Protein AF-0000000069268846 (afdb_homodimer)

Nearest PDB structures (foldseek):
  1jzr-assembly1_B  TM=5.393E-01  e=2.701E-05  Saccharomyces cerevisiae
  5o00-assembly1_A-2  TM=5.740E-01  e=6.737E-05  Phanerodontia chrysosporium
  1axd-assembly1_B  TM=5.165E-01  e=3.719E-05  Zea mays
  1hqo-assembly1_A  TM=5.419E-01  e=8.863E-05  Saccharomyces cerevisiae
  6tjs-assembly1_AAA-2  TM=4.878E-01  e=6.149E-05  Alopecurus myosuroides

Foldseek 3Di:
DLLVLLVVVLVVLLVVLVVVLVQPVPDPVPCVLVVLLCVLVVCVSVVCVVVVPGNVRSVVCSVVSSCVSNCVSCVVVPDLDPVPDDDPAFQKEKEAEQQALLSLLQLLLCLLLVGRYYYQYEFPPVCCVVVVADDIWMAGSVVRDIDHTSVRSLLCCQVPPLCVDPPPVSSVLSNLQAPDDPLNVVLCVLCVCLLLLLVLVLVLQCLVWPPVCLVVLQRRQLPPPSYDPVRNVCCVVCVNVVNVVCCVVVCVVSVSVPPVSNVVSVVSNVVSLVLQLVCVVPAVHSSHPGHYSSLSSLLSSCCSLALVQAQLFPPAHLGSPRSGRVSVVCLVVDTDDPVSLVSNVVLLVGPSSQSSSQCSVQSVDSPPSVDDRPDSVPGDDSPPPPPPDDDD/DLLVLLVVVLVVLLVVLVVVLPQPVPDDVPVVLVVLLCVLVVVVSVCCVVVVPGNVRSVVCSVVSSCVSNCVSCVVVPDLDDVPDDDPAFQKEKEAEQQALLSLLQLLLCLLLVGRYYYQYEFPPVCCVVVVADDIWMAGSVVRDIDHTSVRSLLCCQVPPLCVDPPPVSSVLSNLQAPDDPLNVVLCVLCVCLLLLLVLVLVLQCLVWPPVCLVNLQRRQLPPPSYDPVRNVCCVVCVNVVNVVCCVVVCVVSVSVPPVSNVVSVVSNVVSLVLQLVCVVPAVHSSHPGHYSSLSSLLSSCCSLALQQAQLFPPAHLGSPRSGRVSVVCLVVDTDDPVSLVSNVVLLVGPSSQSSSQCSVQSVDSPPSVDDGPDSVPGDDSPPPPPPDPDD

Organism: Polarella glacialis (NCBI:txid89957)

Solvent-accessible surface area (backbone atoms only — not comparable to full-atom values): 41028 Å² total; per-residue (Å²): 110,38,60,58,51,32,41,47,53,38,16,49,40,37,4,48,41,37,15,48,64,46,41,66,77,56,62,68,75,37,66,57,52,53,49,45,40,49,48,48,48,41,50,51,45,52,47,31,58,72,65,59,44,48,42,66,50,31,64,61,44,38,58,50,46,34,47,50,40,44,48,50,45,33,64,64,73,37,52,51,58,52,95,76,56,86,67,90,59,57,48,29,36,39,36,26,35,75,55,34,39,52,27,37,29,48,50,50,51,39,58,72,59,62,55,59,59,45,74,47,46,42,38,52,68,52,41,41,67,60,60,30,38,73,74,20,34,40,31,31,60,79,44,51,25,38,30,14,46,47,70,51,37,52,34,38,42,40,49,56,46,28,76,63,44,81,54,65,68,59,21,50,53,31,46,54,26,49,56,80,48,73,68,49,51,52,47,49,61,65,50,61,57,47,50,57,34,46,50,47,52,50,51,52,50,39,63,73,52,30,84,83,39,61,65,58,39,56,34,25,18,45,71,38,81,75,23,52,67,67,50,21,50,50,46,59,68,39,42,68,57,39,49,57,47,44,50,50,50,46,26,58,73,61,36,62,80,34,62,68,54,49,52,49,35,51,48,49,43,51,49,46,49,50,52,43,31,57,33,45,73,76,26,84,25,67,83,29,84,52,71,36,57,64,50,50,40,49,30,28,45,47,35,78,55,31,40,48,61,27,41,24,14,76,90,51,8,44,44,72,75,38,74,50,56,60,39,24,69,39,49,86,71,57,73,71,47,71,66,50,51,50,47,30,56,51,31,65,74,33,65,50,38,41,51,32,52,48,50,47,73,36,64,91,43,79,68,58,76,84,49,81,72,74,70,72,86,68,56,66,66,67,73,77,60,79,69,80,77,76,80,134,112,34,60,57,50,30,42,44,52,38,19,49,40,38,5,48,39,38,15,51,63,45,42,64,77,56,64,68,76,38,66,60,53,54,48,44,42,48,49,46,50,42,50,52,44,51,47,32,61,74,64,58,39,47,40,66,50,30,64,60,45,37,60,51,46,33,47,49,40,41,49,50,45,33,63,65,71,37,51,54,56,52,96,76,58,87,67,90,60,56,48,27,35,38,37,28,36,75,56,34,38,51,26,37,29,49,50,51,51,39,58,72,59,64,54,59,59,46,74,46,47,40,39,51,68,51,42,39,68,59,59,31,38,72,72,20,34,38,32,30,58,79,44,51,25,38,30,14,45,47,69,53,37,52,33,38,42,40,48,56,46,28,77,62,45,80,54,64,69,59,20,52,54,32,45,54,26,48,56,79,48,72,68,49,51,52,48,50,60,67,51,60,55,46,51,58,34,46,50,47,52,49,52,53,51,40,63,73,53,31,84,86,38,61,65,59,39,54,33,25,19,44,68,38,83,75,24,51,67,66,50,20,50,50,46,59,68,39,40,69,58,38,49,56,48,44,49,50,48,47,26,58,73,62,36,62,80,34,62,68,54,49,50,49,36,50,49,51,43,52,50,46,50,50,51,43,32,57,33,44,74,78,26,84,25,67,85,29,84,51,71,35,56,62,50,49,41,50,29,28,42,47,34,76,54,31,39,50,60,27,41,24,14,77,90,50,8,46,43,72,75,38,74,52,55,58,39,23,68,40,49,86,72,57,74,70,46,71,67,50,51,50,48,30,54,50,31,64,73,32,64,48,39,41,50,32,52,50,52,47,72,36,64,91,43,77,67,58,74,81,49,82,70,76,68,73,86,69,55,68,64,66,71,78,59,80,67,77,77,76,81,131

InterPro domains:
  IPR004045 Glutathione S-transferase, N-terminal [PF13417] (94-161)
  IPR036249 Thioredoxin-like superfamily [SSF52833] (88-159)
  IPR036282 Glutathione S-transferase, C-terminal domain superfamily [SSF47616] (229-309)

Secondary structure (DSSP, 8-state):
-HHHHHHHHHHHHHHHHHHHH--S------HHHHHHHHHHHHHHHHHHHHHT--HHHHHHHHHHHHHHHHHHHHHHH-SS--TTS--SS-SEEEEE-TT-HHHHHHHHHHHHTT--EEEEE--TTHHHHHH-SPSPEEEETTTTEEEESHHHHHHHIIIIIGGG-SSHHHHHHHHHHT---HHHHHHHHHTTTHHHHHHHHHHHHHHHH-TT-HHHHHHHTTT-TTS-HHHHHHHHHHHHHHHHHHHHHHHHHTTTT-HHHHHHHHHHHHHHHHHHHHHHHHSSBTTBSS--HHHHHHHHHHGGG-TTTTTT-SSS-SGGGGS-THHHHGGGT----HHHHHHHHHHHHSHHHHHHHHHHHHTTS---TTS-PPPGGGS--TT---------/-HHHHHHHHHHHHHHHHHHHHT-S------HHHHHHHHHHHHHHHHHHHHHT--HHHHHHHHHHHHHHHHHHHHHHH-SS--TTS--SS-SEEEEE-TT-HHHHHHHHHHHHTT--EEEEE--TTHHHHHH-SPSPEEEETTTTEEEESHHHHHHHIIIIIGGG-SSHHHHHHHHHHT---HHHHHHHHHTTTHHHHHHHHHHHHHHHH-TT-HHHHHHHTTT-TTS-HHHHHHHHHHHHHHHHHHHHHHHHHTTTT-HHHHHHHHHHHHHHHHHHHHHHHHSSBTTBSS--HHHHHHHHHHGGG-TTTTTT-SSS-SGGGGS-THHHHGGGT----HHHHHHHHHHHHSHHHHHHHHHHHHTTS---TTS-PPPGGGS--TT---------

Structure (mmCIF, N/CA/C/O backbone):
data_AF-0000000069268846-model_v1
#
loop_
_entity.id
_entity.type
_entity.pdbx_description
1 polymer 'GST N-terminal domain-containing protein'
#
loop_
_atom_site.group_PDB
_atom_site.id
_atom_site.type_symbol
_atom_site.label_atom_id
_atom_site.label_alt_id
_atom_site.label_comp_id
_atom_site.label_asym_id
_atom_site.label_entity_id
_atom_site.label_seq_id
_atom_site.pdbx_PDB_ins_code
_atom_site.Cartn_x
_atom_site.Cartn_y
_atom_site.Cartn_z
_atom_site.occupancy
_atom_site.B_iso_or_equiv
_atom_site.auth_seq_id
_atom_site.auth_comp_id
_atom_site.auth_asym_id
_atom_site.auth_atom_id
_atom_site.pdbx_PDB_model_num
ATOM 1 N N . MET A 1 1 ? 10.875 -22.156 37.969 1 36.56 1 MET A N 1
ATOM 2 C CA . MET A 1 1 ? 11.68 -22.234 36.75 1 36.56 1 MET A CA 1
ATOM 3 C C . MET A 1 1 ? 10.781 -22.406 35.531 1 36.56 1 MET A C 1
ATOM 5 O O . MET A 1 1 ? 10.953 -21.703 34.531 1 36.56 1 MET A O 1
ATOM 9 N N . MET A 1 2 ? 9.922 -23.25 35.781 1 38.41 2 MET A N 1
ATOM 10 C CA . MET A 1 2 ? 9.062 -23.672 34.688 1 38.41 2 MET A CA 1
ATOM 11 C C . MET A 1 2 ? 8.031 -22.594 34.344 1 38.41 2 MET A C 1
ATOM 13 O O . MET A 1 2 ? 7.73 -22.344 33.188 1 38.41 2 MET A O 1
ATOM 17 N N . VAL A 1 3 ? 7.688 -21.969 35.406 1 39.84 3 VAL A N 1
ATOM 18 C CA . VAL A 1 3 ? 6.652 -20.953 35.219 1 39.84 3 VAL A CA 1
ATOM 19 C C . VAL A 1 3 ? 7.207 -19.781 34.438 1 39.84 3 VAL A C 1
ATOM 21 O O . VAL A 1 3 ? 6.531 -19.25 33.531 1 39.84 3 VAL A O 1
ATOM 24 N N . SER A 1 4 ? 8.5 -19.594 34.688 1 38.16 4 SER A N 1
ATOM 25 C CA . SER A 1 4 ? 9.164 -18.469 34.031 1 38.16 4 SER A CA 1
ATOM 26 C C . SER A 1 4 ? 9.344 -18.734 32.531 1 38.16 4 SER A C 1
ATOM 28 O O . SER A 1 4 ? 9.172 -17.828 31.703 1 38.16 4 SER A O 1
ATOM 30 N N . ILE A 1 5 ? 9.625 -19.969 32.25 1 41.47 5 ILE A N 1
ATOM 31 C CA . ILE A 1 5 ? 9.828 -20.359 30.875 1 41.47 5 ILE A CA 1
ATOM 32 C C . ILE A 1 5 ? 8.508 -20.281 30.109 1 41.47 5 ILE A C 1
ATOM 34 O O . ILE A 1 5 ? 8.469 -19.781 28.984 1 41.47 5 ILE A O 1
ATOM 38 N N . LEU A 1 6 ? 7.516 -20.656 30.812 1 39.5 6 LEU A N 1
ATOM 39 C CA . LEU A 1 6 ? 6.199 -20.703 30.188 1 39.5 6 LEU A CA 1
ATOM 40 C C . LEU A 1 6 ? 5.676 -19.297 29.922 1 39.5 6 LEU A C 1
ATOM 42 O O . LEU A 1 6 ? 5.059 -19.047 28.891 1 39.5 6 LEU A O 1
ATOM 46 N N . LEU A 1 7 ? 6.129 -18.484 30.766 1 41.09 7 LEU A N 1
ATOM 47 C CA . LEU A 1 7 ? 5.688 -17.109 30.641 1 41.09 7 LEU A CA 1
ATOM 48 C C . LEU A 1 7 ? 6.371 -16.422 29.469 1 41.09 7 LEU A C 1
ATOM 50 O O . LEU A 1 7 ? 5.742 -15.656 28.734 1 41.09 7 LEU A O 1
ATOM 54 N N . LEU A 1 8 ? 7.559 -16.891 29.297 1 40.66 8 LEU A N 1
ATOM 55 C CA . LEU A 1 8 ? 8.344 -16.344 28.188 1 40.66 8 LEU A CA 1
ATOM 56 C C . LEU A 1 8 ? 7.801 -16.828 26.844 1 40.66 8 LEU A C 1
ATOM 58 O O . LEU A 1 8 ? 7.703 -16.031 25.906 1 40.66 8 LEU A O 1
ATOM 62 N N . LEU A 1 9 ? 7.484 -18.062 26.891 1 41.38 9 LEU A N 1
ATOM 63 C CA . LEU A 1 9 ? 6.977 -18.641 25.656 1 41.38 9 LEU A CA 1
ATOM 64 C C . LEU A 1 9 ? 5.617 -18.047 25.297 1 41.38 9 LEU A C 1
ATOM 66 O O . LEU A 1 9 ? 5.332 -17.797 24.125 1 41.38 9 LEU A O 1
ATOM 70 N N . ASN A 1 10 ? 4.863 -17.766 26.281 1 39.69 10 ASN A N 1
ATOM 71 C CA . ASN A 1 10 ? 3.535 -17.203 26.047 1 39.69 10 ASN A CA 1
ATOM 72 C C . ASN A 1 10 ? 3.613 -15.766 25.531 1 39.69 10 ASN A C 1
ATOM 74 O O . ASN A 1 10 ? 2.83 -15.375 24.656 1 39.69 10 ASN A O 1
ATOM 78 N N . ALA A 1 11 ? 4.566 -15.078 26.062 1 41 11 ALA A N 1
ATOM 79 C CA . ALA A 1 11 ? 4.746 -13.695 25.641 1 41 11 ALA A CA 1
ATOM 80 C C . ALA A 1 11 ? 5.145 -13.617 24.156 1 41 11 ALA A C 1
ATOM 82 O O . ALA A 1 11 ? 4.684 -12.734 23.438 1 41 11 ALA A O 1
ATOM 83 N N . GLY A 1 12 ? 5.887 -14.602 23.891 1 40.28 12 GLY A N 1
ATOM 84 C CA . GLY A 1 12 ? 6.289 -14.695 22.5 1 40.28 12 GLY A CA 1
ATOM 85 C C . GLY A 1 12 ? 5.133 -15.008 21.562 1 40.28 12 GLY A C 1
ATOM 86 O O . GLY A 1 12 ? 4.977 -14.367 20.531 1 40.28 12 GLY A O 1
ATOM 87 N N . VAL A 1 13 ? 4.367 -15.93 22.062 1 41.59 13 VAL A N 1
ATOM 88 C CA . VAL A 1 13 ? 3.234 -16.344 21.25 1 41.59 13 VAL A CA 1
ATOM 89 C C . VAL A 1 13 ? 2.193 -15.234 21.203 1 41.59 13 VAL A C 1
ATOM 91 O O . VAL A 1 13 ? 1.654 -14.922 20.125 1 41.59 13 VAL A O 1
ATOM 94 N N . LEU A 1 14 ? 1.994 -14.609 22.344 1 41.41 14 LEU A N 1
ATOM 95 C CA . LEU A 1 14 ? 1.038 -13.508 22.359 1 41.41 14 LEU A CA 1
ATOM 96 C C . LEU A 1 14 ? 1.531 -12.352 21.5 1 41.41 14 LEU A C 1
ATOM 98 O O . LEU A 1 14 ? 0.754 -11.75 20.75 1 41.41 14 LEU A O 1
ATOM 102 N N . GLY A 1 15 ? 2.809 -12.078 21.594 1 41.16 15 GLY A N 1
ATOM 103 C CA . GLY A 1 15 ? 3.393 -11.07 20.734 1 41.16 15 GLY A CA 1
ATOM 104 C C . GLY A 1 15 ? 3.219 -11.375 19.25 1 41.16 15 GLY A C 1
ATOM 105 O O . GLY A 1 15 ? 2.861 -10.492 18.469 1 41.16 15 GLY A O 1
ATOM 106 N N . TYR A 1 16 ? 3.459 -12.625 19.094 1 40.78 16 TYR A N 1
ATOM 107 C CA . TYR A 1 16 ? 3.293 -13.07 17.719 1 40.78 16 TYR A CA 1
ATOM 108 C C . TYR A 1 16 ? 1.844 -12.922 17.266 1 40.78 16 TYR A C 1
ATOM 110 O O . TYR A 1 16 ? 1.576 -12.461 16.156 1 40.78 16 TYR A O 1
ATOM 118 N N . PHE A 1 17 ? 1.009 -13.273 18.172 1 40.78 17 PHE A N 1
ATOM 119 C CA . PHE A 1 17 ? -0.404 -13.203 17.828 1 40.78 17 PHE A CA 1
ATOM 120 C C . PHE A 1 17 ? -0.847 -11.75 17.672 1 40.78 17 PHE A C 1
ATOM 122 O O . PHE A 1 17 ? -1.598 -11.422 16.75 1 40.78 17 PHE A O 1
ATOM 129 N N . LEU A 1 18 ? -0.422 -10.984 18.562 1 40.22 18 LEU A N 1
ATOM 130 C CA . LEU A 1 18 ? -0.758 -9.57 18.453 1 40.22 18 LEU A CA 1
ATOM 131 C C . LEU A 1 18 ? -0.142 -8.961 17.188 1 40.22 18 LEU A C 1
ATOM 133 O O . LEU A 1 18 ? -0.742 -8.094 16.562 1 40.22 18 LEU A O 1
ATOM 137 N N . TRP A 1 19 ? 0.993 -9.531 16.906 1 40.28 19 TRP A N 1
ATOM 138 C CA . TRP A 1 19 ? 1.655 -9.156 15.664 1 40.28 19 TRP A CA 1
ATOM 139 C C . TRP A 1 19 ? 0.79 -9.508 14.453 1 40.28 19 TRP A C 1
ATOM 141 O O . TRP A 1 19 ? 0.646 -8.711 13.531 1 40.28 19 TRP A O 1
ATOM 151 N N . LEU A 1 20 ? 0.425 -10.672 14.523 1 40.47 20 LEU A N 1
ATOM 152 C CA . LEU A 1 20 ? -0.417 -11.156 13.43 1 40.47 20 LEU A CA 1
ATOM 153 C C . LEU A 1 20 ? -1.666 -10.289 13.289 1 40.47 20 LEU A C 1
ATOM 155 O O . LEU A 1 20 ? -2.158 -10.078 12.18 1 40.47 20 LEU A O 1
ATOM 159 N N . THR A 1 21 ? -2.133 -9.922 14.422 1 36.69 21 THR A N 1
ATOM 160 C CA . THR A 1 21 ? -3.369 -9.141 14.391 1 36.69 21 THR A CA 1
ATOM 161 C C . THR A 1 21 ? -3.08 -7.68 14.078 1 36.69 21 THR A C 1
ATOM 163 O O . THR A 1 21 ? -4.004 -6.895 13.836 1 36.69 21 THR A O 1
ATOM 166 N N . ALA A 1 22 ? -1.952 -7.211 14.367 1 33.88 22 ALA A N 1
ATOM 167 C CA . ALA A 1 22 ? -1.654 -5.801 14.125 1 33.88 22 ALA A CA 1
ATOM 168 C C . ALA A 1 22 ? -1.525 -5.52 12.625 1 33.88 22 ALA A C 1
ATOM 170 O O . ALA A 1 22 ? -1.062 -4.449 12.227 1 33.88 22 ALA A O 1
ATOM 171 N N . ARG A 1 23 ? -1.753 -6.359 11.945 1 37.47 23 ARG A N 1
ATOM 172 C CA . ARG A 1 23 ? -1.767 -6.043 10.523 1 37.47 23 ARG A CA 1
ATOM 173 C C . ARG A 1 23 ? -2.461 -4.711 10.266 1 37.47 23 ARG A C 1
ATOM 175 O O . ARG A 1 23 ? -3.434 -4.371 10.938 1 37.47 23 ARG A O 1
ATOM 182 N N . PRO A 1 24 ? -1.739 -3.887 9.586 1 33.28 24 PRO A N 1
ATOM 183 C CA . PRO A 1 24 ? -2.172 -2.498 9.414 1 33.28 24 PRO A CA 1
ATOM 184 C C . PRO A 1 24 ? -3.664 -2.377 9.117 1 33.28 24 PRO A C 1
ATOM 186 O O . PRO A 1 24 ? -4.145 -1.296 8.766 1 33.28 24 PRO A O 1
ATOM 189 N N . ASP A 1 25 ? -4.316 -3.314 8.562 1 32.53 25 ASP A N 1
ATOM 190 C CA . ASP A 1 25 ? -5.645 -2.725 8.703 1 32.53 25 ASP A CA 1
ATOM 191 C C . ASP A 1 25 ? -5.848 -2.16 10.109 1 32.53 25 ASP A C 1
ATOM 193 O O . ASP A 1 25 ? -5.973 -2.914 11.07 1 32.53 25 ASP A O 1
ATOM 197 N N . THR A 1 26 ? -4.953 -1.273 10.336 1 33.38 26 THR A N 1
ATOM 198 C CA . THR A 1 26 ? -4.945 -0.451 11.539 1 33.38 26 THR A CA 1
ATOM 199 C C . THR A 1 26 ? -6.355 -0.313 12.109 1 33.38 26 THR A C 1
ATOM 201 O O . THR A 1 26 ? -6.602 0.532 12.969 1 33.38 26 THR A O 1
ATOM 204 N N . SER A 1 27 ? -7.32 -0.544 11.383 1 31.55 27 SER A N 1
ATOM 205 C CA . SER A 1 27 ? -8.375 -0.122 12.297 1 31.55 27 SER A CA 1
ATOM 206 C C . SER A 1 27 ? -8.008 -0.431 13.742 1 31.55 27 SER A C 1
ATOM 208 O O . SER A 1 27 ? -7.062 -1.173 14.008 1 31.55 27 SER A O 1
ATOM 210 N N . SER A 1 28 ? -9.023 -0.319 14.664 1 29.92 28 SER A N 1
ATOM 211 C CA . SER A 1 28 ? -9.148 -0.29 16.125 1 29.92 28 SER A CA 1
ATOM 212 C C . SER A 1 28 ? -8.5 -1.515 16.75 1 29.92 28 SER A C 1
ATOM 214 O O . SER A 1 28 ? -8.719 -2.643 16.312 1 29.92 28 SER A O 1
ATOM 216 N N . LEU A 1 29 ? -7.211 -1.645 16.938 1 35.75 29 LEU A N 1
ATOM 217 C CA . LEU A 1 29 ? -7.117 -2.303 18.234 1 35.75 29 LEU A CA 1
ATOM 218 C C . LEU A 1 29 ? -8.477 -2.34 18.938 1 35.75 29 LEU A C 1
ATOM 220 O O . LEU A 1 29 ? -8.789 -1.469 19.75 1 35.75 29 LEU A O 1
ATOM 224 N N . SER A 1 30 ? -9.398 -2.627 18.078 1 41.62 30 SER A N 1
ATOM 225 C CA . SER A 1 30 ? -10.688 -2.66 18.75 1 41.62 30 SER A CA 1
ATOM 226 C C . SER A 1 30 ? -10.57 -3.248 20.156 1 41.62 30 SER A C 1
ATOM 228 O O . SER A 1 30 ? -9.844 -4.223 20.359 1 41.62 30 SER A O 1
ATOM 230 N N . GLY A 1 31 ? -10.633 -2.326 21 1 43.88 31 GLY A N 1
ATOM 231 C CA . GLY A 1 31 ? -10.68 -2.635 22.422 1 43.88 31 GLY A CA 1
ATOM 232 C C . GLY A 1 31 ? -11.047 -4.078 22.703 1 43.88 31 GLY A C 1
ATOM 233 O O . GLY A 1 31 ? -10.453 -4.719 23.578 1 43.88 31 GLY A O 1
ATOM 234 N N . TRP A 1 32 ? -11.695 -4.648 21.703 1 51.69 32 TRP A N 1
ATOM 235 C CA . TRP A 1 32 ? -12.156 -5.996 22.031 1 51.69 32 TRP A CA 1
ATOM 236 C C . TRP A 1 32 ? -11.078 -7.027 21.734 1 51.69 32 TRP A C 1
ATOM 238 O O . TRP A 1 32 ? -10.961 -8.039 22.438 1 51.69 32 TRP A O 1
ATOM 248 N N . ARG A 1 33 ? -10.18 -6.691 20.719 1 56.5 33 ARG A N 1
ATOM 249 C CA . ARG A 1 33 ? -9.117 -7.637 20.391 1 56.5 33 ARG A CA 1
ATOM 250 C C . ARG A 1 33 ? -8.086 -7.703 21.516 1 56.5 33 ARG A C 1
ATOM 252 O O . ARG A 1 33 ? -7.641 -8.789 21.891 1 56.5 33 ARG A O 1
ATOM 259 N N . VAL A 1 34 ? -7.855 -6.582 21.75 1 50.78 34 VAL A N 1
ATOM 260 C CA . VAL A 1 34 ? -6.922 -6.48 22.875 1 50.78 34 VAL A CA 1
ATOM 261 C C . VAL A 1 34 ? -7.535 -7.121 24.125 1 50.78 34 VAL A C 1
ATOM 263 O O . VAL A 1 34 ? -6.887 -7.918 24.797 1 50.78 34 VAL A O 1
ATOM 266 N N . LEU A 1 35 ? -8.766 -6.777 24.391 1 52.28 35 LEU A N 1
ATOM 267 C CA . LEU A 1 35 ? -9.461 -7.332 25.547 1 52.28 35 LEU A CA 1
ATOM 268 C C . LEU A 1 35 ? -9.555 -8.852 25.453 1 52.28 35 LEU A C 1
ATOM 270 O O . LEU A 1 35 ? -9.352 -9.555 26.438 1 52.28 35 LEU A O 1
ATOM 274 N N . TRP A 1 36 ? -9.75 -9.383 24.234 1 60.94 36 TRP A N 1
ATOM 275 C CA . TRP A 1 36 ? -9.852 -10.82 24.016 1 60.94 36 TRP A CA 1
ATOM 276 C C . TRP A 1 36 ? -8.492 -11.492 24.219 1 60.94 36 TRP A C 1
ATOM 278 O O . TRP A 1 36 ? -8.398 -12.523 24.891 1 60.94 36 TRP A O 1
ATOM 288 N N . SER A 1 37 ? -7.523 -10.859 23.656 1 58.34 37 SER A N 1
ATOM 289 C CA . SER A 1 37 ? -6.184 -11.406 23.812 1 58.34 37 SER A CA 1
ATOM 290 C C . SER A 1 37 ? -5.766 -11.43 25.281 1 58.34 37 SER A C 1
ATOM 292 O O . SER A 1 37 ? -5.277 -12.453 25.766 1 58.34 37 SER A O 1
ATOM 294 N N . ILE A 1 38 ? -6.047 -10.344 25.828 1 55 38 ILE A N 1
ATOM 295 C CA . ILE A 1 38 ? -5.715 -10.242 27.25 1 55 38 ILE A CA 1
ATOM 296 C C . ILE A 1 38 ? -6.496 -11.289 28.031 1 55 38 ILE A C 1
ATOM 298 O O . ILE A 1 38 ? -5.945 -11.945 28.922 1 55 38 ILE A O 1
ATOM 302 N N . THR A 1 39 ? -7.723 -11.406 27.75 1 59.38 39 THR A N 1
ATOM 303 C CA . THR A 1 39 ? -8.594 -12.336 28.469 1 59.38 39 THR A CA 1
ATOM 304 C C . THR A 1 39 ? -8.102 -13.766 28.297 1 59.38 39 THR A C 1
ATOM 306 O O . THR A 1 39 ? -7.957 -14.492 29.281 1 59.38 39 THR A O 1
ATOM 309 N N . VAL A 1 40 ? -7.785 -14.141 27.125 1 64.44 40 VAL A N 1
ATOM 310 C CA . VAL A 1 40 ? -7.402 -15.523 26.844 1 64.44 40 VAL A CA 1
ATOM 311 C C . VAL A 1 40 ? -6.059 -15.828 27.5 1 64.44 40 VAL A C 1
ATOM 313 O O . VAL A 1 40 ? -5.902 -16.844 28.172 1 64.44 40 VAL A O 1
ATOM 316 N N . PHE A 1 41 ? -5.254 -14.953 27.328 1 62.28 41 PHE A N 1
ATOM 317 C CA . PHE A 1 41 ? -3.928 -15.211 27.875 1 62.28 41 PHE A CA 1
ATOM 318 C C . PHE A 1 41 ? -3.941 -15.094 29.391 1 62.28 41 PHE A C 1
ATOM 320 O O . PHE A 1 41 ? -3.213 -15.805 30.094 1 62.28 41 PHE A O 1
ATOM 327 N N . SER A 1 42 ? -4.781 -14.18 29.875 1 57.06 42 SER A N 1
ATOM 328 C CA . SER A 1 42 ? -4.957 -14.125 31.328 1 57.06 42 SER A CA 1
ATOM 329 C C . SER A 1 42 ? -5.504 -15.445 31.859 1 57.06 42 SER A C 1
ATOM 331 O O . SER A 1 42 ? -5.012 -15.961 32.875 1 57.06 42 SER A O 1
ATOM 333 N N . ILE A 1 43 ? -6.492 -15.914 31.203 1 65.06 43 ILE A N 1
ATOM 334 C CA . ILE A 1 43 ? -7.062 -17.203 31.609 1 65.06 43 ILE A CA 1
ATOM 335 C C . ILE A 1 43 ? -6 -18.281 31.516 1 65.06 43 ILE A C 1
ATOM 337 O O . ILE A 1 43 ? -5.895 -19.141 32.406 1 65.06 43 ILE A O 1
ATOM 341 N N . PHE A 1 44 ? -5.281 -18.297 30.484 1 66.12 44 PHE A N 1
ATOM 342 C CA . PHE A 1 44 ? -4.215 -19.281 30.266 1 66.12 44 PHE A CA 1
ATOM 343 C C . PHE A 1 44 ? -3.205 -19.234 31.406 1 66.12 44 PHE A C 1
ATOM 345 O O . PHE A 1 44 ? -2.889 -20.266 32 1 66.12 44 PHE A O 1
ATOM 352 N N . TRP A 1 45 ? -2.973 -18.141 31.703 1 60.25 45 TRP A N 1
ATOM 353 C CA . TRP A 1 45 ? -1.915 -18.016 32.719 1 60.25 45 TRP A CA 1
ATOM 354 C C . TRP A 1 45 ? -2.461 -18.25 34.125 1 60.25 45 TRP A C 1
ATOM 356 O O . TRP A 1 45 ? -1.791 -18.844 34.938 1 60.25 45 TRP A O 1
ATOM 366 N N . ILE A 1 46 ? -3.545 -17.625 34.344 1 59.84 46 ILE A N 1
ATOM 367 C CA . ILE A 1 46 ? -4.184 -17.875 35.625 1 59.84 46 ILE A CA 1
ATOM 368 C C . ILE A 1 46 ? -4.387 -19.375 35.812 1 59.84 46 ILE A C 1
ATOM 370 O O . ILE A 1 46 ? -4.125 -19.906 36.906 1 59.84 46 ILE A O 1
ATOM 374 N N . SER A 1 47 ? -4.777 -20 34.812 1 64.38 47 SER A N 1
ATOM 375 C CA . SER A 1 47 ? -4.953 -21.453 34.875 1 64.38 47 SER A CA 1
ATOM 376 C C . SER A 1 47 ? -3.621 -22.156 35.125 1 64.38 47 SER A C 1
ATOM 378 O O . SER A 1 47 ? -3.547 -23.094 35.938 1 64.38 47 SER A O 1
ATOM 380 N N . GLY A 1 48 ? -2.676 -21.719 34.406 1 61.44 48 GLY A N 1
ATOM 381 C CA . GLY A 1 48 ? -1.357 -22.297 34.594 1 61.44 48 GLY A CA 1
ATOM 382 C C . GLY A 1 48 ? -0.812 -22.125 36 1 61.44 48 GLY A C 1
ATOM 383 O O . GLY A 1 48 ? -0.24 -23.062 36.562 1 61.44 48 GLY A O 1
ATOM 384 N N . ALA A 1 49 ? -1.039 -20.953 36.469 1 57.62 49 ALA A N 1
ATOM 385 C CA . ALA A 1 49 ? -0.607 -20.688 37.812 1 57.62 49 ALA A CA 1
ATOM 386 C C . ALA A 1 49 ? -1.422 -21.5 38.812 1 57.62 49 ALA A C 1
ATOM 388 O O . ALA A 1 49 ? -0.872 -22.047 39.781 1 57.62 49 ALA A O 1
ATOM 389 N N . TYR A 1 50 ? -2.615 -21.453 38.594 1 59.06 50 TYR A N 1
ATOM 390 C CA . TYR A 1 50 ? -3.52 -22.156 39.5 1 59.06 50 TYR A CA 1
ATOM 391 C C . TYR A 1 50 ? -3.242 -23.656 39.469 1 59.06 50 TYR A C 1
ATOM 393 O O . TYR A 1 50 ? -3.174 -24.297 40.531 1 59.06 50 TYR A O 1
ATOM 401 N N . PHE A 1 51 ? -2.951 -24.156 38.281 1 63.84 51 PHE A N 1
ATOM 402 C CA . PHE A 1 51 ? -2.764 -25.594 38.156 1 63.84 51 PHE A CA 1
ATOM 403 C C . PHE A 1 51 ? -1.282 -25.953 38.188 1 63.84 51 PHE A C 1
ATOM 405 O O . PHE A 1 51 ? -0.919 -27.125 38.062 1 63.84 51 PHE A O 1
ATOM 412 N N . GLN A 1 52 ? -0.504 -24.859 38.406 1 60.94 52 GLN A N 1
ATOM 413 C CA . GLN A 1 52 ? 0.938 -25.078 38.5 1 60.94 52 GLN A CA 1
ATOM 414 C C . GLN A 1 52 ? 1.437 -25.906 37.312 1 60.94 52 GLN A C 1
ATOM 416 O O . GLN A 1 52 ? 2.059 -26.953 37.5 1 60.94 52 GLN A O 1
ATOM 421 N N . TRP A 1 53 ? 1.113 -25.484 36.094 1 61.5 53 TRP A N 1
ATOM 422 C CA . TRP A 1 53 ? 1.451 -26.188 34.875 1 61.5 53 TRP A CA 1
ATOM 423 C C . TRP A 1 53 ? 2.959 -26.375 34.75 1 61.5 53 TRP A C 1
ATOM 425 O O . TRP A 1 53 ? 3.732 -25.484 35.094 1 61.5 53 TRP A O 1
ATOM 435 N N . SER A 1 54 ? 3.408 -27.531 34.438 1 59.5 54 SER A N 1
ATOM 436 C CA . SER A 1 54 ? 4.801 -27.766 34.094 1 59.5 54 SER A CA 1
ATOM 437 C C . SER A 1 54 ? 5.188 -27.031 32.812 1 59.5 54 SER A C 1
ATOM 439 O O . SER A 1 54 ? 4.32 -26.531 32.094 1 59.5 54 SER A O 1
ATOM 441 N N . VAL A 1 55 ? 6.422 -26.969 32.594 1 56.66 55 VAL A N 1
ATOM 442 C CA . VAL A 1 55 ? 6.941 -26.328 31.391 1 56.66 55 VAL A CA 1
ATOM 443 C C . VAL A 1 55 ? 6.371 -27.016 30.156 1 56.66 55 VAL A C 1
ATOM 445 O O . VAL A 1 55 ? 5.992 -26.344 29.188 1 56.66 55 VAL A O 1
ATOM 448 N N . LEU A 1 56 ? 6.273 -28.297 30.328 1 59.25 56 LEU A N 1
ATOM 449 C CA . LEU A 1 56 ? 5.754 -29.078 29.219 1 59.25 56 LEU A CA 1
ATOM 450 C C . LEU A 1 56 ? 4.293 -28.734 28.953 1 59.25 56 LEU A C 1
ATOM 452 O O . LEU A 1 56 ? 3.879 -28.609 27.797 1 59.25 56 LEU A O 1
ATOM 456 N N . THR A 1 57 ? 3.518 -28.562 29.969 1 62.44 57 THR A N 1
ATOM 457 C CA . THR A 1 57 ? 2.107 -28.219 29.844 1 62.44 57 THR A CA 1
ATOM 458 C C . THR A 1 57 ? 1.952 -26.844 29.219 1 62.44 57 THR A C 1
ATOM 460 O O . THR A 1 57 ? 1.093 -26.641 28.344 1 62.44 57 THR A O 1
ATOM 463 N N . VAL A 1 58 ? 2.779 -26 29.625 1 60.06 58 VAL A N 1
ATOM 464 C CA . VAL A 1 58 ? 2.732 -24.641 29.078 1 60.06 58 VAL A CA 1
ATOM 465 C C . VAL A 1 58 ? 3.086 -24.672 27.594 1 60.06 58 VAL A C 1
ATOM 467 O O . VAL A 1 58 ? 2.414 -24.031 26.781 1 60.06 58 VAL A O 1
ATOM 470 N N . LEU A 1 59 ? 4.066 -25.406 27.312 1 59.12 59 LEU A N 1
ATOM 471 C CA . LEU A 1 59 ? 4.516 -25.5 25.922 1 59.12 59 LEU A CA 1
ATOM 472 C C . LEU A 1 59 ? 3.432 -26.094 25.031 1 59.12 59 LEU A C 1
ATOM 474 O O . LEU A 1 59 ? 3.289 -25.703 23.875 1 59.12 59 LEU A O 1
ATOM 478 N N . LEU A 1 60 ? 2.672 -26.906 25.656 1 63.38 60 LEU A N 1
ATOM 479 C CA . LEU A 1 60 ? 1.617 -27.594 24.906 1 63.38 60 LEU A CA 1
ATOM 480 C C . LEU A 1 60 ? 0.376 -26.703 24.812 1 63.38 60 LEU A C 1
ATOM 482 O O . LEU A 1 60 ? -0.288 -26.688 23.766 1 63.38 60 LEU A O 1
ATOM 486 N N . LEU A 1 61 ? 0.154 -25.953 25.859 1 66.06 61 LEU A N 1
ATOM 487 C CA . LEU A 1 61 ? -1.124 -25.266 25.922 1 66.06 61 LEU A CA 1
ATOM 488 C C . LEU A 1 61 ? -0.986 -23.828 25.391 1 66.06 61 LEU A C 1
ATOM 490 O O . LEU A 1 61 ? -1.967 -23.234 24.938 1 66.06 61 LEU A O 1
ATOM 494 N N . LEU A 1 62 ? 0.186 -23.391 25.359 1 64.5 62 LEU A N 1
ATOM 495 C CA . LEU A 1 62 ? 0.398 -22.016 24.938 1 64.5 62 LEU A CA 1
ATOM 496 C C . LEU A 1 62 ? 0.035 -21.844 23.453 1 64.5 62 LEU A C 1
ATOM 498 O O . LEU A 1 62 ? -0.675 -20.891 23.109 1 64.5 62 LEU A O 1
ATOM 502 N N . PRO A 1 63 ? 0.525 -22.734 22.656 1 59.97 63 PRO A N 1
ATOM 503 C CA . PRO A 1 63 ? 0.092 -22.594 21.25 1 59.97 63 PRO A CA 1
ATOM 504 C C . PRO A 1 63 ? -1.427 -22.625 21.109 1 59.97 63 PRO A C 1
ATOM 506 O O . PRO A 1 63 ? -1.981 -21.922 20.25 1 59.97 63 PRO A O 1
ATOM 509 N N . LEU A 1 64 ? -2.002 -23.359 21.984 1 64.62 64 LEU A N 1
ATOM 510 C CA . LEU A 1 64 ? -3.459 -23.422 21.953 1 64.62 64 LEU A CA 1
ATOM 511 C C . LEU A 1 64 ? -4.07 -22.078 22.297 1 64.62 64 LEU A C 1
ATOM 513 O O . LEU A 1 64 ? -5.043 -21.641 21.672 1 64.62 64 LEU A O 1
ATOM 517 N N . ALA A 1 65 ? -3.539 -21.406 23.328 1 62.28 65 ALA A N 1
ATOM 518 C CA . ALA A 1 65 ? -4.012 -20.078 23.688 1 62.28 65 ALA A CA 1
ATOM 519 C C . ALA A 1 65 ? -3.832 -19.094 22.531 1 62.28 65 ALA A C 1
ATOM 521 O O . ALA A 1 65 ? -4.719 -18.281 22.25 1 62.28 65 ALA A O 1
ATOM 522 N N . VAL A 1 66 ? -2.793 -19.219 21.891 1 61.16 66 VAL A N 1
ATOM 523 C CA . VAL A 1 66 ? -2.494 -18.359 20.75 1 61.16 66 VAL A CA 1
ATOM 524 C C . VAL A 1 66 ? -3.506 -18.594 19.641 1 61.16 66 VAL A C 1
ATOM 526 O O . VAL A 1 66 ? -4.031 -17.656 19.047 1 61.16 66 VAL A O 1
ATOM 529 N N . VAL A 1 67 ? -3.713 -19.828 19.391 1 59.53 67 VAL A N 1
ATOM 530 C CA . VAL A 1 67 ? -4.66 -20.203 18.344 1 59.53 67 VAL A CA 1
ATOM 531 C C . VAL A 1 67 ? -6.051 -19.688 18.688 1 59.53 67 VAL A C 1
ATOM 533 O O . VAL A 1 67 ? -6.781 -19.203 17.812 1 59.53 67 VAL A O 1
ATOM 536 N N . ILE A 1 68 ? -6.336 -19.766 19.938 1 63.34 68 ILE A N 1
ATOM 537 C CA . ILE A 1 68 ? -7.641 -19.281 20.391 1 63.34 68 ILE A CA 1
ATOM 538 C C . ILE A 1 68 ? -7.754 -17.781 20.141 1 63.34 68 ILE A C 1
ATOM 540 O O . ILE A 1 68 ? -8.773 -17.297 19.641 1 63.34 68 ILE A O 1
ATOM 544 N N . VAL A 1 69 ? -6.797 -17.031 20.547 1 61.41 69 VAL A N 1
ATOM 545 C CA . VAL A 1 69 ? -6.809 -15.594 20.344 1 61.41 69 VAL A CA 1
ATOM 546 C C . VAL A 1 69 ? -6.879 -15.281 18.844 1 61.41 69 VAL A C 1
ATOM 548 O O . VAL A 1 69 ? -7.703 -14.477 18.422 1 61.41 69 VAL A O 1
ATOM 551 N N . TRP A 1 70 ? -6.117 -15.992 18.234 1 58.75 70 TRP A N 1
ATOM 552 C CA . TRP A 1 70 ? -6.008 -15.758 16.797 1 58.75 70 TRP A CA 1
ATOM 553 C C . TRP A 1 70 ? -7.32 -16.078 16.094 1 58.75 70 TRP A C 1
ATOM 555 O O . TRP A 1 70 ? -7.785 -15.297 15.25 1 58.75 70 TRP A O 1
ATOM 565 N N . THR A 1 71 ? -7.797 -17.234 16.375 1 56.5 71 THR A N 1
ATOM 566 C CA . THR A 1 71 ? -9.016 -17.672 15.711 1 56.5 71 THR A CA 1
ATOM 567 C C . THR A 1 71 ? -10.164 -16.703 15.977 1 56.5 71 THR A C 1
ATOM 569 O O . THR A 1 71 ? -10.961 -16.422 15.078 1 56.5 71 THR A O 1
ATOM 572 N N . ALA A 1 72 ? -10.219 -16.266 17.188 1 55.69 72 ALA A N 1
ATOM 573 C CA . ALA A 1 72 ? -11.305 -15.344 17.516 1 55.69 72 ALA A CA 1
ATOM 574 C C . ALA A 1 72 ? -11.148 -14.023 16.766 1 55.69 72 ALA A C 1
ATOM 576 O O . ALA A 1 72 ? -12.125 -13.461 16.266 1 55.69 72 ALA A O 1
ATOM 577 N N . ILE A 1 73 ? -10.07 -13.586 16.844 1 55.53 73 ILE A N 1
ATOM 578 C CA . ILE A 1 73 ? -9.812 -12.32 16.172 1 55.53 73 ILE A CA 1
ATOM 579 C C . ILE A 1 73 ? -10.07 -12.477 14.672 1 55.53 73 ILE A C 1
ATOM 581 O O . ILE A 1 73 ? -10.734 -11.633 14.055 1 55.53 73 ILE A O 1
ATOM 585 N N . ARG A 1 74 ? -9.562 -13.547 14.227 1 52.81 74 ARG A N 1
ATOM 586 C CA . ARG A 1 74 ? -9.773 -13.797 12.805 1 52.81 74 ARG A CA 1
ATOM 587 C C . ARG A 1 74 ? -11.25 -14.016 12.492 1 52.81 74 ARG A C 1
ATOM 589 O O . ARG A 1 74 ? -11.727 -13.617 11.43 1 52.81 74 ARG A O 1
ATOM 596 N N . ALA A 1 75 ? -11.781 -14.75 13.469 1 46.84 75 ALA A N 1
ATOM 597 C CA . ALA A 1 75 ? -13.211 -14.977 13.281 1 46.84 75 ALA A CA 1
ATOM 598 C C . ALA A 1 75 ? -13.969 -13.656 13.195 1 46.84 75 ALA A C 1
ATOM 600 O O . ALA A 1 75 ? -14.953 -13.547 12.453 1 46.84 75 ALA A O 1
ATOM 601 N N . ARG A 1 76 ? -13.539 -12.859 13.992 1 43.81 76 ARG A N 1
ATOM 602 C CA . ARG A 1 76 ? -14.273 -11.602 14.008 1 43.81 76 ARG A CA 1
ATOM 603 C C . ARG A 1 76 ? -13.805 -10.68 12.891 1 43.81 76 ARG A C 1
ATOM 605 O O . ARG A 1 76 ? -14.617 -9.992 12.266 1 43.81 76 ARG A O 1
ATOM 612 N N . VAL A 1 77 ? -12.602 -10.383 13.008 1 46.16 77 VAL A N 1
ATOM 613 C CA . VAL A 1 77 ? -12.102 -9.406 12.047 1 46.16 77 VAL A CA 1
ATOM 614 C C . VAL A 1 77 ? -12.117 -10.008 10.641 1 46.16 77 VAL A C 1
ATOM 616 O O . VAL A 1 77 ? -12.172 -9.273 9.648 1 46.16 77 VAL A O 1
ATOM 619 N N . GLY A 1 78 ? -12.531 -11.094 10.547 1 38.03 78 GLY A N 1
ATOM 620 C CA . GLY A 1 78 ? -12.539 -11.812 9.289 1 38.03 78 GLY A CA 1
ATOM 621 C C . GLY A 1 78 ? -11.148 -12.031 8.719 1 38.03 78 GLY A C 1
ATOM 622 O O . GLY A 1 78 ? -10.156 -11.555 9.273 1 38.03 78 GLY A O 1
ATOM 623 N N . VAL A 1 79 ? -10.773 -13.125 8.297 1 36.31 79 VAL A N 1
ATOM 624 C CA . VAL A 1 79 ? -9.609 -13.336 7.445 1 36.31 79 VAL A CA 1
ATOM 625 C C . VAL A 1 79 ? -9.477 -12.195 6.445 1 36.31 79 VAL A C 1
ATOM 627 O O . VAL A 1 79 ? -10.484 -11.648 5.98 1 36.31 79 VAL A O 1
ATOM 630 N N . PRO A 1 80 ? -8.383 -11.352 6.629 1 37.91 80 PRO A N 1
ATOM 631 C CA . PRO A 1 80 ? -8.367 -10.336 5.574 1 37.91 80 PRO A CA 1
ATOM 632 C C . PRO A 1 80 ? -9.156 -10.758 4.336 1 37.91 80 PRO A C 1
ATOM 634 O O . PRO A 1 80 ? -9.219 -11.953 4.023 1 37.91 80 PRO A O 1
ATOM 637 N N . GLN A 1 81 ? -10.164 -10.047 4.117 1 33.88 81 GLN A N 1
ATOM 638 C CA . GLN A 1 81 ? -11.141 -10.383 3.088 1 33.88 81 GLN A CA 1
ATOM 639 C C . GLN A 1 81 ? -10.453 -10.93 1.837 1 33.88 81 GLN A C 1
ATOM 641 O O . GLN A 1 81 ? -9.656 -10.227 1.206 1 33.88 81 GLN A O 1
ATOM 646 N N . SER A 1 82 ? -9.82 -12.039 1.943 1 35.22 82 SER A N 1
ATOM 647 C CA . SER A 1 82 ? -9.984 -12.516 0.574 1 35.22 82 SER A CA 1
ATOM 648 C C . SER A 1 82 ? -11.328 -12.086 -0.005 1 35.22 82 SER A C 1
ATOM 650 O O . SER A 1 82 ? -12.211 -11.633 0.73 1 35.22 82 SER A O 1
ATOM 652 N N . HIS A 1 83 ? -11.508 -12.07 -1.258 1 38.41 83 HIS A N 1
ATOM 653 C CA . HIS A 1 83 ? -12.688 -11.695 -2.037 1 38.41 83 HIS A CA 1
ATOM 654 C C . HIS A 1 83 ? -13.969 -12.055 -1.298 1 38.41 83 HIS A C 1
ATOM 656 O O . HIS A 1 83 ? -15.062 -11.703 -1.747 1 38.41 83 HIS A O 1
ATOM 662 N N . VAL A 1 84 ? -13.891 -12.82 -0.168 1 37.38 84 VAL A N 1
ATOM 663 C CA . VAL A 1 84 ? -15.172 -13.492 0.01 1 37.38 84 VAL A CA 1
ATOM 664 C C . VAL A 1 84 ? -16.094 -12.633 0.872 1 37.38 84 VAL A C 1
ATOM 666 O O . VAL A 1 84 ? -17.312 -12.664 0.708 1 37.38 84 VAL A O 1
ATOM 669 N N . TYR A 1 85 ? -15.562 -11.922 1.9 1 42.22 85 TYR A N 1
ATOM 670 C CA . TYR A 1 85 ? -16.641 -11.367 2.709 1 42.22 85 TYR A CA 1
ATOM 671 C C . TYR A 1 85 ? -16.672 -9.844 2.619 1 42.22 85 TYR A C 1
ATOM 673 O O . TYR A 1 85 ? -15.617 -9.203 2.555 1 42.22 85 TYR A O 1
ATOM 681 N N . ALA A 1 86 ? -17.859 -9.359 2.266 1 52.59 86 ALA A N 1
ATOM 682 C CA . ALA A 1 86 ? -18.156 -7.938 2.143 1 52.59 86 ALA A CA 1
ATOM 683 C C . ALA A 1 86 ? -17.844 -7.191 3.434 1 52.59 86 ALA A C 1
ATOM 685 O O . ALA A 1 86 ? -18.297 -7.578 4.512 1 52.59 86 ALA A O 1
ATOM 686 N N . ASP A 1 87 ? -16.766 -6.438 3.639 1 60.88 87 ASP A N 1
ATOM 687 C CA . ASP A 1 87 ? -16.453 -5.508 4.723 1 60.88 87 ASP A CA 1
ATOM 688 C C . ASP A 1 87 ? -17.422 -4.32 4.719 1 60.88 87 ASP A C 1
ATOM 690 O O . ASP A 1 87 ? -17.516 -3.602 3.723 1 60.88 87 ASP A O 1
ATOM 694 N N . PRO A 1 88 ? -18.281 -4.207 5.684 1 66.19 88 PRO A N 1
ATOM 695 C CA . PRO A 1 88 ? -19.25 -3.107 5.699 1 66.19 88 PRO A CA 1
ATOM 696 C C . PRO A 1 88 ? -18.578 -1.737 5.789 1 66.19 88 PRO A C 1
ATOM 698 O O . PRO A 1 88 ? -19.234 -0.715 5.535 1 66.19 88 PRO A O 1
ATOM 701 N N . ARG A 1 89 ? -17.422 -1.687 6.176 1 76.62 89 ARG A N 1
ATOM 702 C CA . ARG A 1 89 ? -16.703 -0.423 6.27 1 76.62 89 ARG A CA 1
ATOM 703 C C . ARG A 1 89 ? -16.375 0.121 4.883 1 76.62 89 ARG A C 1
ATOM 705 O O . ARG A 1 89 ? -16.297 -0.638 3.914 1 76.62 89 ARG A O 1
ATOM 712 N N . PRO A 1 90 ? -16.203 1.458 4.922 1 86.38 90 PRO A N 1
ATOM 713 C CA . PRO A 1 90 ? -15.797 2.004 3.623 1 86.38 90 PRO A CA 1
ATOM 714 C C . PRO A 1 90 ? -14.484 1.404 3.113 1 86.38 90 PRO A C 1
ATOM 716 O O . PRO A 1 90 ? -13.641 0.994 3.91 1 86.38 90 PRO A O 1
ATOM 719 N N . ARG A 1 91 ? -14.258 1.352 1.916 1 89.62 91 ARG A N 1
ATOM 720 C CA . ARG A 1 91 ? -13.109 0.73 1.27 1 89.62 91 ARG A CA 1
ATOM 721 C C . ARG A 1 91 ? -11.805 1.325 1.787 1 89.62 91 ARG A C 1
ATOM 723 O O . ARG A 1 91 ? -10.844 0.595 2.059 1 89.62 91 ARG A O 1
ATOM 730 N N . PHE A 1 92 ? -11.836 2.709 1.944 1 93.62 92 PHE A N 1
ATOM 731 C CA . PHE A 1 92 ? -10.578 3.363 2.295 1 93.62 92 PHE A CA 1
ATOM 732 C C . PHE A 1 92 ? -10.633 3.906 3.719 1 93.62 92 PHE A C 1
ATOM 734 O O . PHE A 1 92 ? -11.695 4.312 4.195 1 93.62 92 PHE A O 1
ATOM 741 N N . GLN A 1 93 ? -9.523 3.85 4.359 1 89.12 93 GLN A N 1
ATOM 742 C CA . GLN A 1 93 ? -9.297 4.531 5.629 1 89.12 93 GLN A CA 1
ATOM 743 C C . GLN A 1 93 ? -8.062 5.422 5.559 1 89.12 93 GLN A C 1
ATOM 745 O O . GLN A 1 93 ? -6.988 4.973 5.148 1 89.12 93 GLN A O 1
ATOM 750 N N . LEU A 1 94 ? -8.258 6.664 5.879 1 93.12 94 LEU A N 1
ATOM 751 C CA . LEU A 1 94 ? -7.141 7.598 5.957 1 93.12 94 LEU A CA 1
ATOM 752 C C . LEU A 1 94 ? -6.707 7.809 7.406 1 93.12 94 LEU A C 1
ATOM 754 O O . LEU A 1 94 ? -7.516 8.203 8.25 1 93.12 94 LEU A O 1
ATOM 758 N N . ILE A 1 95 ? -5.52 7.469 7.699 1 86.19 95 ILE A N 1
ATOM 759 C CA . ILE A 1 95 ? -4.934 7.758 9 1 86.19 95 ILE A CA 1
ATOM 760 C C . ILE A 1 95 ? -4.082 9.023 8.914 1 86.19 95 ILE A C 1
ATOM 762 O O . ILE A 1 95 ? -3.111 9.078 8.156 1 86.19 95 ILE A O 1
ATOM 766 N N . SER A 1 96 ? -4.523 10.031 9.594 1 89.88 96 SER A N 1
ATOM 767 C CA . SER A 1 96 ? -3.834 11.312 9.484 1 89.88 96 SER A CA 1
ATOM 768 C C . SER A 1 96 ? -3.924 12.102 10.789 1 89.88 96 SER A C 1
ATOM 770 O O . SER A 1 96 ? -4.645 11.711 11.711 1 89.88 96 SER A O 1
ATOM 772 N N . LEU A 1 97 ? -3.129 13.195 10.797 1 89.12 97 LEU A N 1
ATOM 773 C CA . LEU A 1 97 ? -3.162 14.188 11.875 1 89.12 97 LEU A CA 1
ATOM 774 C C . LEU A 1 97 ? -4 15.398 11.469 1 89.12 97 LEU A C 1
ATOM 776 O O . LEU A 1 97 ? -4.012 15.789 10.305 1 89.12 97 LEU A O 1
ATOM 780 N N . PRO A 1 98 ? -4.582 16.031 12.469 1 91.62 98 PRO A N 1
ATOM 781 C CA . PRO A 1 98 ? -5.461 17.141 12.102 1 91.62 98 PRO A CA 1
ATOM 782 C C . PRO A 1 98 ? -4.727 18.25 11.352 1 91.62 98 PRO A C 1
ATOM 784 O O . PRO A 1 98 ? -5.207 18.734 10.328 1 91.62 98 PRO A O 1
ATOM 787 N N . GLY A 1 99 ? -3.555 18.578 11.812 1 92.38 99 GLY A N 1
ATOM 788 C CA . GLY A 1 99 ? -2.873 19.734 11.266 1 92.38 99 GLY A CA 1
ATOM 789 C C . GLY A 1 99 ? -1.868 19.391 10.18 1 92.38 99 GLY A C 1
ATOM 790 O O . GLY A 1 99 ? -1.074 20.234 9.766 1 92.38 99 GLY A O 1
ATOM 791 N N . SER A 1 100 ? -1.892 18.203 9.625 1 91.81 100 SER A N 1
ATOM 792 C CA . SER A 1 100 ? -0.901 17.781 8.641 1 91.81 100 SER A CA 1
ATOM 793 C C . SER A 1 100 ? -1.264 18.266 7.246 1 91.81 100 SER A C 1
ATOM 795 O O . SER A 1 100 ? -2.344 17.953 6.734 1 91.81 100 SER A O 1
ATOM 797 N N . HIS A 1 101 ? -0.354 19.016 6.629 1 94.62 101 HIS A N 1
ATOM 798 C CA . HIS A 1 101 ? -0.607 19.484 5.273 1 94.62 101 HIS A CA 1
ATOM 799 C C . HIS A 1 101 ? -0.469 18.344 4.266 1 94.62 101 HIS A C 1
ATOM 801 O O . HIS A 1 101 ? -1.029 18.406 3.168 1 94.62 101 HIS A O 1
ATOM 807 N N . TYR A 1 102 ? 0.281 17.281 4.625 1 93.44 102 TYR A N 1
ATOM 808 C CA . TYR A 1 102 ? 0.318 16.078 3.785 1 93.44 102 TYR A CA 1
ATOM 809 C C . TYR A 1 102 ? -0.999 15.32 3.863 1 93.44 102 TYR A C 1
ATOM 811 O O . TYR A 1 102 ? -1.485 14.805 2.855 1 93.44 102 TYR A O 1
ATOM 819 N N . GLY A 1 103 ? -1.474 15.258 5.094 1 94.88 103 GLY A N 1
ATOM 820 C CA . GLY A 1 103 ? -2.785 14.656 5.262 1 94.88 103 GLY A CA 1
ATOM 821 C C . GLY A 1 103 ? -3.887 15.414 4.547 1 94.88 103 GLY A C 1
ATOM 822 O O . GLY A 1 103 ? -4.793 14.812 3.969 1 94.88 103 GLY A O 1
ATOM 823 N N . GLU A 1 104 ? -3.777 16.719 4.594 1 96.06 104 GLU A N 1
ATOM 824 C CA . GLU A 1 104 ? -4.75 17.578 3.922 1 96.06 104 GLU A CA 1
ATOM 825 C C . GLU A 1 104 ? -4.766 17.328 2.418 1 96.06 104 GLU A C 1
ATOM 827 O O . GLU A 1 104 ? -5.828 17.297 1.796 1 96.06 104 GLU A O 1
ATOM 832 N N . LYS A 1 105 ? -3.59 17.203 1.877 1 96.06 105 LYS A N 1
ATOM 833 C CA . LYS A 1 105 ? -3.447 16.891 0.458 1 96.06 105 LYS A CA 1
ATOM 834 C C . LYS A 1 105 ? -4.223 15.617 0.096 1 96.06 105 LYS A C 1
ATOM 836 O O . LYS A 1 105 ? -4.98 15.609 -0.875 1 96.06 105 LYS A O 1
ATOM 841 N N . VAL A 1 106 ? -4.051 14.578 0.847 1 96.94 106 VAL A N 1
ATOM 842 C CA . VAL A 1 106 ? -4.691 13.289 0.587 1 96.94 106 VAL A CA 1
ATOM 843 C C . VAL A 1 106 ? -6.191 13.406 0.829 1 96.94 106 VAL A C 1
ATOM 845 O O . VAL A 1 106 ? -6.996 12.93 0.02 1 96.94 106 VAL A O 1
ATOM 848 N N . ARG A 1 107 ? -6.582 14.094 1.915 1 95.38 107 ARG A N 1
ATOM 849 C CA . ARG A 1 107 ? -7.988 14.32 2.223 1 95.38 107 ARG A CA 1
ATOM 850 C C . ARG A 1 107 ? -8.703 15.008 1.06 1 95.38 107 ARG A C 1
ATOM 852 O O . ARG A 1 107 ? -9.797 14.602 0.673 1 95.38 107 ARG A O 1
ATOM 859 N N . TRP A 1 108 ? -8.07 15.961 0.621 1 95.5 108 TRP A N 1
ATOM 860 C CA . TRP A 1 108 ? -8.641 16.781 -0.444 1 95.5 108 TRP A CA 1
ATOM 861 C C . TRP A 1 108 ? -8.852 15.961 -1.711 1 95.5 108 TRP A C 1
ATOM 863 O O . TRP A 1 108 ? -9.906 16.031 -2.344 1 95.5 108 TRP A O 1
ATOM 873 N N . ILE A 1 109 ? -7.902 15.164 -2.064 1 95.56 109 ILE A N 1
ATOM 874 C CA . ILE A 1 109 ? -7.992 14.312 -3.248 1 95.56 109 ILE A CA 1
ATOM 875 C C . ILE A 1 109 ? -9.086 13.266 -3.051 1 95.56 109 ILE A C 1
ATOM 877 O O . ILE A 1 109 ? -9.883 13.016 -3.957 1 95.56 109 ILE A O 1
ATOM 881 N N . LEU A 1 110 ? -9.133 12.656 -1.875 1 95.19 110 LEU A N 1
ATOM 882 C CA . LEU A 1 110 ? -10.18 11.688 -1.576 1 95.19 110 LEU A CA 1
ATOM 883 C C . LEU A 1 110 ? -11.562 12.305 -1.718 1 95.19 110 LEU A C 1
ATOM 885 O O . LEU A 1 110 ? -12.477 11.68 -2.254 1 95.19 110 LEU A O 1
ATOM 889 N N . ASP A 1 111 ? -11.711 13.547 -1.252 1 92.31 111 ASP A N 1
ATOM 890 C CA . ASP A 1 111 ? -12.984 14.266 -1.347 1 92.31 111 ASP A CA 1
ATOM 891 C C . ASP A 1 111 ? -13.359 14.523 -2.803 1 92.31 111 ASP A C 1
ATOM 893 O O . ASP A 1 111 ? -14.508 14.305 -3.201 1 92.31 111 ASP A O 1
ATOM 897 N N . LEU A 1 112 ? -12.422 14.984 -3.576 1 92.12 112 LEU A N 1
ATOM 898 C CA . LEU A 1 112 ? -12.688 15.32 -4.973 1 92.12 112 LEU A CA 1
ATOM 899 C C . LEU A 1 112 ? -13.047 14.07 -5.77 1 92.12 112 LEU A C 1
ATOM 901 O O . LEU A 1 112 ? -13.859 14.125 -6.695 1 92.12 112 LEU A O 1
ATOM 905 N N . LEU A 1 113 ? -12.414 12.953 -5.395 1 93.31 113 LEU A N 1
ATOM 906 C CA . LEU A 1 113 ? -12.703 11.688 -6.062 1 93.31 113 LEU A CA 1
ATOM 907 C C . LEU A 1 113 ? -13.992 11.078 -5.539 1 93.31 113 LEU A C 1
ATOM 909 O O . LEU A 1 113 ? -14.469 10.062 -6.062 1 93.31 113 LEU A O 1
ATOM 913 N N . GLN A 1 114 ? -14.539 11.625 -4.473 1 91.56 114 GLN A N 1
ATOM 914 C CA . GLN A 1 114 ? -15.695 11.07 -3.775 1 91.56 114 GLN A CA 1
ATOM 915 C C . GLN A 1 114 ? -15.469 9.602 -3.42 1 91.56 114 GLN A C 1
ATOM 917 O O . GLN A 1 114 ? -16.344 8.766 -3.65 1 91.56 114 GLN A O 1
ATOM 922 N N . ALA A 1 115 ? -14.266 9.352 -3.039 1 93.81 115 ALA A N 1
ATOM 923 C CA . ALA A 1 115 ? -13.922 8 -2.611 1 93.81 115 ALA A CA 1
ATOM 924 C C . ALA A 1 115 ? -14.602 7.652 -1.288 1 93.81 115 ALA A C 1
ATOM 926 O O . ALA A 1 115 ? -14.703 8.5 -0.395 1 93.81 115 ALA A O 1
ATOM 927 N N . PRO A 1 116 ? -15.164 6.469 -1.194 1 92.12 116 PRO A N 1
ATOM 928 C CA . PRO A 1 116 ? -15.711 6.062 0.103 1 92.12 116 PRO A CA 1
ATOM 929 C C . PRO A 1 116 ? -14.625 5.82 1.148 1 92.12 116 PRO A C 1
ATOM 931 O O . PRO A 1 116 ? -13.93 4.801 1.101 1 92.12 116 PRO A O 1
ATOM 934 N N . TYR A 1 117 ? -14.508 6.777 2.123 1 92.38 117 TYR A N 1
ATOM 935 C CA . TYR A 1 117 ? -13.438 6.598 3.102 1 92.38 117 TYR A CA 1
ATOM 936 C C . TYR A 1 117 ? -13.875 7.09 4.477 1 92.38 117 TYR A C 1
ATOM 938 O O . TYR A 1 117 ? -14.836 7.855 4.594 1 92.38 117 TYR A O 1
ATOM 946 N N . GLU A 1 118 ? -13.266 6.547 5.422 1 88.38 118 GLU A N 1
ATOM 947 C CA . GLU A 1 118 ? -13.312 7.059 6.789 1 88.38 118 GLU A CA 1
ATOM 948 C C . GLU A 1 118 ? -11.945 7.555 7.238 1 88.38 118 GLU A C 1
ATOM 950 O O . GLU A 1 118 ? -10.914 7.102 6.734 1 88.38 118 GLU A O 1
ATOM 955 N N . GLU A 1 119 ? -11.945 8.516 8.062 1 88.06 119 GLU A N 1
ATOM 956 C CA . GLU A 1 119 ? -10.688 9.047 8.562 1 88.06 119 GLU A CA 1
ATOM 957 C C . GLU A 1 119 ? -10.461 8.664 10.023 1 88.06 119 GLU A C 1
ATOM 959 O O . GLU A 1 119 ? -11.359 8.805 10.852 1 88.06 119 GLU A O 1
ATOM 964 N N . CYS A 1 120 ? -9.375 8.062 10.211 1 83 120 CYS A N 1
ATOM 965 C CA . CYS A 1 120 ? -8.883 7.832 11.562 1 83 120 CYS A CA 1
ATOM 966 C C . CYS A 1 120 ? -7.883 8.906 11.977 1 83 120 CYS A C 1
ATOM 968 O O . CYS A 1 120 ? -6.738 8.898 11.523 1 83 120 CYS A O 1
ATOM 970 N N . VAL A 1 121 ? -8.352 9.758 12.797 1 85 121 VAL A N 1
ATOM 971 C CA . VAL A 1 121 ? -7.52 10.883 13.219 1 85 121 VAL A CA 1
ATOM 972 C C . VAL A 1 121 ? -6.695 10.484 14.445 1 85 121 VAL A C 1
ATOM 974 O O . VAL A 1 121 ? -7.25 10.016 15.445 1 85 121 VAL A O 1
ATOM 977 N N . VAL A 1 122 ? -5.391 10.617 14.297 1 77.88 122 VAL A N 1
ATOM 978 C CA . VAL A 1 122 ? -4.508 10.203 15.383 1 77.88 122 VAL A CA 1
ATOM 979 C C . VAL A 1 122 ? -3.717 11.406 15.891 1 77.88 122 VAL A C 1
ATOM 981 O O . VAL A 1 122 ? -3.588 12.414 15.195 1 77.88 122 VAL A O 1
ATOM 984 N N . GLY A 1 123 ? -3.264 11.242 17.125 1 78.31 123 GLY A N 1
ATOM 985 C CA . GLY A 1 123 ? -2.463 12.305 17.703 1 78.31 123 GLY A CA 1
ATOM 986 C C . GLY A 1 123 ? -1.047 12.352 17.172 1 78.31 123 GLY A C 1
ATOM 987 O O . GLY A 1 123 ? -0.45 11.312 16.891 1 78.31 123 GLY A O 1
ATOM 988 N N . GLY A 1 124 ? -0.628 13.539 16.984 1 74.19 124 GLY A N 1
ATOM 989 C CA . GLY A 1 124 ? 0.716 13.742 16.469 1 74.19 124 GLY A CA 1
ATOM 990 C C . GLY A 1 124 ? 1.791 13.117 17.328 1 74.19 124 GLY A C 1
ATOM 991 O O . GLY A 1 124 ? 1.597 12.938 18.531 1 74.19 124 GLY A O 1
ATOM 992 N N . PHE A 1 125 ? 2.842 12.68 16.703 1 63.38 125 PHE A N 1
ATOM 993 C CA . PHE A 1 125 ? 4.059 12.172 17.328 1 63.38 125 PHE A CA 1
ATOM 994 C C . PHE A 1 125 ? 3.844 10.758 17.859 1 63.38 125 PHE A C 1
ATOM 996 O O . PHE A 1 125 ? 4.758 9.93 17.828 1 63.38 125 PHE A O 1
ATOM 1003 N N . LEU A 1 126 ? 2.678 10.531 18.359 1 58.47 126 LEU A N 1
ATOM 1004 C CA . LEU A 1 126 ? 2.424 9.211 18.938 1 58.47 126 LEU A CA 1
ATOM 1005 C C . LEU A 1 126 ? 2.473 8.133 17.859 1 58.47 126 LEU A C 1
ATOM 1007 O O . LEU A 1 126 ? 2.967 7.027 18.094 1 58.47 126 LEU A O 1
ATOM 1011 N N . THR A 1 127 ? 1.988 8.516 16.75 1 54.69 127 THR A N 1
ATOM 1012 C CA . THR A 1 127 ? 1.959 7.516 15.68 1 54.69 127 THR A CA 1
ATOM 1013 C C . THR A 1 127 ? 3.373 7.176 15.219 1 54.69 127 THR A C 1
ATOM 1015 O O . THR A 1 127 ? 3.689 6.012 14.977 1 54.69 127 THR A O 1
ATOM 1018 N N . SER A 1 128 ? 4.074 8.289 15.008 1 54.34 128 SER A N 1
ATOM 1019 C CA . SER A 1 128 ? 5.445 8 14.609 1 54.34 128 SER A CA 1
ATOM 1020 C C . SER A 1 128 ? 6.145 7.117 15.641 1 54.34 128 SER A C 1
ATOM 1022 O O . SER A 1 128 ? 6.934 6.238 15.273 1 54.34 128 SER A O 1
ATOM 1024 N N . PHE A 1 129 ? 5.805 7.43 16.766 1 48.28 129 PHE A N 1
ATOM 1025 C CA . PHE A 1 129 ? 6.426 6.68 17.844 1 48.28 129 PHE A CA 1
ATOM 1026 C C . PHE A 1 129 ? 5.914 5.246 17.891 1 48.28 129 PHE A C 1
ATOM 1028 O O . PHE A 1 129 ? 6.699 4.301 17.969 1 48.28 129 PHE A O 1
ATOM 1035 N N . PHE A 1 130 ? 4.688 5.195 17.703 1 46.31 130 PHE A N 1
ATOM 1036 C CA . PHE A 1 130 ? 4.082 3.883 17.891 1 46.31 130 PHE A CA 1
ATOM 1037 C C . PHE A 1 130 ? 4.074 3.092 16.594 1 46.31 130 PHE A C 1
ATOM 1039 O O . PHE A 1 130 ? 4.234 1.87 16.594 1 46.31 130 PHE A O 1
ATOM 1046 N N . ARG A 1 131 ? 3.963 3.916 15.555 1 48.06 131 ARG A N 1
ATOM 1047 C CA . ARG A 1 131 ? 3.793 3.205 14.289 1 48.06 131 ARG A CA 1
ATOM 1048 C C . ARG A 1 131 ? 5.09 3.197 13.484 1 48.06 131 ARG A C 1
ATOM 1050 O O . ARG A 1 131 ? 5.262 2.375 12.586 1 48.06 131 ARG A O 1
ATOM 1057 N N . GLY A 1 132 ? 5.887 3.996 14 1 47.09 132 GLY A N 1
ATOM 1058 C CA . GLY A 1 132 ? 7.164 4.074 13.312 1 47.09 132 GLY A CA 1
ATOM 1059 C C . GLY A 1 132 ? 7.047 4.59 11.891 1 47.09 132 GLY A C 1
ATOM 1060 O O . GLY A 1 132 ? 7.918 4.324 11.055 1 47.09 132 GLY A O 1
ATOM 1061 N N . ARG A 1 133 ? 5.879 5.012 11.672 1 57.09 133 ARG A N 1
ATOM 1062 C CA . ARG A 1 133 ? 5.66 5.48 10.305 1 57.09 133 ARG A CA 1
ATOM 1063 C C . ARG A 1 133 ? 5.129 6.91 10.297 1 57.09 133 ARG A C 1
ATOM 1065 O O . ARG A 1 133 ? 4.469 7.34 11.25 1 57.09 133 ARG A O 1
ATOM 1072 N N . SER A 1 134 ? 5.562 7.492 9.219 1 70.38 134 SER A N 1
ATOM 1073 C CA . SER A 1 134 ? 5.062 8.852 9.031 1 70.38 134 SER A CA 1
ATOM 1074 C C . SER A 1 134 ? 3.637 8.844 8.492 1 70.38 134 SER A C 1
ATOM 1076 O O . SER A 1 134 ? 3.154 7.82 8.008 1 70.38 134 SER A O 1
ATOM 1078 N N . LEU A 1 135 ? 2.951 9.789 8.859 1 81.5 135 LEU A N 1
ATOM 1079 C CA . LEU A 1 135 ? 1.604 10.039 8.352 1 81.5 135 LEU A CA 1
ATOM 1080 C C . LEU A 1 135 ? 1.639 10.984 7.16 1 81.5 135 LEU A C 1
ATOM 1082 O O . LEU A 1 135 ? 2.568 11.789 7.023 1 81.5 135 LEU A O 1
ATOM 1086 N N . PRO A 1 136 ? 0.751 10.852 6.273 1 90.81 136 PRO A N 1
ATOM 1087 C CA . PRO A 1 136 ? -0.484 10.07 6.281 1 90.81 136 PRO A CA 1
ATOM 1088 C C . PRO A 1 136 ? -0.279 8.641 5.785 1 90.81 136 PRO A C 1
ATOM 1090 O O . PRO A 1 136 ? 0.733 8.344 5.141 1 90.81 136 PRO A O 1
ATOM 1093 N N . ILE A 1 137 ? -1.251 7.777 6.152 1 87.38 137 ILE A N 1
ATOM 1094 C CA . ILE A 1 137 ? -1.326 6.402 5.68 1 87.38 137 ILE A CA 1
ATOM 1095 C C . ILE A 1 137 ? -2.711 6.133 5.094 1 87.38 137 ILE A C 1
ATOM 1097 O O . ILE A 1 137 ? -3.723 6.551 5.66 1 87.38 137 ILE A O 1
ATOM 1101 N N . LEU A 1 138 ? -2.742 5.52 3.963 1 93 138 LEU A N 1
ATOM 1102 C CA . LEU A 1 138 ? -3.992 5.07 3.359 1 93 138 LEU A CA 1
ATOM 1103 C C . LEU A 1 138 ? -4.125 3.555 3.445 1 93 138 LEU A C 1
ATOM 1105 O O . LEU A 1 138 ? -3.223 2.824 3.027 1 93 138 LEU A O 1
ATOM 1109 N N . VAL A 1 139 ? -5.184 3.15 3.98 1 86.25 139 VAL A N 1
ATOM 1110 C CA . VAL A 1 139 ? -5.508 1.728 4.004 1 86.25 139 VAL A CA 1
ATOM 1111 C C . VAL A 1 139 ? -6.594 1.426 2.975 1 86.25 139 VAL A C 1
ATOM 1113 O O . VAL A 1 139 ? -7.652 2.059 2.977 1 86.25 139 VAL A O 1
ATOM 1116 N N . ASP A 1 140 ? -6.32 0.595 2.059 1 91.12 140 ASP A N 1
ATOM 1117 C CA . ASP A 1 140 ? -7.309 0.077 1.117 1 91.12 140 ASP A CA 1
ATOM 1118 C C . ASP A 1 140 ? -7.746 -1.335 1.502 1 91.12 140 ASP A C 1
ATOM 1120 O O . ASP A 1 140 ? -7.051 -2.309 1.204 1 91.12 140 ASP A O 1
ATOM 1124 N N . ARG A 1 141 ? -8.914 -1.45 1.994 1 79.94 141 ARG A N 1
ATOM 1125 C CA . ARG A 1 141 ? -9.398 -2.725 2.518 1 79.94 141 ARG A CA 1
ATOM 1126 C C . ARG A 1 141 ? -9.672 -3.715 1.391 1 79.94 141 ARG A C 1
ATOM 1128 O O . ARG A 1 141 ? -9.453 -4.918 1.546 1 79.94 141 ARG A O 1
ATOM 1135 N N . LYS A 1 142 ? -10.125 -3.219 0.316 1 83.44 142 LYS A N 1
ATOM 1136 C CA . LYS A 1 142 ? -10.398 -4.082 -0.826 1 83.44 142 LYS A CA 1
ATOM 1137 C C . LYS A 1 142 ? -9.109 -4.543 -1.499 1 83.44 142 LYS A C 1
ATOM 1139 O O . LYS A 1 142 ? -8.984 -5.707 -1.882 1 83.44 142 LYS A O 1
ATOM 1144 N N . GLY A 1 143 ? -8.188 -3.631 -1.61 1 83.75 143 GLY A N 1
ATOM 1145 C CA . GLY A 1 143 ? -6.922 -3.943 -2.258 1 83.75 143 GLY A CA 1
ATOM 1146 C C . GLY A 1 143 ? -5.91 -4.566 -1.317 1 83.75 143 GLY A C 1
ATOM 1147 O O . GLY A 1 143 ? -4.809 -4.93 -1.735 1 83.75 143 GLY A O 1
ATOM 1148 N N . CYS A 1 144 ? -6.305 -4.664 -0.039 1 80.44 144 CYS A N 1
ATOM 1149 C CA . CYS A 1 144 ? -5.398 -5.184 0.977 1 80.44 144 CYS A CA 1
ATOM 1150 C C . CYS A 1 144 ? -4.07 -4.434 0.955 1 80.44 144 CYS A C 1
ATOM 1152 O O . CYS A 1 144 ? -3.004 -5.051 0.894 1 80.44 144 CYS A O 1
ATOM 1154 N N . ALA A 1 145 ? -4.25 -3.152 1.036 1 86.25 145 ALA A N 1
ATOM 1155 C CA . ALA A 1 145 ? -3.062 -2.322 0.856 1 86.25 145 ALA A CA 1
ATOM 1156 C C . ALA A 1 145 ? -2.959 -1.268 1.954 1 86.25 145 ALA A C 1
ATOM 1158 O O . ALA A 1 145 ? -3.975 -0.774 2.447 1 86.25 145 ALA A O 1
ATOM 1159 N N . THR A 1 146 ? -1.814 -1.008 2.367 1 85.12 146 THR A N 1
ATOM 1160 C CA . THR A 1 146 ? -1.437 0.118 3.213 1 85.12 146 THR A CA 1
ATOM 1161 C C . THR A 1 146 ? -0.336 0.945 2.553 1 85.12 146 THR A C 1
ATOM 1163 O O . THR A 1 146 ? 0.744 0.428 2.26 1 85.12 146 THR A O 1
ATOM 1166 N N . ILE A 1 147 ? -0.666 2.182 2.312 1 91.31 147 ILE A N 1
ATOM 1167 C CA . ILE A 1 147 ? 0.259 3.016 1.553 1 91.31 147 ILE A CA 1
ATOM 1168 C C . ILE A 1 147 ? 0.64 4.246 2.375 1 91.31 147 ILE A C 1
ATOM 1170 O O . ILE A 1 147 ? -0.231 4.953 2.885 1 91.31 147 ILE A O 1
ATOM 1174 N N . GLY A 1 148 ? 1.927 4.473 2.471 1 87.38 148 GLY A N 1
ATOM 1175 C CA . GLY A 1 148 ? 2.43 5.664 3.139 1 87.38 148 GLY A CA 1
ATOM 1176 C C . GLY A 1 148 ? 2.828 6.766 2.176 1 87.38 148 GLY A C 1
ATOM 1177 O O . GLY A 1 148 ? 2.672 6.621 0.96 1 87.38 148 GLY A O 1
ATOM 1178 N N . ASN A 1 149 ? 3.197 7.871 2.646 1 89.19 149 ASN A N 1
ATOM 1179 C CA . ASN A 1 149 ? 3.629 9.039 1.882 1 89.19 149 ASN A CA 1
ATOM 1180 C C . ASN A 1 149 ? 2.504 9.586 1.006 1 89.19 149 ASN A C 1
ATOM 1182 O O . ASN A 1 149 ? 1.841 8.82 0.297 1 89.19 149 ASN A O 1
ATOM 1186 N N . SER A 1 150 ? 2.346 10.82 1.052 1 94.19 150 SER A N 1
ATOM 1187 C CA . SER A 1 150 ? 1.219 11.438 0.357 1 94.19 150 SER A CA 1
ATOM 1188 C C . SER A 1 150 ? 1.353 11.281 -1.154 1 94.19 150 SER A C 1
ATOM 1190 O O . SER A 1 150 ? 0.366 11.016 -1.847 1 94.19 150 SER A O 1
ATOM 1192 N N . PRO A 1 151 ? 2.598 11.398 -1.755 1 93.88 151 PRO A N 1
ATOM 1193 C CA . PRO A 1 151 ? 2.666 11.227 -3.207 1 93.88 151 PRO A CA 1
ATOM 1194 C C . PRO A 1 151 ? 2.27 9.82 -3.654 1 93.88 151 PRO A C 1
ATOM 1196 O O . PRO A 1 151 ? 1.542 9.664 -4.641 1 93.88 151 PRO A O 1
ATOM 1199 N N . GLU A 1 152 ? 2.756 8.797 -2.963 1 94.62 152 GLU A N 1
ATOM 1200 C CA . GLU A 1 152 ? 2.426 7.418 -3.316 1 94.62 152 GLU A CA 1
ATOM 1201 C C . GLU A 1 152 ? 0.935 7.145 -3.137 1 94.62 152 GLU A C 1
ATOM 1203 O O . GLU A 1 152 ? 0.327 6.438 -3.943 1 94.62 152 GLU A O 1
ATOM 1208 N N . ILE A 1 153 ? 0.37 7.684 -2.057 1 96.62 153 ILE A N 1
ATOM 1209 C CA . ILE A 1 153 ? -1.06 7.523 -1.817 1 96.62 153 ILE A CA 1
ATOM 1210 C C . ILE A 1 153 ? -1.848 8.094 -2.992 1 96.62 153 ILE A C 1
ATOM 1212 O O . ILE A 1 153 ? -2.766 7.453 -3.508 1 96.62 153 ILE A O 1
ATOM 1216 N N . ILE A 1 154 ? -1.494 9.289 -3.424 1 97.25 154 ILE A N 1
ATOM 1217 C CA . ILE A 1 154 ? -2.203 9.984 -4.488 1 97.25 154 ILE A CA 1
ATOM 1218 C C . ILE A 1 154 ? -2.084 9.195 -5.793 1 97.25 154 ILE A C 1
ATOM 1220 O O . ILE A 1 154 ? -3.066 9.023 -6.516 1 97.25 154 ILE A O 1
ATOM 1224 N N . MET A 1 155 ? -0.906 8.68 -6.059 1 96.38 155 MET A N 1
ATOM 1225 C CA . MET A 1 155 ? -0.709 7.891 -7.273 1 96.38 155 MET A CA 1
ATOM 1226 C C . MET A 1 155 ? -1.518 6.598 -7.215 1 96.38 155 MET A C 1
ATOM 1228 O O . MET A 1 155 ? -2.08 6.168 -8.227 1 96.38 155 MET A O 1
ATOM 1232 N N . TYR A 1 156 ? -1.55 5.969 -6.043 1 96.44 156 TYR A N 1
ATOM 1233 C CA . TYR A 1 156 ? -2.334 4.75 -5.859 1 96.44 156 TYR A CA 1
ATOM 1234 C C . TYR A 1 156 ? -3.811 5.012 -6.129 1 96.44 156 TYR A C 1
ATOM 1236 O O . TYR A 1 156 ? -4.465 4.242 -6.836 1 96.44 156 TYR A O 1
ATOM 1244 N N . LEU A 1 157 ? -4.316 6.121 -5.605 1 97.25 157 LEU A N 1
ATOM 1245 C CA . LEU A 1 157 ? -5.719 6.477 -5.805 1 97.25 157 LEU A CA 1
ATOM 1246 C C . LEU A 1 157 ? -6 6.762 -7.277 1 97.25 157 LEU A C 1
ATOM 1248 O O . LEU A 1 157 ? -7.055 6.387 -7.797 1 97.25 157 LEU A O 1
ATOM 1252 N N . GLY A 1 158 ? -5.082 7.438 -7.906 1 95.94 158 GLY A N 1
ATOM 1253 C CA . GLY A 1 158 ? -5.238 7.73 -9.32 1 95.94 158 GLY A CA 1
ATOM 1254 C C . GLY A 1 158 ? -5.246 6.488 -10.195 1 95.94 158 GLY A C 1
ATOM 1255 O O . GLY A 1 158 ? -5.98 6.422 -11.18 1 95.94 158 GLY A O 1
ATOM 1256 N N . ALA A 1 159 ? -4.48 5.535 -9.805 1 94.38 159 ALA A N 1
ATOM 1257 C CA . ALA A 1 159 ? -4.305 4.348 -10.641 1 94.38 159 ALA A CA 1
ATOM 1258 C C . ALA A 1 159 ? -5.375 3.301 -10.336 1 94.38 159 ALA A C 1
ATOM 1260 O O . ALA A 1 159 ? -5.844 2.607 -11.242 1 94.38 159 ALA A O 1
ATOM 1261 N N . VAL A 1 160 ? -5.773 3.16 -9.102 1 93.44 160 VAL A N 1
ATOM 1262 C CA . VAL A 1 160 ? -6.625 2.051 -8.688 1 93.44 160 VAL A CA 1
ATOM 1263 C C . VAL A 1 160 ? -8.07 2.523 -8.57 1 93.44 160 VAL A C 1
ATOM 1265 O O . VAL A 1 160 ? -8.984 1.873 -9.07 1 93.44 160 VAL A O 1
ATOM 1268 N N . HIS A 1 161 ? -8.297 3.65 -7.984 1 93.62 161 HIS A N 1
ATOM 1269 C CA . HIS A 1 161 ? -9.656 4.059 -7.66 1 93.62 161 HIS A CA 1
ATOM 1270 C C . HIS A 1 161 ? -10.281 4.867 -8.797 1 93.62 161 HIS A C 1
ATOM 1272 O O . HIS A 1 161 ? -11.398 4.578 -9.227 1 93.62 161 HIS A O 1
ATOM 1278 N N . ALA A 1 162 ? -9.594 5.867 -9.336 1 93.5 162 ALA A N 1
ATOM 1279 C CA . ALA A 1 162 ? -10.164 6.824 -10.289 1 93.5 162 ALA A CA 1
ATOM 1280 C C . ALA A 1 162 ? -10.766 6.105 -11.492 1 93.5 162 ALA A C 1
ATOM 1282 O O . ALA A 1 162 ? -11.914 6.355 -11.859 1 93.5 162 ALA A O 1
ATOM 1283 N N . PRO A 1 163 ? -9.977 5.152 -12.055 1 90.75 163 PRO A N 1
ATOM 1284 C CA . PRO A 1 163 ? -10.547 4.473 -13.227 1 90.75 163 PRO A CA 1
ATOM 1285 C C . PRO A 1 163 ? -11.719 3.566 -12.867 1 90.75 163 PRO A C 1
ATOM 1287 O O . PRO A 1 163 ? -12.492 3.174 -13.742 1 90.75 163 PRO A O 1
ATOM 1290 N N . SER A 1 164 ? -11.828 3.213 -11.594 1 88 164 SER A N 1
ATOM 1291 C CA . SER A 1 164 ? -12.836 2.25 -11.164 1 88 164 SER A CA 1
ATOM 1292 C C . SER A 1 164 ? -14.125 2.947 -10.75 1 88 164 SER A C 1
ATOM 1294 O O . SER A 1 164 ? -15.109 2.291 -10.406 1 88 164 SER A O 1
ATOM 1296 N N . ILE A 1 165 ? -14.172 4.281 -10.828 1 91.06 165 ILE A N 1
ATOM 1297 C CA . ILE A 1 165 ? -15.359 5.031 -10.43 1 91.06 165 ILE A CA 1
ATOM 1298 C C . ILE A 1 165 ? -16.516 4.727 -11.383 1 91.06 165 ILE A C 1
ATOM 1300 O O . ILE A 1 165 ? -16.344 4.754 -12.602 1 91.06 165 ILE A O 1
ATOM 1304 N N . GLU A 1 166 ? -17.656 4.438 -10.891 1 89.25 166 GLU A N 1
ATOM 1305 C CA . GLU A 1 166 ? -18.797 3.984 -11.68 1 89.25 166 GLU A CA 1
ATOM 1306 C C . GLU A 1 166 ? -19.438 5.145 -12.43 1 89.25 166 GLU A C 1
ATOM 1308 O O . GLU A 1 166 ? -19.797 5.012 -13.602 1 89.25 166 GLU A O 1
ATOM 1313 N N . ASP A 1 167 ? -19.609 6.316 -11.773 1 91.56 167 ASP A N 1
ATOM 1314 C CA . ASP A 1 167 ? -20.203 7.484 -12.414 1 91.56 167 ASP A CA 1
ATOM 1315 C C . ASP A 1 167 ? -19.297 8.016 -13.531 1 91.56 167 ASP A C 1
ATOM 1317 O O . ASP A 1 167 ? -18.188 8.484 -13.266 1 91.56 167 ASP A O 1
ATOM 1321 N N . PRO A 1 168 ? -19.734 7.984 -14.781 1 90.44 168 PRO A N 1
ATOM 1322 C CA . PRO A 1 168 ? -18.859 8.344 -15.906 1 90.44 168 PRO A CA 1
ATOM 1323 C C . PRO A 1 168 ? -18.391 9.789 -15.844 1 90.44 168 PRO A C 1
ATOM 1325 O O . PRO A 1 168 ? -17.266 10.094 -16.25 1 90.44 168 PRO A O 1
ATOM 1328 N N . VAL A 1 169 ? -19.234 10.664 -15.375 1 89.38 169 VAL A N 1
ATOM 1329 C CA . VAL A 1 169 ? -18.859 12.07 -15.289 1 89.38 169 VAL A CA 1
ATOM 1330 C C . VAL A 1 169 ? -17.781 12.258 -14.227 1 89.38 169 VAL A C 1
ATOM 1332 O O . VAL A 1 169 ? -16.766 12.906 -14.469 1 89.38 169 VAL A O 1
ATOM 1335 N N . LEU A 1 170 ? -18.016 11.664 -13.094 1 90.31 170 LEU A N 1
ATOM 1336 C CA . LEU A 1 170 ? -17.031 11.742 -12.016 1 90.31 170 LEU A CA 1
ATOM 1337 C C . LEU A 1 170 ? -15.727 11.055 -12.414 1 90.31 170 LEU A C 1
ATOM 1339 O O . LEU A 1 170 ? -14.641 11.523 -12.07 1 90.31 170 LEU A O 1
ATOM 1343 N N . ARG A 1 171 ? -15.852 9.961 -13.078 1 92.19 171 ARG A N 1
ATOM 1344 C CA . ARG A 1 171 ? -14.672 9.219 -13.523 1 92.19 171 ARG A CA 1
ATOM 1345 C C . ARG A 1 171 ? -13.82 10.07 -14.461 1 92.19 171 ARG A C 1
ATOM 1347 O O . ARG A 1 171 ? -12.594 10.109 -14.328 1 92.19 171 ARG A O 1
ATOM 1354 N N . GLN A 1 172 ? -14.461 10.734 -15.391 1 90.31 172 GLN A N 1
ATOM 1355 C CA . GLN A 1 172 ? -13.727 11.57 -16.344 1 90.31 172 GLN A CA 1
ATOM 1356 C C . GLN A 1 172 ? -13.023 12.719 -15.617 1 90.31 172 GLN A C 1
ATOM 1358 O O . GLN A 1 172 ? -11.867 13.023 -15.914 1 90.31 172 GLN A O 1
ATOM 1363 N N . ASN A 1 173 ? -13.742 13.352 -14.711 1 90.31 173 ASN A N 1
ATOM 1364 C CA . ASN A 1 173 ? -13.148 14.43 -13.922 1 90.31 173 ASN A CA 1
ATOM 1365 C C . ASN A 1 173 ? -11.977 13.922 -13.094 1 90.31 173 ASN A C 1
ATOM 1367 O O . ASN A 1 173 ? -10.945 14.602 -12.984 1 90.31 173 ASN A O 1
ATOM 1371 N N . ALA A 1 174 ? -12.188 12.773 -12.531 1 92.62 174 ALA A N 1
ATOM 1372 C CA . ALA A 1 174 ? -11.141 12.172 -11.703 1 92.62 174 ALA A CA 1
ATOM 1373 C C . ALA A 1 174 ? -9.898 11.859 -12.539 1 92.62 174 ALA A C 1
ATOM 1375 O O . ALA A 1 174 ? -8.773 12.102 -12.102 1 92.62 174 ALA A O 1
ATOM 1376 N N . LEU A 1 175 ? -10.133 11.336 -13.734 1 91.62 175 LEU A N 1
ATOM 1377 C CA . LEU A 1 175 ? -9.023 10.977 -14.602 1 91.62 175 LEU A CA 1
ATOM 1378 C C . LEU A 1 175 ? -8.273 12.219 -15.062 1 91.62 175 LEU A C 1
ATOM 1380 O O . LEU A 1 175 ? -7.047 12.211 -15.18 1 91.62 175 LEU A O 1
ATOM 1384 N N . LYS A 1 176 ? -8.984 13.25 -15.289 1 91.31 176 LYS A N 1
ATOM 1385 C CA . LYS A 1 176 ? -8.359 14.516 -15.664 1 91.31 176 LYS A CA 1
ATOM 1386 C C . LYS A 1 176 ? -7.559 15.094 -14.5 1 91.31 176 LYS A C 1
ATOM 1388 O O . LYS A 1 176 ? -6.438 15.57 -14.695 1 91.31 176 LYS A O 1
ATOM 1393 N N . LEU A 1 177 ? -8.141 15.039 -13.32 1 93.94 177 LEU A N 1
ATOM 1394 C CA . LEU A 1 177 ? -7.492 15.547 -12.117 1 93.94 177 LEU A CA 1
ATOM 1395 C C . LEU A 1 177 ? -6.191 14.797 -11.836 1 93.94 177 LEU A C 1
ATOM 1397 O O . LEU A 1 177 ? -5.199 15.406 -11.43 1 93.94 177 LEU A O 1
ATOM 1401 N N . MET A 1 178 ? -6.258 13.477 -12.109 1 93.88 178 MET A N 1
ATOM 1402 C CA . MET A 1 178 ? -5.164 12.609 -11.68 1 93.88 178 MET A CA 1
ATOM 1403 C C . MET A 1 178 ? -4.199 12.336 -12.836 1 93.88 178 MET A C 1
ATOM 1405 O O . MET A 1 178 ? -3.279 11.531 -12.695 1 93.88 178 MET A O 1
ATOM 1409 N N . LYS A 1 179 ? -4.367 13.008 -13.906 1 89.88 179 LYS A N 1
ATOM 1410 C CA . LYS A 1 179 ? -3.537 12.75 -15.078 1 89.88 179 LYS A CA 1
ATOM 1411 C C . LYS A 1 179 ? -2.064 13.016 -14.781 1 89.88 179 LYS A C 1
ATOM 1413 O O . LYS A 1 179 ? -1.703 14.102 -14.328 1 89.88 179 LYS A O 1
ATOM 1418 N N . ARG A 1 180 ? -1.303 11.969 -14.906 1 89.56 180 ARG A N 1
ATOM 1419 C CA . ARG A 1 180 ? 0.136 12.07 -14.688 1 89.56 180 ARG A CA 1
ATOM 1420 C C . ARG A 1 180 ? 0.897 12.031 -16 1 89.56 180 ARG A C 1
ATOM 1422 O O . ARG A 1 180 ? 1.067 10.961 -16.594 1 89.56 180 ARG A O 1
ATOM 1429 N N . ASP A 1 181 ? 1.309 13.133 -16.516 1 85.62 181 ASP A N 1
ATOM 1430 C CA . ASP A 1 181 ? 2.053 13.25 -17.766 1 85.62 181 ASP A CA 1
ATOM 1431 C C . ASP A 1 181 ? 3.412 13.906 -17.531 1 85.62 181 ASP A C 1
ATOM 1433 O O . ASP A 1 181 ? 3.857 14.047 -16.391 1 85.62 181 ASP A O 1
ATOM 1437 N N . GLU A 1 182 ? 4.094 14.203 -18.562 1 84.75 182 GLU A N 1
ATOM 1438 C CA . GLU A 1 182 ? 5.445 14.75 -18.438 1 84.75 182 GLU A CA 1
ATOM 1439 C C . GLU A 1 182 ? 5.445 16.062 -17.672 1 84.75 182 GLU A C 1
ATOM 1441 O O . GLU A 1 182 ? 6.348 16.328 -16.875 1 84.75 182 GLU A O 1
ATOM 1446 N N . GLU A 1 183 ? 4.434 16.891 -17.938 1 89.25 183 GLU A N 1
ATOM 1447 C CA . GLU A 1 183 ? 4.348 18.188 -17.281 1 89.25 183 GLU A CA 1
ATOM 1448 C C . GLU A 1 183 ? 4.117 18.031 -15.781 1 89.25 183 GLU A C 1
ATOM 1450 O O . GLU A 1 183 ? 4.758 18.719 -14.977 1 89.25 183 GLU A O 1
ATOM 1455 N N . THR A 1 184 ? 3.178 17.203 -15.398 1 93.69 184 THR A N 1
ATOM 1456 C CA . THR A 1 184 ? 2.896 17 -13.984 1 93.69 184 THR A CA 1
ATOM 1457 C C . THR A 1 184 ? 4.098 16.375 -13.273 1 93.69 184 THR A C 1
ATOM 1459 O O . THR A 1 184 ? 4.383 16.703 -12.117 1 93.69 184 THR A O 1
ATOM 1462 N N . VAL A 1 185 ? 4.809 15.531 -13.906 1 90.56 185 VAL A N 1
ATOM 1463 C CA . VAL A 1 185 ? 5.98 14.891 -13.32 1 90.56 185 VAL A CA 1
ATOM 1464 C C . VAL A 1 185 ? 7.062 15.938 -13.062 1 90.56 185 VAL A C 1
ATOM 1466 O O . VAL A 1 185 ? 7.73 15.906 -12.023 1 90.56 185 VAL A O 1
ATOM 1469 N N . LYS A 1 186 ? 7.246 16.797 -13.984 1 91.25 186 LYS A N 1
ATOM 1470 C CA . LYS A 1 186 ? 8.211 17.875 -13.797 1 91.25 186 LYS A CA 1
ATOM 1471 C C . LYS A 1 186 ? 7.852 18.719 -12.578 1 91.25 186 LYS A C 1
ATOM 1473 O O . LYS A 1 186 ? 8.727 19.109 -11.797 1 91.25 186 LYS A O 1
ATOM 1478 N N . TRP A 1 187 ? 6.613 19 -12.406 1 95.5 187 TRP A N 1
ATOM 1479 C CA . TRP A 1 187 ? 6.172 19.828 -11.281 1 95.5 187 TRP A CA 1
ATOM 1480 C C . TRP A 1 187 ? 6.258 19.047 -9.977 1 95.5 187 TRP A C 1
ATOM 1482 O O . TRP A 1 187 ? 6.523 19.625 -8.922 1 95.5 187 TRP A O 1
ATOM 1492 N N . GLU A 1 188 ? 6 17.703 -10.039 1 93.75 188 GLU A N 1
ATOM 1493 C CA . GLU A 1 188 ? 6.242 16.891 -8.852 1 93.75 188 GLU A CA 1
ATOM 1494 C C . GLU A 1 188 ? 7.672 17.062 -8.352 1 93.75 188 GLU A C 1
ATOM 1496 O O . GLU A 1 188 ? 7.898 17.188 -7.141 1 93.75 188 GLU A O 1
ATOM 1501 N N . GLN A 1 189 ? 8.539 17.094 -9.258 1 88.81 189 GLN A N 1
ATOM 1502 C CA . GLN A 1 189 ? 9.945 17.234 -8.906 1 88.81 189 GLN A CA 1
ATOM 1503 C C . GLN A 1 189 ? 10.25 18.641 -8.391 1 88.81 189 GLN A C 1
ATOM 1505 O O . GLN A 1 189 ? 10.969 18.812 -7.402 1 88.81 189 GLN A O 1
ATOM 1510 N N . ARG A 1 190 ? 9.695 19.594 -9.008 1 90 190 ARG A N 1
ATOM 1511 C CA . ARG A 1 190 ? 9.93 20.984 -8.641 1 90 190 ARG A CA 1
ATOM 1512 C C . ARG A 1 190 ? 9.383 21.281 -7.25 1 90 190 ARG A C 1
ATOM 1514 O O . ARG A 1 190 ? 9.969 22.078 -6.504 1 90 190 ARG A O 1
ATOM 1521 N N . LEU A 1 191 ? 8.281 20.625 -6.91 1 92.06 191 LEU A N 1
ATOM 1522 C CA . LEU A 1 191 ? 7.609 20.938 -5.656 1 92.06 191 LEU A CA 1
ATOM 1523 C C . LEU A 1 191 ? 7.867 19.859 -4.613 1 92.06 191 LEU A C 1
ATOM 1525 O O . LEU A 1 191 ? 7.219 19.828 -3.564 1 92.06 191 LEU A O 1
ATOM 1529 N N . GLN A 1 192 ? 8.766 19 -4.906 1 83.5 192 GLN A N 1
ATOM 1530 C CA . GLN A 1 192 ? 9 17.828 -4.062 1 83.5 192 GLN A CA 1
ATOM 1531 C C . GLN A 1 192 ? 9.414 18.25 -2.652 1 83.5 192 GLN A C 1
ATOM 1533 O O . GLN A 1 192 ? 9.031 17.594 -1.677 1 83.5 192 GLN A O 1
ATOM 1538 N N . ASN A 1 193 ? 10.102 19.375 -2.514 1 82.5 193 ASN A N 1
ATOM 1539 C CA . ASN A 1 193 ? 10.672 19.734 -1.219 1 82.5 193 ASN A CA 1
ATOM 1540 C C . ASN A 1 193 ? 9.906 20.891 -0.582 1 82.5 193 ASN A C 1
ATOM 1542 O O . ASN A 1 193 ? 10.281 21.375 0.493 1 82.5 193 ASN A O 1
ATOM 1546 N N . ILE A 1 194 ? 8.898 21.281 -1.181 1 88.56 194 ILE A N 1
ATOM 1547 C CA . ILE A 1 194 ? 8.195 22.469 -0.68 1 88.56 194 ILE A CA 1
ATOM 1548 C C . ILE A 1 194 ? 7.555 22.156 0.668 1 88.56 194 ILE A C 1
ATOM 1550 O O . ILE A 1 194 ? 7.516 23 1.558 1 88.56 194 ILE A O 1
ATOM 1554 N N . GLY A 1 195 ? 7.043 20.953 0.781 1 87.56 195 GLY A N 1
ATOM 1555 C CA . GLY A 1 195 ? 6.414 20.562 2.031 1 87.56 195 GLY A CA 1
ATOM 1556 C C . GLY A 1 195 ? 7.371 20.562 3.207 1 87.56 195 GLY A C 1
ATOM 1557 O O . GLY A 1 195 ? 7.043 21.062 4.281 1 87.56 195 GLY A O 1
ATOM 1558 N N . VAL A 1 196 ? 8.492 20.078 2.975 1 82.81 196 VAL A N 1
ATOM 1559 C CA . VAL A 1 196 ? 9.492 20 4.035 1 82.81 196 VAL A CA 1
ATOM 1560 C C . VAL A 1 196 ? 10 21.391 4.375 1 82.81 196 VAL A C 1
ATOM 1562 O O . VAL A 1 196 ? 10.242 21.703 5.547 1 82.81 196 VAL A O 1
ATOM 1565 N N . ALA A 1 197 ? 10.195 22.172 3.387 1 84.56 197 ALA A N 1
ATOM 1566 C CA . ALA A 1 197 ? 10.648 23.547 3.605 1 84.56 197 ALA A CA 1
ATOM 1567 C C . ALA A 1 197 ? 9.633 24.328 4.438 1 84.56 197 ALA A C 1
ATOM 1569 O O . ALA A 1 197 ? 10.008 25.062 5.355 1 84.56 197 ALA A O 1
ATOM 1570 N N . ILE A 1 198 ? 8.445 24.125 4.129 1 88.81 198 ILE A N 1
ATOM 1571 C CA . ILE A 1 198 ? 7.387 24.828 4.848 1 88.81 198 ILE A CA 1
ATOM 1572 C C . ILE A 1 198 ? 7.289 24.297 6.273 1 88.81 198 ILE A C 1
ATOM 1574 O O . ILE A 1 198 ? 7.086 25.078 7.219 1 88.81 198 ILE A O 1
ATOM 1578 N N . GLN A 1 199 ? 7.379 23.047 6.348 1 83.44 199 GLN A N 1
ATOM 1579 C CA . GLN A 1 199 ? 7.363 22.438 7.676 1 83.44 199 GLN A CA 1
ATOM 1580 C C . GLN A 1 199 ? 8.492 22.984 8.547 1 83.44 199 GLN A C 1
ATOM 1582 O O . GLN A 1 199 ? 8.273 23.328 9.711 1 83.44 199 GLN A O 1
ATOM 1587 N N . GLY A 1 200 ? 9.672 23.016 7.945 1 78.56 200 GLY A N 1
ATOM 1588 C CA . GLY A 1 200 ? 10.805 23.562 8.672 1 78.56 200 GLY A CA 1
ATOM 1589 C C . GLY A 1 200 ? 10.602 25.016 9.078 1 78.56 200 GLY A C 1
ATOM 1590 O O . GLY A 1 200 ? 10.891 25.391 10.219 1 78.56 200 GLY A O 1
ATOM 1591 N N . TRP A 1 201 ? 10.18 25.766 8.227 1 82.31 201 TRP A N 1
ATOM 1592 C CA . TRP A 1 201 ? 9.891 27.156 8.508 1 82.31 201 TRP A CA 1
ATOM 1593 C C . TRP A 1 201 ? 8.828 27.297 9.594 1 82.31 201 TRP A C 1
ATOM 1595 O O . TRP A 1 201 ? 8.953 28.125 10.492 1 82.31 201 TRP A O 1
ATOM 1605 N N . GLY A 1 202 ? 7.781 26.531 9.477 1 82.88 202 GLY A N 1
ATOM 1606 C CA . GLY A 1 202 ? 6.715 26.562 10.461 1 82.88 202 GLY A CA 1
ATOM 1607 C C . GLY A 1 202 ? 7.18 26.188 11.859 1 82.88 202 GLY A C 1
ATOM 1608 O O . GLY A 1 202 ? 6.785 26.828 12.836 1 82.88 202 GLY A O 1
ATOM 1609 N N . TYR A 1 203 ? 7.973 25.234 11.906 1 79.06 203 TYR A N 1
ATOM 1610 C CA . TYR A 1 203 ? 8.484 24.797 13.203 1 79.06 203 TYR A CA 1
ATOM 1611 C C . TYR A 1 203 ? 9.375 25.875 13.82 1 79.06 203 TYR A C 1
ATOM 1613 O O . TYR A 1 203 ? 9.359 26.078 15.031 1 79.06 203 TYR A O 1
ATOM 1621 N N . LEU A 1 204 ? 10.164 26.484 13.016 1 78 204 LEU A N 1
ATOM 1622 C CA . LEU A 1 204 ? 11.023 27.547 13.5 1 78 204 LEU A CA 1
ATOM 1623 C C . LEU A 1 204 ? 10.203 28.703 14.055 1 78 204 LEU A C 1
ATOM 1625 O O . LEU A 1 204 ? 10.531 29.266 15.102 1 78 204 LEU A O 1
ATOM 1629 N N . GLN A 1 205 ? 9.203 29.031 13.367 1 80.56 205 GLN A N 1
ATOM 1630 C CA . GLN A 1 205 ? 8.336 30.125 13.812 1 80.56 205 GLN A CA 1
ATOM 1631 C C . GLN A 1 205 ? 7.625 29.766 15.117 1 80.56 205 GLN A C 1
ATOM 1633 O O . GLN A 1 205 ? 7.453 30.609 15.992 1 80.56 205 GLN A O 1
ATOM 1638 N N . THR A 1 206 ? 7.23 28.547 15.211 1 81.19 206 THR A N 1
ATOM 1639 C CA . THR A 1 206 ? 6.523 28.094 16.391 1 81.19 206 THR A CA 1
ATOM 1640 C C . THR A 1 206 ? 7.453 28.078 17.609 1 81.19 206 THR A C 1
ATOM 1642 O O . THR A 1 206 ? 7.043 28.438 18.719 1 81.19 206 THR A O 1
ATOM 1645 N N . MET A 1 207 ? 8.594 27.75 17.375 1 76.31 207 MET A N 1
ATOM 1646 C CA . MET A 1 207 ? 9.562 27.703 18.453 1 76.31 207 MET A CA 1
ATOM 1647 C C . MET A 1 207 ? 9.883 29.109 18.953 1 76.31 207 MET A C 1
ATOM 1649 O O . MET A 1 207 ? 10.062 29.328 20.156 1 76.31 207 MET A O 1
ATOM 1653 N N . LYS A 1 208 ? 9.922 29.938 18.094 1 76.5 208 LYS A N 1
ATOM 1654 C CA . LYS A 1 208 ? 10.289 31.312 18.438 1 76.5 208 LYS A CA 1
ATOM 1655 C C . LYS A 1 208 ? 9.117 32.062 19.078 1 76.5 208 LYS A C 1
ATOM 1657 O O . LYS A 1 208 ? 9.32 32.875 19.969 1 76.5 208 LYS A O 1
ATOM 1662 N N . HIS A 1 209 ? 7.934 31.719 18.672 1 80.56 209 HIS A N 1
ATOM 1663 C CA . HIS A 1 209 ? 6.848 32.625 19.016 1 80.56 209 HIS A CA 1
ATOM 1664 C C . HIS A 1 209 ? 5.762 31.906 19.812 1 80.56 209 HIS A C 1
ATOM 1666 O O . HIS A 1 209 ? 4.789 32.531 20.25 1 80.56 209 HIS A O 1
ATOM 1672 N N . ASP A 1 210 ? 5.906 30.656 19.984 1 80.06 210 ASP A N 1
ATOM 1673 C CA . ASP A 1 210 ? 4.871 29.891 20.688 1 80.06 210 ASP A CA 1
ATOM 1674 C C . ASP A 1 210 ? 5.457 29.094 21.844 1 80.06 210 ASP A C 1
ATOM 1676 O O . ASP A 1 210 ? 5.344 27.875 21.891 1 80.06 210 ASP A O 1
ATOM 1680 N N . PRO A 1 211 ? 5.902 29.812 22.797 1 71.75 211 PRO A N 1
ATOM 1681 C CA . PRO A 1 211 ? 6.48 29.094 23.938 1 71.75 211 PRO A CA 1
ATOM 1682 C C . PRO A 1 211 ? 5.449 28.266 24.703 1 71.75 211 PRO A C 1
ATOM 1684 O O . PRO A 1 211 ? 5.797 27.281 25.344 1 71.75 211 PRO A O 1
ATOM 1687 N N . ALA A 1 212 ? 4.191 28.641 24.609 1 72.19 212 ALA A N 1
ATOM 1688 C CA . ALA A 1 212 ? 3.135 27.953 25.359 1 72.19 212 ALA A CA 1
ATOM 1689 C C . ALA A 1 212 ? 2.691 26.688 24.625 1 72.19 212 ALA A C 1
ATOM 1691 O O . ALA A 1 212 ? 2.018 25.828 25.219 1 72.19 212 ALA A O 1
ATOM 1692 N N . GLY A 1 213 ? 2.98 26.562 23.406 1 82.19 213 GLY A N 1
ATOM 1693 C CA . GLY A 1 213 ? 2.678 25.359 22.641 1 82.19 213 GLY A CA 1
ATOM 1694 C C . GLY A 1 213 ? 1.255 25.328 22.109 1 82.19 213 GLY A C 1
ATOM 1695 O O . GLY A 1 213 ? 0.668 24.266 21.953 1 82.19 213 GLY A O 1
ATOM 1696 N N . ILE A 1 214 ? 0.693 26.469 21.938 1 85.75 214 ILE A N 1
ATOM 1697 C CA . ILE A 1 214 ? -0.683 26.578 21.469 1 85.75 214 ILE A CA 1
ATOM 1698 C C . ILE A 1 214 ? -0.805 25.984 20.078 1 85.75 214 ILE A C 1
ATOM 1700 O O . ILE A 1 214 ? -1.721 25.203 19.812 1 85.75 214 ILE A O 1
ATOM 1704 N N . ILE A 1 215 ? 0.105 26.266 19.219 1 88.06 215 ILE A N 1
ATOM 1705 C CA . ILE A 1 215 ? 0.077 25.812 17.844 1 88.06 215 ILE A CA 1
ATOM 1706 C C . ILE A 1 215 ? 0.229 24.281 17.797 1 88.06 215 ILE A C 1
ATOM 1708 O O . ILE A 1 215 ? -0.583 23.594 17.188 1 88.06 215 ILE A O 1
ATOM 1712 N N . SER A 1 216 ? 1.216 23.75 18.484 1 84.31 216 SER A N 1
ATOM 1713 C CA . SER A 1 216 ? 1.484 22.312 18.469 1 84.31 216 SER A CA 1
ATOM 1714 C C . SER A 1 216 ? 0.314 21.516 19.047 1 84.31 216 SER A C 1
ATOM 1716 O O . SER A 1 216 ? -0.048 20.469 18.516 1 84.31 216 SER A O 1
ATOM 1718 N N . LYS A 1 217 ? -0.232 22.031 20.078 1 87.69 217 LYS A N 1
ATOM 1719 C CA . LYS A 1 217 ? -1.35 21.328 20.719 1 87.69 217 LYS A CA 1
ATOM 1720 C C . LYS A 1 217 ? -2.547 21.25 19.781 1 87.69 217 LYS A C 1
ATOM 1722 O O . LYS A 1 217 ? -3.229 20.219 19.719 1 87.69 217 LYS A O 1
ATOM 1727 N N . HIS A 1 218 ? -2.822 22.312 19.062 1 90.94 218 HIS A N 1
ATOM 1728 C CA . HIS A 1 218 ? -3.936 22.312 18.125 1 90.94 218 HIS A CA 1
ATOM 1729 C C . HIS A 1 218 ? -3.629 21.438 16.906 1 90.94 218 HIS A C 1
ATOM 1731 O O . HIS A 1 218 ? -4.469 20.641 16.484 1 90.94 218 HIS A O 1
ATOM 1737 N N . LEU A 1 219 ? -2.439 21.531 16.391 1 90.25 219 LEU A N 1
ATOM 1738 C CA . LEU A 1 219 ? -2.07 20.812 15.164 1 90.25 219 LEU A CA 1
ATOM 1739 C C . LEU A 1 219 ? -1.941 19.312 15.43 1 90.25 219 LEU A C 1
ATOM 1741 O O . LEU A 1 219 ? -2.211 18.5 14.547 1 90.25 219 LEU A O 1
ATOM 1745 N N . TRP A 1 220 ? -1.6 18.922 16.656 1 88.62 220 TRP A N 1
ATOM 1746 C CA . TRP A 1 220 ? -1.346 17.516 16.969 1 88.62 220 TRP A CA 1
ATOM 1747 C C . TRP A 1 220 ? -2.611 16.828 17.484 1 88.62 220 TRP A C 1
ATOM 1749 O O . TRP A 1 220 ? -2.633 15.617 17.672 1 88.62 220 TRP A O 1
ATOM 1759 N N . GLY A 1 221 ? -3.615 17.609 17.781 1 90.56 221 GLY A N 1
ATOM 1760 C CA . GLY A 1 221 ? -4.914 17 18 1 90.56 221 GLY A CA 1
ATOM 1761 C C . GLY A 1 221 ? -5.305 16.922 19.453 1 90.56 221 GLY A C 1
ATOM 1762 O O . GLY A 1 221 ? -6.16 16.125 19.844 1 90.56 221 GLY A O 1
ATOM 1763 N N . VAL A 1 222 ? -4.656 17.766 20.266 1 87.88 222 VAL A N 1
ATOM 1764 C CA . VAL A 1 222 ? -5.023 17.781 21.672 1 87.88 222 VAL A CA 1
ATOM 1765 C C . VAL A 1 222 ? -6.492 18.172 21.828 1 87.88 222 VAL A C 1
ATOM 1767 O O . VAL A 1 222 ? -7.188 17.672 22.703 1 87.88 222 VAL A O 1
ATOM 1770 N N . TYR A 1 223 ? -6.965 19.031 20.984 1 91.88 223 TYR A N 1
ATOM 1771 C CA . TYR A 1 223 ? -8.305 19.578 21.125 1 91.88 223 TYR A CA 1
ATOM 1772 C C . TYR A 1 223 ? -9.25 18.969 20.094 1 91.88 223 TYR A C 1
ATOM 1774 O O . TYR A 1 223 ? -10.375 19.453 19.906 1 91.88 223 TYR A O 1
ATOM 1782 N N . THR A 1 224 ? -8.82 17.969 19.375 1 90.69 224 THR A N 1
ATOM 1783 C CA . THR A 1 224 ? -9.609 17.328 18.328 1 90.69 224 THR A CA 1
ATOM 1784 C C . THR A 1 224 ? -10.398 16.156 18.906 1 90.69 224 THR A C 1
ATOM 1786 O O . THR A 1 224 ? -9.812 15.148 19.312 1 90.69 224 THR A O 1
ATOM 1789 N N . PRO A 1 225 ? -11.703 16.234 18.844 1 86.69 225 PRO A N 1
ATOM 1790 C CA . PRO A 1 225 ? -12.531 15.203 19.469 1 86.69 225 PRO A CA 1
ATOM 1791 C C . PRO A 1 225 ? -12.383 13.836 18.812 1 86.69 225 PRO A C 1
ATOM 1793 O O . PRO A 1 225 ? -12.617 12.812 19.453 1 86.69 225 PRO A O 1
ATOM 1796 N N . GLN A 1 226 ? -12.047 13.812 17.609 1 84.5 226 GLN A N 1
ATOM 1797 C CA . GLN A 1 226 ? -11.898 12.555 16.891 1 84.5 226 GLN A CA 1
ATOM 1798 C C . GLN A 1 226 ? -10.688 11.773 17.391 1 84.5 226 GLN A C 1
ATOM 1800 O O . GLN A 1 226 ? -10.57 10.57 17.141 1 84.5 226 GLN A O 1
ATOM 1805 N N . VAL A 1 227 ? -9.75 12.469 18 1 83.12 227 VAL A N 1
ATOM 1806 C CA . VAL A 1 227 ? -8.617 11.805 18.625 1 83.12 227 VAL A CA 1
ATOM 1807 C C . VAL A 1 227 ? -9.039 11.203 19.969 1 83.12 227 VAL A C 1
ATOM 1809 O O . VAL A 1 227 ? -9.797 11.82 20.719 1 83.12 227 VAL A O 1
ATOM 1812 N N . THR A 1 228 ? -8.57 10.047 20.234 1 73.69 228 THR A N 1
ATOM 1813 C CA . THR A 1 228 ? -8.992 9.375 21.469 1 73.69 228 THR A CA 1
ATOM 1814 C C . THR A 1 228 ? -8.578 10.18 22.688 1 73.69 228 THR A C 1
ATOM 1816 O O . THR A 1 228 ? -7.559 10.875 22.672 1 73.69 228 THR A O 1
ATOM 1819 N N . TRP A 1 229 ? -9.422 10.023 23.703 1 76.69 229 TRP A N 1
ATOM 1820 C CA . TRP A 1 229 ? -9.18 10.797 24.922 1 76.69 229 TRP A CA 1
ATOM 1821 C C . TRP A 1 229 ? -7.816 10.453 25.516 1 76.69 229 TRP A C 1
ATOM 1823 O O . TRP A 1 229 ? -7.137 11.32 26.062 1 76.69 229 TRP A O 1
ATOM 1833 N N . LEU A 1 230 ? -7.391 9.258 25.438 1 68.94 230 LEU A N 1
ATOM 1834 C CA . LEU A 1 230 ? -6.098 8.836 25.969 1 68.94 230 LEU A CA 1
ATOM 1835 C C . LEU A 1 230 ? -4.957 9.508 25.234 1 68.94 230 LEU A C 1
ATOM 1837 O O . LEU A 1 230 ? -4.008 10 25.844 1 68.94 230 LEU A O 1
ATOM 1841 N N . GLU A 1 231 ? -5.125 9.562 23.938 1 74.62 231 GLU A N 1
ATOM 1842 C CA . GLU A 1 231 ? -4.098 10.219 23.141 1 74.62 231 GLU A CA 1
ATOM 1843 C C . GLU A 1 231 ? -4.051 11.719 23.406 1 74.62 231 GLU A C 1
ATOM 1845 O O . GLU A 1 231 ? -2.971 12.305 23.516 1 74.62 231 GLU A O 1
ATOM 1850 N N . ARG A 1 232 ? -5.223 12.281 23.594 1 83 232 ARG A N 1
ATOM 1851 C CA . ARG A 1 232 ? -5.289 13.711 23.875 1 83 232 ARG A CA 1
ATOM 1852 C C . ARG A 1 232 ? -4.633 14.039 25.203 1 83 232 ARG A C 1
ATOM 1854 O O . ARG A 1 232 ? -3.9 15.016 25.312 1 83 232 ARG A O 1
ATOM 1861 N N . THR A 1 233 ? -4.859 13.195 26.156 1 79.75 233 THR A N 1
ATOM 1862 C CA . THR A 1 233 ? -4.305 13.406 27.5 1 79.75 233 THR A CA 1
ATOM 1863 C C . THR A 1 233 ? -2.787 13.258 27.484 1 79.75 233 THR A C 1
ATOM 1865 O O . THR A 1 233 ? -2.072 14.078 28.062 1 79.75 233 THR A O 1
ATOM 1868 N N . ILE A 1 234 ? -2.361 12.273 26.812 1 72.5 234 ILE A N 1
ATOM 1869 C CA . ILE A 1 234 ? -0.923 12.039 26.719 1 72.5 234 ILE A CA 1
ATOM 1870 C C . ILE A 1 234 ? -0.251 13.211 26 1 72.5 234 ILE A C 1
ATOM 1872 O O . ILE A 1 234 ? 0.794 13.695 26.438 1 72.5 234 ILE A O 1
ATOM 1876 N N . LEU A 1 235 ? -0.917 13.648 24.969 1 79.19 235 LEU A N 1
ATOM 1877 C CA . LEU A 1 235 ? -0.362 14.75 24.188 1 79.19 235 LEU A CA 1
ATOM 1878 C C . LEU A 1 235 ? -0.326 16.031 25.016 1 79.19 235 LEU A C 1
ATOM 1880 O O . LEU A 1 235 ? 0.641 16.797 24.953 1 79.19 235 LEU A O 1
ATOM 1884 N N . ASP A 1 236 ? -1.332 16.234 25.688 1 81.75 236 ASP A N 1
ATOM 1885 C CA . ASP A 1 236 ? -1.438 17.453 26.484 1 81.75 236 ASP A CA 1
ATOM 1886 C C . ASP A 1 236 ? -0.404 17.469 27.609 1 81.75 236 ASP A C 1
ATOM 1888 O O . ASP A 1 236 ? 0.246 18.484 27.859 1 81.75 236 ASP A O 1
ATOM 1892 N N . LYS A 1 237 ? -0.215 16.359 28.266 1 73.5 237 LYS A N 1
ATOM 1893 C CA . LYS A 1 237 ? 0.667 16.281 29.438 1 73.5 237 LYS A CA 1
ATOM 1894 C C . LYS A 1 237 ? 2.127 16.156 29 1 73.5 237 LYS A C 1
ATOM 1896 O O . LYS A 1 237 ? 3.023 16.641 29.703 1 73.5 237 LYS A O 1
ATOM 1901 N N . CYS A 1 238 ? 2.336 15.547 27.922 1 67.31 238 CYS A N 1
ATOM 1902 C CA . CYS A 1 238 ? 3.711 15.328 27.484 1 67.31 238 CYS A CA 1
ATOM 1903 C C . CYS A 1 238 ? 4.176 16.453 26.578 1 67.31 238 CYS A C 1
ATOM 1905 O O . CYS A 1 238 ? 5.348 16.516 26.203 1 67.31 238 CYS A O 1
ATOM 1907 N N . SER A 1 239 ? 3.238 17.266 26.203 1 62.75 239 SER A N 1
ATOM 1908 C CA . SER A 1 239 ? 3.562 18.359 25.281 1 62.75 239 SER A CA 1
ATOM 1909 C C . SER A 1 239 ? 4.711 19.203 25.812 1 62.75 239 SER A C 1
ATOM 1911 O O . SER A 1 239 ? 5.543 19.688 25.031 1 62.75 239 SER A O 1
ATOM 1913 N N . THR A 1 240 ? 4.711 19.344 27.109 1 57.88 240 THR A N 1
ATOM 1914 C CA . THR A 1 240 ? 5.77 20.156 27.703 1 57.88 240 THR A CA 1
ATOM 1915 C C . THR A 1 240 ? 7.117 19.453 27.578 1 57.88 240 THR A C 1
ATOM 1917 O O . THR A 1 240 ? 8.141 20.094 27.328 1 57.88 240 THR A O 1
ATOM 1920 N N . TRP A 1 241 ? 7.082 18.172 27.734 1 55.84 241 TRP A N 1
ATOM 1921 C CA . TRP A 1 241 ? 8.305 17.391 27.625 1 55.84 241 TRP A CA 1
ATOM 1922 C C . TRP A 1 241 ? 8.711 17.234 26.156 1 55.84 241 TRP A C 1
ATOM 1924 O O . TRP A 1 241 ? 9.891 17.312 25.828 1 55.84 241 TRP A O 1
ATOM 1934 N N . PHE A 1 242 ? 7.773 17.141 25.406 1 55.34 242 PHE A N 1
ATOM 1935 C CA . PHE A 1 242 ? 7.961 16.953 23.984 1 55.34 242 PHE A CA 1
ATOM 1936 C C . PHE A 1 242 ? 8.523 18.219 23.328 1 55.34 242 PHE A C 1
ATOM 1938 O O . PHE A 1 242 ? 9.344 18.125 22.422 1 55.34 242 PHE A O 1
ATOM 1945 N N . LYS A 1 243 ? 8.062 19.312 24.016 1 57.12 243 LYS A N 1
ATOM 1946 C CA . LYS A 1 243 ? 8.648 20.547 23.516 1 57.12 243 LYS A CA 1
ATOM 1947 C C . LYS A 1 243 ? 10.18 20.484 23.531 1 57.12 243 LYS A C 1
ATOM 1949 O O . LYS A 1 243 ? 10.828 20.922 22.578 1 57.12 243 LYS A O 1
ATOM 1954 N N . GLU A 1 244 ? 10.625 19.938 24.609 1 54.44 244 GLU A N 1
ATOM 1955 C CA . GLU A 1 244 ? 12.078 19.844 24.719 1 54.44 244 GLU A CA 1
ATOM 1956 C C . GLU A 1 244 ? 12.633 18.797 23.75 1 54.44 244 GLU A C 1
ATOM 1958 O O . GLU A 1 244 ? 13.648 19.031 23.094 1 54.44 244 GLU A O 1
ATOM 1963 N N . VAL A 1 245 ? 11.984 17.719 23.719 1 52.19 245 VAL A N 1
ATOM 1964 C CA . VAL A 1 245 ? 12.453 16.625 22.875 1 52.19 245 VAL A CA 1
ATOM 1965 C C . VAL A 1 245 ? 12.258 16.984 21.406 1 52.19 245 VAL A C 1
ATOM 1967 O O . VAL A 1 245 ? 13.148 16.766 20.594 1 52.19 245 VAL A O 1
ATOM 1970 N N . LEU A 1 246 ? 11.086 17.469 21.141 1 55.22 246 LEU A N 1
ATOM 1971 C CA . LEU A 1 246 ? 10.797 17.891 19.781 1 55.22 246 LEU A CA 1
ATOM 1972 C C . LEU A 1 246 ? 11.766 18.969 19.328 1 55.22 246 LEU A C 1
ATOM 1974 O O . LEU A 1 246 ? 12.211 18.969 18.172 1 55.22 246 LEU A O 1
ATOM 1978 N N . HIS A 1 247 ? 11.992 19.797 20.359 1 58.09 247 HIS A N 1
ATOM 1979 C CA . HIS A 1 247 ? 12.977 20.828 20.031 1 58.09 247 HIS A CA 1
ATOM 1980 C C . HIS A 1 247 ? 14.305 20.203 19.609 1 58.09 247 HIS A C 1
ATOM 1982 O O . HIS A 1 247 ? 14.914 20.641 18.625 1 58.09 247 HIS A O 1
ATOM 1988 N N . ASN A 1 248 ? 14.594 19.172 20.266 1 52.97 248 ASN A N 1
ATOM 1989 C CA . ASN A 1 248 ? 15.891 18.578 19.969 1 52.97 248 ASN A CA 1
ATOM 1990 C C . ASN A 1 248 ? 15.836 17.703 18.719 1 52.97 248 ASN A C 1
ATOM 1992 O O . ASN A 1 248 ? 16.703 17.797 17.844 1 52.97 248 ASN A O 1
ATOM 1996 N N . ASP A 1 249 ? 14.836 16.906 18.656 1 53.94 249 ASP A N 1
ATOM 1997 C CA . ASP A 1 249 ? 14.773 15.938 17.578 1 53.94 249 ASP A CA 1
ATOM 1998 C C . ASP A 1 249 ? 14.383 16.609 16.25 1 53.94 249 ASP A C 1
ATOM 2000 O O . ASP A 1 249 ? 14.984 16.344 15.211 1 53.94 249 ASP A O 1
ATOM 2004 N N . THR A 1 250 ? 13.375 17.453 16.422 1 56.53 250 THR A N 1
ATOM 2005 C CA . THR A 1 250 ? 12.961 18.156 15.219 1 56.53 250 THR A CA 1
ATOM 2006 C C . THR A 1 250 ? 14.07 19.094 14.734 1 56.53 250 THR A C 1
ATOM 2008 O O . THR A 1 250 ? 14.312 19.203 13.531 1 56.53 250 THR A O 1
ATOM 2011 N N . SER A 1 251 ? 14.711 19.594 15.742 1 56.41 251 SER A N 1
ATOM 2012 C CA . SER A 1 251 ? 15.82 20.469 15.359 1 56.41 251 SER A CA 1
ATOM 2013 C C . SER A 1 251 ? 16.922 19.688 14.664 1 56.41 251 SER A C 1
ATOM 2015 O O . SER A 1 251 ? 17.547 20.188 13.727 1 56.41 251 SER A O 1
ATOM 2017 N N . SER A 1 252 ? 17.047 18.531 15.148 1 54.5 252 SER A N 1
ATOM 2018 C CA . SER A 1 252 ? 18.078 17.719 14.531 1 54.5 252 SER A CA 1
ATOM 2019 C C . SER A 1 252 ? 17.625 17.188 13.164 1 54.5 252 SER A C 1
ATOM 2021 O O . SER A 1 252 ? 18.406 17.203 12.203 1 54.5 252 SER A O 1
ATOM 2023 N N . PHE A 1 253 ? 16.422 16.812 13.148 1 52.12 253 PHE A N 1
ATOM 2024 C CA . PHE A 1 253 ? 15.883 16.25 11.914 1 52.12 253 PHE A CA 1
ATOM 2025 C C . PHE A 1 253 ? 15.781 17.312 10.836 1 52.12 253 PHE A C 1
ATOM 2027 O O . PHE A 1 253 ? 16.219 17.109 9.703 1 52.12 253 PHE A O 1
ATOM 2034 N N . LEU A 1 254 ? 15.266 18.469 11.297 1 55.44 254 LEU A N 1
ATOM 2035 C CA . LEU A 1 254 ? 15.078 19.547 10.328 1 55.44 254 LEU A CA 1
ATOM 2036 C C . LEU A 1 254 ? 16.297 20.469 10.289 1 55.44 254 LEU A C 1
ATOM 2038 O O . LEU A 1 254 ? 16.359 21.391 9.477 1 55.44 254 LEU A O 1
ATOM 2042 N N . LYS A 1 255 ? 17.375 20 11.055 1 57.78 255 LYS A N 1
ATOM 2043 C CA . LYS A 1 255 ? 18.594 20.781 11.164 1 57.78 255 LYS A CA 1
ATOM 2044 C C . LYS A 1 255 ? 18.281 22.266 11.375 1 57.78 255 LYS A C 1
ATOM 2046 O O . LYS A 1 255 ? 18.828 23.125 10.672 1 57.78 255 LYS A O 1
ATOM 2051 N N . LEU A 1 256 ? 17.406 22.516 12.312 1 58.28 256 LEU A N 1
ATOM 2052 C CA . LEU A 1 256 ? 16.891 23.859 12.555 1 58.28 256 LEU A CA 1
ATOM 2053 C C . LEU A 1 256 ? 17.984 24.75 13.141 1 58.28 256 LEU A C 1
ATOM 2055 O O . LEU A 1 256 ? 17.906 25.969 13.055 1 58.28 256 LEU A O 1
ATOM 2059 N N . THR A 1 257 ? 18.969 24.109 13.609 1 62.09 257 THR A N 1
ATOM 2060 C CA . THR A 1 257 ? 20.031 24.906 14.219 1 62.09 257 THR A CA 1
ATOM 2061 C C . THR A 1 257 ? 21.031 25.359 13.172 1 62.09 257 THR A C 1
ATOM 2063 O O . THR A 1 257 ? 21.906 26.172 13.461 1 62.09 257 THR A O 1
ATOM 2066 N N . ASP A 1 258 ? 20.797 24.859 12.086 1 67.88 258 ASP A N 1
ATOM 2067 C CA . ASP A 1 258 ? 21.672 25.25 11 1 67.88 258 ASP A CA 1
ATOM 2068 C C . ASP A 1 258 ? 21.125 26.484 10.266 1 67.88 258 ASP A C 1
ATOM 2070 O O . ASP A 1 258 ? 20.234 26.359 9.422 1 67.88 258 ASP A O 1
ATOM 2074 N N . GLU A 1 259 ? 21.609 27.578 10.664 1 69.81 259 GLU A N 1
ATOM 2075 C CA . GLU A 1 259 ? 21.141 28.828 10.094 1 69.81 259 GLU A CA 1
ATOM 2076 C C . GLU A 1 259 ? 21.312 28.844 8.578 1 69.81 259 GLU A C 1
ATOM 2078 O O . GLU A 1 259 ? 20.469 29.391 7.855 1 69.81 259 GLU A O 1
ATOM 2083 N N . ASP A 1 260 ? 22.391 28.25 8.195 1 72.12 260 ASP A N 1
ATOM 2084 C CA . ASP A 1 260 ? 22.625 28.188 6.754 1 72.12 260 ASP A CA 1
ATOM 2085 C C . ASP A 1 260 ? 21.562 27.344 6.059 1 72.12 260 ASP A C 1
ATOM 2087 O O . ASP A 1 260 ? 21.094 27.703 4.973 1 72.12 260 ASP A O 1
ATOM 2091 N N . LEU A 1 261 ? 21.234 26.297 6.719 1 73.62 261 LEU A N 1
ATOM 2092 C CA . LEU A 1 261 ? 20.219 25.422 6.141 1 73.62 261 LEU A CA 1
ATOM 2093 C C . LEU A 1 261 ? 18.859 26.109 6.125 1 73.62 261 LEU A C 1
ATOM 2095 O O . LEU A 1 261 ? 18.078 25.953 5.18 1 73.62 261 LEU A O 1
ATOM 2099 N N . GLN A 1 262 ? 18.641 26.859 7.082 1 75.38 262 GLN A N 1
ATOM 2100 C CA . GLN A 1 262 ? 17.375 27.594 7.145 1 75.38 262 GLN A CA 1
ATOM 2101 C C . GLN A 1 262 ? 17.266 28.609 6.008 1 75.38 262 GLN A C 1
ATOM 2103 O O . GLN A 1 262 ? 16.219 28.75 5.387 1 75.38 262 GLN A O 1
ATOM 2108 N N . GLU A 1 263 ? 18.297 29.266 5.848 1 78.56 263 GLU A N 1
ATOM 2109 C CA . GLU A 1 263 ? 18.297 30.25 4.773 1 78.56 263 GLU A CA 1
ATOM 2110 C C . GLU A 1 263 ? 18.141 29.578 3.41 1 78.56 263 GLU A C 1
ATOM 2112 O O . GLU A 1 263 ? 17.453 30.109 2.531 1 78.56 263 GLU A O 1
ATOM 2117 N N . ARG A 1 264 ? 18.781 28.484 3.32 1 79.31 264 ARG A N 1
ATOM 2118 C CA . ARG A 1 264 ? 18.688 27.75 2.062 1 79.31 264 ARG A CA 1
ATOM 2119 C C . ARG A 1 264 ? 17.25 27.266 1.823 1 79.31 264 ARG A C 1
ATOM 2121 O O . ARG A 1 264 ? 16.766 27.312 0.695 1 79.31 264 ARG A O 1
ATOM 2128 N N . ARG A 1 265 ? 16.641 26.812 2.84 1 78.62 265 ARG A N 1
ATOM 2129 C CA . ARG A 1 265 ? 15.266 26.328 2.721 1 78.62 265 ARG A CA 1
ATOM 2130 C C . ARG A 1 265 ? 14.312 27.469 2.361 1 78.62 265 ARG A C 1
ATOM 2132 O O . ARG A 1 265 ? 13.375 27.281 1.581 1 78.62 265 ARG A O 1
ATOM 2139 N N . LEU A 1 266 ? 14.578 28.578 2.926 1 82 266 LEU A N 1
ATOM 2140 C CA . LEU A 1 266 ? 13.742 29.734 2.619 1 82 266 LEU A CA 1
ATOM 2141 C C . LEU A 1 266 ? 13.938 30.188 1.172 1 82 266 LEU A C 1
ATOM 2143 O O . LEU A 1 266 ? 12.992 30.625 0.519 1 82 266 LEU A O 1
ATOM 2147 N N . GLN A 1 267 ? 15.141 30.062 0.768 1 85.62 267 GLN A N 1
ATOM 2148 C CA . GLN A 1 267 ? 15.414 30.406 -0.622 1 85.62 267 GLN A CA 1
ATOM 2149 C C . GLN A 1 267 ? 14.75 29.422 -1.58 1 85.62 267 GLN A C 1
ATOM 2151 O O . GLN A 1 267 ? 14.227 29.828 -2.621 1 85.62 267 GLN A O 1
ATOM 2156 N N . GLU A 1 268 ? 14.836 28.219 -1.177 1 84.94 268 GLU A N 1
ATOM 2157 C CA . GLU A 1 268 ? 14.188 27.203 -1.989 1 84.94 268 GLU A CA 1
ATOM 2158 C C . GLU A 1 268 ? 12.672 27.391 -2.025 1 84.94 268 GLU A C 1
ATOM 2160 O O . GLU A 1 268 ? 12.039 27.172 -3.059 1 84.94 268 GLU A O 1
ATOM 2165 N N . LEU A 1 269 ? 12.18 27.766 -0.964 1 89.5 269 LEU A N 1
ATOM 2166 C CA . LEU A 1 269 ? 10.75 28.047 -0.888 1 89.5 269 LEU A CA 1
ATOM 2167 C C . LEU A 1 269 ? 10.375 29.219 -1.774 1 89.5 269 LEU A C 1
ATOM 2169 O O . LEU A 1 269 ? 9.406 29.156 -2.541 1 89.5 269 LEU A O 1
ATOM 2173 N N . SER A 1 270 ? 11.141 30.25 -1.68 1 90.94 270 SER A N 1
ATOM 2174 C CA . SER A 1 270 ? 10.875 31.438 -2.48 1 90.94 270 SER A CA 1
ATOM 2175 C C . SER A 1 270 ? 10.969 31.141 -3.973 1 90.94 270 SER A C 1
ATOM 2177 O O . SER A 1 270 ? 10.156 31.609 -4.762 1 90.94 270 SER A O 1
ATOM 2179 N N . LYS A 1 271 ? 11.93 30.328 -4.273 1 92.75 271 LYS A N 1
ATOM 2180 C CA . LYS A 1 271 ? 12.109 29.969 -5.672 1 92.75 271 LYS A CA 1
ATOM 2181 C C . LYS A 1 271 ? 10.922 29.156 -6.18 1 92.75 271 LYS A C 1
ATOM 2183 O O . LYS A 1 271 ? 10.453 29.375 -7.301 1 92.75 271 LYS A O 1
ATOM 2188 N N . ALA A 1 272 ? 10.484 28.266 -5.422 1 93.62 272 ALA A N 1
ATOM 2189 C CA . ALA A 1 272 ? 9.336 27.438 -5.801 1 93.62 272 ALA A CA 1
ATOM 2190 C C . ALA A 1 272 ? 8.086 28.297 -5.992 1 93.62 272 ALA A C 1
ATOM 2192 O O . ALA A 1 272 ? 7.328 28.094 -6.941 1 93.62 272 ALA A O 1
ATOM 2193 N N . LEU A 1 273 ? 7.902 29.266 -5.133 1 95.75 273 LEU A N 1
ATOM 2194 C CA . LEU A 1 273 ? 6.754 30.156 -5.242 1 95.75 273 LEU A CA 1
ATOM 2195 C C . LEU A 1 273 ? 6.848 31.016 -6.504 1 95.75 273 LEU A C 1
ATOM 2197 O O . LEU A 1 273 ? 5.844 31.234 -7.184 1 95.75 273 LEU A O 1
ATOM 2201 N N . ASP A 1 274 ? 8.047 31.422 -6.785 1 96.56 274 ASP A N 1
ATOM 2202 C CA . ASP A 1 274 ? 8.258 32.219 -7.992 1 96.56 274 ASP A CA 1
ATOM 2203 C C . ASP A 1 274 ? 7.949 31.406 -9.25 1 96.56 274 ASP A C 1
ATOM 2205 O O . ASP A 1 274 ? 7.387 31.922 -10.211 1 96.56 274 ASP A O 1
ATOM 2209 N N . GLU A 1 275 ? 8.336 30.203 -9.227 1 96.38 275 GLU A N 1
ATOM 2210 C CA . GLU A 1 275 ? 8.086 29.344 -10.375 1 96.38 275 GLU A CA 1
ATOM 2211 C C . GLU A 1 275 ? 6.59 29.094 -10.562 1 96.38 275 GLU A C 1
ATOM 2213 O O . GLU A 1 275 ? 6.102 29.047 -11.695 1 96.38 275 GLU A O 1
ATOM 2218 N N . VAL A 1 276 ? 5.906 28.906 -9.508 1 97.56 276 VAL A N 1
ATOM 2219 C CA . VAL A 1 276 ? 4.461 28.719 -9.594 1 97.56 276 VAL A CA 1
ATOM 2220 C C . VAL A 1 276 ? 3.809 30 -10.117 1 97.56 276 VAL A C 1
ATOM 2222 O O . VAL A 1 276 ? 2.908 29.938 -10.961 1 97.56 276 VAL A O 1
ATOM 2225 N N . ASP A 1 277 ? 4.289 31.141 -9.68 1 97.25 277 ASP A N 1
ATOM 2226 C CA . ASP A 1 277 ? 3.779 32.406 -10.172 1 97.25 277 ASP A CA 1
ATOM 2227 C C . ASP A 1 277 ? 3.988 32.531 -11.68 1 97.25 277 ASP A C 1
ATOM 2229 O O . ASP A 1 277 ? 3.104 33 -12.398 1 97.25 277 ASP A O 1
ATOM 2233 N N . ALA A 1 278 ? 5.121 32.125 -12.062 1 97.06 278 ALA A N 1
ATOM 2234 C CA . ALA A 1 278 ? 5.434 32.188 -13.492 1 97.06 278 ALA A CA 1
ATOM 2235 C C . ALA A 1 278 ? 4.492 31.312 -14.305 1 97.06 278 ALA A C 1
ATOM 2237 O O . ALA A 1 278 ? 4.07 31.688 -15.398 1 97.06 278 ALA A O 1
ATOM 2238 N N . ALA A 1 279 ? 4.164 30.156 -13.836 1 96.5 279 ALA A N 1
ATOM 2239 C CA . ALA A 1 279 ? 3.244 29.25 -14.523 1 96.5 279 ALA A CA 1
ATOM 2240 C C . ALA A 1 279 ? 1.835 29.844 -14.57 1 96.5 279 ALA A C 1
ATOM 2242 O O . ALA A 1 279 ? 1.134 29.703 -15.578 1 96.5 279 ALA A O 1
ATOM 2243 N N . LEU A 1 280 ? 1.481 30.531 -13.523 1 95.62 280 LEU A N 1
ATOM 2244 C CA . LEU A 1 280 ? 0.126 31.062 -13.391 1 95.62 280 LEU A CA 1
ATOM 2245 C C . LEU A 1 280 ? -0.045 32.344 -14.203 1 95.62 280 LEU A C 1
ATOM 2247 O O . LEU A 1 280 ? -1.171 32.781 -14.438 1 95.62 280 LEU A O 1
ATOM 2251 N N . ALA A 1 281 ? 1.023 32.844 -14.578 1 94.38 281 ALA A N 1
ATOM 2252 C CA . ALA A 1 281 ? 0.955 34 -15.492 1 94.38 281 ALA A CA 1
ATOM 2253 C C . ALA A 1 281 ? 0.506 33.562 -16.875 1 94.38 281 ALA A C 1
ATOM 2255 O O . ALA A 1 281 ? -0.08 34.344 -17.625 1 94.38 281 ALA A O 1
ATOM 2256 N N . LYS A 1 282 ? 0.68 32.281 -17.203 1 93.19 282 LYS A N 1
ATOM 2257 C CA . LYS A 1 282 ? 0.417 31.781 -18.547 1 93.19 282 LYS A CA 1
ATOM 2258 C C . LYS A 1 282 ? -0.854 30.938 -18.578 1 93.19 282 LYS A C 1
ATOM 2260 O O . LYS A 1 282 ? -1.493 30.812 -19.625 1 93.19 282 LYS A O 1
ATOM 2265 N N . HIS A 1 283 ? -1.134 30.312 -17.5 1 91.44 283 HIS A N 1
ATOM 2266 C CA . HIS A 1 283 ? -2.23 29.359 -17.453 1 91.44 283 HIS A CA 1
ATOM 2267 C C . HIS A 1 283 ? -3.113 29.594 -16.234 1 91.44 283 HIS A C 1
ATOM 2269 O O . HIS A 1 283 ? -2.707 30.281 -15.297 1 91.44 283 HIS A O 1
ATOM 2275 N N . LYS A 1 284 ? -4.277 29 -16.25 1 89.25 284 LYS A N 1
ATOM 2276 C CA . LYS A 1 284 ? -5.219 29.141 -15.141 1 89.25 284 LYS A CA 1
ATOM 2277 C C . LYS A 1 284 ? -4.758 28.328 -13.922 1 89.25 284 LYS A C 1
ATOM 2279 O O . LYS A 1 284 ? -5.004 28.734 -12.781 1 89.25 284 LYS A O 1
ATOM 2284 N N . PHE A 1 285 ? -4.152 27.234 -14.234 1 93.62 285 PHE A N 1
ATOM 2285 C CA . PHE A 1 285 ? -3.619 26.375 -13.18 1 93.62 285 PHE A CA 1
ATOM 2286 C C . PHE A 1 285 ? -2.133 26.125 -13.391 1 93.62 285 PHE A C 1
ATOM 2288 O O . PHE A 1 285 ? -1.565 26.531 -14.406 1 93.62 285 PHE A O 1
ATOM 2295 N N . ILE A 1 286 ? -1.517 25.484 -12.43 1 95.69 286 ILE A N 1
ATOM 2296 C CA . ILE A 1 286 ? -0.068 25.312 -12.43 1 95.69 286 ILE A CA 1
ATOM 2297 C C . ILE A 1 286 ? 0.352 24.5 -13.656 1 95.69 286 ILE A C 1
ATOM 2299 O O . ILE A 1 286 ? 1.373 24.797 -14.281 1 95.69 286 ILE A O 1
ATOM 2303 N N . THR A 1 287 ? -0.435 23.453 -13.977 1 93.81 287 THR A N 1
ATOM 2304 C CA . THR A 1 287 ? -0.033 22.547 -15.047 1 93.81 287 THR A CA 1
ATOM 2305 C C . THR A 1 287 ? -0.828 22.844 -16.312 1 93.81 287 THR A C 1
ATOM 2307 O O . THR A 1 287 ? -0.813 22.047 -17.266 1 93.81 287 THR A O 1
ATOM 2310 N N . GLY A 1 288 ? -1.566 23.922 -16.375 1 89.69 288 GLY A N 1
ATOM 2311 C CA . GLY A 1 288 ? -2.336 24.25 -17.578 1 89.69 288 GLY A CA 1
ATOM 2312 C C . GLY A 1 288 ? -3.695 24.844 -17.266 1 89.69 288 GLY A C 1
ATOM 2313 O O . GLY A 1 288 ? -3.826 25.641 -16.328 1 89.69 288 GLY A O 1
ATOM 2314 N N . ASP A 1 289 ? -4.676 24.344 -18.078 1 87 289 ASP A N 1
ATOM 2315 C CA . ASP A 1 289 ? -5.969 25 -17.969 1 87 289 ASP A CA 1
ATOM 2316 C C . ASP A 1 289 ? -6.977 24.125 -17.219 1 87 289 ASP A C 1
ATOM 2318 O O . ASP A 1 289 ? -8.148 24.5 -17.094 1 87 289 ASP A O 1
ATOM 2322 N N . HIS A 1 290 ? -6.469 23.062 -16.797 1 87.19 290 HIS A N 1
ATOM 2323 C CA . HIS A 1 290 ? -7.328 22.188 -16.016 1 87.19 290 HIS A CA 1
ATOM 2324 C C . HIS A 1 290 ? -6.723 21.906 -14.641 1 87.19 290 HIS A C 1
ATOM 2326 O O . HIS A 1 290 ? -5.5 21.844 -14.492 1 87.19 290 HIS A O 1
ATOM 2332 N N . LEU A 1 291 ? -7.645 21.734 -13.711 1 91.75 291 LEU A N 1
ATOM 2333 C CA . LEU A 1 291 ? -7.23 21.422 -12.352 1 91.75 291 LEU A CA 1
ATOM 2334 C C . LEU A 1 291 ? -6.523 20.078 -12.297 1 91.75 291 LEU A C 1
ATOM 2336 O O . LEU A 1 291 ? -6.973 19.109 -12.922 1 91.75 291 LEU A O 1
ATOM 2340 N N . SER A 1 292 ? -5.418 20.047 -11.672 1 94.19 292 SER A N 1
ATOM 2341 C CA . SER A 1 292 ? -4.676 18.797 -11.508 1 94.19 292 SER A CA 1
ATOM 2342 C C . SER A 1 292 ? -4.34 18.547 -10.047 1 94.19 292 SER A C 1
ATOM 2344 O O . SER A 1 292 ? -4.504 19.438 -9.203 1 94.19 292 SER A O 1
ATOM 2346 N N . TYR A 1 293 ? -3.904 17.375 -9.734 1 96 293 TYR A N 1
ATOM 2347 C CA . TYR A 1 293 ? -3.508 17.016 -8.383 1 96 293 TYR A CA 1
ATOM 2348 C C . TYR A 1 293 ? -2.312 17.844 -7.926 1 96 293 TYR A C 1
ATOM 2350 O O . TYR A 1 293 ? -2.045 17.953 -6.727 1 96 293 TYR A O 1
ATOM 2358 N N . ILE A 1 294 ? -1.59 18.5 -8.859 1 97.12 294 ILE A N 1
ATOM 2359 C CA . ILE A 1 294 ? -0.471 19.375 -8.523 1 97.12 294 ILE A CA 1
ATOM 2360 C C . ILE A 1 294 ? -0.992 20.656 -7.852 1 97.12 294 ILE A C 1
ATOM 2362 O O . ILE A 1 294 ? -0.412 21.125 -6.871 1 97.12 294 ILE A O 1
ATOM 2366 N N . ASP A 1 295 ? -2.07 21.156 -8.383 1 95.75 295 ASP A N 1
ATOM 2367 C CA . ASP A 1 295 ? -2.68 22.359 -7.812 1 95.75 295 ASP A CA 1
ATOM 2368 C C . ASP A 1 295 ? -3.162 22.094 -6.387 1 95.75 295 ASP A C 1
ATOM 2370 O O . ASP A 1 295 ? -2.949 22.922 -5.496 1 95.75 295 ASP A O 1
ATOM 2374 N N . ILE A 1 296 ? -3.816 21.016 -6.23 1 95.44 296 ILE A N 1
ATOM 2375 C CA . ILE A 1 296 ? -4.359 20.641 -4.93 1 95.44 296 ILE A CA 1
ATOM 2376 C C . ILE A 1 296 ? -3.217 20.422 -3.939 1 95.44 296 ILE A C 1
ATOM 2378 O O . ILE A 1 296 ? -3.287 20.875 -2.793 1 95.44 296 ILE A O 1
ATOM 2382 N N . GLY A 1 297 ? -2.209 19.688 -4.414 1 96.5 297 GLY A N 1
ATOM 2383 C CA . GLY A 1 297 ? -1.046 19.453 -3.572 1 96.5 297 GLY A CA 1
ATOM 2384 C C . GLY A 1 297 ? -0.362 20.734 -3.137 1 96.5 297 GLY A C 1
ATOM 2385 O O . GLY A 1 297 ? 0.006 20.875 -1.969 1 96.5 297 GLY A O 1
ATOM 2386 N N . PHE A 1 298 ? -0.227 21.641 -4.07 1 96.69 298 PHE A N 1
ATOM 2387 C CA . PHE A 1 298 ? 0.402 22.906 -3.752 1 96.69 298 PHE A CA 1
ATOM 2388 C C . PHE A 1 298 ? -0.424 23.688 -2.727 1 96.69 298 PHE A C 1
ATOM 2390 O O . PHE A 1 298 ? 0.116 24.188 -1.743 1 96.69 298 PHE A O 1
ATOM 2397 N N . ALA A 1 299 ? -1.693 23.766 -2.975 1 95.5 299 ALA A N 1
ATOM 2398 C CA . ALA A 1 299 ? -2.574 24.5 -2.07 1 95.5 299 ALA A CA 1
ATOM 2399 C C . ALA A 1 299 ? -2.549 23.906 -0.668 1 95.5 299 ALA A C 1
ATOM 2401 O O . ALA A 1 299 ? -2.465 24.625 0.325 1 95.5 299 ALA A O 1
ATOM 2402 N N . ALA A 1 300 ? -2.615 22.609 -0.581 1 96.25 300 ALA A N 1
ATOM 2403 C CA . ALA A 1 300 ? -2.605 21.922 0.71 1 96.25 300 ALA A CA 1
ATOM 2404 C C . ALA A 1 300 ? -1.29 22.156 1.447 1 96.25 300 ALA A C 1
ATOM 2406 O O . ALA A 1 300 ? -1.286 22.406 2.654 1 96.25 300 ALA A O 1
ATOM 2407 N N . GLN A 1 301 ? -0.247 22.094 0.717 1 94.94 301 GLN A N 1
ATOM 2408 C CA . GLN A 1 301 ? 1.064 22.234 1.34 1 94.94 301 GLN A CA 1
ATOM 2409 C C . GLN A 1 301 ? 1.333 23.688 1.724 1 94.94 301 GLN A C 1
ATOM 2411 O O . GLN A 1 301 ? 2.033 23.969 2.701 1 94.94 301 GLN A O 1
ATOM 2416 N N . ALA A 1 302 ? 0.749 24.625 1.043 1 94.81 302 ALA A N 1
ATOM 2417 C CA . ALA A 1 302 ? 0.967 26.047 1.292 1 94.81 302 ALA A CA 1
ATOM 2418 C C . ALA A 1 302 ? 0.077 26.547 2.424 1 94.81 302 ALA A C 1
ATOM 2420 O O . ALA A 1 302 ? 0.289 27.641 2.951 1 94.81 302 ALA A O 1
ATOM 2421 N N . ALA A 1 303 ? -0.828 25.812 2.867 1 93.69 303 ALA A N 1
ATOM 2422 C CA . ALA A 1 303 ? -1.838 26.219 3.836 1 93.69 303 ALA A CA 1
ATOM 2423 C C . ALA A 1 303 ? -1.188 26.75 5.117 1 93.69 303 ALA A C 1
ATOM 2425 O O . ALA A 1 303 ? -1.604 27.766 5.66 1 93.69 303 ALA A O 1
ATOM 2426 N N . PRO A 1 304 ? -0.093 26.109 5.578 1 92.81 304 PRO A N 1
ATOM 2427 C CA . PRO A 1 304 ? 0.53 26.578 6.82 1 92.81 304 PRO A CA 1
ATOM 2428 C C . PRO A 1 304 ? 1.129 27.969 6.699 1 92.81 304 PRO A C 1
ATOM 2430 O O . PRO A 1 304 ? 1.374 28.641 7.711 1 92.81 304 PRO A O 1
ATOM 2433 N N . LEU A 1 305 ? 1.365 28.438 5.496 1 93.25 305 LEU A N 1
ATOM 2434 C CA . LEU A 1 305 ? 1.917 29.781 5.285 1 93.25 305 LEU A CA 1
ATOM 2435 C C . LEU A 1 305 ? 0.83 30.844 5.398 1 93.25 305 LEU A C 1
ATOM 2437 O O . LEU A 1 305 ? 1.13 32.031 5.531 1 93.25 305 LEU A O 1
ATOM 2441 N N . MET A 1 306 ? -0.416 30.359 5.375 1 93.19 306 MET A N 1
ATOM 2442 C CA . MET A 1 306 ? -1.56 31.266 5.48 1 93.19 306 MET A CA 1
ATOM 2443 C C . MET A 1 306 ? -2.539 30.781 6.543 1 93.19 306 MET A C 1
ATOM 2445 O O . MET A 1 306 ? -3.713 30.547 6.25 1 93.19 306 MET A O 1
ATOM 2449 N N . PRO A 1 307 ? -2.062 30.703 7.73 1 93.06 307 PRO A N 1
ATOM 2450 C CA . PRO A 1 307 ? -2.895 30.078 8.766 1 93.06 307 PRO A CA 1
ATOM 2451 C C . PRO A 1 307 ? -4.184 30.859 9.031 1 93.06 307 PRO A C 1
ATOM 2453 O O . PRO A 1 307 ? -5.238 30.25 9.242 1 93.06 307 PRO A O 1
ATOM 2456 N N . TYR A 1 308 ? -4.211 32.094 8.984 1 91.5 308 TYR A N 1
ATOM 2457 C CA . TYR A 1 308 ? -5.379 32.906 9.336 1 91.5 308 TYR A CA 1
ATOM 2458 C C . TYR A 1 308 ? -6.418 32.844 8.219 1 91.5 308 TYR A C 1
ATOM 2460 O O . TYR A 1 308 ? -7.621 32.938 8.477 1 91.5 308 TYR A O 1
ATOM 2468 N N . SER A 1 309 ? -6.004 32.688 7.039 1 90.44 309 SER A N 1
ATOM 2469 C CA . SER A 1 309 ? -6.918 32.688 5.906 1 90.44 309 SER A CA 1
ATOM 2470 C C . SER A 1 309 ? -7.496 31.281 5.66 1 90.44 309 SER A C 1
ATOM 2472 O O . SER A 1 309 ? -8.57 31.156 5.07 1 90.44 309 SER A O 1
ATOM 2474 N N . VAL A 1 310 ? -6.77 30.281 6.047 1 92.81 310 VAL A N 1
ATOM 2475 C CA . VAL A 1 310 ? -7.184 28.938 5.68 1 92.81 310 VAL A CA 1
ATOM 2476 C C . VAL A 1 310 ? -7.508 28.125 6.941 1 92.81 310 VAL A C 1
ATOM 2478 O O . VAL A 1 310 ? -8.672 27.875 7.234 1 92.81 310 VAL A O 1
ATOM 2481 N N . LEU A 1 311 ? -6.52 27.938 7.781 1 92.94 311 LEU A N 1
ATOM 2482 C CA . LEU A 1 311 ? -6.645 27.062 8.945 1 92.94 311 LEU A CA 1
ATOM 2483 C C . LEU A 1 311 ? -7.566 27.688 9.992 1 92.94 311 LEU A C 1
ATOM 2485 O O . LEU A 1 311 ? -8.406 27 10.57 1 92.94 311 LEU A O 1
ATOM 2489 N N . LEU A 1 312 ? -7.398 29 10.172 1 93.5 312 LEU A N 1
ATOM 2490 C CA . LEU A 1 312 ? -8.086 29.672 11.266 1 93.5 312 LEU A CA 1
ATOM 2491 C C . LEU A 1 312 ? -9.266 30.484 10.742 1 93.5 312 LEU A C 1
ATOM 2493 O O . LEU A 1 312 ? -9.781 31.359 11.445 1 93.5 312 LEU A O 1
ATOM 2497 N N . ALA A 1 313 ? -9.672 30.156 9.555 1 89.12 313 ALA A N 1
ATOM 2498 C CA . ALA A 1 313 ? -10.781 30.891 8.953 1 89.12 313 ALA A CA 1
ATOM 2499 C C . ALA A 1 313 ? -12.055 30.75 9.773 1 89.12 313 ALA A C 1
ATOM 2501 O O . ALA A 1 313 ? -12.281 29.703 10.391 1 89.12 313 ALA A O 1
ATOM 2502 N N . LYS A 1 314 ? -12.922 31.797 9.797 1 87.62 314 LYS A N 1
ATOM 2503 C CA . LYS A 1 314 ? -14.227 31.797 10.453 1 87.62 314 LYS A CA 1
ATOM 2504 C C . LYS A 1 314 ? -15.359 31.906 9.43 1 87.62 314 LYS A C 1
ATOM 2506 O O . LYS A 1 314 ? -15.188 32.531 8.375 1 87.62 314 LYS A O 1
ATOM 2511 N N . PRO A 1 315 ? -16.516 31.266 9.664 1 84.38 315 PRO A N 1
ATOM 2512 C CA . PRO A 1 315 ? -16.938 30.547 10.875 1 84.38 315 PRO A CA 1
ATOM 2513 C C . PRO A 1 315 ? -16.391 29.125 10.93 1 84.38 315 PRO A C 1
ATOM 2515 O O . PRO A 1 315 ? -16.359 28.516 12 1 84.38 315 PRO A O 1
ATOM 2518 N N . ASN A 1 316 ? -16.016 28.656 9.75 1 86 316 ASN A N 1
ATOM 2519 C CA . ASN A 1 316 ? -15.438 27.312 9.703 1 86 316 ASN A CA 1
ATOM 2520 C C . ASN A 1 316 ? -14.078 27.312 9.016 1 86 316 ASN A C 1
ATOM 2522 O O . ASN A 1 316 ? -13.867 28.031 8.039 1 86 316 ASN A O 1
ATOM 2526 N N . SER A 1 317 ? -13.211 26.547 9.609 1 91.31 317 SER A N 1
ATOM 2527 C CA . SER A 1 317 ? -11.906 26.391 8.969 1 91.31 317 SER A CA 1
ATOM 2528 C C . SER A 1 317 ? -12.055 25.891 7.539 1 91.31 317 SER A C 1
ATOM 2530 O O . SER A 1 317 ? -12.883 25.031 7.258 1 91.31 317 SER A O 1
ATOM 2532 N N . LEU A 1 318 ? -11.328 26.438 6.645 1 89.94 318 LEU A N 1
ATOM 2533 C CA . LEU A 1 318 ? -11.32 25.953 5.273 1 89.94 318 LEU A CA 1
ATOM 2534 C C . LEU A 1 318 ? -10.453 24.703 5.148 1 89.94 318 LEU A C 1
ATOM 2536 O O . LEU A 1 318 ? -10.586 23.938 4.184 1 89.94 318 LEU A O 1
ATOM 2540 N N . PHE A 1 319 ? -9.578 24.562 6.141 1 92.38 319 PHE A N 1
ATOM 2541 C CA . PHE A 1 319 ? -8.719 23.375 6.191 1 92.38 319 PHE A CA 1
ATOM 2542 C C . PHE A 1 319 ? -9.531 22.125 6.504 1 92.38 319 PHE A C 1
ATOM 2544 O O . PHE A 1 319 ? -10.477 22.172 7.301 1 92.38 319 PHE A O 1
ATOM 2551 N N . ALA A 1 320 ? -9.289 21.047 5.816 1 92.38 320 ALA A N 1
ATOM 2552 C CA . ALA A 1 320 ? -9.945 19.766 6 1 92.38 320 ALA A CA 1
ATOM 2553 C C . ALA A 1 320 ? -11.453 19.875 5.809 1 92.38 320 ALA A C 1
ATOM 2555 O O . ALA A 1 320 ? -12.219 19.125 6.402 1 92.38 320 ALA A O 1
ATOM 2556 N N . ASN A 1 321 ? -11.875 20.922 5.094 1 87.69 321 ASN A N 1
ATOM 2557 C CA . ASN A 1 321 ? -13.281 21.125 4.762 1 87.69 321 ASN A CA 1
ATOM 2558 C C . ASN A 1 321 ? -14.148 21.234 6.016 1 87.69 321 ASN A C 1
ATOM 2560 O O . ASN A 1 321 ? -15.234 20.656 6.074 1 87.69 321 ASN A O 1
ATOM 2564 N N . GLY A 1 322 ? -13.609 21.797 7.023 1 87.12 322 GLY A N 1
ATOM 2565 C CA . GLY A 1 322 ? -14.359 22.109 8.234 1 87.12 322 GLY A CA 1
ATOM 2566 C C . GLY A 1 322 ? -14.469 20.922 9.18 1 87.12 322 GLY A C 1
ATOM 2567 O O . GLY A 1 322 ? -15.25 20.953 10.133 1 87.12 322 GLY A O 1
ATOM 2568 N N . ARG A 1 323 ? -13.742 19.953 9.023 1 89.56 323 ARG A N 1
ATOM 2569 C CA . ARG A 1 323 ? -13.828 18.734 9.82 1 89.56 323 ARG A CA 1
ATOM 2570 C C . ARG A 1 323 ? -13.312 18.969 11.234 1 89.56 323 ARG A C 1
ATOM 2572 O O . ARG A 1 323 ? -13.656 18.234 12.156 1 89.56 323 ARG A O 1
ATOM 2579 N N . PHE A 1 324 ? -12.492 19.984 11.359 1 93.12 324 PHE A N 1
ATOM 2580 C CA . PHE A 1 324 ? -11.875 20.281 12.641 1 93.12 324 PHE A CA 1
ATOM 2581 C C . PHE A 1 324 ? -12.25 21.703 13.094 1 93.12 324 PHE A C 1
ATOM 2583 O O . PHE A 1 324 ? -11.461 22.625 12.93 1 93.12 324 PHE A O 1
ATOM 2590 N N . PRO A 1 325 ? -13.312 21.828 13.766 1 89.31 325 PRO A N 1
ATOM 2591 C CA . PRO A 1 325 ? -13.805 23.156 14.141 1 89.31 325 PRO A CA 1
ATOM 2592 C C . PRO A 1 325 ? -12.914 23.859 15.156 1 89.31 325 PRO A C 1
ATOM 2594 O O . PRO A 1 325 ? -12.938 25.078 15.273 1 89.31 325 PRO A O 1
ATOM 2597 N N . GLU A 1 326 ? -12.117 23.094 15.898 1 90.94 326 GLU A N 1
ATOM 2598 C CA 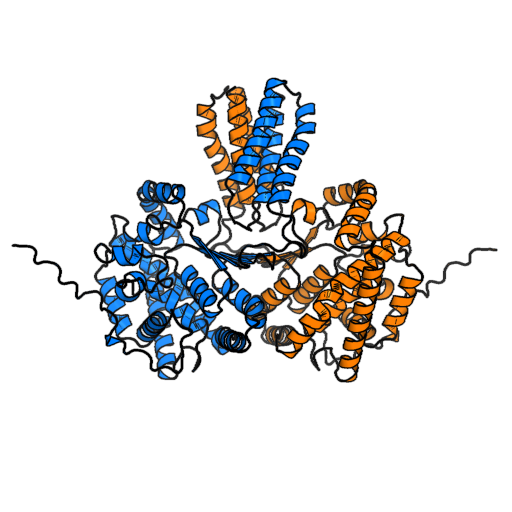. GLU A 1 326 ? -11.258 23.672 16.922 1 90.94 326 GLU A CA 1
ATOM 2599 C C . GLU A 1 326 ? -10.242 24.625 16.312 1 90.94 326 GLU A C 1
ATOM 2601 O O . GLU A 1 326 ? -9.688 25.484 17 1 90.94 326 GLU A O 1
ATOM 2606 N N . PHE A 1 327 ? -9.961 24.516 15.07 1 93.88 327 PHE A N 1
ATOM 2607 C CA . PHE A 1 327 ? -9.031 25.438 14.414 1 93.88 327 PHE A CA 1
ATOM 2608 C C . PHE A 1 327 ? -9.594 26.844 14.352 1 93.88 327 PHE A C 1
ATOM 2610 O O . PHE A 1 327 ? -8.898 27.812 14.656 1 93.88 327 PHE A O 1
ATOM 2617 N N . SER A 1 328 ? -10.844 26.891 13.953 1 90.81 328 SER A N 1
ATOM 2618 C CA . SER A 1 328 ? -11.484 28.203 13.914 1 90.81 328 SER A CA 1
ATOM 2619 C C . SER A 1 328 ? -11.531 28.844 15.305 1 90.81 328 SER A C 1
ATOM 2621 O O . SER A 1 328 ? -11.398 30.062 15.438 1 90.81 328 SER A O 1
ATOM 2623 N N . ASP A 1 329 ? -11.641 28.078 16.281 1 91.12 329 ASP A N 1
ATOM 2624 C CA . ASP A 1 329 ? -11.734 28.547 17.672 1 91.12 329 ASP A CA 1
ATOM 2625 C C . ASP A 1 329 ? -10.391 29.078 18.156 1 91.12 329 ASP A C 1
ATOM 2627 O O . ASP A 1 329 ? -10.344 29.922 19.047 1 91.12 329 ASP A O 1
ATOM 2631 N N . ALA A 1 330 ? -9.352 28.672 17.562 1 92.25 330 ALA A N 1
ATOM 2632 C CA . ALA A 1 330 ? -8.008 29.031 18.016 1 92.25 330 ALA A CA 1
ATOM 2633 C C . ALA A 1 330 ? -7.559 30.359 17.422 1 92.25 330 ALA A C 1
ATOM 2635 O O . ALA A 1 330 ? -6.496 30.875 17.766 1 92.25 330 ALA A O 1
ATOM 2636 N N . ARG A 1 331 ? -8.305 30.984 16.594 1 91.88 331 ARG A N 1
ATOM 2637 C CA . ARG A 1 331 ? -7.93 32.188 15.844 1 91.88 331 ARG A CA 1
ATOM 2638 C C . ARG A 1 331 ? -7.457 33.281 16.766 1 91.88 331 ARG A C 1
ATOM 2640 O O . ARG A 1 331 ? -6.48 33.969 16.469 1 91.88 331 ARG A O 1
ATOM 2647 N N . GLU A 1 332 ? -8.062 33.406 17.891 1 89.12 332 GLU A N 1
ATOM 2648 C CA . GLU A 1 332 ? -7.816 34.531 18.766 1 89.12 332 GLU A CA 1
ATOM 2649 C C . GLU A 1 332 ? -6.555 34.312 19.609 1 89.12 332 GLU A C 1
ATOM 2651 O O . GLU A 1 332 ? -5.953 35.281 20.094 1 89.12 332 GLU A O 1
ATOM 2656 N N . ILE A 1 333 ? -6.148 33.125 19.75 1 88.88 333 ILE A N 1
ATOM 2657 C CA . ILE A 1 333 ? -5.035 32.844 20.656 1 88.88 333 ILE A CA 1
ATOM 2658 C C . ILE A 1 333 ? -3.82 32.375 19.844 1 88.88 333 ILE A C 1
ATOM 2660 O O . ILE A 1 333 ? -2.762 32.125 20.422 1 88.88 333 ILE A O 1
ATOM 2664 N N . TRP A 1 334 ? -3.916 32.375 18.516 1 90.06 334 TRP A N 1
ATOM 2665 C CA . TRP A 1 334 ? -2.855 31.844 17.672 1 90.06 334 TRP A CA 1
ATOM 2666 C C . TRP A 1 334 ? -1.675 32.812 17.609 1 90.06 334 TRP A C 1
ATOM 2668 O O . TRP A 1 334 ? -1.823 33.969 17.172 1 90.06 334 TRP A O 1
ATOM 2678 N N . PRO A 1 335 ? -0.567 32.25 18.047 1 87.56 335 PRO A N 1
ATOM 2679 C CA . PRO A 1 335 ? 0.576 33.156 18 1 87.56 335 PRO A CA 1
ATOM 2680 C C . PRO A 1 335 ? 1.191 33.281 16.609 1 87.56 335 PRO A C 1
ATOM 2682 O O . PRO A 1 335 ? 1.416 32.25 15.945 1 87.56 335 PRO A O 1
ATOM 2685 N N . GLN A 1 336 ? 1.216 34.531 16.047 1 84.38 336 GLN A N 1
ATOM 2686 C CA . GLN A 1 336 ? 1.884 34.781 14.773 1 84.38 336 GLN A CA 1
ATOM 2687 C C . GLN A 1 336 ? 2.92 35.906 14.906 1 84.38 336 GLN A C 1
ATOM 2689 O O . GLN A 1 336 ? 2.586 37.031 15.297 1 84.38 336 GLN A O 1
ATOM 2694 N N . GLY A 1 337 ? 4.133 35.562 14.711 1 83.44 337 GLY A N 1
ATOM 2695 C CA . GLY A 1 337 ? 5.176 36.562 14.711 1 83.44 337 GLY A CA 1
ATOM 2696 C C . GLY A 1 337 ? 5.125 37.469 13.5 1 83.44 337 GLY A C 1
ATOM 2697 O O . GLY A 1 337 ? 4.34 37.25 12.578 1 83.44 337 GLY A O 1
ATOM 2698 N N . PRO A 1 338 ? 5.883 38.531 13.578 1 87.88 338 PRO A N 1
ATOM 2699 C CA . PRO A 1 338 ? 5.91 39.469 12.461 1 87.88 338 PRO A CA 1
ATOM 2700 C C . PRO A 1 338 ? 6.277 38.812 11.133 1 87.88 338 PRO A C 1
ATOM 2702 O O . PRO A 1 338 ? 5.723 39.188 10.094 1 87.88 338 PRO A O 1
ATOM 2705 N N . GLU A 1 339 ? 7.16 37.875 11.195 1 86.56 339 GLU A N 1
ATOM 2706 C CA . GLU A 1 339 ? 7.578 37.188 9.969 1 86.56 339 GLU A CA 1
ATOM 2707 C C . GLU A 1 339 ? 6.438 36.375 9.375 1 86.56 339 GLU A C 1
ATOM 2709 O O . GLU A 1 339 ? 6.289 36.312 8.156 1 86.56 339 GLU A O 1
ATOM 2714 N N . GLY A 1 340 ? 5.734 35.781 10.281 1 89.06 340 GLY A N 1
ATOM 2715 C CA . GLY A 1 340 ? 4.578 35.031 9.828 1 89.06 340 GLY A CA 1
ATOM 2716 C C . GLY A 1 340 ? 3.508 35.875 9.188 1 89.06 340 GLY A C 1
ATOM 2717 O O . GLY A 1 340 ? 2.939 35.531 8.156 1 89.06 340 GLY A O 1
ATOM 2718 N N . LYS A 1 341 ? 3.322 36.969 9.781 1 90.69 341 LYS A N 1
ATOM 2719 C CA . LYS A 1 341 ? 2.354 37.906 9.234 1 90.69 341 LYS A CA 1
ATOM 2720 C C . LYS A 1 341 ? 2.801 38.438 7.867 1 90.69 341 LYS A C 1
ATOM 2722 O O . LYS A 1 341 ? 1.995 38.531 6.941 1 90.69 341 LYS A O 1
ATOM 2727 N N . LYS A 1 342 ? 4.016 38.719 7.797 1 90.81 342 LYS A N 1
ATOM 2728 C CA . LYS A 1 342 ? 4.562 39.219 6.539 1 90.81 342 LYS A CA 1
ATOM 2729 C C . LYS A 1 342 ? 4.445 38.188 5.438 1 90.81 342 LYS A C 1
ATOM 2731 O O . LYS A 1 342 ? 4.129 38.5 4.289 1 90.81 342 LYS A O 1
ATOM 2736 N N . MET A 1 343 ? 4.727 37.031 5.801 1 91.25 343 MET A N 1
ATOM 2737 C CA . MET A 1 343 ? 4.645 35.906 4.844 1 91.25 343 MET A CA 1
ATOM 2738 C C . MET A 1 343 ? 3.221 35.75 4.32 1 91.25 343 MET A C 1
ATOM 2740 O O . MET A 1 343 ? 3.01 35.656 3.109 1 91.25 343 MET A O 1
ATOM 2744 N N . GLU A 1 344 ? 2.287 35.719 5.145 1 92.75 344 GLU A N 1
ATOM 2745 C CA . GLU A 1 344 ? 0.893 35.562 4.742 1 92.75 344 GLU A CA 1
ATOM 2746 C C . GLU A 1 344 ? 0.424 36.75 3.9 1 92.75 344 GLU A C 1
ATOM 2748 O O . GLU A 1 344 ? -0.255 36.562 2.889 1 92.75 344 GLU A O 1
ATOM 2753 N N . ASP A 1 345 ? 0.835 37.938 4.273 1 91.81 345 ASP A N 1
ATOM 2754 C CA . ASP A 1 345 ? 0.476 39.125 3.516 1 91.81 345 ASP A CA 1
ATOM 2755 C C . ASP A 1 345 ? 1.07 39.094 2.111 1 91.81 345 ASP A C 1
ATOM 2757 O O . ASP A 1 345 ? 0.417 39.469 1.143 1 91.81 345 ASP A O 1
ATOM 2761 N N . ASN A 1 346 ? 2.248 38.656 2.1 1 92.44 346 ASN A N 1
ATOM 2762 C CA . ASN A 1 346 ? 2.914 38.531 0.806 1 92.44 346 ASN A CA 1
ATOM 2763 C C . ASN A 1 346 ? 2.207 37.531 -0.102 1 92.44 346 ASN A C 1
ATOM 2765 O O . ASN A 1 346 ? 2.045 37.781 -1.299 1 92.44 346 ASN A O 1
ATOM 2769 N N . LEU A 1 347 ? 1.771 36.438 0.418 1 93.56 347 LEU A N 1
ATOM 2770 C CA . LEU A 1 347 ? 1.116 35.406 -0.365 1 93.56 347 LEU A CA 1
ATOM 2771 C C . LEU A 1 347 ? -0.248 35.875 -0.861 1 93.56 347 LE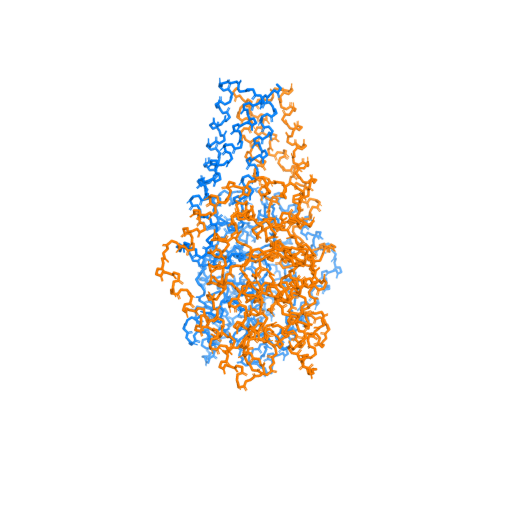U A C 1
ATOM 2773 O O . LEU A 1 347 ? -0.689 35.469 -1.943 1 93.56 347 LEU A O 1
ATOM 2777 N N . HIS A 1 348 ? -0.842 36.75 -0.128 1 91.31 348 HIS A N 1
ATOM 2778 C CA . HIS A 1 348 ? -2.121 37.312 -0.542 1 91.31 348 HIS A CA 1
ATOM 2779 C C . HIS A 1 348 ? -1.978 38.125 -1.828 1 91.31 348 HIS A C 1
ATOM 2781 O O . HIS A 1 348 ? -2.924 38.219 -2.613 1 91.31 348 HIS A O 1
ATOM 2787 N N . LYS A 1 349 ? -0.828 38.594 -2.025 1 91.88 349 LYS A N 1
ATOM 2788 C CA . LYS A 1 349 ? -0.602 39.469 -3.172 1 91.88 349 LYS A CA 1
ATOM 2789 C C . LYS A 1 349 ? -0.054 38.656 -4.363 1 91.88 349 LYS A C 1
ATOM 2791 O O . LYS A 1 349 ? -0.106 39.125 -5.5 1 91.88 349 LYS A O 1
ATOM 2796 N N . ARG A 1 350 ? 0.375 37.5 -4.098 1 94.12 350 ARG A N 1
ATOM 2797 C CA . ARG A 1 350 ? 0.997 36.688 -5.141 1 94.12 350 ARG A CA 1
ATOM 2798 C C . ARG A 1 350 ? -0.032 35.781 -5.828 1 94.12 350 ARG A C 1
ATOM 2800 O O . ARG A 1 350 ? -0.958 35.281 -5.184 1 94.12 350 ARG A O 1
ATOM 2807 N N . PRO A 1 351 ? 0.136 35.562 -7.121 1 94.81 351 PRO A N 1
ATOM 2808 C CA . PRO A 1 351 ? -0.768 34.656 -7.844 1 94.81 351 PRO A CA 1
ATOM 2809 C C . PRO A 1 351 ? -0.85 33.25 -7.207 1 94.81 351 PRO A C 1
ATOM 2811 O O . PRO A 1 351 ? -1.926 32.656 -7.168 1 94.81 351 PRO A O 1
ATOM 2814 N N . CYS A 1 352 ? 0.24 32.75 -6.762 1 95.75 352 CYS A N 1
ATOM 2815 C CA . CYS A 1 352 ? 0.246 31.406 -6.188 1 95.75 352 CYS A CA 1
ATOM 2816 C C . CYS A 1 352 ? -0.594 31.359 -4.914 1 95.75 352 CYS A C 1
ATOM 2818 O O . CYS A 1 352 ? -1.349 30.406 -4.703 1 95.75 352 CYS A O 1
ATOM 2820 N N . GLY A 1 353 ? -0.427 32.375 -4.074 1 94.69 353 GLY A N 1
ATOM 2821 C CA . GLY A 1 353 ? -1.266 32.438 -2.887 1 94.69 353 GLY A CA 1
ATOM 2822 C C . GLY A 1 353 ? -2.74 32.594 -3.209 1 94.69 353 GLY A C 1
ATOM 2823 O O . GLY A 1 353 ? -3.588 31.969 -2.557 1 94.69 353 GLY A O 1
ATOM 2824 N N . GLN A 1 354 ? -3.039 33.312 -4.184 1 91.06 354 GLN A N 1
ATOM 2825 C CA . GLN A 1 354 ? -4.422 33.531 -4.605 1 91.06 354 GLN A CA 1
ATOM 2826 C C . GLN A 1 354 ? -5.027 32.25 -5.148 1 91.06 354 GLN A C 1
ATOM 2828 O O . GLN A 1 354 ? -6.207 31.953 -4.922 1 91.06 354 GLN A O 1
ATOM 2833 N N . LEU A 1 355 ? -4.266 31.531 -5.891 1 91.94 355 LEU A N 1
ATOM 2834 C CA . LEU A 1 355 ? -4.742 30.25 -6.375 1 91.94 355 LEU A CA 1
ATOM 2835 C C . LEU A 1 355 ? -5.141 29.344 -5.211 1 91.94 355 LEU A C 1
ATOM 2837 O O . LEU A 1 355 ? -6.219 28.734 -5.227 1 91.94 355 LEU A O 1
ATOM 2841 N N . ALA A 1 356 ? -4.215 29.234 -4.254 1 93.81 356 ALA A N 1
ATOM 2842 C CA . ALA A 1 356 ? -4.477 28.375 -3.1 1 93.81 356 ALA A CA 1
ATOM 2843 C C . ALA A 1 356 ? -5.75 28.812 -2.377 1 93.81 356 ALA A C 1
ATOM 2845 O O . ALA A 1 356 ? -6.598 27.969 -2.047 1 93.81 356 ALA A O 1
ATOM 2846 N N . LEU A 1 357 ? -5.922 30.062 -2.195 1 90.69 357 LEU A N 1
ATOM 2847 C CA . LEU A 1 357 ? -7.078 30.578 -1.476 1 90.69 357 LEU A CA 1
ATOM 2848 C C . LEU A 1 357 ? -8.359 30.359 -2.271 1 90.69 357 LEU A C 1
ATOM 2850 O O . LEU A 1 357 ? -9.398 30.047 -1.7 1 90.69 357 LEU A O 1
ATOM 2854 N N . ARG A 1 358 ? -8.297 30.484 -3.521 1 87.31 358 ARG A N 1
ATOM 2855 C CA . ARG A 1 358 ? -9.461 30.266 -4.371 1 87.31 358 ARG A CA 1
ATOM 2856 C C . ARG A 1 358 ? -9.891 28.797 -4.324 1 87.31 358 ARG A C 1
ATOM 2858 O O . ARG A 1 358 ? -11.086 28.484 -4.277 1 87.31 358 ARG A O 1
ATOM 2865 N N . LEU A 1 359 ? -8.938 27.969 -4.414 1 91.31 359 LEU A N 1
ATOM 2866 C CA . LEU A 1 359 ? -9.242 26.547 -4.352 1 91.31 359 LEU A CA 1
ATOM 2867 C C . LEU A 1 359 ? -9.891 26.188 -3.021 1 91.31 359 LEU A C 1
ATOM 2869 O O . LEU A 1 359 ? -10.859 25.422 -2.986 1 91.31 359 LEU A O 1
ATOM 2873 N N . TYR A 1 360 ? -9.375 26.703 -1.947 1 91.06 360 TYR A N 1
ATOM 2874 C CA . TYR A 1 360 ? -9.945 26.422 -0.635 1 91.06 360 TYR A CA 1
ATOM 2875 C C . TYR A 1 360 ? -11.359 27 -0.527 1 91.06 360 TYR A C 1
ATOM 2877 O O . TYR A 1 360 ? -12.234 26.391 0.1 1 91.06 360 TYR A O 1
ATOM 2885 N N . ALA A 1 361 ? -11.562 28.047 -1.138 1 83.75 361 ALA A N 1
ATOM 2886 C CA . ALA A 1 361 ? -12.867 28.688 -1.077 1 83.75 361 ALA A CA 1
ATOM 2887 C C . ALA A 1 361 ? -13.922 27.875 -1.822 1 83.75 361 ALA A C 1
ATOM 2889 O O . ALA A 1 361 ? -15.102 27.891 -1.466 1 83.75 361 ALA A O 1
ATOM 2890 N N . GLN A 1 362 ? -13.461 27.031 -2.699 1 79.12 362 GLN A N 1
ATOM 2891 C CA . GLN A 1 362 ? -14.391 26.25 -3.508 1 79.12 362 GLN A CA 1
ATOM 2892 C C . GLN A 1 362 ? -14.453 24.797 -3.025 1 79.12 362 GLN A C 1
ATOM 2894 O O . GLN A 1 362 ? -15.133 23.969 -3.629 1 79.12 362 GLN A O 1
ATOM 2899 N N . ARG A 1 363 ? -13.664 24.203 -2.139 1 77.06 363 ARG A N 1
ATOM 2900 C CA . ARG A 1 363 ? -13.484 22.812 -1.714 1 77.06 363 ARG A CA 1
ATOM 2901 C C . ARG A 1 363 ? -14.828 22.156 -1.402 1 77.06 363 ARG A C 1
ATOM 2903 O O . ARG A 1 363 ? -14.992 20.953 -1.576 1 77.06 363 ARG A O 1
ATOM 2910 N N . GLY A 1 364 ? -15.844 22.688 -1.083 1 57.22 364 GLY A N 1
ATOM 2911 C CA . GLY A 1 364 ? -17.125 22.047 -0.815 1 57.22 364 GLY A CA 1
ATOM 2912 C C . GLY A 1 364 ? -17.828 21.562 -2.07 1 57.22 364 GLY A C 1
ATOM 2913 O O . GLY A 1 364 ? -18.734 20.734 -1.999 1 57.22 364 GLY A O 1
ATOM 2914 N N . LYS A 1 365 ? -17.516 21.969 -3.201 1 53.62 365 LYS A N 1
ATOM 2915 C CA . LYS A 1 365 ? -18.109 21.609 -4.484 1 53.62 365 LYS A CA 1
ATOM 2916 C C . LYS A 1 365 ? -17.031 21.266 -5.512 1 53.62 365 LYS A C 1
ATOM 2918 O O . LYS A 1 365 ? -15.883 21.703 -5.375 1 53.62 365 LYS A O 1
ATOM 2923 N N . TRP A 1 366 ? -17.156 20.031 -6.227 1 50.62 366 TRP A N 1
ATOM 2924 C CA . TRP A 1 366 ? -16.234 19.906 -7.359 1 50.62 366 TRP A CA 1
ATOM 2925 C C . TRP A 1 366 ? -16 21.25 -8.023 1 50.62 366 TRP A C 1
ATOM 2927 O O . TRP A 1 366 ? -16.953 21.984 -8.32 1 50.62 366 TRP A O 1
ATOM 2937 N N . PRO A 1 367 ? -14.852 21.781 -7.828 1 46.5 367 PRO A N 1
ATOM 2938 C CA . PRO A 1 367 ? -14.703 23.125 -8.367 1 46.5 367 PRO A CA 1
ATOM 2939 C C . PRO A 1 367 ? -15.281 23.266 -9.773 1 46.5 367 PRO A C 1
ATOM 2941 O O . PRO A 1 367 ? -15.07 22.391 -10.617 1 46.5 367 PRO A O 1
ATOM 2944 N N . ASP A 1 368 ? -16.562 23.594 -9.906 1 44.25 368 ASP A N 1
ATOM 2945 C CA . ASP A 1 368 ? -16.984 24.062 -11.227 1 44.25 368 ASP A CA 1
ATOM 2946 C C . ASP A 1 368 ? -15.969 25.031 -11.82 1 44.25 368 ASP A C 1
ATOM 2948 O O . ASP A 1 368 ? -15.953 26.203 -11.461 1 44.25 368 ASP A O 1
ATOM 2952 N N . ILE A 1 369 ? -14.945 24.406 -12.219 1 41.62 369 ILE A N 1
ATOM 2953 C CA . ILE A 1 369 ? -13.828 25.156 -12.789 1 41.62 369 ILE A CA 1
ATOM 2954 C C . ILE A 1 369 ? -14.344 26.188 -13.781 1 41.62 369 ILE A C 1
ATOM 2956 O O . ILE A 1 369 ? -13.594 27.062 -14.234 1 41.62 369 ILE A O 1
ATOM 2960 N N . SER A 1 370 ? -15.359 25.938 -14.312 1 41.56 370 SER A N 1
ATOM 2961 C CA . SER A 1 370 ? -15.906 26.938 -15.234 1 41.56 370 SER A CA 1
ATOM 2962 C C . SER A 1 370 ? -16.453 28.141 -14.484 1 41.56 370 SER A C 1
ATOM 2964 O O . SER A 1 370 ? -16.766 29.172 -15.094 1 41.56 370 SER A O 1
ATOM 2966 N N . ALA A 1 371 ? -16.734 27.922 -13.219 1 40.78 371 ALA A N 1
ATOM 2967 C CA . ALA A 1 371 ? -17.406 29.016 -12.531 1 40.78 371 ALA A CA 1
ATOM 2968 C C . ALA A 1 371 ? -16.422 30.125 -12.18 1 40.78 371 ALA A C 1
ATOM 2970 O O . ALA A 1 371 ? -15.219 29.875 -12.023 1 40.78 371 ALA A O 1
ATOM 2971 N N . THR A 1 372 ? -16.828 31.375 -12.375 1 44.88 372 THR A N 1
ATOM 2972 C CA . THR A 1 372 ? -16.125 32.594 -11.992 1 44.88 372 THR A CA 1
ATOM 2973 C C . THR A 1 372 ? -15.562 32.469 -10.578 1 44.88 372 THR A C 1
ATOM 2975 O O . THR A 1 372 ? -16.297 32.125 -9.641 1 44.88 372 THR A O 1
ATOM 2978 N N . TRP A 1 373 ? -14.336 32.25 -10.523 1 43.69 373 TRP A N 1
ATOM 2979 C CA . TRP A 1 373 ? -13.617 32.156 -9.258 1 43.69 373 TRP A CA 1
ATOM 2980 C C . TRP A 1 373 ? -14.016 33.312 -8.336 1 43.69 373 TRP A C 1
ATOM 2982 O O . TRP A 1 373 ? -14.195 34.438 -8.781 1 43.69 373 TRP A O 1
ATOM 2992 N N . PRO A 1 374 ? -14.477 33.031 -7.113 1 40.31 374 PRO A N 1
ATOM 2993 C CA . PRO A 1 374 ? -14.773 34.156 -6.219 1 40.31 374 PRO A CA 1
ATOM 2994 C C . PRO A 1 374 ? -13.617 35.156 -6.133 1 40.31 374 PRO A C 1
ATOM 2996 O O . PRO A 1 374 ? -12.461 34.781 -6.324 1 40.31 374 PRO A O 1
ATOM 2999 N N . THR A 1 375 ? -13.961 36.406 -6.133 1 40.81 375 THR A N 1
ATOM 3000 C CA . THR A 1 375 ? -13.008 37.5 -5.965 1 40.81 375 THR A CA 1
ATOM 3001 C C . THR A 1 375 ? -12.328 37.438 -4.602 1 40.81 375 THR A C 1
ATOM 3003 O O . THR A 1 375 ? -12.945 37.062 -3.611 1 40.81 375 THR A O 1
ATOM 3006 N N . LEU A 1 376 ? -11.023 37.281 -4.59 1 39.91 376 LEU A N 1
ATOM 3007 C CA . LEU A 1 376 ? -10.086 37.219 -3.475 1 39.91 376 LEU A CA 1
ATOM 3008 C C . LEU A 1 376 ? -10.492 38.188 -2.357 1 39.9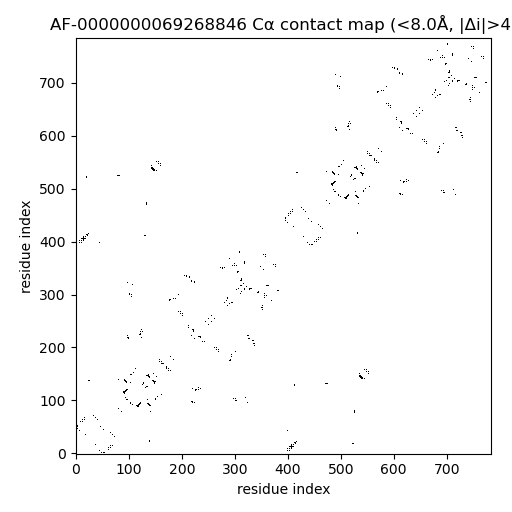1 376 LEU A C 1
ATOM 3010 O O . LEU A 1 376 ? -9.984 38.094 -1.238 1 39.91 376 LEU A O 1
ATOM 3014 N N . ASP A 1 377 ? -11.086 39.344 -2.602 1 45.06 377 ASP A N 1
ATOM 3015 C CA . ASP A 1 377 ? -11.359 40.375 -1.593 1 45.06 377 ASP A CA 1
ATOM 3016 C C . ASP A 1 377 ? -12.258 39.844 -0.487 1 45.06 377 ASP A C 1
ATOM 3018 O O . ASP A 1 377 ? -12.453 40.469 0.543 1 45.06 377 ASP A O 1
ATOM 3022 N N . SER A 1 378 ? -12.742 38.781 -0.703 1 42.72 378 SER A N 1
ATOM 3023 C CA . SER A 1 378 ? -13.727 38.281 0.264 1 42.72 378 SER A CA 1
ATOM 3024 C C . SER A 1 378 ? -13.062 37.438 1.328 1 42.72 378 SER A C 1
ATOM 3026 O O . SER A 1 378 ? -13.727 37 2.275 1 42.72 378 SER A O 1
ATOM 3028 N N . PHE A 1 379 ? -11.93 37.062 1.112 1 43.41 379 PHE A N 1
ATOM 3029 C CA . PHE A 1 379 ? -11.344 36.219 2.135 1 43.41 379 PHE A CA 1
ATOM 3030 C C . PHE A 1 379 ? -10.859 37.031 3.318 1 43.41 379 PHE A C 1
ATOM 3032 O O . PHE A 1 379 ? -10.242 38.094 3.139 1 43.41 379 PHE A O 1
ATOM 3039 N N . PRO A 1 380 ? -11.469 36.844 4.527 1 41.78 380 PRO A N 1
ATOM 3040 C CA . PRO A 1 380 ? -11.047 37.594 5.699 1 41.78 380 PRO A CA 1
ATOM 3041 C C . PRO A 1 380 ? -9.531 37.688 5.84 1 41.78 380 PRO A C 1
ATOM 3043 O O . PRO A 1 380 ? -8.828 36.688 5.594 1 41.78 380 PRO A O 1
ATOM 3046 N N . LYS A 1 381 ? -9.07 38.844 5.707 1 41.81 381 LYS A N 1
ATOM 3047 C CA . LYS A 1 381 ? -7.668 39.125 6.004 1 41.81 381 LYS A CA 1
ATOM 3048 C C . LYS A 1 381 ? -7.383 39 7.496 1 41.81 381 LYS A C 1
ATOM 3050 O O . LYS A 1 381 ? -8.289 39.188 8.32 1 41.81 381 LYS A O 1
ATOM 3055 N N . GLY A 1 382 ? -6.406 38.281 7.953 1 35 382 GLY A N 1
ATOM 3056 C CA . GLY A 1 382 ? -6.039 38.062 9.344 1 35 382 GLY A CA 1
ATOM 3057 C C . GLY A 1 382 ? -6.309 39.219 10.25 1 35 382 GLY A C 1
ATOM 3058 O O . GLY A 1 382 ? -6.699 39.062 11.406 1 35 382 GLY A O 1
ATOM 3059 N N . HIS A 1 383 ? -5.672 40.5 10.023 1 35.78 383 HIS A N 1
ATOM 3060 C CA . HIS A 1 383 ? -5.422 41.469 11.078 1 35.78 383 HIS A CA 1
ATOM 3061 C C . HIS A 1 383 ? -6.68 42.281 11.398 1 35.78 383 HIS A C 1
ATOM 3063 O O . HIS A 1 383 ? -6.648 43.188 12.234 1 35.78 383 HIS A O 1
ATOM 3069 N N . ASP A 1 384 ? -7.648 42.219 10.672 1 35.94 384 ASP A N 1
ATOM 3070 C CA . ASP A 1 384 ? -8.602 43.25 11.047 1 35.94 384 ASP A CA 1
ATOM 3071 C C . ASP A 1 384 ? -9.305 42.906 12.359 1 35.94 384 ASP A C 1
ATOM 3073 O O . ASP A 1 384 ? -10.523 42.719 12.383 1 35.94 384 ASP A O 1
ATOM 3077 N N . ILE A 1 385 ? -8.773 42 13.133 1 33.88 385 ILE A N 1
ATOM 3078 C CA . ILE A 1 385 ? -9.398 41.938 14.445 1 33.88 385 ILE A CA 1
ATOM 3079 C C . ILE A 1 385 ? -9.141 43.25 15.195 1 33.88 385 ILE A C 1
ATOM 3081 O O . ILE A 1 385 ? -7.992 43.688 15.328 1 33.88 385 ILE A O 1
ATOM 3085 N N . GLU A 1 386 ? -10.125 44.094 15.289 1 33 386 GLU A N 1
ATOM 3086 C CA . GLU A 1 386 ? -10.148 45.125 16.297 1 33 386 GLU A CA 1
ATOM 3087 C C . GLU A 1 386 ? -9.672 44.625 17.656 1 33 386 GLU A C 1
ATOM 3089 O O . GLU A 1 386 ? -10.297 43.719 18.234 1 33 386 GLU A O 1
ATOM 3094 N N . ARG A 1 387 ? -8.383 44.438 17.938 1 32.84 387 ARG A N 1
ATOM 3095 C CA . ARG A 1 387 ? -7.965 44.25 19.312 1 32.84 387 ARG A CA 1
ATOM 3096 C C . ARG A 1 387 ? -8.727 45.188 20.25 1 32.84 387 ARG A C 1
ATOM 3098 O O . ARG A 1 387 ? -8.93 46.375 19.938 1 32.84 387 ARG A O 1
ATOM 3105 N N . PRO A 1 388 ? -9.547 44.656 21.141 1 30.62 388 PRO A N 1
ATOM 3106 C CA . PRO A 1 388 ? -10.109 45.625 22.109 1 30.62 388 PRO A CA 1
ATOM 3107 C C . PRO A 1 388 ? -9.062 46.594 22.656 1 30.62 388 PRO A C 1
ATOM 3109 O O . PRO A 1 388 ? -7.875 46.25 22.703 1 30.62 388 PRO A O 1
ATOM 3112 N N . ASN A 1 389 ? -9.234 47.875 22.75 1 27.2 389 ASN A N 1
ATOM 3113 C CA . ASN A 1 389 ? -8.508 49 23.328 1 27.2 389 ASN A CA 1
ATOM 3114 C C . ASN A 1 389 ? -7.945 48.656 24.719 1 27.2 389 ASN A C 1
ATOM 3116 O O . ASN A 1 389 ? -8.695 48.312 25.625 1 27.2 389 ASN A O 1
ATOM 3120 N N . GLU A 1 390 ? -6.863 48.094 24.984 1 28.03 390 GLU A N 1
ATOM 3121 C CA . GLU A 1 390 ? -6.25 48.25 26.297 1 28.03 390 GLU A CA 1
ATOM 3122 C C . GLU A 1 390 ? -6.453 49.688 26.812 1 28.03 390 GLU A C 1
ATOM 3124 O O . GLU A 1 390 ? -6.25 50.656 26.078 1 28.03 390 GLU A O 1
ATOM 3129 N N . GLU A 1 391 ? -7.387 50 27.781 1 27.14 391 GLU A N 1
ATOM 3130 C CA . GLU A 1 391 ? -7.191 51.188 28.594 1 27.14 391 GLU A CA 1
ATOM 3131 C C . GLU A 1 391 ? -5.715 51.406 28.906 1 27.14 391 GLU A C 1
ATOM 3133 O O . GLU A 1 391 ? -4.996 50.438 29.219 1 27.14 391 GLU A O 1
ATOM 3138 N N . LYS A 1 392 ? -5.152 52.688 28.703 1 25.95 392 LYS A N 1
ATOM 3139 C CA . LYS A 1 392 ? -3.916 53.219 29.25 1 25.95 392 LYS A CA 1
ATOM 3140 C C . LYS A 1 392 ? -3.795 52.938 30.734 1 25.95 392 LYS A C 1
ATOM 3142 O O . LYS A 1 392 ? -4.734 53.188 31.5 1 25.95 392 LYS A O 1
ATOM 3147 N N . MET B 1 1 ? 0.606 -14.625 42.906 1 36.56 1 MET B N 1
ATOM 3148 C CA . MET B 1 1 ? -0.435 -13.766 42.344 1 36.56 1 MET B CA 1
ATOM 3149 C C . MET B 1 1 ? 0.171 -12.656 41.5 1 36.56 1 MET B C 1
ATOM 3151 O O . MET B 1 1 ? -0.281 -12.422 40.375 1 36.56 1 MET B O 1
ATOM 3155 N N . MET B 1 2 ? 1.148 -12.172 42.062 1 38.59 2 MET B N 1
ATOM 3156 C CA . MET B 1 2 ? 1.769 -11 41.469 1 38.59 2 MET B CA 1
ATOM 3157 C C . MET B 1 2 ? 2.586 -11.391 40.219 1 38.59 2 MET B C 1
ATOM 3159 O O . MET B 1 2 ? 2.602 -10.672 39.25 1 38.59 2 MET B O 1
ATOM 3163 N N . VAL B 1 3 ? 3.1 -12.555 40.375 1 39.91 3 VAL B N 1
ATOM 3164 C CA . VAL B 1 3 ? 3.959 -13.023 39.281 1 39.91 3 VAL B CA 1
ATOM 3165 C C . VAL B 1 3 ? 3.119 -13.281 38.031 1 39.91 3 VAL B C 1
ATOM 3167 O O . VAL B 1 3 ? 3.516 -12.922 36.938 1 39.91 3 VAL B O 1
ATOM 3170 N N . SER B 1 4 ? 1.906 -13.727 38.375 1 38.06 4 SER B N 1
ATOM 3171 C CA . SER B 1 4 ? 1 -14.055 37.281 1 38.06 4 SER B CA 1
ATOM 3172 C C . SER B 1 4 ? 0.512 -12.805 36.562 1 38.06 4 SER B C 1
ATOM 3174 O O . SER B 1 4 ? 0.391 -12.789 35.312 1 38.06 4 SER B O 1
ATOM 3176 N N . ILE B 1 5 ? 0.32 -11.805 37.312 1 41.41 5 ILE B N 1
ATOM 3177 C CA . ILE B 1 5 ? -0.145 -10.539 36.781 1 41.41 5 ILE B CA 1
ATOM 3178 C C . ILE B 1 5 ? 0.953 -9.914 35.906 1 41.41 5 ILE B C 1
ATOM 3180 O O . ILE B 1 5 ? 0.684 -9.406 34.812 1 41.41 5 ILE B O 1
ATOM 3184 N N . LEU B 1 6 ? 2.119 -10.07 36.406 1 39.5 6 LEU B N 1
ATOM 3185 C CA . LEU B 1 6 ? 3.26 -9.461 35.75 1 39.5 6 LEU B CA 1
ATOM 3186 C C . LEU B 1 6 ? 3.549 -10.172 34.406 1 39.5 6 LEU B C 1
ATOM 3188 O O . LEU B 1 6 ? 3.889 -9.523 33.406 1 39.5 6 LEU B O 1
ATOM 3192 N N . LEU B 1 7 ? 3.225 -11.391 34.469 1 40.91 7 LEU B N 1
ATOM 3193 C CA . LEU B 1 7 ? 3.465 -12.195 33.281 1 40.91 7 LEU B CA 1
ATOM 3194 C C . LEU B 1 7 ? 2.457 -11.852 32.188 1 40.91 7 LEU B C 1
ATOM 3196 O O . LEU B 1 7 ? 2.814 -11.781 31.016 1 40.91 7 LEU B O 1
ATOM 3200 N N . LEU B 1 8 ? 1.316 -11.5 32.688 1 40.38 8 LEU B N 1
ATOM 3201 C CA . LEU B 1 8 ? 0.242 -11.133 31.781 1 40.38 8 LEU B CA 1
ATOM 3202 C C . LEU B 1 8 ? 0.526 -9.781 31.125 1 40.38 8 LEU B C 1
ATOM 3204 O O . LEU B 1 8 ? 0.32 -9.609 29.922 1 40.38 8 LEU B O 1
ATOM 3208 N N . LEU B 1 9 ? 0.981 -8.945 31.984 1 41.03 9 LEU B N 1
ATOM 3209 C CA . LEU B 1 9 ? 1.263 -7.602 31.484 1 41.03 9 LEU B CA 1
ATOM 3210 C C . LEU B 1 9 ? 2.426 -7.629 30.5 1 41.03 9 LEU B C 1
ATOM 3212 O O . LEU B 1 9 ? 2.412 -6.91 29.5 1 41.03 9 LEU B O 1
ATOM 3216 N N . ASN B 1 10 ? 3.33 -8.477 30.734 1 39.72 10 ASN B N 1
ATOM 3217 C CA . ASN B 1 10 ? 4.5 -8.57 29.875 1 39.72 10 ASN B CA 1
ATOM 3218 C C . ASN B 1 10 ? 4.141 -9.164 28.516 1 39.72 10 ASN B C 1
ATOM 3220 O O . ASN B 1 10 ? 4.66 -8.719 27.484 1 39.72 10 ASN B O 1
ATOM 3224 N N . ALA B 1 11 ? 3.248 -10.117 28.578 1 41 11 ALA B N 1
ATOM 3225 C CA . ALA B 1 11 ? 2.818 -10.75 27.328 1 41 11 ALA B CA 1
ATOM 3226 C C . ALA B 1 11 ? 2.094 -9.758 26.422 1 41 11 ALA B C 1
ATOM 3228 O O . ALA B 1 11 ? 2.285 -9.766 25.203 1 41 11 ALA B O 1
ATOM 3229 N N . GLY B 1 12 ? 1.424 -8.953 27.125 1 40.28 12 GLY B N 1
ATOM 3230 C CA . GLY B 1 12 ? 0.734 -7.902 26.391 1 40.28 12 GLY B CA 1
ATOM 3231 C C . GLY B 1 12 ? 1.678 -6.902 25.75 1 40.28 12 GLY B C 1
ATOM 3232 O O . GLY B 1 12 ? 1.521 -6.555 24.578 1 40.28 12 GLY B O 1
ATOM 3233 N N . VAL B 1 13 ? 2.619 -6.555 26.578 1 41.41 13 VAL B N 1
ATOM 3234 C CA . VAL B 1 13 ? 3.578 -5.57 26.094 1 41.41 13 VAL B CA 1
ATOM 3235 C C . VAL B 1 13 ? 4.453 -6.188 25.016 1 41.41 13 VAL B C 1
ATOM 3237 O O . VAL B 1 13 ? 4.695 -5.562 23.969 1 41.41 13 VAL B O 1
ATOM 3240 N N . LEU B 1 14 ? 4.84 -7.43 25.25 1 41.34 14 LEU B N 1
ATOM 3241 C CA . LEU B 1 14 ? 5.645 -8.094 24.219 1 41.34 14 LEU B CA 1
ATOM 3242 C C . LEU B 1 14 ? 4.84 -8.289 22.938 1 41.34 14 LEU B C 1
ATOM 3244 O O . LEU B 1 14 ? 5.352 -8.07 21.844 1 41.34 14 LEU B O 1
ATOM 3248 N N . GLY B 1 15 ? 3.598 -8.672 23.109 1 40.91 15 GLY B N 1
ATOM 3249 C CA . GLY B 1 15 ? 2.727 -8.773 21.953 1 40.91 15 GLY B CA 1
ATOM 3250 C C . GLY B 1 15 ? 2.596 -7.469 21.188 1 40.91 15 GLY B C 1
ATOM 3251 O O . GLY B 1 15 ? 2.664 -7.457 19.953 1 40.91 15 GLY B O 1
ATOM 3252 N N . TYR B 1 16 ? 2.449 -6.52 22.047 1 40.53 16 TYR B N 1
ATOM 3253 C CA . TYR B 1 16 ? 2.35 -5.195 21.438 1 40.53 16 TYR B CA 1
ATOM 3254 C C . TYR B 1 16 ? 3.635 -4.828 20.703 1 40.53 16 TYR B C 1
ATOM 3256 O O . TYR B 1 16 ? 3.596 -4.305 19.594 1 40.53 16 TYR B O 1
ATOM 3264 N N . PHE B 1 17 ? 4.691 -5.16 21.359 1 40.84 17 PHE B N 1
ATOM 3265 C CA . PHE B 1 17 ? 5.969 -4.812 20.75 1 40.84 17 PHE B CA 1
ATOM 3266 C C . PHE B 1 17 ? 6.215 -5.645 19.5 1 40.84 17 PHE B C 1
ATOM 3268 O O . PHE B 1 17 ? 6.695 -5.125 18.484 1 40.84 17 PHE B O 1
ATOM 3275 N N . LEU B 1 18 ? 5.914 -6.852 19.625 1 40.12 18 LEU B N 1
ATOM 3276 C CA . LEU B 1 18 ? 6.062 -7.691 18.438 1 40.12 18 LEU B CA 1
ATOM 3277 C C . LEU B 1 18 ? 5.121 -7.238 17.328 1 40.12 18 LEU B C 1
ATOM 3279 O O . LEU B 1 18 ? 5.469 -7.309 16.141 1 40.12 18 LEU B O 1
ATOM 3283 N N . TRP B 1 19 ? 4.031 -6.762 17.828 1 39.75 19 TRP B N 1
ATOM 3284 C CA . TRP B 1 19 ? 3.064 -6.172 16.906 1 39.75 19 TRP B CA 1
ATOM 3285 C C . TRP B 1 19 ? 3.662 -4.965 16.188 1 39.75 19 TRP B C 1
ATOM 3287 O O . TRP B 1 19 ? 3.512 -4.82 14.969 1 39.75 19 TRP B O 1
ATOM 3297 N N . LEU B 1 20 ? 4.133 -4.172 17 1 40.31 20 LEU B N 1
ATOM 3298 C CA . LEU B 1 20 ? 4.742 -2.971 16.438 1 40.31 20 LEU B CA 1
ATOM 3299 C C . LEU B 1 20 ? 5.828 -3.328 15.43 1 40.31 20 LEU B C 1
ATOM 3301 O O . LEU B 1 20 ? 6.023 -2.615 14.445 1 40.31 20 LEU B O 1
ATOM 3305 N N . THR B 1 21 ? 6.5 -4.34 15.781 1 36.66 21 THR B N 1
ATOM 3306 C CA . THR B 1 21 ? 7.609 -4.723 14.914 1 36.66 21 THR B CA 1
ATOM 3307 C C . THR B 1 21 ? 7.113 -5.516 13.711 1 36.66 21 THR B C 1
ATOM 3309 O O . THR B 1 21 ? 7.871 -5.773 12.773 1 36.66 21 THR B O 1
ATOM 3312 N N . ALA B 1 22 ? 6.043 -6.141 13.828 1 33.84 22 ALA B N 1
ATOM 3313 C CA . ALA B 1 22 ? 5.559 -6.957 12.719 1 33.84 22 ALA B CA 1
ATOM 3314 C C . ALA B 1 22 ? 5.062 -6.082 11.578 1 33.84 22 ALA B C 1
ATOM 3316 O O . ALA B 1 22 ? 4.465 -6.582 10.617 1 33.84 22 ALA B O 1
ATOM 3317 N N . ARG B 1 23 ? 5.145 -4.988 11.727 1 37.06 23 ARG B N 1
ATOM 3318 C CA . ARG B 1 23 ? 4.781 -4.18 10.57 1 37.06 23 ARG B CA 1
ATOM 3319 C C . ARG B 1 23 ? 5.363 -4.773 9.289 1 37.06 23 ARG B C 1
ATOM 3321 O O . ARG B 1 23 ? 6.477 -5.301 9.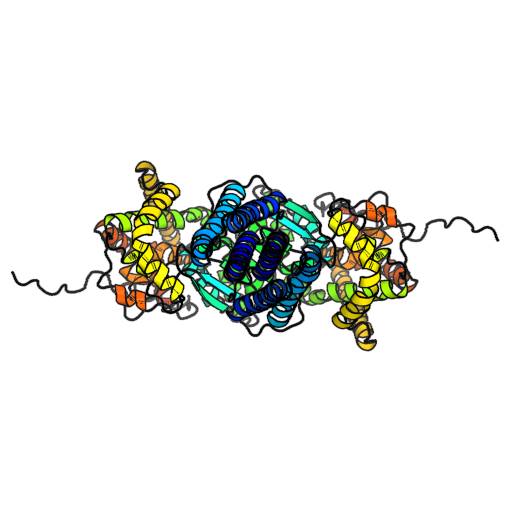297 1 37.06 23 ARG B O 1
ATOM 3328 N N . PRO B 1 24 ? 4.449 -4.996 8.391 1 33.56 24 PRO B N 1
ATOM 3329 C CA . PRO B 1 24 ? 4.793 -5.734 7.176 1 33.56 24 PRO B CA 1
ATOM 3330 C C . PRO B 1 24 ? 6.145 -5.316 6.594 1 33.56 24 PRO B C 1
ATOM 3332 O O . PRO B 1 24 ? 6.48 -5.695 5.469 1 33.56 24 PRO B O 1
ATOM 3335 N N . ASP B 1 25 ? 6.656 -4.195 6.789 1 32.69 25 ASP B N 1
ATOM 3336 C CA . ASP B 1 25 ? 7.941 -4.461 6.152 1 32.69 25 ASP B CA 1
ATOM 3337 C C . ASP B 1 25 ? 8.477 -5.836 6.551 1 32.69 25 ASP B C 1
ATOM 3339 O O . ASP B 1 25 ? 8.875 -6.047 7.695 1 32.69 25 ASP B O 1
ATOM 3343 N N . THR B 1 26 ? 7.641 -6.734 6.18 1 33.34 26 THR B N 1
ATOM 3344 C CA . THR B 1 26 ? 7.859 -8.164 6.332 1 33.34 26 THR B CA 1
ATOM 3345 C C . THR B 1 26 ? 9.352 -8.484 6.363 1 33.34 26 THR B C 1
ATOM 3347 O O . THR B 1 26 ? 9.75 -9.641 6.207 1 33.34 26 THR B O 1
ATOM 3350 N N . SER B 1 27 ? 10.148 -7.711 5.871 1 31.52 27 SER B N 1
ATOM 3351 C CA . SER B 1 27 ? 11.312 -8.594 5.945 1 31.52 27 SER B CA 1
ATOM 3352 C C . SER B 1 27 ? 11.258 -9.477 7.184 1 31.52 27 SER B C 1
ATOM 3354 O O . SER B 1 27 ? 10.461 -9.242 8.094 1 31.52 27 SER B O 1
ATOM 3356 N N . SER B 1 28 ? 12.398 -10.18 7.465 1 30.08 28 SER B N 1
ATOM 3357 C CA . SER B 1 28 ? 12.859 -11.242 8.352 1 30.08 28 SER B CA 1
ATOM 3358 C C . SER B 1 28 ? 12.523 -10.922 9.812 1 30.08 28 SER B C 1
ATOM 3360 O O . SER B 1 28 ? 12.719 -9.797 10.266 1 30.08 28 SER B O 1
ATOM 3362 N N . LEU B 1 29 ? 11.344 -11.164 10.359 1 35.75 29 LEU B N 1
ATOM 3363 C CA . LEU B 1 29 ? 11.664 -11.656 11.695 1 35.75 29 LEU B CA 1
ATOM 3364 C C . LEU B 1 29 ? 13.156 -11.938 11.836 1 35.75 29 LEU B C 1
ATOM 3366 O O . LEU B 1 29 ? 13.602 -13.07 11.648 1 35.75 29 LEU B O 1
ATOM 3370 N N . SER B 1 30 ? 13.844 -11 11.273 1 41.97 30 SER B N 1
ATOM 3371 C CA . SER B 1 30 ? 15.258 -11.305 11.438 1 41.97 30 SER B CA 1
ATOM 3372 C C . SER B 1 30 ? 15.531 -11.93 12.805 1 41.97 30 SER B C 1
ATOM 3374 O O . SER B 1 30 ? 14.938 -11.531 13.805 1 41.97 30 SER B O 1
ATOM 3376 N N . GLY B 1 31 ? 15.758 -13.156 12.672 1 44.28 31 GLY B N 1
ATOM 3377 C CA . GLY B 1 31 ? 16.172 -13.961 13.805 1 44.28 31 GLY B CA 1
ATOM 3378 C C . GLY B 1 31 ? 16.703 -13.133 14.969 1 44.28 31 GLY B C 1
ATOM 3379 O O . GLY B 1 31 ? 16.375 -13.406 16.125 1 44.28 31 GLY B O 1
ATOM 3380 N N . TRP B 1 32 ? 17.125 -11.945 14.594 1 51.72 32 TRP B N 1
ATOM 3381 C CA . TRP B 1 32 ? 17.734 -11.195 15.688 1 51.72 32 TRP B CA 1
ATOM 3382 C C . TRP B 1 32 ? 16.688 -10.422 16.469 1 51.72 32 TRP B C 1
ATOM 3384 O O . TRP B 1 32 ? 16.812 -10.242 17.688 1 51.72 32 TRP B O 1
ATOM 3394 N N . ARG B 1 33 ? 15.547 -10.047 15.758 1 56.66 33 ARG B N 1
ATOM 3395 C CA . ARG B 1 33 ? 14.508 -9.312 16.469 1 56.66 33 ARG B CA 1
ATOM 3396 C C . ARG B 1 33 ? 13.789 -10.219 17.469 1 56.66 33 ARG B C 1
ATOM 3398 O O . ARG B 1 33 ? 13.531 -9.805 18.609 1 56.66 33 ARG B O 1
ATOM 3405 N N . VAL B 1 34 ? 13.555 -11.18 16.859 1 50.91 34 VAL B N 1
ATOM 3406 C CA . VAL B 1 34 ? 12.922 -12.18 17.703 1 50.91 34 VAL B CA 1
ATOM 3407 C C . VAL B 1 34 ? 13.867 -12.547 18.859 1 50.91 34 VAL B C 1
ATOM 3409 O O . VAL B 1 34 ? 13.453 -12.578 20.016 1 50.91 34 VAL B O 1
ATOM 3412 N N . LEU B 1 35 ? 15.094 -12.789 18.516 1 52.31 35 LEU B N 1
ATOM 3413 C CA . LEU B 1 35 ? 16.094 -13.148 19.516 1 52.31 35 LEU B CA 1
ATOM 3414 C C . LEU B 1 35 ? 16.25 -12.031 20.547 1 52.31 35 LEU B C 1
ATOM 3416 O O . LEU B 1 35 ? 16.359 -12.289 21.75 1 52.31 35 LEU B O 1
ATOM 3420 N N . TRP B 1 36 ? 16.172 -10.781 20.094 1 61.03 36 TRP B N 1
ATOM 3421 C CA . TRP B 1 36 ? 16.312 -9.633 20.984 1 61.03 36 TRP B CA 1
ATOM 3422 C C . TRP B 1 36 ? 15.102 -9.492 21.906 1 61.03 36 TRP B C 1
ATOM 3424 O O . TRP B 1 36 ? 15.25 -9.289 23.109 1 61.03 36 TRP B O 1
ATOM 3434 N N . SER B 1 37 ? 13.984 -9.656 21.281 1 58.38 37 SER B N 1
ATOM 3435 C CA . SER B 1 37 ? 12.766 -9.578 22.062 1 58.38 37 SER B CA 1
ATOM 3436 C C . SER B 1 37 ? 12.727 -10.672 23.125 1 58.38 37 SER B C 1
ATOM 3438 O O . SER B 1 37 ? 12.445 -10.406 24.297 1 58.38 37 SER B O 1
ATOM 3440 N N . ILE B 1 38 ? 13.07 -11.766 22.625 1 55.16 38 ILE B N 1
ATOM 3441 C CA . ILE B 1 38 ? 13.094 -12.898 23.547 1 55.16 38 ILE B CA 1
ATOM 3442 C C . ILE B 1 38 ? 14.117 -12.648 24.656 1 55.16 38 ILE B C 1
ATOM 3444 O O . ILE B 1 38 ? 13.844 -12.914 25.828 1 55.16 38 ILE B O 1
ATOM 3448 N N . THR B 1 39 ? 15.227 -12.203 24.297 1 59.44 39 THR B N 1
ATOM 3449 C CA . THR B 1 39 ? 16.297 -11.961 25.25 1 59.44 39 THR B CA 1
ATOM 3450 C C . THR B 1 39 ? 15.875 -10.938 26.297 1 59.44 39 THR B C 1
ATOM 3452 O O . THR B 1 39 ? 16.031 -11.172 27.5 1 59.44 39 THR B O 1
ATOM 3455 N N . VAL B 1 40 ? 15.32 -9.867 25.875 1 64.44 40 VAL B N 1
ATOM 3456 C CA . VAL B 1 40 ? 14.977 -8.781 26.781 1 64.44 40 VAL B CA 1
ATOM 3457 C C . VAL B 1 40 ? 13.859 -9.234 27.719 1 64.44 40 VAL B C 1
ATOM 3459 O O . VAL B 1 40 ? 13.945 -9.039 28.938 1 64.44 40 VAL B O 1
ATOM 3462 N N . PHE B 1 41 ? 12.984 -9.805 27.141 1 62.34 41 PHE B N 1
ATOM 3463 C CA . PHE B 1 41 ? 11.852 -10.203 27.969 1 62.34 41 PHE B CA 1
ATOM 3464 C C . PHE B 1 41 ? 12.227 -11.375 28.859 1 62.34 41 PHE B C 1
ATOM 3466 O O . PHE B 1 41 ? 11.742 -11.484 30 1 62.34 41 PHE B O 1
ATOM 3473 N N . SER B 1 42 ? 13.094 -12.227 28.328 1 57.09 42 SER B N 1
ATOM 3474 C CA . SER B 1 42 ? 13.609 -13.281 29.203 1 57.09 42 SER B CA 1
ATOM 3475 C C . SER B 1 42 ? 14.359 -12.695 30.391 1 57.09 42 SER B C 1
ATOM 3477 O O . SER B 1 42 ? 14.156 -13.133 31.531 1 57.09 42 SER B O 1
ATOM 3479 N N . ILE B 1 43 ? 15.18 -11.781 30.094 1 64.94 43 ILE B N 1
ATOM 3480 C CA . ILE B 1 43 ? 15.914 -11.125 31.172 1 64.94 43 ILE B CA 1
ATOM 3481 C C . ILE B 1 43 ? 14.938 -10.461 32.156 1 64.94 43 ILE B C 1
ATOM 3483 O O . ILE B 1 43 ? 15.109 -10.539 33.375 1 64.94 43 ILE B O 1
ATOM 3487 N N . PHE B 1 44 ? 14 -9.789 31.625 1 65.94 44 PHE B N 1
ATOM 3488 C CA . PHE B 1 44 ? 12.984 -9.109 32.406 1 65.94 44 PHE B CA 1
ATOM 3489 C C . PHE B 1 44 ? 12.273 -10.094 33.344 1 65.94 44 PHE B C 1
ATOM 3491 O O . PHE B 1 44 ? 12.188 -9.867 34.562 1 65.94 44 PHE B O 1
ATOM 3498 N N . TRP B 1 45 ? 12.039 -11.078 32.812 1 60.16 45 TRP B N 1
ATOM 3499 C CA . TRP B 1 45 ? 11.25 -12.023 33.594 1 60.16 45 TRP B CA 1
ATOM 3500 C C . TRP B 1 45 ? 12.133 -12.805 34.531 1 60.16 45 TRP B C 1
ATOM 3502 O O . TRP B 1 45 ? 11.727 -13.094 35.688 1 60.16 45 TRP B O 1
ATOM 3512 N N . ILE B 1 46 ? 13.195 -13.25 34 1 59.47 46 ILE B N 1
ATOM 3513 C CA . ILE B 1 46 ? 14.141 -13.93 34.875 1 59.47 46 ILE B CA 1
ATOM 3514 C C . ILE B 1 46 ? 14.492 -13.023 36.062 1 59.47 46 ILE B C 1
ATOM 3516 O O . ILE B 1 46 ? 14.531 -13.477 37.219 1 59.47 46 ILE B O 1
ATOM 3520 N N . SER B 1 47 ? 14.672 -11.828 35.781 1 64.38 47 SER B N 1
ATOM 3521 C CA . SER B 1 47 ? 14.953 -10.867 36.844 1 64.38 47 SER B CA 1
ATOM 3522 C C . SER B 1 47 ? 13.773 -10.734 37.812 1 64.38 47 SER B C 1
ATOM 3524 O O . SER B 1 47 ? 13.953 -10.68 39.031 1 64.38 47 SER B O 1
ATOM 3526 N N . GLY B 1 48 ? 12.656 -10.656 37.25 1 61.62 48 GLY B N 1
ATOM 3527 C CA . GLY B 1 48 ? 11.461 -10.562 38.062 1 61.62 48 GLY B CA 1
ATOM 3528 C C . GLY B 1 48 ? 11.266 -11.766 38.969 1 61.62 48 GLY B C 1
ATOM 3529 O O . GLY B 1 48 ? 10.906 -11.609 40.125 1 61.62 48 GLY B O 1
ATOM 3530 N N . ALA B 1 49 ? 11.508 -12.852 38.344 1 57.62 49 ALA B N 1
ATOM 3531 C CA . ALA B 1 49 ? 11.406 -14.078 39.125 1 57.62 49 ALA B CA 1
ATOM 3532 C C . ALA B 1 49 ? 12.492 -14.133 40.219 1 57.62 49 ALA B C 1
ATOM 3534 O O . ALA B 1 49 ? 12.227 -14.523 41.344 1 57.62 49 ALA B O 1
ATOM 3535 N N . TYR B 1 50 ? 13.586 -13.836 39.781 1 58.94 50 TYR B N 1
ATOM 3536 C CA . TYR B 1 50 ? 14.727 -13.883 40.688 1 58.94 50 TYR B CA 1
ATOM 3537 C C . TYR B 1 50 ? 14.555 -12.891 41.812 1 58.94 50 TYR B C 1
ATOM 3539 O O . TYR B 1 50 ? 14.781 -13.227 43 1 58.94 50 TYR B O 1
ATOM 3547 N N . PHE B 1 51 ? 14.023 -11.742 41.469 1 63.88 51 PHE B N 1
ATOM 3548 C CA . PHE B 1 51 ? 13.906 -10.688 42.469 1 63.88 51 PHE B CA 1
ATOM 3549 C C . PHE B 1 51 ? 12.508 -10.664 43.062 1 63.88 51 PHE B C 1
ATOM 3551 O O . PHE B 1 51 ? 12.203 -9.828 43.938 1 63.88 51 PHE B O 1
ATOM 3558 N N . GLN B 1 52 ? 11.742 -11.656 42.594 1 60.91 52 GLN B N 1
ATOM 3559 C CA . GLN B 1 52 ? 10.383 -11.766 43.094 1 60.91 52 GLN B CA 1
ATOM 3560 C C . GLN B 1 52 ? 9.672 -10.414 43.031 1 60.91 52 GLN B C 1
ATOM 3562 O O . GLN B 1 52 ? 9.188 -9.922 44.062 1 60.91 52 GLN B O 1
ATOM 3567 N N . TRP B 1 53 ? 9.648 -9.789 41.875 1 61.31 53 TRP B N 1
ATOM 3568 C CA . TRP B 1 53 ? 9.07 -8.469 41.656 1 61.31 53 TRP B CA 1
ATOM 3569 C C . TRP B 1 53 ? 7.594 -8.461 42.031 1 61.31 53 TRP B C 1
ATOM 3571 O O . TRP B 1 53 ? 6.871 -9.422 41.781 1 61.31 53 TRP B O 1
ATOM 3581 N N . SER B 1 54 ? 7.152 -7.508 42.781 1 59.62 54 SER B N 1
ATOM 3582 C CA . SER B 1 54 ? 5.734 -7.273 43 1 59.62 54 SER B CA 1
ATOM 3583 C C . SER B 1 54 ? 5.004 -6.91 41.719 1 59.62 54 SER B C 1
ATOM 3585 O O . SER B 1 54 ? 5.637 -6.621 40.719 1 59.62 54 SER B O 1
ATOM 3587 N N . VAL B 1 55 ? 3.775 -6.988 41.812 1 56.44 55 VAL B N 1
ATOM 3588 C CA . VAL B 1 55 ? 2.941 -6.625 40.656 1 56.44 55 VAL B CA 1
ATOM 3589 C C . VAL B 1 55 ? 3.238 -5.191 40.25 1 56.44 55 VAL B C 1
ATOM 3591 O O . VAL B 1 55 ? 3.326 -4.895 39.062 1 56.44 55 VAL B O 1
ATOM 3594 N N . LEU B 1 56 ? 3.447 -4.434 41.281 1 59.34 56 LEU B N 1
ATOM 3595 C CA . LEU B 1 56 ? 3.73 -3.025 41 1 59.34 56 LEU B CA 1
ATOM 3596 C C . LEU B 1 56 ? 5.062 -2.869 40.281 1 59.34 56 LEU B C 1
ATOM 3598 O O . LEU B 1 56 ? 5.176 -2.064 39.344 1 59.34 56 LEU B O 1
ATOM 3602 N N . THR B 1 57 ? 6.039 -3.621 40.656 1 62.22 57 THR B N 1
ATOM 3603 C CA . THR B 1 57 ? 7.348 -3.568 40.031 1 62.22 57 THR B CA 1
ATOM 3604 C C . THR B 1 57 ? 7.258 -4.039 38.562 1 62.22 57 THR B C 1
ATOM 3606 O O . THR B 1 57 ? 7.867 -3.439 37.688 1 62.22 57 THR B O 1
ATOM 3609 N N . VAL B 1 58 ? 6.496 -5.012 38.406 1 59.84 58 VAL B N 1
ATOM 3610 C CA . VAL B 1 58 ? 6.324 -5.539 37.062 1 59.84 58 VAL B CA 1
ATOM 3611 C C . VAL B 1 58 ? 5.629 -4.5 36.188 1 59.84 58 VAL B C 1
ATOM 3613 O O . VAL B 1 58 ? 6.043 -4.254 35.062 1 59.84 58 VAL B O 1
ATOM 3616 N N . LEU B 1 59 ? 4.648 -3.924 36.75 1 58.81 59 LEU B N 1
ATOM 3617 C CA . LEU B 1 59 ? 3.887 -2.93 36 1 58.81 59 LEU B CA 1
ATOM 3618 C C . LEU B 1 59 ? 4.762 -1.734 35.625 1 58.81 59 LEU B C 1
ATOM 3620 O O . LEU B 1 59 ? 4.598 -1.141 34.562 1 58.81 59 LEU B O 1
ATOM 3624 N N . LEU B 1 60 ? 5.695 -1.518 36.469 1 63.34 60 LEU B N 1
ATOM 3625 C CA . LEU B 1 60 ? 6.578 -0.375 36.25 1 63.34 60 LEU B CA 1
ATOM 3626 C C . LEU B 1 60 ? 7.699 -0.729 35.281 1 63.34 60 LEU B C 1
ATOM 3628 O O . LEU B 1 60 ? 8.086 0.095 34.438 1 63.34 60 LEU B O 1
ATOM 3632 N N . LEU B 1 61 ? 8.117 -1.965 35.375 1 66.25 61 LEU B N 1
ATOM 3633 C CA . LEU B 1 61 ? 9.32 -2.307 34.625 1 66.25 61 LEU B CA 1
ATOM 3634 C C . LEU B 1 61 ? 8.969 -2.914 33.281 1 66.25 61 LEU B C 1
ATOM 3636 O O . LEU B 1 61 ? 9.773 -2.859 32.344 1 66.25 61 LEU B O 1
ATOM 3640 N N . LEU B 1 62 ? 7.812 -3.348 33.188 1 64.38 62 LEU B N 1
ATOM 3641 C CA . LEU B 1 62 ? 7.422 -4.012 31.938 1 64.38 62 LEU B CA 1
ATOM 3642 C C . LEU B 1 62 ? 7.406 -3.025 30.781 1 64.38 62 LEU B C 1
ATOM 3644 O O . LEU B 1 62 ? 7.945 -3.314 29.703 1 64.38 62 LEU B O 1
ATOM 3648 N N . PRO B 1 63 ? 6.789 -1.901 31 1 59.97 63 PRO B N 1
ATOM 3649 C CA . PRO B 1 63 ? 6.867 -0.928 29.906 1 59.97 63 PRO B CA 1
ATOM 3650 C C . PRO B 1 63 ? 8.305 -0.598 29.516 1 59.97 63 PRO B C 1
ATOM 3652 O O . PRO B 1 63 ? 8.594 -0.391 28.328 1 59.97 63 PRO B O 1
ATOM 3655 N N . LEU B 1 64 ? 9.117 -0.66 30.484 1 64.75 64 LEU B N 1
ATOM 3656 C CA . LEU B 1 64 ? 10.523 -0.399 30.203 1 64.75 64 LEU B CA 1
ATOM 3657 C C . LEU B 1 64 ? 11.117 -1.49 29.328 1 64.75 64 LEU B C 1
ATOM 3659 O O . LEU B 1 64 ? 11.875 -1.201 28.391 1 64.75 64 LEU B O 1
ATOM 3663 N N . ALA B 1 65 ? 10.805 -2.738 29.625 1 62.09 65 ALA B N 1
ATOM 3664 C CA . ALA B 1 65 ? 11.266 -3.848 28.797 1 62.09 65 ALA B CA 1
ATOM 3665 C C . ALA B 1 65 ? 10.742 -3.713 27.359 1 62.09 65 ALA B C 1
ATOM 3667 O O . ALA B 1 65 ? 11.477 -3.949 26.406 1 62.09 65 ALA B O 1
ATOM 3668 N N . VAL B 1 66 ? 9.586 -3.309 27.266 1 61.06 66 VAL B N 1
ATOM 3669 C CA . VAL B 1 66 ? 8.969 -3.123 25.953 1 61.06 66 VAL B CA 1
ATOM 3670 C C . VAL B 1 66 ? 9.688 -2.016 25.188 1 61.06 66 VAL B C 1
ATOM 3672 O O . VAL B 1 66 ? 9.984 -2.162 24 1 61.06 66 VAL B O 1
ATOM 3675 N N . VAL B 1 67 ? 9.898 -0.976 25.875 1 59.47 67 VAL B N 1
ATOM 3676 C CA . VAL B 1 67 ? 10.586 0.158 25.266 1 59.47 67 VAL B CA 1
ATOM 3677 C C . VAL B 1 67 ? 11.984 -0.265 24.812 1 59.47 67 VAL B C 1
ATOM 3679 O O . VAL B 1 67 ? 12.445 0.127 23.75 1 59.47 67 VAL B O 1
ATOM 3682 N N . ILE B 1 68 ? 12.57 -1.071 25.641 1 63.12 68 ILE B N 1
ATOM 3683 C CA . ILE B 1 68 ? 13.906 -1.548 25.297 1 63.12 68 ILE B CA 1
ATOM 3684 C C . ILE B 1 68 ? 13.859 -2.379 24.016 1 63.12 68 ILE B C 1
ATOM 3686 O O . ILE B 1 68 ? 14.688 -2.207 23.125 1 63.12 68 ILE B O 1
ATOM 3690 N N . VAL B 1 69 ? 12.977 -3.311 23.938 1 61.19 69 VAL B N 1
ATOM 3691 C CA . VAL B 1 69 ? 12.836 -4.145 22.75 1 61.19 69 VAL B CA 1
ATOM 3692 C C . VAL B 1 69 ? 12.523 -3.271 21.547 1 61.19 69 VAL B C 1
ATOM 3694 O O . VAL B 1 69 ? 13.164 -3.402 20.5 1 61.19 69 VAL B O 1
ATOM 3697 N N . TRP B 1 70 ? 11.703 -2.439 21.828 1 58.44 70 TRP B N 1
ATOM 3698 C CA . TRP B 1 70 ? 11.234 -1.581 20.734 1 58.44 70 TRP B CA 1
ATOM 3699 C C . TRP B 1 70 ? 12.352 -0.682 20.234 1 58.44 70 TRP B C 1
ATOM 3701 O O . TRP B 1 70 ? 12.547 -0.542 19.016 1 58.44 70 TRP B O 1
ATOM 3711 N N . THR B 1 71 ? 12.945 -0.051 21.172 1 56.19 71 THR B N 1
ATOM 3712 C CA . THR B 1 71 ? 14 0.889 20.812 1 56.19 71 THR B CA 1
ATOM 3713 C C . THR B 1 71 ? 15.109 0.186 20.031 1 56.19 71 THR B C 1
ATOM 3715 O O . THR B 1 71 ? 15.641 0.736 19.062 1 56.19 71 THR B O 1
ATOM 3718 N N . ALA B 1 72 ? 15.414 -0.977 20.469 1 55.12 72 ALA B N 1
ATOM 3719 C CA . ALA B 1 72 ? 16.484 -1.7 19.781 1 55.12 72 ALA B CA 1
ATOM 3720 C C . ALA B 1 72 ? 16.062 -2.088 18.359 1 55.12 72 ALA B C 1
ATOM 3722 O O . ALA B 1 72 ? 16.844 -1.983 17.422 1 55.12 72 ALA B O 1
ATOM 3723 N N . ILE B 1 73 ? 14.992 -2.582 18.328 1 55.28 73 ILE B N 1
ATOM 3724 C CA . ILE B 1 73 ? 14.492 -2.99 17.016 1 55.28 73 ILE B CA 1
ATOM 3725 C C . ILE B 1 73 ? 14.391 -1.771 16.109 1 55.28 73 ILE B C 1
ATOM 3727 O O . ILE B 1 73 ? 14.812 -1.818 14.953 1 55.28 73 ILE B O 1
ATOM 3731 N N . ARG B 1 74 ? 13.867 -0.79 16.703 1 52.59 74 ARG B N 1
ATOM 3732 C CA . ARG B 1 74 ? 13.742 0.434 15.914 1 52.59 74 ARG B CA 1
ATOM 3733 C C . ARG B 1 74 ? 15.109 0.997 15.547 1 52.59 74 ARG B C 1
ATOM 3735 O O . ARG B 1 74 ? 15.289 1.544 14.461 1 52.59 74 ARG B O 1
ATOM 3742 N N . ALA B 1 75 ? 15.906 0.875 16.594 1 46.25 75 ALA B N 1
ATOM 3743 C CA . ALA B 1 75 ? 17.266 1.35 16.328 1 46.25 75 ALA B CA 1
ATOM 3744 C C . ALA B 1 75 ? 17.891 0.608 15.148 1 46.25 75 ALA B C 1
ATOM 3746 O O . ALA B 1 75 ? 18.656 1.188 14.375 1 46.25 75 ALA B O 1
ATOM 3747 N N . ARG B 1 76 ? 17.609 -0.566 15.195 1 43.41 76 ARG B N 1
ATOM 3748 C CA . ARG B 1 76 ? 18.234 -1.35 14.133 1 43.41 76 ARG B CA 1
ATOM 3749 C C . ARG B 1 76 ? 17.438 -1.229 12.828 1 43.41 76 ARG B C 1
ATOM 3751 O O . ARG B 1 76 ? 18.031 -1.142 11.75 1 43.41 76 ARG B O 1
ATOM 3758 N N . VAL B 1 77 ? 16.281 -1.693 12.93 1 45.72 77 VAL B N 1
ATOM 3759 C CA . VAL B 1 77 ? 15.492 -1.724 11.703 1 45.72 77 VAL B CA 1
ATOM 3760 C C . VAL B 1 77 ? 15.234 -0.299 11.219 1 45.72 77 VAL B C 1
ATOM 3762 O O . VAL B 1 77 ? 15 -0.074 10.031 1 45.72 77 VAL B O 1
ATOM 3765 N N . GLY B 1 78 ? 15.742 0.56 11.844 1 37.59 78 GLY B N 1
ATOM 3766 C CA . GLY B 1 78 ? 15.516 1.966 11.539 1 37.59 78 GLY B CA 1
ATOM 3767 C C . GLY B 1 78 ? 14.055 2.369 11.625 1 37.59 78 GLY B C 1
ATOM 3768 O O . GLY B 1 78 ? 13.188 1.525 11.844 1 37.59 78 GLY B O 1
ATOM 3769 N N . VAL B 1 79 ? 13.672 3.355 12.242 1 35.56 79 VAL B N 1
ATOM 3770 C CA . VAL B 1 79 ? 12.367 3.988 12.078 1 35.56 79 VAL B CA 1
ATOM 3771 C C . VAL B 1 79 ? 11.938 3.91 10.617 1 35.56 79 VAL B C 1
ATOM 3773 O O . VAL B 1 79 ? 12.773 3.975 9.711 1 35.56 79 VAL B O 1
ATOM 3776 N N . PRO B 1 80 ? 10.852 3.092 10.328 1 37.47 80 PRO B N 1
ATOM 3777 C CA . PRO B 1 80 ? 10.547 3.172 8.898 1 37.47 80 PRO B CA 1
ATOM 3778 C C . PRO B 1 80 ? 11.109 4.434 8.242 1 37.47 80 PRO B C 1
ATOM 3780 O O . PRO B 1 80 ? 11.203 5.477 8.891 1 37.47 80 PRO B O 1
ATOM 3783 N N . GLN B 1 81 ? 12 4.203 7.375 1 33.38 81 GLN B N 1
ATOM 3784 C CA . GLN B 1 81 ? 12.797 5.266 6.773 1 33.38 81 GLN B CA 1
ATOM 3785 C C . GLN B 1 81 ? 11.953 6.508 6.508 1 33.38 81 GLN B C 1
ATOM 3787 O O . GLN B 1 81 ? 10.984 6.453 5.746 1 33.38 81 GLN B O 1
ATOM 3792 N N . SER B 1 82 ? 11.492 7.121 7.52 1 34.91 82 SER B N 1
ATOM 3793 C CA . SER B 1 82 ? 11.438 8.477 6.988 1 34.91 82 SER B CA 1
ATOM 3794 C C . SER B 1 82 ? 12.586 8.742 6.016 1 34.91 82 SER B C 1
ATOM 3796 O O . SER B 1 82 ? 13.547 7.969 5.961 1 34.91 82 SER B O 1
ATOM 3798 N N . HIS B 1 83 ? 12.5 9.664 5.172 1 38.12 83 HIS B N 1
ATOM 3799 C CA . HIS B 1 83 ? 13.445 10.109 4.152 1 38.12 83 HIS B CA 1
ATOM 3800 C C . HIS B 1 83 ? 14.883 9.93 4.625 1 38.12 83 HIS B C 1
ATOM 3802 O O . HIS B 1 83 ? 15.828 10.133 3.854 1 38.12 83 HIS B O 1
ATOM 3808 N N . VAL B 1 84 ? 15.109 9.594 5.922 1 37.12 84 VAL B N 1
ATOM 3809 C CA . VAL B 1 84 ? 16.469 10.023 6.262 1 37.12 84 VAL B CA 1
ATOM 3810 C C . VAL B 1 84 ? 17.453 8.898 5.977 1 37.12 84 VAL B C 1
ATOM 3812 O O . VAL B 1 84 ? 18.609 9.156 5.633 1 37.12 84 VAL B O 1
ATOM 3815 N N . TYR B 1 85 ? 17.094 7.617 6.227 1 41.81 85 TYR B N 1
ATOM 3816 C CA . TYR B 1 85 ? 18.266 6.758 6.098 1 41.81 85 TYR B CA 1
ATOM 3817 C C . TYR B 1 85 ? 18.109 5.797 4.926 1 41.81 85 TYR B C 1
ATOM 3819 O O . TYR B 1 85 ? 17 5.312 4.652 1 41.81 85 TYR B O 1
ATOM 3827 N N . ALA B 1 86 ? 19.109 5.848 4.082 1 52 86 ALA B N 1
ATOM 3828 C CA . ALA B 1 86 ? 19.219 5.008 2.895 1 52 86 ALA B CA 1
ATOM 3829 C C . ALA B 1 86 ? 19.125 3.529 3.258 1 52 86 ALA B C 1
ATOM 3831 O O . ALA B 1 86 ? 19.859 3.045 4.125 1 52 86 ALA B O 1
ATOM 3832 N N . ASP B 1 87 ? 18.062 2.762 3.102 1 60.47 87 ASP B N 1
ATOM 3833 C CA . ASP B 1 87 ? 17.906 1.312 3.195 1 60.47 87 ASP B CA 1
ATOM 3834 C C . ASP B 1 87 ? 18.719 0.601 2.113 1 60.47 87 ASP B C 1
ATOM 3836 O O . ASP B 1 87 ? 18.531 0.854 0.922 1 60.47 87 ASP B O 1
ATOM 3840 N N . PRO B 1 88 ? 19.75 -0.101 2.465 1 65.94 88 PRO B N 1
ATOM 3841 C CA . PRO B 1 88 ? 20.578 -0.763 1.455 1 65.94 88 PRO B CA 1
ATOM 3842 C C . PRO B 1 88 ? 19.812 -1.817 0.661 1 65.94 88 PRO B C 1
ATOM 3844 O O . PRO B 1 88 ? 20.281 -2.262 -0.393 1 65.94 88 PRO B O 1
ATOM 3847 N N . ARG B 1 89 ? 18.781 -2.232 1.13 1 76.25 89 ARG B N 1
ATOM 3848 C CA . ARG B 1 89 ? 17.969 -3.219 0.428 1 76.25 89 ARG B CA 1
ATOM 3849 C C . ARG B 1 89 ? 17.281 -2.604 -0.792 1 76.25 89 ARG B C 1
ATOM 3851 O O . ARG B 1 89 ? 17.078 -1.388 -0.849 1 76.25 89 ARG B O 1
ATOM 3858 N N . PRO B 1 90 ? 17 -3.553 -1.709 1 86.31 90 PRO B N 1
ATOM 3859 C CA . PRO B 1 90 ? 16.266 -3.012 -2.857 1 86.31 90 PRO B CA 1
ATOM 3860 C C . PRO B 1 90 ? 14.945 -2.357 -2.461 1 86.31 90 PRO B C 1
ATOM 3862 O O . PRO B 1 90 ? 14.336 -2.742 -1.457 1 86.31 90 PRO B O 1
ATOM 3865 N N . ARG B 1 91 ? 14.469 -1.464 -3.139 1 89.69 91 ARG B N 1
ATOM 3866 C CA . ARG B 1 91 ? 13.273 -0.682 -2.848 1 89.69 91 ARG B CA 1
ATOM 3867 C C . ARG B 1 91 ? 12.055 -1.587 -2.662 1 89.69 91 ARG B C 1
ATOM 3869 O O . ARG B 1 91 ? 11.258 -1.384 -1.745 1 89.69 91 ARG B O 1
ATOM 3876 N N . PHE B 1 92 ? 11.992 -2.639 -3.576 1 93.62 92 PHE B N 1
ATOM 3877 C CA . PHE B 1 92 ? 10.789 -3.457 -3.553 1 93.62 92 PHE B CA 1
ATOM 3878 C C . PHE B 1 92 ? 11.094 -4.859 -3.043 1 93.62 92 PHE B C 1
ATOM 3880 O O . PHE B 1 92 ? 12.195 -5.379 -3.26 1 93.62 92 PHE B O 1
ATOM 3887 N N . GLN B 1 93 ? 10.164 -5.395 -2.354 1 89.06 93 GLN B N 1
ATOM 3888 C CA . GLN B 1 93 ? 10.148 -6.805 -1.981 1 89.06 93 GLN B CA 1
ATOM 3889 C C . GLN B 1 93 ? 8.844 -7.477 -2.406 1 89.06 93 GLN B C 1
ATOM 3891 O O . GLN B 1 93 ? 7.758 -6.977 -2.111 1 89.06 93 GLN B O 1
ATOM 3896 N N . LEU B 1 94 ? 8.992 -8.531 -3.15 1 93.12 94 LEU B N 1
ATOM 3897 C CA . LEU B 1 94 ? 7.832 -9.336 -3.537 1 93.12 94 LEU B CA 1
ATOM 3898 C C . LEU B 1 94 ? 7.711 -10.578 -2.662 1 93.12 94 LEU B C 1
ATOM 3900 O O . LEU B 1 94 ? 8.641 -11.383 -2.584 1 93.12 94 LEU B O 1
ATOM 3904 N N . ILE B 1 95 ? 6.648 -10.672 -1.97 1 86.06 95 ILE B N 1
ATOM 3905 C CA . ILE B 1 95 ? 6.336 -11.883 -1.215 1 86.06 95 ILE B CA 1
ATOM 3906 C C . ILE B 1 95 ? 5.371 -12.758 -2.018 1 86.06 95 ILE B C 1
ATOM 3908 O O . ILE B 1 95 ? 4.262 -12.328 -2.34 1 86.06 95 ILE B O 1
ATOM 3912 N N . SER B 1 96 ? 5.844 -13.891 -2.41 1 89.75 96 SER B N 1
ATOM 3913 C CA . SER B 1 96 ? 5.027 -14.742 -3.271 1 89.75 96 SER B CA 1
ATOM 3914 C C . SER B 1 96 ? 5.316 -16.219 -3.025 1 89.75 96 SER B C 1
ATOM 3916 O O . SER B 1 96 ? 6.246 -16.562 -2.291 1 89.75 96 SER B O 1
ATOM 3918 N N . LEU B 1 97 ? 4.445 -17.031 -3.67 1 89.19 97 LEU B N 1
ATOM 3919 C CA . LEU B 1 97 ? 4.609 -18.484 -3.715 1 89.19 97 LEU B CA 1
ATOM 3920 C C . LEU B 1 97 ? 5.23 -18.922 -5.035 1 89.19 97 LEU B C 1
ATOM 3922 O O . LEU B 1 97 ? 4.961 -18.328 -6.082 1 89.19 97 LEU B O 1
ATOM 3926 N N . PRO B 1 98 ? 5.953 -20.016 -4.973 1 91.69 98 PRO B N 1
ATOM 3927 C CA . PRO B 1 98 ? 6.621 -20.422 -6.215 1 91.69 98 PRO B CA 1
ATOM 3928 C C . PRO B 1 98 ? 5.641 -20.688 -7.352 1 91.69 98 PRO B C 1
ATOM 3930 O O . PRO B 1 98 ? 5.836 -20.219 -8.469 1 91.69 98 PRO B O 1
ATOM 3933 N N . GLY B 1 99 ? 4.578 -21.359 -7.035 1 92.38 99 GLY B N 1
ATOM 3934 C CA . GLY B 1 99 ? 3.688 -21.797 -8.094 1 92.38 99 GLY B CA 1
ATOM 3935 C C . GLY B 1 99 ? 2.506 -20.875 -8.312 1 92.38 99 GLY B C 1
ATOM 3936 O O . GLY B 1 99 ? 1.56 -21.219 -9.023 1 92.38 99 GLY B O 1
ATOM 3937 N N . SER B 1 100 ? 2.525 -19.672 -7.824 1 91.81 100 SER B N 1
ATOM 3938 C CA . SER B 1 100 ? 1.389 -18.766 -7.926 1 91.81 100 SER B CA 1
ATOM 3939 C C . SER B 1 100 ? 1.383 -18.031 -9.266 1 91.81 100 SER B C 1
ATOM 3941 O O . SER B 1 100 ? 2.346 -17.344 -9.602 1 91.81 100 SER B O 1
ATOM 3943 N N . HIS B 1 101 ? 0.29 -18.172 -10.008 1 94.62 101 HIS B N 1
ATOM 3944 C CA . HIS B 1 101 ? 0.19 -17.469 -11.281 1 94.62 101 HIS B CA 1
ATOM 3945 C C . HIS B 1 101 ? -0.052 -15.984 -11.062 1 94.62 101 HIS B C 1
ATOM 3947 O O . HIS B 1 101 ? 0.253 -15.164 -11.938 1 94.62 101 HIS B O 1
ATOM 3953 N N . TYR B 1 102 ? -0.597 -15.609 -9.898 1 93.44 102 TYR B N 1
ATOM 3954 C CA . TYR B 1 102 ? -0.701 -14.195 -9.555 1 93.44 102 TYR B CA 1
ATOM 3955 C C . TYR B 1 102 ? 0.668 -13.609 -9.227 1 93.44 102 TYR B C 1
ATOM 3957 O O . TYR B 1 102 ? 0.972 -12.477 -9.609 1 93.44 102 TYR B O 1
ATOM 3965 N N . GLY B 1 103 ? 1.405 -14.422 -8.492 1 94.94 103 GLY B N 1
ATOM 3966 C CA . GLY B 1 103 ? 2.773 -14.008 -8.227 1 94.94 103 GLY B CA 1
ATOM 3967 C C . GLY B 1 103 ? 3.615 -13.891 -9.477 1 94.94 103 GLY B C 1
ATOM 3968 O O . GLY B 1 103 ? 4.426 -12.969 -9.602 1 94.94 103 GLY B O 1
ATOM 3969 N N . GLU B 1 104 ? 3.393 -14.82 -10.375 1 96.12 104 GLU B N 1
ATOM 3970 C CA . GLU B 1 104 ? 4.109 -14.805 -11.648 1 96.12 104 GLU B CA 1
ATOM 3971 C C . GLU B 1 104 ? 3.818 -13.531 -12.438 1 96.12 104 GLU B C 1
ATOM 3973 O O . GLU B 1 104 ? 4.719 -12.953 -13.047 1 96.12 104 GLU B O 1
ATOM 3978 N N . LYS B 1 105 ? 2.568 -13.172 -12.445 1 96.06 105 LYS B N 1
ATOM 3979 C CA . LYS B 1 105 ? 2.152 -11.938 -13.102 1 96.06 105 LYS B CA 1
ATOM 3980 C C . LYS B 1 105 ? 2.945 -10.742 -12.57 1 96.06 105 LYS B C 1
ATOM 3982 O O . LYS B 1 105 ? 3.469 -9.945 -13.352 1 96.06 105 LYS B O 1
ATOM 3987 N N . VAL B 1 1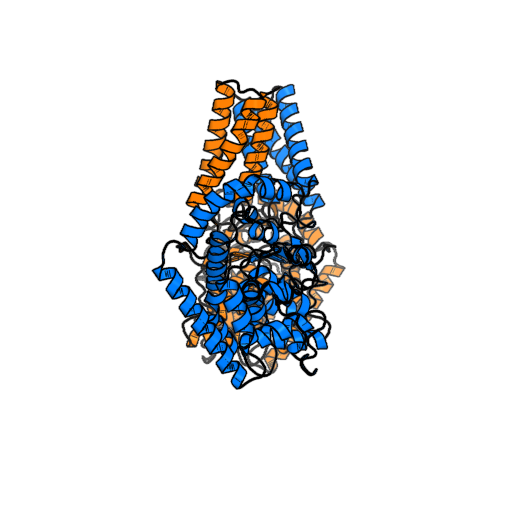06 ? 3.049 -10.602 -11.289 1 96.94 106 VAL B N 1
ATOM 3988 C CA . VAL B 1 106 ? 3.738 -9.484 -10.648 1 96.94 106 VAL B CA 1
ATOM 3989 C C . VAL B 1 106 ? 5.238 -9.594 -10.906 1 96.94 106 VAL B C 1
ATOM 3991 O O . VAL B 1 106 ? 5.891 -8.602 -11.25 1 96.94 106 VAL B O 1
ATOM 3994 N N . ARG B 1 107 ? 5.789 -10.82 -10.805 1 95.38 107 ARG B N 1
ATOM 3995 C CA . ARG B 1 107 ? 7.199 -11.062 -11.086 1 95.38 107 ARG B CA 1
ATOM 3996 C C . ARG B 1 107 ? 7.566 -10.594 -12.484 1 95.38 107 ARG B C 1
ATOM 3998 O O . ARG B 1 107 ? 8.586 -9.93 -12.68 1 95.38 107 ARG B O 1
ATOM 4005 N N . TRP B 1 108 ? 6.762 -10.977 -13.328 1 95.56 108 TRP B N 1
ATOM 4006 C CA . TRP B 1 108 ? 7.004 -10.695 -14.734 1 95.56 108 TRP B CA 1
ATOM 4007 C C . TRP B 1 108 ? 7.008 -9.188 -15 1 95.56 108 TRP B C 1
ATOM 4009 O O . TRP B 1 108 ? 7.891 -8.68 -15.695 1 95.56 108 TRP B O 1
ATOM 4019 N N . ILE B 1 109 ? 6.086 -8.484 -14.43 1 95.62 109 ILE B N 1
ATOM 4020 C CA . ILE B 1 109 ? 6 -7.039 -14.594 1 95.62 109 ILE B CA 1
ATOM 4021 C C . ILE B 1 109 ? 7.211 -6.375 -13.938 1 95.62 109 ILE B C 1
ATOM 4023 O O . ILE B 1 109 ? 7.812 -5.465 -14.516 1 95.62 109 ILE B O 1
ATOM 4027 N N . LEU B 1 110 ? 7.574 -6.82 -12.75 1 95.25 110 LEU B N 1
ATOM 4028 C CA . LEU B 1 110 ? 8.75 -6.281 -12.07 1 95.25 110 LEU B CA 1
ATOM 4029 C C . LEU B 1 110 ? 10 -6.461 -12.922 1 95.25 110 LEU B C 1
ATOM 4031 O O . LEU B 1 110 ? 10.836 -5.559 -13 1 95.25 110 LEU B O 1
ATOM 4035 N N . ASP B 1 111 ? 10.125 -7.617 -13.562 1 92.31 111 ASP B N 1
ATOM 4036 C CA . ASP B 1 111 ? 11.266 -7.906 -14.422 1 92.31 111 ASP B CA 1
ATOM 4037 C C . ASP B 1 111 ? 11.297 -6.977 -15.633 1 92.31 111 ASP B C 1
ATOM 4039 O O . ASP B 1 111 ? 12.344 -6.426 -15.977 1 92.31 111 ASP B O 1
ATOM 4043 N N . LEU B 1 112 ? 10.172 -6.816 -16.266 1 92.19 112 LEU B N 1
ATOM 4044 C CA . LEU B 1 112 ? 10.094 -5.992 -17.469 1 92.19 112 LEU B CA 1
ATOM 4045 C C . LEU B 1 112 ? 10.391 -4.531 -17.141 1 92.19 112 LEU B C 1
ATOM 4047 O O . LEU B 1 112 ? 10.977 -3.816 -17.953 1 92.19 112 LEU B O 1
ATOM 4051 N N . LEU B 1 113 ? 9.961 -4.117 -15.938 1 93.38 113 LEU B N 1
ATOM 4052 C CA . LEU B 1 113 ? 10.219 -2.75 -15.5 1 93.38 113 LEU B CA 1
ATOM 4053 C C . LEU B 1 113 ? 11.648 -2.596 -14.992 1 93.38 113 LEU B C 1
ATOM 4055 O O . LEU B 1 113 ? 12.078 -1.484 -14.68 1 93.38 113 LEU B O 1
ATOM 4059 N N . GLN B 1 114 ? 12.359 -3.691 -14.836 1 91.56 114 GLN B N 1
ATOM 4060 C CA . GLN B 1 114 ? 13.688 -3.715 -14.227 1 91.56 114 GLN B CA 1
ATOM 4061 C C . GLN B 1 114 ? 13.68 -3.008 -12.875 1 91.56 114 GLN B C 1
ATOM 4063 O O . GLN B 1 114 ? 14.547 -2.182 -12.594 1 91.56 114 GLN B O 1
ATOM 4068 N N . ALA B 1 115 ? 12.609 -3.248 -12.18 1 93.88 115 ALA B N 1
ATOM 4069 C CA . ALA B 1 115 ? 12.5 -2.686 -10.836 1 93.88 115 ALA B CA 1
ATOM 4070 C C . ALA B 1 115 ? 13.484 -3.354 -9.883 1 93.88 115 ALA B C 1
ATOM 4072 O O . ALA B 1 115 ? 13.695 -4.566 -9.945 1 93.88 115 ALA B O 1
ATOM 4073 N N . PRO B 1 116 ? 14.164 -2.561 -9.078 1 92.19 116 PRO B N 1
ATOM 4074 C CA . PRO B 1 116 ? 15.016 -3.182 -8.062 1 92.19 116 PRO B CA 1
ATOM 4075 C C . PRO B 1 116 ? 14.219 -3.891 -6.977 1 92.19 116 PRO B C 1
ATOM 4077 O O . PRO B 1 116 ? 13.633 -3.234 -6.109 1 92.19 116 PRO B O 1
ATOM 4080 N N . TYR B 1 117 ? 14.227 -5.27 -7.027 1 92.38 117 TYR B N 1
ATOM 4081 C CA . TYR B 1 117 ? 13.422 -5.969 -6.031 1 92.38 117 TYR B CA 1
ATOM 4082 C C . TYR B 1 117 ? 14.094 -7.266 -5.598 1 92.38 117 TYR B C 1
ATOM 4084 O O . TYR B 1 117 ? 14.969 -7.777 -6.297 1 92.38 117 TYR B O 1
ATOM 4092 N N . GLU B 1 118 ? 13.758 -7.641 -4.461 1 88.31 118 GLU B N 1
ATOM 4093 C CA . GLU B 1 118 ? 14.055 -8.984 -3.963 1 88.31 118 GLU B CA 1
ATOM 4094 C C . GLU B 1 118 ? 12.773 -9.781 -3.736 1 88.31 118 GLU B C 1
ATOM 4096 O O . GLU B 1 118 ? 11.711 -9.203 -3.504 1 88.31 118 GLU B O 1
ATOM 4101 N N . GLU B 1 119 ? 12.859 -11.031 -3.91 1 88 119 GLU B N 1
ATOM 4102 C CA . GLU B 1 119 ? 11.688 -11.875 -3.705 1 88 119 GLU B CA 1
ATOM 4103 C C . GLU B 1 119 ? 11.828 -12.711 -2.432 1 88 119 GLU B C 1
ATOM 4105 O O . GLU B 1 119 ? 12.867 -13.328 -2.197 1 88 119 GLU B O 1
ATOM 4110 N N . CYS B 1 120 ? 10.875 -12.531 -1.631 1 82.94 120 CYS B N 1
ATOM 4111 C CA . CYS B 1 120 ? 10.719 -13.414 -0.483 1 82.94 120 CYS B CA 1
ATOM 4112 C C . CYS B 1 120 ? 9.734 -14.539 -0.791 1 82.94 120 CYS B C 1
ATOM 4114 O O . CYS B 1 120 ? 8.523 -14.312 -0.83 1 82.94 120 CYS B O 1
ATOM 4116 N N . VAL B 1 121 ? 10.281 -15.672 -0.984 1 84.81 121 VAL B N 1
ATOM 4117 C CA . VAL B 1 121 ? 9.453 -16.812 -1.351 1 84.81 121 VAL B CA 1
ATOM 4118 C C . VAL B 1 121 ? 8.969 -17.531 -0.091 1 84.81 121 VAL B C 1
ATOM 4120 O O . VAL B 1 121 ? 9.766 -17.891 0.774 1 84.81 121 VAL B O 1
ATOM 4123 N N . VAL B 1 122 ? 7.656 -17.641 0.01 1 77.62 122 VAL B N 1
ATOM 4124 C CA . VAL B 1 122 ? 7.078 -18.25 1.206 1 77.62 122 VAL B CA 1
ATOM 4125 C C . VAL B 1 122 ? 6.309 -19.516 0.826 1 77.62 122 VAL B C 1
ATOM 4127 O O . VAL B 1 122 ? 5.93 -19.688 -0.333 1 77.62 122 VAL B O 1
ATOM 4130 N N . GLY B 1 123 ? 6.164 -20.344 1.834 1 78.38 123 GLY B N 1
ATOM 4131 C CA . GLY B 1 123 ? 5.41 -21.562 1.604 1 78.38 123 GLY B CA 1
ATOM 4132 C C . GLY B 1 123 ? 3.914 -21.344 1.528 1 78.38 123 GLY B C 1
ATOM 4133 O O . GLY B 1 123 ? 3.373 -20.484 2.234 1 78.38 123 GLY B O 1
ATOM 4134 N N . GLY B 1 124 ? 3.355 -22.047 0.635 1 74.06 124 GLY B N 1
ATOM 4135 C CA . GLY B 1 124 ? 1.917 -21.938 0.446 1 74.06 124 GLY B CA 1
ATOM 4136 C C . GLY B 1 124 ? 1.125 -22.25 1.703 1 74.06 124 GLY B C 1
ATOM 4137 O O . GLY B 1 124 ? 1.592 -22.984 2.574 1 74.06 124 GLY B O 1
ATOM 4138 N N . PHE B 1 125 ? 0.002 -21.594 1.846 1 63.62 125 PHE B N 1
ATOM 4139 C CA . PHE B 1 125 ? -0.997 -21.812 2.885 1 63.62 125 PHE B CA 1
ATOM 4140 C C . PHE B 1 125 ? -0.538 -21.234 4.215 1 63.62 125 PHE B C 1
ATOM 4142 O O . PHE B 1 125 ? -1.354 -20.75 5 1 63.62 125 PHE B O 1
ATOM 4149 N N . LEU B 1 126 ? 0.732 -21.344 4.457 1 58.31 126 LEU B N 1
ATOM 4150 C CA . LEU B 1 126 ? 1.226 -20.844 5.738 1 58.31 126 LEU B CA 1
ATOM 4151 C C . LEU B 1 126 ? 1.04 -19.328 5.84 1 58.31 126 LEU B C 1
ATOM 4153 O O . LEU B 1 126 ? 0.707 -18.812 6.91 1 58.31 126 LEU B O 1
ATOM 4157 N N . THR B 1 127 ? 1.235 -18.734 4.723 1 54.38 127 THR B N 1
ATOM 4158 C CA . THR B 1 127 ? 1.124 -17.281 4.766 1 54.38 127 THR B CA 1
ATOM 4159 C C . THR B 1 127 ? -0.321 -16.859 5.016 1 54.38 127 THR B C 1
ATOM 4161 O O . THR B 1 127 ? -0.576 -15.922 5.781 1 54.38 127 THR B O 1
ATOM 4164 N N . SER B 1 128 ? -1.143 -17.516 4.211 1 54.31 128 SER B N 1
ATOM 4165 C CA . SER B 1 128 ? -2.539 -17.172 4.453 1 54.31 128 SER B CA 1
ATOM 4166 C C . SER B 1 128 ? -2.918 -17.391 5.914 1 54.31 128 SER B C 1
ATOM 4168 O O . SER B 1 128 ? -3.684 -16.609 6.484 1 54.31 128 SER B O 1
ATOM 4170 N N . PHE B 1 129 ? -2.375 -18.375 6.336 1 48.41 129 PHE B N 1
ATOM 4171 C CA . PHE B 1 129 ? -2.68 -18.734 7.719 1 48.41 129 PHE B CA 1
ATOM 4172 C C . PHE B 1 129 ? -2.043 -17.734 8.68 1 48.41 129 PHE B C 1
ATOM 4174 O O . PHE B 1 129 ? -2.703 -17.234 9.594 1 48.41 129 PHE B O 1
ATOM 4181 N N . PHE B 1 130 ? -0.891 -17.438 8.336 1 46.16 130 PHE B N 1
ATOM 4182 C CA . PHE B 1 130 ? -0.14 -16.641 9.289 1 46.16 130 PHE B CA 1
ATOM 4183 C C . PHE B 1 130 ? -0.346 -15.156 9.031 1 46.16 130 PHE B C 1
ATOM 4185 O O . PHE B 1 130 ? -0.374 -14.352 9.961 1 46.16 130 PHE B O 1
ATOM 4192 N N . ARG B 1 131 ? -0.556 -14.945 7.738 1 48.25 131 ARG B N 1
ATOM 4193 C CA . ARG B 1 131 ? -0.608 -13.523 7.406 1 48.25 131 ARG B CA 1
ATOM 4194 C C . ARG B 1 131 ? -2.045 -13.07 7.18 1 48.25 131 ARG B C 1
ATOM 4196 O O . ARG B 1 131 ? -2.34 -11.875 7.238 1 48.25 131 ARG B O 1
ATOM 4203 N N . GLY B 1 132 ? -2.775 -14.062 7.105 1 47 132 GLY B N 1
ATOM 4204 C CA . GLY B 1 132 ? -4.176 -13.75 6.879 1 47 132 GLY B CA 1
ATOM 4205 C C . GLY B 1 132 ? -4.426 -13.055 5.555 1 47 132 GLY B C 1
ATOM 4206 O O . GLY B 1 132 ? -5.434 -12.367 5.391 1 47 132 GLY B O 1
ATOM 4207 N N . ARG B 1 133 ? -3.369 -13.055 4.855 1 57.09 133 ARG B N 1
ATOM 4208 C CA . ARG B 1 133 ? -3.506 -12.359 3.582 1 57.09 133 ARG B CA 1
ATOM 4209 C C . ARG B 1 133 ? -3.105 -13.258 2.42 1 57.09 133 ARG B C 1
ATOM 4211 O O . ARG B 1 133 ? -2.299 -14.18 2.586 1 57.09 133 ARG B O 1
ATOM 4218 N N . SER B 1 134 ? -3.807 -12.922 1.379 1 70.38 134 SER B N 1
ATOM 4219 C CA . SER B 1 134 ? -3.473 -13.656 0.163 1 70.38 134 SER B CA 1
ATOM 4220 C C . SER B 1 134 ? -2.209 -13.109 -0.487 1 70.38 134 SER B C 1
ATOM 4222 O O . SER B 1 134 ? -1.756 -12.016 -0.149 1 70.38 134 SER B O 1
ATOM 4224 N N . LEU B 1 135 ? -1.537 -13.938 -1.094 1 81.56 135 LEU B N 1
ATOM 4225 C CA . LEU B 1 135 ? -0.365 -13.594 -1.892 1 81.56 135 LEU B CA 1
ATOM 4226 C C . LEU B 1 135 ? -0.748 -13.367 -3.35 1 81.56 135 LEU B C 1
ATOM 4228 O O . LEU B 1 135 ? -1.753 -13.898 -3.824 1 81.56 135 LEU B O 1
ATOM 4232 N N . PRO B 1 136 ? -0.07 -12.523 -4.02 1 90.81 136 PRO B N 1
ATOM 4233 C CA . PRO B 1 136 ? 1.208 -11.883 -3.705 1 90.81 136 PRO B CA 1
ATOM 4234 C C . PRO B 1 136 ? 1.038 -10.578 -2.932 1 90.81 136 PRO B C 1
ATOM 4236 O O . PRO B 1 136 ? -0.057 -10.008 -2.906 1 90.81 136 PRO B O 1
ATOM 4239 N N . ILE B 1 137 ? 2.139 -10.18 -2.277 1 87.38 137 ILE B N 1
ATOM 4240 C CA . ILE B 1 137 ? 2.24 -8.891 -1.588 1 87.38 137 ILE B CA 1
ATOM 4241 C C . ILE B 1 137 ? 3.482 -8.148 -2.068 1 87.38 137 ILE B C 1
ATOM 4243 O O . ILE B 1 137 ? 4.551 -8.742 -2.23 1 87.38 137 ILE B O 1
ATOM 4247 N N . LEU B 1 138 ? 3.334 -6.906 -2.346 1 93 138 LEU B N 1
ATOM 4248 C CA . LEU B 1 138 ? 4.457 -6.039 -2.68 1 93 138 LEU B CA 1
ATOM 4249 C C . LEU B 1 138 ? 4.754 -5.066 -1.543 1 93 138 LEU B C 1
ATOM 4251 O O . LEU B 1 138 ? 3.857 -4.359 -1.08 1 93 138 LEU B O 1
ATOM 4255 N N . VAL B 1 139 ? 5.938 -5.07 -1.141 1 86.25 139 VAL B N 1
ATOM 4256 C CA . VAL B 1 139 ? 6.395 -4.098 -0.155 1 86.25 139 VAL B CA 1
ATOM 4257 C C . VAL B 1 139 ? 7.258 -3.037 -0.836 1 86.25 139 VAL B C 1
ATOM 4259 O O . VAL B 1 139 ? 8.219 -3.365 -1.532 1 86.25 139 VAL B O 1
ATOM 4262 N N . ASP B 1 140 ? 6.875 -1.841 -0.764 1 91.12 140 ASP B N 1
ATOM 4263 C CA . ASP B 1 140 ? 7.68 -0.708 -1.21 1 91.12 140 ASP B CA 1
ATOM 4264 C C . ASP B 1 140 ? 8.32 0.008 -0.025 1 91.12 140 ASP B C 1
ATOM 4266 O O . ASP B 1 140 ? 7.676 0.816 0.644 1 91.12 140 ASP B O 1
ATOM 4270 N N . ARG B 1 141 ? 9.57 -0.152 0.127 1 80.19 141 ARG B N 1
ATOM 4271 C CA . ARG B 1 141 ? 10.273 0.373 1.293 1 80.19 141 ARG B CA 1
ATOM 4272 C C . ARG B 1 141 ? 10.383 1.893 1.226 1 80.19 141 ARG B C 1
ATOM 4274 O O . ARG B 1 141 ? 10.328 2.57 2.254 1 80.19 141 ARG B O 1
ATOM 4281 N N . LYS B 1 142 ? 10.531 2.385 0.072 1 83.56 142 LYS B N 1
ATOM 4282 C CA . LYS B 1 142 ? 10.641 3.832 -0.094 1 83.56 142 LYS B CA 1
ATOM 4283 C C . LYS B 1 142 ? 9.281 4.504 0.088 1 83.56 142 LYS B C 1
ATOM 4285 O O . LYS B 1 142 ? 9.188 5.559 0.723 1 83.56 142 LYS B O 1
ATOM 4290 N N . GLY B 1 143 ? 8.273 3.875 -0.444 1 84.12 143 GLY B N 1
ATOM 4291 C CA . GLY B 1 143 ? 6.934 4.434 -0.359 1 84.12 143 GLY B CA 1
ATOM 4292 C C . GLY B 1 143 ? 6.215 4.066 0.925 1 84.12 143 GLY B C 1
ATOM 4293 O O . GLY B 1 143 ? 5.086 4.504 1.158 1 84.12 143 GLY B O 1
ATOM 4294 N N . CYS B 1 144 ? 6.906 3.234 1.733 1 80.56 144 CYS B N 1
ATOM 4295 C CA . CYS B 1 144 ? 6.293 2.754 2.969 1 80.56 144 CYS B CA 1
ATOM 4296 C C . CYS B 1 144 ? 4.93 2.135 2.695 1 80.56 144 CYS B C 1
ATOM 4298 O O . CYS B 1 144 ? 3.941 2.492 3.34 1 80.56 144 CYS B O 1
ATOM 4300 N N . ALA B 1 145 ? 4.996 1.237 1.77 1 86.31 145 ALA B N 1
ATOM 4301 C CA . ALA B 1 145 ? 3.721 0.692 1.306 1 86.31 145 ALA B CA 1
ATOM 4302 C C . ALA B 1 145 ? 3.758 -0.833 1.27 1 86.31 145 ALA B C 1
ATOM 4304 O O . ALA B 1 145 ? 4.805 -1.429 1.005 1 86.31 145 ALA B O 1
ATOM 4305 N N . THR B 1 146 ? 2.707 -1.421 1.591 1 85.12 146 THR B N 1
ATOM 4306 C CA . THR B 1 146 ? 2.414 -2.836 1.396 1 85.12 146 THR B CA 1
ATOM 4307 C C . THR B 1 1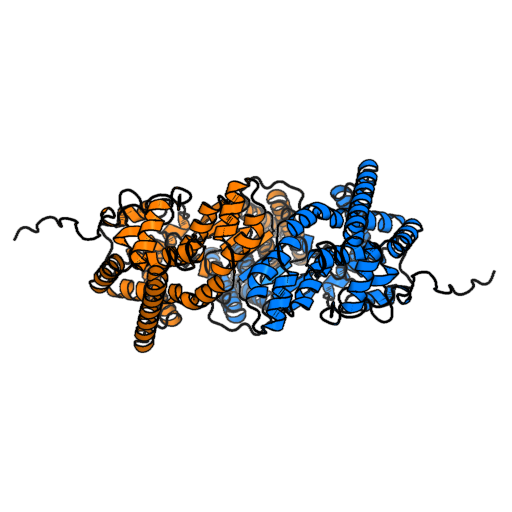46 ? 1.121 -3.018 0.604 1 85.12 146 THR B C 1
ATOM 4309 O O . THR B 1 146 ? 0.058 -2.559 1.027 1 85.12 146 THR B O 1
ATOM 4312 N N . ILE B 1 147 ? 1.272 -3.652 -0.527 1 91.38 147 ILE B N 1
ATOM 4313 C CA . ILE B 1 147 ? 0.13 -3.748 -1.43 1 91.38 147 ILE B CA 1
ATOM 4314 C C . ILE B 1 147 ? -0.18 -5.215 -1.716 1 91.38 147 ILE B C 1
ATOM 4316 O O . ILE B 1 147 ? 0.71 -5.98 -2.094 1 91.38 147 ILE B O 1
ATOM 4320 N N . GLY B 1 148 ? -1.439 -5.555 -1.538 1 87.38 148 GLY B N 1
ATOM 4321 C CA . GLY B 1 148 ? -1.897 -6.895 -1.87 1 87.38 148 GLY B CA 1
ATOM 4322 C C . GLY B 1 148 ? -2.6 -6.969 -3.213 1 87.38 148 GLY B C 1
ATOM 4323 O O . GLY B 1 148 ? -2.699 -5.969 -3.924 1 87.38 148 GLY B O 1
ATOM 4324 N N . ASN B 1 149 ? -2.943 -8.102 -3.646 1 89.06 149 ASN B N 1
ATOM 4325 C CA . ASN B 1 149 ? -3.641 -8.375 -4.898 1 89.06 149 ASN B CA 1
ATOM 4326 C C . ASN B 1 149 ? -2.793 -7.988 -6.109 1 89.06 149 ASN B C 1
ATOM 4328 O O . ASN B 1 149 ? -2.229 -6.891 -6.152 1 89.06 149 ASN B O 1
ATOM 4332 N N . SER B 1 150 ? -2.758 -8.844 -7.023 1 94.06 150 SER B N 1
ATOM 4333 C CA . SER B 1 150 ? -1.877 -8.641 -8.164 1 94.06 150 SER B CA 1
ATOM 4334 C C . SER B 1 150 ? -2.32 -7.441 -9 1 94.06 150 SER B C 1
ATOM 4336 O O . SER B 1 150 ? -1.488 -6.664 -9.469 1 94.06 150 SER B O 1
ATOM 4338 N N . PRO B 1 151 ? -3.664 -7.199 -9.203 1 93.88 151 PRO B N 1
ATOM 4339 C CA . PRO B 1 151 ? -4.031 -6.027 -10 1 93.88 151 PRO B CA 1
ATOM 4340 C C . PRO B 1 151 ? -3.605 -4.715 -9.344 1 93.88 151 PRO B C 1
ATOM 4342 O O . PRO B 1 151 ? -3.098 -3.818 -10.023 1 93.88 151 PRO B O 1
ATOM 4345 N N . GLU B 1 152 ? -3.836 -4.578 -8.047 1 94.56 152 GLU B N 1
ATOM 4346 C CA . GLU B 1 152 ? -3.461 -3.357 -7.332 1 94.56 152 GLU B CA 1
ATOM 4347 C C . GLU B 1 152 ? -1.948 -3.158 -7.344 1 94.56 152 GLU B C 1
ATOM 4349 O O . GLU B 1 152 ? -1.466 -2.031 -7.477 1 94.56 152 GLU B O 1
ATOM 4354 N N . ILE B 1 153 ? -1.216 -4.254 -7.164 1 96.56 153 ILE B N 1
ATOM 4355 C CA . ILE B 1 153 ? 0.241 -4.184 -7.203 1 96.56 153 ILE B CA 1
ATOM 4356 C C . ILE B 1 153 ? 0.695 -3.635 -8.555 1 96.56 153 ILE B C 1
ATOM 4358 O O . ILE B 1 153 ? 1.536 -2.734 -8.609 1 96.56 153 ILE B O 1
ATOM 4362 N N . ILE B 1 154 ? 0.142 -4.152 -9.617 1 97.25 154 ILE B N 1
ATOM 4363 C CA . ILE B 1 154 ? 0.53 -3.773 -10.977 1 97.25 154 ILE B CA 1
ATOM 4364 C C . ILE B 1 154 ? 0.207 -2.301 -11.211 1 97.25 154 ILE B C 1
ATOM 4366 O O . ILE B 1 154 ? 1.021 -1.562 -11.766 1 97.25 154 ILE B O 1
ATOM 4370 N N . MET B 1 155 ? -0.945 -1.871 -10.758 1 96.38 155 MET B N 1
ATOM 4371 C CA . MET B 1 155 ? -1.323 -0.47 -10.914 1 96.38 155 MET B CA 1
ATOM 4372 C C . MET B 1 155 ? -0.4 0.438 -10.109 1 96.38 155 MET B C 1
ATOM 4374 O O . MET B 1 155 ? -0.026 1.518 -10.57 1 96.38 155 MET B O 1
ATOM 4378 N N . TYR B 1 156 ? -0.05 0.007 -8.898 1 96.38 156 TYR B N 1
ATOM 4379 C CA . TYR B 1 156 ? 0.869 0.77 -8.055 1 96.38 156 TYR B CA 1
ATOM 4380 C C . TYR B 1 156 ? 2.221 0.934 -8.742 1 96.38 156 TYR B C 1
ATOM 4382 O O . TYR B 1 156 ? 2.775 2.035 -8.773 1 96.38 156 TYR B O 1
ATOM 4390 N N . LEU B 1 157 ? 2.715 -0.145 -9.32 1 97.25 157 LEU B N 1
ATOM 4391 C CA . LEU B 1 157 ? 3.998 -0.101 -10.016 1 97.25 157 LEU B CA 1
ATOM 4392 C C . LEU B 1 157 ? 3.924 0.811 -11.242 1 97.25 157 LEU B C 1
ATOM 4394 O O . LEU B 1 157 ? 4.871 1.545 -11.531 1 97.25 157 LEU B O 1
ATOM 4398 N N . GLY B 1 158 ? 2.83 0.725 -11.93 1 96 158 GLY B N 1
ATOM 4399 C CA . GLY B 1 158 ? 2.645 1.577 -13.094 1 96 158 GLY B CA 1
ATOM 4400 C C . GLY B 1 158 ? 2.584 3.053 -12.75 1 96 158 GLY B C 1
ATOM 4401 O O . GLY B 1 158 ? 3.088 3.893 -13.5 1 96 158 GLY B O 1
ATOM 4402 N N . ALA B 1 159 ? 2.016 3.344 -11.633 1 94.5 159 ALA B N 1
ATOM 4403 C CA . ALA B 1 159 ? 1.776 4.734 -11.266 1 94.5 159 ALA B CA 1
ATOM 4404 C C . ALA B 1 159 ? 2.982 5.324 -10.539 1 94.5 159 ALA B C 1
ATOM 4406 O O . ALA B 1 159 ? 3.309 6.504 -10.719 1 94.5 159 ALA B O 1
ATOM 4407 N N . VAL B 1 160 ? 3.652 4.551 -9.727 1 93.62 160 VAL B N 1
ATOM 4408 C CA . VAL B 1 160 ? 4.676 5.078 -8.828 1 93.62 160 VAL B CA 1
ATOM 4409 C C . VAL B 1 160 ? 6.062 4.809 -9.414 1 93.62 160 VAL B C 1
ATOM 4411 O O . VAL B 1 160 ? 6.906 5.707 -9.461 1 93.62 160 VAL B O 1
ATOM 4414 N N . HIS B 1 161 ? 6.301 3.641 -9.914 1 93.75 161 HIS B N 1
ATOM 4415 C CA . HIS B 1 161 ? 7.656 3.262 -10.297 1 93.75 161 HIS B CA 1
ATOM 4416 C C . HIS B 1 161 ? 7.934 3.605 -11.758 1 93.75 161 HIS B C 1
ATOM 4418 O O . HIS B 1 161 ? 8.953 4.223 -12.07 1 93.75 161 HIS B O 1
ATOM 4424 N N . ALA B 1 162 ? 7.055 3.26 -12.688 1 93.62 162 ALA B N 1
ATOM 4425 C CA . ALA B 1 162 ? 7.301 3.365 -14.125 1 93.62 162 ALA B CA 1
ATOM 4426 C C . ALA B 1 162 ? 7.695 4.789 -14.516 1 93.62 162 ALA B C 1
ATOM 4428 O O . ALA B 1 162 ? 8.703 5 -15.188 1 93.62 162 ALA B O 1
ATOM 4429 N N . PRO B 1 163 ? 6.902 5.777 -14 1 91.12 163 PRO B N 1
ATOM 4430 C CA . PRO B 1 163 ? 7.27 7.141 -14.383 1 91.12 163 PRO B CA 1
ATOM 4431 C C . PRO B 1 163 ? 8.578 7.602 -13.742 1 91.12 163 PRO B C 1
ATOM 4433 O O . PRO B 1 163 ? 9.172 8.586 -14.188 1 91.12 163 PRO B O 1
ATOM 4436 N N . SER B 1 164 ? 8.992 6.91 -12.688 1 88.31 164 SER B N 1
ATOM 4437 C CA . SER B 1 164 ? 10.156 7.348 -11.93 1 88.31 164 SER B CA 1
ATOM 4438 C C . SER B 1 164 ? 11.438 6.695 -12.445 1 88.31 164 SER B C 1
ATOM 4440 O O . SER B 1 164 ? 12.531 6.98 -11.953 1 88.31 164 SER B O 1
ATOM 4442 N N . ILE B 1 165 ? 11.328 5.863 -13.484 1 91.25 165 ILE B N 1
ATOM 4443 C CA . ILE B 1 165 ? 12.492 5.176 -14.039 1 91.25 165 ILE B CA 1
ATOM 4444 C C . ILE B 1 165 ? 13.438 6.195 -14.688 1 91.25 165 ILE B C 1
ATOM 4446 O O . ILE B 1 165 ? 13 7.051 -15.461 1 91.25 165 ILE B O 1
ATOM 4450 N N . GLU B 1 166 ? 14.672 6.137 -14.398 1 89.44 166 GLU B N 1
ATOM 4451 C CA . GLU B 1 166 ? 15.656 7.133 -14.828 1 89.44 166 GLU B CA 1
ATOM 4452 C C . GLU B 1 166 ? 16 6.965 -16.297 1 89.44 166 GLU B C 1
ATOM 4454 O O . GLU B 1 166 ? 16.094 7.949 -17.047 1 89.44 166 GLU B O 1
ATOM 4459 N N . ASP B 1 167 ? 16.188 5.711 -16.781 1 91.62 167 ASP B N 1
ATOM 4460 C CA . ASP B 1 167 ? 16.516 5.453 -18.188 1 91.62 167 ASP B CA 1
ATOM 4461 C C . ASP B 1 167 ? 15.344 5.82 -19.094 1 91.62 167 ASP B C 1
ATOM 4463 O O . ASP B 1 167 ? 14.273 5.207 -19.016 1 91.62 167 ASP B O 1
ATOM 4467 N N . PRO B 1 168 ? 15.508 6.801 -19.953 1 90.38 168 PRO B N 1
ATOM 4468 C CA . PRO B 1 168 ? 14.391 7.301 -20.75 1 90.38 168 PRO B CA 1
ATOM 4469 C C . PRO B 1 168 ? 13.797 6.238 -21.672 1 90.38 168 PRO B C 1
ATOM 4471 O O . PRO B 1 168 ? 12.586 6.223 -21.906 1 90.38 168 PRO B O 1
ATOM 4474 N N . VAL B 1 169 ? 14.617 5.383 -22.203 1 89.44 169 VAL B N 1
ATOM 4475 C CA . VAL B 1 169 ? 14.133 4.34 -23.094 1 89.44 169 VAL B CA 1
ATOM 4476 C C . VAL B 1 169 ? 13.305 3.326 -22.312 1 89.44 169 VAL B C 1
ATOM 4478 O O . VAL B 1 169 ? 12.203 2.971 -22.719 1 89.44 169 VAL B O 1
ATOM 4481 N N . LEU B 1 170 ? 13.828 2.92 -21.188 1 90.31 170 LEU B N 1
ATOM 4482 C CA . LEU B 1 170 ? 13.102 1.984 -20.328 1 90.31 170 LEU B CA 1
ATOM 4483 C C . LEU B 1 170 ? 11.82 2.615 -19.797 1 90.31 170 LEU B C 1
ATOM 4485 O O . LEU B 1 170 ? 10.797 1.941 -19.688 1 90.31 170 LEU B O 1
ATOM 4489 N N . ARG B 1 171 ? 11.914 3.844 -19.453 1 92.19 171 ARG B N 1
ATOM 4490 C CA . ARG B 1 171 ? 10.742 4.555 -18.938 1 92.19 171 ARG B CA 1
ATOM 4491 C C . ARG B 1 171 ? 9.625 4.59 -19.984 1 92.19 171 ARG B C 1
ATOM 4493 O O . ARG B 1 171 ? 8.461 4.336 -19.656 1 92.19 171 ARG B O 1
ATOM 4500 N N . GLN B 1 172 ? 9.984 4.891 -21.219 1 90.25 172 GLN B N 1
ATOM 4501 C CA . GLN B 1 172 ? 8.984 4.945 -22.266 1 90.25 172 GLN B CA 1
ATOM 4502 C C . GLN B 1 172 ? 8.344 3.578 -22.5 1 90.25 172 GLN B C 1
ATOM 4504 O O . GLN B 1 172 ? 7.125 3.477 -22.656 1 90.25 172 GLN B O 1
ATOM 4509 N N . ASN B 1 173 ? 9.18 2.553 -22.547 1 90.31 173 ASN B N 1
ATOM 4510 C CA . ASN B 1 173 ? 8.664 1.195 -22.703 1 90.31 173 ASN B CA 1
ATOM 4511 C C . ASN B 1 173 ? 7.754 0.809 -21.531 1 90.31 173 ASN B C 1
ATOM 4513 O O . ASN B 1 173 ? 6.719 0.176 -21.734 1 90.31 173 ASN B O 1
ATOM 4517 N N . ALA B 1 174 ? 8.203 1.192 -20.375 1 92.69 174 ALA B N 1
ATOM 4518 C CA . ALA B 1 174 ? 7.426 0.893 -19.172 1 92.69 174 ALA B CA 1
ATOM 4519 C C . ALA B 1 174 ? 6.07 1.592 -19.203 1 92.69 174 ALA B C 1
ATOM 4521 O O . ALA B 1 174 ? 5.047 0.996 -18.859 1 92.69 174 ALA B O 1
ATOM 4522 N N . LEU B 1 175 ? 6.086 2.844 -19.641 1 91.62 175 LEU B N 1
ATOM 4523 C CA . LEU B 1 175 ? 4.848 3.613 -19.703 1 91.62 175 LEU B CA 1
ATOM 4524 C C . LEU B 1 175 ? 3.9 3.039 -20.75 1 91.62 175 LEU B C 1
ATOM 4526 O O . LEU B 1 175 ? 2.686 3.012 -20.547 1 91.62 175 LEU B O 1
ATOM 4530 N N . LYS B 1 176 ? 4.445 2.584 -21.797 1 91.25 176 LYS B N 1
ATOM 4531 C CA . LYS B 1 176 ? 3.635 1.942 -22.828 1 91.25 176 LYS B CA 1
ATOM 4532 C C . LYS B 1 176 ? 3.055 0.623 -22.328 1 91.25 176 LYS B C 1
ATOM 4534 O O . LYS B 1 176 ? 1.876 0.334 -22.547 1 91.25 176 LYS B O 1
ATOM 4539 N N . LEU B 1 177 ? 3.873 -0.139 -21.656 1 93.88 177 LEU B N 1
ATOM 4540 C CA . LEU B 1 177 ? 3.463 -1.429 -21.109 1 93.88 177 LEU B CA 1
ATOM 4541 C C . LEU B 1 177 ? 2.332 -1.257 -20.094 1 93.88 177 LEU B C 1
ATOM 4543 O O . LEU B 1 177 ? 1.398 -2.062 -20.062 1 93.88 177 LEU B O 1
ATOM 4547 N N . MET B 1 178 ? 2.461 -0.156 -19.328 1 93.81 178 MET B N 1
ATOM 4548 C CA . MET B 1 178 ? 1.579 0.004 -18.172 1 93.81 178 MET B CA 1
ATOM 4549 C C . MET B 1 178 ? 0.417 0.936 -18.5 1 93.81 178 MET B C 1
ATOM 4551 O O . MET B 1 178 ? -0.367 1.293 -17.625 1 93.81 178 MET B O 1
ATOM 4555 N N . LYS B 1 179 ? 0.277 1.295 -19.719 1 89.81 179 LYS B N 1
ATOM 4556 C CA . LYS B 1 179 ? -0.761 2.248 -20.109 1 89.81 179 LYS B CA 1
ATOM 4557 C C . LYS B 1 179 ? -2.15 1.705 -19.797 1 89.81 179 LYS B C 1
ATOM 4559 O O . LYS B 1 179 ? -2.506 0.604 -20.219 1 89.81 179 LYS B O 1
ATOM 4564 N N . ARG B 1 180 ? -2.814 2.416 -18.953 1 89.38 180 ARG B N 1
ATOM 4565 C CA . ARG B 1 180 ? -4.172 2.043 -18.562 1 89.38 180 ARG B CA 1
ATOM 4566 C C . ARG B 1 180 ? -5.199 2.961 -19.219 1 89.38 180 ARG B C 1
ATOM 4568 O O . ARG B 1 180 ? -5.391 4.098 -18.781 1 89.38 180 ARG B O 1
ATOM 4575 N N . ASP B 1 181 ? -5.828 2.551 -20.266 1 85.56 181 ASP B N 1
ATOM 4576 C CA . ASP B 1 181 ? -6.84 3.312 -20.984 1 85.56 181 ASP B CA 1
ATOM 4577 C C . ASP B 1 181 ? -8.172 2.564 -21.016 1 85.56 181 ASP B C 1
ATOM 4579 O O . ASP B 1 181 ? -8.367 1.594 -20.281 1 85.56 181 ASP B O 1
ATOM 4583 N N . GLU B 1 182 ? -9.086 3.037 -21.75 1 84.69 182 GLU B N 1
ATOM 4584 C CA . GLU B 1 182 ? -10.422 2.451 -21.766 1 84.69 182 GLU B CA 1
ATOM 4585 C C . GLU B 1 182 ? -10.383 1.001 -22.25 1 84.69 182 GLU B C 1
ATOM 4587 O O . GLU B 1 182 ? -11.102 0.151 -21.719 1 84.69 182 GLU B O 1
ATOM 4592 N N . GLU B 1 183 ? -9.539 0.751 -23.25 1 89.12 183 GLU B N 1
ATOM 4593 C CA . GLU B 1 183 ? -9.438 -0.598 -23.797 1 89.12 183 GLU B CA 1
ATOM 4594 C C . GLU B 1 183 ? -8.867 -1.57 -22.766 1 89.12 183 GLU B C 1
ATOM 4596 O O . GLU B 1 183 ? -9.375 -2.682 -22.609 1 89.12 183 GLU B O 1
ATOM 4601 N N . THR B 1 184 ? -7.785 -1.195 -22.109 1 93.56 184 THR B N 1
ATOM 4602 C CA . THR B 1 184 ? -7.184 -2.074 -21.109 1 93.56 184 THR B CA 1
ATOM 4603 C C . THR B 1 184 ? -8.133 -2.291 -19.938 1 93.56 184 THR B C 1
ATOM 4605 O O . THR B 1 184 ? -8.188 -3.385 -19.375 1 93.56 184 THR B O 1
ATOM 4608 N N . VAL B 1 185 ? -8.875 -1.316 -19.578 1 90.56 185 VAL B N 1
ATOM 4609 C CA . VAL B 1 185 ? -9.82 -1.438 -18.469 1 90.56 185 VAL B CA 1
ATOM 4610 C C . VAL B 1 185 ? -10.914 -2.438 -18.828 1 90.56 185 VAL B C 1
ATOM 4612 O O . VAL B 1 185 ? -11.336 -3.24 -18 1 90.56 185 VAL B O 1
ATOM 4615 N N . LYS B 1 186 ? -11.391 -2.357 -20.016 1 91.25 186 LYS B N 1
ATOM 4616 C CA . LYS B 1 186 ? -12.383 -3.32 -20.484 1 91.25 186 LYS B CA 1
ATOM 4617 C C . LYS B 1 186 ? -11.852 -4.746 -20.391 1 91.25 186 LYS B C 1
ATOM 4619 O O . LYS B 1 186 ? -12.57 -5.66 -19.984 1 91.25 186 LYS B O 1
ATOM 4624 N N . TRP B 1 187 ? -10.641 -4.934 -20.766 1 95.5 187 TRP B N 1
ATOM 4625 C CA . TRP B 1 187 ? -10.047 -6.266 -20.734 1 95.5 187 TRP B CA 1
ATOM 4626 C C . TRP B 1 187 ? -9.773 -6.711 -19.297 1 95.5 187 TRP B C 1
ATOM 4628 O O . TRP B 1 187 ? -9.859 -7.898 -18.984 1 95.5 187 TRP B O 1
ATOM 4638 N N . GLU B 1 188 ? -9.398 -5.738 -18.422 1 93.69 188 GLU B N 1
ATOM 4639 C CA . GLU B 1 188 ? -9.297 -6.082 -17 1 93.69 188 GLU B CA 1
ATOM 4640 C C . GLU B 1 188 ? -10.594 -6.707 -16.484 1 93.69 188 GLU B C 1
ATOM 4642 O O . GLU B 1 188 ? -10.562 -7.695 -15.75 1 93.69 188 GLU B O 1
ATOM 4647 N N . GLN B 1 189 ? -11.633 -6.152 -16.906 1 88.75 189 GLN B N 1
ATOM 4648 C CA . GLN B 1 189 ? -12.938 -6.641 -16.484 1 88.75 189 GLN B CA 1
ATOM 4649 C C . GLN B 1 189 ? -13.25 -7.992 -17.109 1 88.75 189 GLN B C 1
ATOM 4651 O O . GLN B 1 189 ? -13.75 -8.898 -16.438 1 88.75 189 GLN B O 1
ATOM 4656 N N . ARG B 1 190 ? -12.945 -8.117 -18.328 1 90.06 190 ARG B N 1
ATOM 4657 C CA . ARG B 1 190 ? -13.227 -9.352 -19.062 1 90.06 190 ARG B CA 1
ATOM 4658 C C . ARG B 1 190 ? -12.422 -10.516 -18.516 1 90.06 190 ARG B C 1
ATOM 4660 O O . ARG B 1 190 ? -12.898 -11.648 -18.484 1 90.06 190 ARG B O 1
ATOM 4667 N N . LEU B 1 191 ? -11.219 -10.219 -18.031 1 92.19 191 LEU B N 1
ATOM 4668 C CA . LEU B 1 191 ? -10.32 -11.281 -17.609 1 92.19 191 LEU B CA 1
ATOM 4669 C C . LEU B 1 191 ? -10.242 -11.352 -16.094 1 92.19 191 LEU B C 1
ATOM 4671 O O . LEU B 1 191 ? -9.383 -12.047 -15.539 1 92.19 191 LEU B O 1
ATOM 4675 N N . GLN B 1 192 ? -11.086 -10.641 -15.453 1 83.56 192 GLN B N 1
ATOM 4676 C CA . GLN B 1 192 ? -11.023 -10.492 -14.008 1 83.56 192 GLN B CA 1
ATOM 4677 C C . GLN B 1 192 ? -11.156 -11.836 -13.305 1 83.56 192 GLN B C 1
ATOM 4679 O O . GLN B 1 192 ? -10.508 -12.078 -12.281 1 83.56 192 GLN B O 1
ATOM 4684 N N . ASN B 1 193 ? -11.898 -12.766 -13.891 1 82.5 193 ASN B N 1
ATOM 4685 C CA . ASN B 1 193 ? -12.195 -14.016 -13.203 1 82.5 193 ASN B CA 1
ATOM 4686 C C . ASN B 1 193 ? -11.43 -15.188 -13.805 1 82.5 193 ASN B C 1
ATOM 4688 O O . ASN B 1 193 ? -11.594 -16.328 -13.375 1 82.5 193 ASN B O 1
ATOM 4692 N N . ILE B 1 194 ? -10.617 -14.914 -14.695 1 88.44 194 ILE B N 1
ATOM 4693 C CA . ILE B 1 194 ? -9.945 -16 -15.391 1 88.44 194 ILE B CA 1
ATOM 4694 C C . ILE B 1 194 ? -8.992 -16.719 -14.43 1 88.44 194 ILE B C 1
ATOM 4696 O O . ILE B 1 194 ? -8.836 -17.938 -14.5 1 88.44 194 ILE B O 1
ATOM 4700 N N . GLY B 1 195 ? -8.352 -15.945 -13.602 1 87.56 195 GLY B N 1
ATOM 4701 C CA . GLY B 1 195 ? -7.434 -16.531 -12.641 1 87.56 195 GLY B CA 1
ATOM 4702 C C . GLY B 1 195 ? -8.102 -17.484 -11.672 1 87.56 195 GLY B C 1
ATOM 4703 O O . GLY B 1 195 ? -7.602 -18.578 -11.414 1 87.56 195 GLY B O 1
ATOM 4704 N N . VAL B 1 196 ? -9.195 -17.094 -11.219 1 82.94 196 VAL B N 1
ATOM 4705 C CA . VAL B 1 196 ? -9.93 -17.906 -10.258 1 82.94 196 VAL B CA 1
ATOM 4706 C C . VAL B 1 196 ? -10.477 -19.156 -10.953 1 82.94 196 VAL B C 1
ATOM 4708 O O . VAL B 1 196 ? -10.484 -20.25 -10.367 1 82.94 196 VAL B O 1
ATOM 4711 N N . ALA B 1 197 ? -10.961 -18.984 -12.117 1 84.56 197 ALA B N 1
ATOM 4712 C CA . ALA B 1 197 ? -11.477 -20.109 -12.883 1 84.56 197 ALA B CA 1
ATOM 4713 C C . ALA B 1 197 ? -10.383 -21.141 -13.133 1 84.56 197 ALA B C 1
ATOM 4715 O O . ALA B 1 197 ? -10.617 -22.344 -12.992 1 84.56 197 ALA B O 1
ATOM 4716 N N . ILE B 1 198 ? -9.289 -20.672 -13.461 1 88.75 198 ILE B N 1
ATOM 4717 C CA . ILE B 1 198 ? -8.164 -21.562 -13.734 1 88.75 198 ILE B CA 1
ATOM 4718 C C . ILE B 1 198 ? -7.711 -22.25 -12.445 1 88.75 198 ILE B C 1
ATOM 4720 O O . ILE B 1 198 ? -7.383 -23.438 -12.445 1 88.75 198 ILE B O 1
ATOM 4724 N N . GLN B 1 199 ? -7.652 -21.469 -11.461 1 83.5 199 GLN B N 1
ATOM 4725 C CA . GLN B 1 199 ? -7.289 -22.016 -10.164 1 83.5 199 GLN B CA 1
ATOM 4726 C C . GLN B 1 199 ? -8.242 -23.141 -9.75 1 83.5 199 GLN B C 1
ATOM 4728 O O . GLN B 1 199 ? -7.809 -24.203 -9.297 1 83.5 199 GLN B O 1
ATOM 4733 N N . GLY B 1 200 ? -9.531 -22.828 -9.898 1 78.81 200 GLY B N 1
ATOM 4734 C CA . GLY B 1 200 ? -10.516 -23.844 -9.578 1 78.81 200 GLY B CA 1
ATOM 4735 C C . GLY B 1 200 ? -10.375 -25.109 -10.422 1 78.81 200 GLY B C 1
ATOM 4736 O O . GLY B 1 200 ? -10.438 -26.219 -9.906 1 78.81 200 GLY B O 1
ATOM 4737 N N . TRP B 1 201 ? -10.227 -24.938 -11.617 1 82.44 201 TRP B N 1
ATOM 4738 C CA . TRP B 1 201 ? -10.023 -26.062 -12.531 1 82.44 201 TRP B CA 1
ATOM 4739 C C . TRP B 1 201 ? -8.766 -26.844 -12.164 1 82.44 201 TRP B C 1
ATOM 4741 O O . TRP B 1 201 ? -8.773 -28.078 -12.164 1 82.44 201 TRP B O 1
ATOM 4751 N N . GLY B 1 202 ? -7.711 -26.141 -11.906 1 82.88 202 GLY B N 1
ATOM 4752 C CA . GLY B 1 202 ? -6.457 -26.766 -11.523 1 82.88 202 GLY B CA 1
ATOM 4753 C C . GLY B 1 202 ? -6.562 -27.578 -10.25 1 82.88 202 GLY B C 1
ATOM 4754 O O . GLY B 1 202 ? -6.031 -28.688 -10.172 1 82.88 202 GLY B O 1
ATOM 4755 N N . TYR B 1 203 ? -7.223 -27.047 -9.344 1 79.19 203 TYR B N 1
ATOM 4756 C CA . TYR B 1 203 ? -7.387 -27.766 -8.086 1 79.19 203 TYR B CA 1
ATOM 4757 C C . TYR B 1 203 ? -8.227 -29.016 -8.273 1 79.19 203 TYR B C 1
ATOM 4759 O O . TYR B 1 203 ? -7.961 -30.047 -7.645 1 79.19 203 TYR B O 1
ATOM 4767 N N . LEU B 1 204 ? -9.227 -28.922 -9.062 1 78.19 204 LEU B N 1
ATOM 4768 C CA . LEU B 1 204 ? -10.055 -30.078 -9.336 1 78.19 204 LEU B CA 1
ATOM 4769 C C . LEU B 1 204 ? -9.25 -31.188 -10.016 1 78.19 204 LEU B C 1
ATOM 4771 O O . LEU B 1 204 ? -9.391 -32.375 -9.672 1 78.19 204 LEU B O 1
ATOM 4775 N N . GLN B 1 205 ? -8.469 -30.812 -10.922 1 80.5 205 GLN B N 1
ATOM 4776 C CA . GLN B 1 205 ? -7.629 -31.781 -11.617 1 80.5 205 GLN B CA 1
ATOM 4777 C C . GLN B 1 205 ? -6.621 -32.438 -10.672 1 80.5 205 GLN B C 1
ATOM 4779 O O . GLN B 1 205 ? -6.344 -33.625 -10.766 1 80.5 205 GLN B O 1
ATOM 4784 N N . THR B 1 206 ? -6.098 -31.625 -9.805 1 81.44 206 THR B N 1
ATOM 4785 C CA . THR B 1 206 ? -5.105 -32.125 -8.852 1 81.44 206 THR B CA 1
ATOM 4786 C C . THR B 1 206 ? -5.742 -33.094 -7.867 1 81.44 206 THR B C 1
ATOM 4788 O O . THR B 1 206 ? -5.137 -34.094 -7.508 1 81.44 206 THR B O 1
ATOM 4791 N N . MET B 1 207 ? -6.871 -32.812 -7.512 1 76.5 207 MET B N 1
ATOM 4792 C CA . MET B 1 207 ? -7.57 -33.656 -6.57 1 76.5 207 MET B CA 1
ATOM 4793 C C . MET B 1 207 ? -7.906 -35 -7.215 1 76.5 207 MET B C 1
ATOM 4795 O O . MET B 1 207 ? -7.84 -36.062 -6.555 1 76.5 207 MET B O 1
ATOM 4799 N N . LYS B 1 208 ? -8.219 -34.938 -8.375 1 76.38 208 LYS B N 1
ATOM 4800 C CA . LYS B 1 208 ? -8.633 -36.156 -9.086 1 76.38 208 LYS B CA 1
ATOM 4801 C C . LYS B 1 208 ? -7.43 -37 -9.477 1 76.38 208 LYS B C 1
ATOM 4803 O O . LYS B 1 208 ? -7.504 -38.219 -9.453 1 76.38 208 LYS B O 1
ATOM 4808 N N . HIS B 1 209 ? -6.336 -36.375 -9.75 1 80.38 209 HIS B N 1
ATOM 4809 C CA . HIS B 1 209 ? -5.289 -37.125 -10.422 1 80.38 209 HIS B CA 1
ATOM 4810 C C . HIS B 1 209 ? -3.996 -37.125 -9.617 1 80.38 209 HIS B C 1
ATOM 4812 O O . HIS B 1 209 ? -3.02 -37.781 -9.992 1 80.38 209 HIS B O 1
ATOM 4818 N N . ASP B 1 210 ? -3.967 -36.406 -8.547 1 79.94 210 ASP B N 1
ATOM 4819 C CA . ASP B 1 210 ? -2.736 -36.312 -7.77 1 79.94 210 ASP B CA 1
ATOM 4820 C C . ASP B 1 210 ? -2.979 -36.688 -6.309 1 79.94 210 ASP B C 1
ATOM 4822 O O . ASP B 1 210 ? -2.74 -35.875 -5.41 1 79.94 210 ASP B O 1
ATOM 4826 N N . PRO B 1 211 ? -3.271 -37.906 -6.117 1 71.5 211 PRO B N 1
ATOM 4827 C CA . PRO B 1 211 ? -3.512 -38.312 -4.734 1 71.5 211 PRO B CA 1
ATOM 4828 C C . PRO B 1 211 ? -2.262 -38.219 -3.861 1 71.5 211 PRO B C 1
ATOM 4830 O O . PRO B 1 211 ? -2.367 -38.031 -2.645 1 71.5 211 PRO B O 1
ATOM 4833 N N . ALA B 1 212 ? -1.097 -38.281 -4.461 1 71.81 212 ALA B N 1
ATOM 4834 C CA . ALA B 1 212 ? 0.156 -38.25 -3.711 1 71.81 212 ALA B CA 1
ATOM 4835 C C . ALA B 1 212 ? 0.547 -36.812 -3.35 1 71.81 212 ALA B C 1
ATOM 4837 O O . ALA B 1 212 ? 1.417 -36.594 -2.502 1 71.81 212 ALA B O 1
ATOM 4838 N N . GLY B 1 213 ? 0.005 -35.844 -3.982 1 82.25 213 GLY B N 1
ATOM 4839 C CA . GLY B 1 213 ? 0.242 -34.469 -3.67 1 82.25 213 GLY B CA 1
ATOM 4840 C C . GLY B 1 213 ? 1.514 -33.906 -4.297 1 82.25 213 GLY B C 1
ATOM 4841 O O . GLY B 1 213 ? 2.15 -33.031 -3.74 1 82.25 213 GLY B O 1
ATOM 4842 N N . ILE B 1 214 ? 1.91 -34.5 -5.352 1 85.69 214 ILE B N 1
ATOM 4843 C CA . ILE B 1 214 ? 3.133 -34.094 -6.039 1 85.69 214 ILE B CA 1
ATOM 4844 C C . ILE B 1 214 ? 3.004 -32.656 -6.523 1 85.69 214 ILE B C 1
ATOM 4846 O O . ILE B 1 214 ? 3.908 -31.844 -6.32 1 85.69 214 ILE B O 1
ATOM 4850 N N . ILE B 1 215 ? 1.907 -32.312 -7.09 1 88.06 215 ILE B N 1
ATOM 4851 C CA . ILE B 1 215 ? 1.675 -31 -7.652 1 88.06 215 ILE B CA 1
ATOM 4852 C C . ILE B 1 215 ? 1.666 -29.953 -6.535 1 88.06 215 ILE B C 1
ATOM 4854 O O . ILE B 1 215 ? 2.389 -28.969 -6.602 1 88.06 215 ILE B O 1
ATOM 4858 N N . SER B 1 216 ? 0.911 -30.203 -5.48 1 84.31 216 SER B N 1
ATOM 4859 C CA . SER B 1 216 ? 0.783 -29.234 -4.387 1 84.31 216 SER B CA 1
ATOM 4860 C C . SER B 1 216 ? 2.121 -29.016 -3.691 1 84.31 216 SER B C 1
ATOM 4862 O O . SER B 1 216 ? 2.457 -27.875 -3.334 1 84.31 216 SER B O 1
ATOM 4864 N N . LYS B 1 217 ? 2.83 -30.062 -3.508 1 87.69 217 LYS B N 1
ATOM 4865 C CA . LYS B 1 217 ? 4.121 -29.938 -2.836 1 87.69 217 LYS B CA 1
ATOM 4866 C C . LYS B 1 217 ? 5.086 -29.078 -3.637 1 87.69 217 LYS B C 1
ATOM 4868 O O . LYS B 1 217 ? 5.836 -28.281 -3.066 1 87.69 217 LYS B O 1
ATOM 4873 N N . HIS B 1 218 ? 5.098 -29.25 -4.926 1 90.88 218 HIS B N 1
ATOM 4874 C CA . HIS B 1 218 ? 5.973 -28.438 -5.773 1 90.88 218 HIS B CA 1
ATOM 4875 C C . HIS B 1 218 ? 5.492 -27 -5.852 1 90.88 218 HIS B C 1
ATOM 4877 O O . HIS B 1 218 ? 6.289 -26.062 -5.727 1 90.88 218 HIS B O 1
ATOM 4883 N N . LEU B 1 219 ? 4.219 -26.797 -6 1 90.19 219 LEU B N 1
ATOM 4884 C CA . LEU B 1 219 ? 3.66 -25.469 -6.18 1 90.19 219 LEU B CA 1
ATOM 4885 C C . LEU B 1 219 ? 3.736 -24.656 -4.883 1 90.19 219 LEU B C 1
ATOM 4887 O O . LEU B 1 219 ? 3.881 -23.438 -4.91 1 90.19 219 LEU B O 1
ATOM 4891 N N . TRP B 1 220 ? 3.701 -25.328 -3.732 1 88.75 220 TRP B N 1
ATOM 4892 C CA . TRP B 1 220 ? 3.656 -24.641 -2.445 1 88.75 220 TRP B CA 1
ATOM 4893 C C . TRP B 1 220 ? 5.062 -24.438 -1.891 1 88.75 220 TRP B C 1
ATOM 4895 O O . TRP B 1 220 ? 5.238 -23.766 -0.87 1 88.75 220 TRP B O 1
ATOM 4905 N N . GLY B 1 221 ? 6.031 -25.078 -2.49 1 90.5 221 GLY B N 1
ATOM 4906 C CA . GLY B 1 221 ? 7.398 -24.688 -2.18 1 90.5 221 GLY B CA 1
ATOM 4907 C C . GLY B 1 221 ? 8.102 -25.672 -1.267 1 90.5 221 GLY B C 1
ATOM 4908 O O . GLY B 1 221 ? 9.094 -25.328 -0.614 1 90.5 221 GLY B O 1
ATOM 4909 N N . VAL B 1 222 ? 7.566 -26.891 -1.227 1 87.81 222 VAL B N 1
ATOM 4910 C CA . VAL B 1 222 ? 8.234 -27.906 -0.409 1 87.81 222 VAL B CA 1
ATOM 4911 C C . VAL B 1 222 ? 9.648 -28.125 -0.921 1 87.81 222 VAL B C 1
ATOM 4913 O O . VAL B 1 222 ? 10.57 -28.359 -0.134 1 87.81 222 VAL B O 1
ATOM 4916 N N . TYR B 1 223 ? 9.844 -28.047 -2.186 1 91.81 223 TYR B N 1
ATOM 4917 C CA . TYR B 1 223 ? 11.125 -28.391 -2.789 1 91.81 223 TYR B CA 1
ATOM 4918 C C . TYR B 1 223 ? 11.875 -27.125 -3.221 1 91.81 223 TYR B C 1
ATOM 4920 O O . TYR B 1 223 ? 12.883 -27.219 -3.93 1 91.81 223 TYR B O 1
ATOM 4928 N N . THR B 1 224 ? 11.391 -25.969 -2.859 1 90.5 224 THR B N 1
ATOM 4929 C CA . THR B 1 224 ? 11.992 -24.703 -3.229 1 90.5 224 THR B CA 1
ATOM 4930 C C . THR B 1 224 ? 13 -24.25 -2.174 1 90.5 224 THR B C 1
ATOM 4932 O O . THR B 1 224 ? 12.625 -23.922 -1.044 1 90.5 224 THR B O 1
ATOM 4935 N N . PRO B 1 225 ? 14.25 -24.141 -2.559 1 86.62 225 PRO B N 1
ATOM 4936 C CA . PRO B 1 225 ? 15.297 -23.828 -1.574 1 86.62 225 PRO B CA 1
ATOM 4937 C C . PRO B 1 225 ? 15.133 -22.422 -0.971 1 86.62 225 PRO B C 1
ATOM 4939 O O . PRO B 1 225 ? 15.609 -22.172 0.141 1 86.62 225 PRO B O 1
ATOM 4942 N N . GLN B 1 226 ? 14.539 -21.562 -1.654 1 84.12 226 GLN B N 1
ATOM 4943 C CA . GLN B 1 226 ? 14.359 -20.203 -1.17 1 84.12 226 GLN B CA 1
ATOM 4944 C C . GLN B 1 226 ? 13.367 -20.156 -0.012 1 84.12 226 GLN B C 1
ATOM 4946 O O . GLN B 1 226 ? 13.312 -19.172 0.729 1 84.12 226 GLN B O 1
ATOM 4951 N N . VAL B 1 227 ? 12.523 -21.172 0.074 1 82.81 227 VAL B N 1
ATOM 4952 C CA . VAL B 1 227 ? 11.617 -21.281 1.213 1 82.81 227 VAL B CA 1
ATOM 4953 C C . VAL B 1 227 ? 12.383 -21.828 2.422 1 82.81 227 VAL B C 1
ATOM 4955 O O . VAL B 1 227 ? 13.227 -22.719 2.287 1 82.81 227 VAL B O 1
ATOM 4958 N N . THR B 1 228 ? 12.102 -21.297 3.553 1 73.31 228 THR B N 1
ATOM 4959 C CA . THR B 1 228 ? 12.844 -21.688 4.742 1 73.31 228 THR B CA 1
ATOM 4960 C C . THR B 1 228 ? 12.633 -23.172 5.035 1 73.31 228 THR B C 1
ATOM 4962 O O . THR B 1 228 ? 11.578 -23.734 4.734 1 73.31 228 THR B O 1
ATOM 4965 N N . TRP B 1 229 ? 13.695 -23.734 5.613 1 76.5 229 TRP B N 1
ATOM 4966 C CA . TRP B 1 229 ? 13.656 -25.156 5.887 1 76.5 229 TRP B CA 1
ATOM 4967 C C . TRP B 1 229 ? 12.492 -25.5 6.816 1 76.5 229 TRP B C 1
ATOM 4969 O O . TRP B 1 229 ? 11.875 -26.562 6.684 1 76.5 229 TRP B O 1
ATOM 4979 N N . LEU B 1 230 ? 12.188 -24.672 7.746 1 68.56 230 LEU B N 1
ATOM 4980 C CA . LEU B 1 230 ? 11.094 -24.906 8.68 1 68.56 230 LEU B CA 1
ATOM 4981 C C . LEU B 1 230 ? 9.75 -24.938 7.953 1 68.56 230 LEU B C 1
ATOM 4983 O O . LEU B 1 230 ? 8.922 -25.812 8.203 1 68.56 230 LEU B O 1
ATOM 4987 N N . GLU B 1 231 ? 9.625 -24.016 7.039 1 74.31 231 GLU B N 1
ATOM 4988 C CA . GLU B 1 231 ? 8.383 -23.969 6.27 1 74.31 231 GLU B CA 1
ATOM 4989 C C . GLU B 1 231 ? 8.258 -25.188 5.363 1 74.31 231 GLU B C 1
ATOM 4991 O O . GLU B 1 231 ? 7.176 -25.766 5.238 1 74.31 231 GLU B O 1
ATOM 4996 N N . ARG B 1 232 ? 9.375 -25.578 4.812 1 82.81 232 ARG B N 1
ATOM 4997 C CA . ARG B 1 232 ? 9.367 -26.734 3.93 1 82.81 232 ARG B CA 1
ATOM 4998 C C . ARG B 1 232 ? 8.992 -28 4.695 1 82.81 232 ARG B C 1
ATOM 5000 O O . ARG B 1 232 ? 8.203 -28.812 4.211 1 82.81 232 ARG B O 1
ATOM 5007 N N . THR B 1 233 ? 9.508 -28.109 5.883 1 79.56 233 THR B N 1
ATOM 5008 C CA . THR B 1 233 ? 9.242 -29.281 6.707 1 79.56 233 THR B CA 1
ATOM 5009 C C . THR B 1 233 ? 7.777 -29.328 7.137 1 79.56 233 THR B C 1
ATOM 5011 O O . THR B 1 233 ? 7.133 -30.375 7.062 1 79.56 233 THR B O 1
ATOM 5014 N N . ILE B 1 234 ? 7.312 -28.219 7.516 1 72.38 234 ILE B N 1
ATOM 5015 C CA . ILE B 1 234 ? 5.922 -28.141 7.945 1 72.38 234 ILE B CA 1
ATOM 5016 C C . ILE B 1 234 ? 5 -28.453 6.773 1 72.38 234 ILE B C 1
ATOM 5018 O O . ILE B 1 234 ? 4.035 -29.203 6.926 1 72.38 234 ILE B O 1
ATOM 5022 N N . LEU B 1 235 ? 5.367 -27.922 5.645 1 79 235 LEU B N 1
ATOM 5023 C CA . LEU B 1 235 ? 4.551 -28.156 4.457 1 79 235 LEU B CA 1
ATOM 5024 C C . LEU B 1 235 ? 4.574 -29.625 4.059 1 79 235 LEU B C 1
ATOM 5026 O O . LEU B 1 235 ? 3.545 -30.188 3.664 1 79 235 LEU B O 1
ATOM 5030 N N . ASP B 1 236 ? 5.684 -30.156 4.121 1 81.62 236 ASP B N 1
ATOM 5031 C CA . ASP B 1 236 ? 5.84 -31.547 3.719 1 81.62 236 ASP B CA 1
ATOM 5032 C C . ASP B 1 236 ? 5.082 -32.5 4.66 1 81.62 236 ASP B C 1
ATOM 5034 O O . ASP B 1 236 ? 4.406 -33.406 4.211 1 81.62 236 ASP B O 1
ATOM 5038 N N . LYS B 1 237 ? 5.16 -32.219 5.938 1 73.5 237 LYS B N 1
ATOM 5039 C CA . LYS B 1 237 ? 4.562 -33.125 6.93 1 73.5 237 LYS B CA 1
ATOM 5040 C C . LYS B 1 237 ? 3.066 -32.875 7.07 1 73.5 237 LYS B C 1
ATOM 5042 O O . LYS B 1 237 ? 2.301 -33.781 7.375 1 73.5 237 LYS B O 1
ATOM 5047 N N . CYS B 1 238 ? 2.676 -31.672 6.871 1 67.12 238 CYS B N 1
ATOM 5048 C CA . CYS B 1 238 ? 1.269 -31.344 7.055 1 67.12 238 CYS B CA 1
ATOM 5049 C C . CYS B 1 238 ? 0.502 -31.469 5.742 1 67.12 238 CYS B C 1
ATOM 5051 O O . CYS B 1 238 ? -0.722 -31.328 5.719 1 67.12 238 CYS B O 1
ATOM 5053 N N . SER B 1 239 ? 1.252 -31.641 4.699 1 62.47 239 SER B N 1
ATOM 5054 C CA . SER B 1 239 ? 0.623 -31.719 3.385 1 62.47 239 SER B CA 1
ATOM 5055 C C . SER B 1 239 ? -0.449 -32.812 3.354 1 62.47 239 SER B C 1
ATOM 5057 O O . SER B 1 239 ? -1.486 -32.625 2.707 1 62.47 239 SER B O 1
ATOM 5059 N N . THR B 1 240 ? -0.156 -33.844 4.062 1 57.78 240 THR B N 1
ATOM 5060 C CA . THR B 1 240 ? -1.12 -34.938 4.094 1 57.78 240 THR B CA 1
ATOM 5061 C C . THR B 1 240 ? -2.385 -34.531 4.84 1 57.78 240 THR B C 1
ATOM 5063 O O . THR B 1 240 ? -3.494 -34.875 4.438 1 57.78 240 THR B O 1
ATOM 5066 N N . TRP B 1 241 ? -2.201 -33.781 5.863 1 55.91 241 TRP B N 1
ATOM 5067 C CA . TRP B 1 241 ? -3.334 -33.312 6.645 1 55.91 241 TRP B CA 1
ATOM 5068 C C . TRP B 1 241 ? -4.043 -32.156 5.926 1 55.91 241 TRP B C 1
ATOM 5070 O O . TRP B 1 241 ? -5.277 -32.094 5.906 1 55.91 241 TRP B O 1
ATOM 5080 N N . PHE B 1 242 ? -3.295 -31.438 5.305 1 55.19 242 PHE B N 1
ATOM 5081 C CA . PHE B 1 242 ? -3.787 -30.266 4.578 1 55.19 242 PHE B CA 1
ATOM 5082 C C . PHE B 1 242 ? -4.598 -30.688 3.359 1 55.19 242 PHE B C 1
ATOM 5084 O O . PHE B 1 242 ? -5.59 -30.047 3.014 1 55.19 242 PHE B O 1
ATOM 5091 N N . LYS B 1 243 ? -4.102 -31.859 2.875 1 56.78 243 LYS B N 1
ATOM 5092 C CA . LYS B 1 243 ? -4.891 -32.406 1.77 1 56.78 243 LYS B CA 1
ATOM 5093 C C . LYS B 1 243 ? -6.363 -32.531 2.156 1 56.78 243 LYS B C 1
ATOM 5095 O O . LYS B 1 243 ? -7.25 -32.188 1.366 1 56.78 243 LYS B O 1
ATOM 5100 N N . GLU B 1 244 ? -6.504 -33 3.336 1 53.78 244 GLU B N 1
ATOM 5101 C CA . GLU B 1 244 ? -7.883 -33.156 3.791 1 53.78 244 GLU B CA 1
ATOM 5102 C C . GLU B 1 244 ? -8.531 -31.797 4.078 1 53.78 244 GLU B C 1
ATOM 5104 O O . GLU B 1 244 ? -9.68 -31.562 3.703 1 53.78 244 GLU B O 1
ATOM 5109 N N . VAL B 1 245 ? -7.809 -31 4.73 1 51.72 245 VAL B N 1
ATOM 5110 C CA . VAL B 1 245 ? -8.352 -29.703 5.117 1 51.72 245 VAL B CA 1
ATOM 5111 C C . VAL B 1 245 ? -8.5 -28.812 3.883 1 51.72 245 VAL B C 1
ATOM 5113 O O . VAL B 1 245 ? -9.523 -28.156 3.709 1 51.72 245 VAL B O 1
ATOM 5116 N N . LEU B 1 246 ? -7.465 -28.812 3.104 1 55 246 LEU B N 1
ATOM 5117 C CA . LEU B 1 246 ? -7.496 -28.031 1.871 1 55 246 LEU B CA 1
ATOM 5118 C C . LEU B 1 246 ? -8.625 -28.516 0.958 1 55 246 LEU B C 1
ATOM 5120 O O . LEU B 1 246 ? -9.297 -27.703 0.322 1 55 246 LEU B O 1
ATOM 5124 N N . HIS B 1 247 ? -8.688 -29.844 1.023 1 57.72 247 HIS B N 1
ATOM 5125 C CA . HIS B 1 247 ? -9.797 -30.391 0.243 1 57.72 247 HIS B CA 1
ATOM 5126 C C . HIS B 1 247 ? -11.125 -29.797 0.706 1 57.72 247 HIS B C 1
ATOM 5128 O O . HIS B 1 247 ? -11.969 -29.438 -0.117 1 57.72 247 HIS B O 1
ATOM 5134 N N . ASN B 1 248 ? -11.18 -29.641 1.944 1 52.44 248 ASN B N 1
ATOM 5135 C CA . ASN B 1 248 ? -12.461 -29.156 2.457 1 52.44 248 ASN B CA 1
ATOM 5136 C C . ASN B 1 248 ? -12.594 -27.641 2.283 1 52.44 248 ASN B C 1
ATOM 5138 O O . ASN B 1 248 ? -13.633 -27.156 1.849 1 52.44 248 ASN B O 1
ATOM 5142 N N . ASP B 1 249 ? -11.555 -26.969 2.611 1 53.56 249 ASP B N 1
ATOM 5143 C CA . ASP B 1 249 ? -11.641 -25.516 2.602 1 53.56 249 ASP B CA 1
ATOM 5144 C C . ASP B 1 249 ? -11.609 -24.969 1.174 1 53.56 249 ASP B C 1
ATOM 5146 O O . ASP B 1 249 ? -12.398 -24.094 0.824 1 53.56 249 ASP B O 1
ATOM 5150 N N . THR B 1 250 ? -10.672 -25.562 0.452 1 56.59 250 THR B N 1
ATOM 5151 C CA . THR B 1 250 ? -10.594 -25.109 -0.935 1 56.59 250 THR B CA 1
ATOM 5152 C C . THR B 1 250 ? -11.859 -25.5 -1.696 1 56.59 250 THR B C 1
ATOM 5154 O O . THR B 1 250 ? -12.367 -24.719 -2.504 1 56.59 250 THR B O 1
ATOM 5157 N N . SER B 1 251 ? -12.312 -26.641 -1.258 1 56.5 251 SER B N 1
ATOM 5158 C CA . SER B 1 251 ? -13.547 -27.062 -1.907 1 56.5 251 SER B CA 1
ATOM 5159 C C . SER B 1 251 ? -14.703 -26.141 -1.548 1 56.5 251 SER B C 1
ATOM 5161 O O . SER B 1 251 ? -15.555 -25.844 -2.389 1 56.5 251 SER B O 1
ATOM 5163 N N . SER B 1 252 ? -14.625 -25.734 -0.361 1 54.69 252 SER B N 1
ATOM 5164 C CA . SER B 1 252 ? -15.688 -24.828 0.061 1 54.69 252 SER B CA 1
ATOM 5165 C C . SER B 1 252 ? -15.5 -23.438 -0.536 1 54.69 252 SER B C 1
ATOM 5167 O O . SER B 1 252 ? -16.453 -22.812 -0.99 1 54.69 252 SER B O 1
ATOM 5169 N N . PHE B 1 253 ? -14.289 -23.047 -0.526 1 51.97 253 PHE B N 1
ATOM 5170 C CA . PHE B 1 253 ? -13.984 -21.719 -1.035 1 51.97 253 PHE B CA 1
ATOM 5171 C C . PHE B 1 253 ? -14.219 -21.641 -2.539 1 51.97 253 PHE B C 1
ATOM 5173 O O . PHE B 1 253 ? -14.867 -20.719 -3.027 1 51.97 253 PHE B O 1
ATOM 5180 N N . LEU B 1 254 ? -13.734 -22.703 -3.203 1 55.41 254 LEU B N 1
ATOM 5181 C CA . LEU B 1 254 ? -13.867 -22.703 -4.656 1 55.41 254 LEU B CA 1
ATOM 5182 C C . LEU B 1 254 ? -15.141 -23.406 -5.086 1 55.41 254 LEU B C 1
ATOM 5184 O O . LEU B 1 254 ? -15.469 -23.453 -6.273 1 55.41 254 LEU B O 1
ATOM 5188 N N . LYS B 1 255 ? -15.977 -23.766 -4.016 1 57.88 255 LYS B N 1
ATOM 5189 C CA . LYS B 1 255 ? -17.219 -24.5 -4.258 1 57.88 255 LYS B CA 1
ATOM 5190 C C . LYS B 1 255 ? -17.016 -25.609 -5.281 1 57.88 255 LYS B C 1
ATOM 5192 O O . LYS B 1 255 ? -17.766 -25.734 -6.246 1 57.88 255 LYS B O 1
ATOM 5197 N N . LEU B 1 256 ? -15.984 -26.391 -5.051 1 58.47 256 LEU B N 1
ATOM 5198 C CA . LEU B 1 256 ? -15.57 -27.438 -5.992 1 58.47 256 LEU B CA 1
ATOM 5199 C C . LEU B 1 256 ? -16.594 -28.562 -6.027 1 58.47 256 LEU B C 1
ATOM 5201 O O . LEU B 1 256 ? -16.656 -29.328 -7 1 58.47 256 LEU B O 1
ATOM 5205 N N . THR B 1 257 ? -17.391 -28.562 -5.031 1 62.31 257 THR B N 1
ATOM 5206 C CA . THR B 1 257 ? -18.359 -29.656 -4.992 1 62.31 257 THR B CA 1
ATOM 5207 C C . THR B 1 257 ? -19.609 -29.281 -5.781 1 62.31 257 THR B C 1
ATOM 5209 O O . THR B 1 257 ? -20.484 -30.141 -6.004 1 62.31 257 THR B O 1
ATOM 5212 N N . ASP B 1 258 ? -19.578 -28.125 -6.152 1 67.88 258 ASP B N 1
ATOM 5213 C CA . ASP B 1 258 ? -20.719 -27.688 -6.949 1 67.88 258 ASP B CA 1
ATOM 5214 C C . ASP B 1 258 ? -20.469 -27.922 -8.438 1 67.88 258 ASP B C 1
ATOM 5216 O O . ASP B 1 258 ? -19.781 -27.141 -9.094 1 67.88 258 ASP B O 1
ATOM 5220 N N . GLU B 1 259 ? -20.984 -29 -8.891 1 69.94 259 GLU B N 1
ATOM 5221 C CA . GLU B 1 259 ? -20.766 -29.391 -10.281 1 69.94 259 GLU B CA 1
ATOM 5222 C C . GLU B 1 259 ? -21.266 -28.297 -11.234 1 69.94 259 GLU B C 1
ATOM 5224 O O . GLU B 1 259 ? -20.656 -28.047 -12.273 1 69.94 259 GLU B O 1
ATOM 5229 N N . ASP B 1 260 ? -22.344 -27.734 -10.805 1 72.38 260 ASP B N 1
ATOM 5230 C CA . ASP B 1 260 ? -22.891 -26.656 -11.633 1 72.38 260 ASP B CA 1
ATOM 5231 C C . ASP B 1 260 ? -21.922 -25.484 -11.703 1 72.38 260 ASP B C 1
ATOM 5233 O O . ASP B 1 260 ? -21.734 -24.891 -12.766 1 72.38 260 ASP B O 1
ATOM 5237 N N . LEU B 1 261 ? -21.344 -25.219 -10.578 1 73.69 261 LEU B N 1
ATOM 5238 C CA . LEU B 1 261 ? -20.406 -24.109 -10.539 1 73.69 261 LEU B CA 1
ATOM 5239 C C . LEU B 1 261 ? -19.156 -24.438 -11.352 1 73.69 261 LEU B C 1
ATOM 5241 O O . LEU B 1 261 ? -18.594 -23.562 -12.008 1 73.69 261 LEU B O 1
ATOM 5245 N N . GLN B 1 262 ? -18.797 -25.625 -11.336 1 75.38 262 GLN B N 1
ATOM 5246 C CA . GLN B 1 262 ? -17.625 -26.047 -12.102 1 75.38 262 GLN B CA 1
ATOM 5247 C C . GLN B 1 262 ? -17.875 -25.891 -13.602 1 75.38 262 GLN B C 1
ATOM 5249 O O . GLN B 1 262 ? -17 -25.422 -14.328 1 75.38 262 GLN B O 1
ATOM 5254 N N . GLU B 1 263 ? -18.969 -26.312 -13.953 1 78.62 263 GLU B N 1
ATOM 5255 C CA . GLU B 1 263 ? -19.312 -26.188 -15.367 1 78.62 263 GLU B CA 1
ATOM 5256 C C . GLU B 1 263 ? -19.391 -24.734 -15.797 1 78.62 263 GLU B C 1
ATOM 5258 O O . GLU B 1 263 ? -18.969 -24.375 -16.906 1 78.62 263 GLU B O 1
ATOM 5263 N N . ARG B 1 264 ? -19.922 -24 -14.914 1 79.31 264 ARG B N 1
ATOM 5264 C CA . ARG B 1 264 ? -20.016 -22.562 -15.219 1 79.31 264 ARG B CA 1
ATOM 5265 C C . ARG B 1 264 ? -18.641 -21.938 -15.328 1 79.31 264 ARG B C 1
ATOM 5267 O O . ARG B 1 264 ? -18.406 -21.094 -16.203 1 79.31 264 ARG B O 1
ATOM 5274 N N . ARG B 1 265 ? -17.766 -22.312 -14.461 1 78.75 265 ARG B N 1
ATOM 5275 C CA . ARG B 1 265 ? -16.406 -21.766 -14.484 1 78.75 265 ARG B CA 1
ATOM 5276 C C . ARG B 1 265 ? -15.68 -22.188 -15.758 1 78.75 265 ARG B C 1
ATOM 5278 O O . ARG B 1 265 ? -14.93 -21.391 -16.328 1 78.75 265 ARG B O 1
ATOM 5285 N N . LEU B 1 266 ? -15.938 -23.375 -16.156 1 81.94 266 LEU B N 1
ATOM 5286 C CA . LEU B 1 266 ? -15.305 -23.844 -17.375 1 81.94 266 LEU B CA 1
ATOM 5287 C C . LEU B 1 266 ? -15.852 -23.109 -18.594 1 81.94 266 LEU B C 1
ATOM 5289 O O . LEU B 1 266 ? -15.117 -22.844 -19.547 1 81.94 266 LEU B O 1
ATOM 5293 N N . GLN B 1 267 ? -17.094 -22.844 -18.516 1 85.69 267 GLN B N 1
ATOM 5294 C CA . GLN B 1 267 ? -17.703 -22.094 -19.609 1 85.69 267 GLN B CA 1
ATOM 5295 C C . GLN B 1 267 ? -17.156 -20.672 -19.641 1 85.69 267 GLN B C 1
ATOM 5297 O O . GLN B 1 267 ? -16.922 -20.125 -20.719 1 85.69 267 GLN B O 1
ATOM 5302 N N . GLU B 1 268 ? -17.047 -20.156 -18.484 1 85.12 268 GLU B N 1
ATOM 5303 C CA . GLU B 1 268 ? -16.484 -18.812 -18.406 1 85.12 268 GLU B CA 1
ATOM 5304 C C . GLU B 1 268 ? -15.047 -18.766 -18.906 1 85.12 268 GLU B C 1
ATOM 5306 O O . GLU B 1 268 ? -14.633 -17.812 -19.562 1 85.12 268 GLU B O 1
ATOM 5311 N N . LEU B 1 269 ? -14.367 -19.75 -18.594 1 89.5 269 LEU B N 1
ATOM 5312 C CA . LEU B 1 269 ? -12.992 -19.859 -19.062 1 89.5 269 LEU B CA 1
ATOM 5313 C C . LEU B 1 269 ? -12.938 -19.969 -20.578 1 89.5 269 LEU B C 1
ATOM 5315 O O . LEU B 1 269 ? -12.164 -19.25 -21.234 1 89.5 269 LEU B O 1
ATOM 5319 N N . SER B 1 270 ? -13.766 -20.797 -21.094 1 91 270 SER B N 1
ATOM 5320 C CA . SER B 1 270 ? -13.797 -20.984 -22.547 1 91 270 SER B CA 1
ATOM 5321 C C . SER B 1 270 ? -14.188 -19.703 -23.266 1 91 270 SER B C 1
ATOM 5323 O O . SER B 1 270 ? -13.617 -19.359 -24.297 1 91 270 SER B O 1
ATOM 5325 N N . LYS B 1 271 ? -15.109 -19.031 -22.672 1 92.75 271 LYS B N 1
ATOM 5326 C CA . LYS B 1 271 ? -15.555 -17.781 -23.25 1 92.75 271 LYS B CA 1
ATOM 5327 C C . LYS B 1 271 ? -14.43 -16.75 -23.25 1 92.75 271 LYS B C 1
ATOM 5329 O O . LYS B 1 271 ? -14.242 -16.016 -24.234 1 92.75 271 LYS B O 1
ATOM 5334 N N . ALA B 1 272 ? -13.75 -16.656 -22.203 1 93.62 272 ALA B N 1
ATOM 5335 C CA . ALA B 1 272 ? -12.641 -15.719 -22.094 1 93.62 272 ALA B CA 1
ATOM 5336 C C . ALA B 1 272 ? -11.555 -16.031 -23.125 1 93.62 272 ALA B C 1
ATOM 5338 O O . ALA B 1 272 ? -11.008 -15.125 -23.75 1 93.62 272 ALA B O 1
ATOM 5339 N N . LEU B 1 273 ? -11.281 -17.281 -23.312 1 95.75 273 LEU B N 1
ATOM 5340 C CA . LEU B 1 273 ? -10.273 -17.688 -24.281 1 95.75 273 LEU B CA 1
ATOM 5341 C C . LEU B 1 273 ? -10.719 -17.359 -25.703 1 95.75 273 LEU B C 1
ATOM 5343 O O . LEU B 1 273 ? -9.914 -16.906 -26.516 1 95.75 273 LEU B O 1
ATOM 5347 N N . ASP B 1 274 ? -11.984 -17.547 -25.922 1 96.62 274 ASP B N 1
ATOM 5348 C CA . ASP B 1 274 ? -12.531 -17.219 -27.234 1 96.62 274 ASP B CA 1
ATOM 5349 C C . ASP B 1 274 ? -12.43 -15.727 -27.531 1 96.62 274 ASP B C 1
ATOM 5351 O O . ASP B 1 274 ? -12.141 -15.32 -28.656 1 96.62 274 ASP B O 1
ATOM 5355 N N . GLU B 1 275 ? -12.688 -14.977 -26.562 1 96.38 275 GLU B N 1
ATOM 5356 C CA . GLU B 1 275 ? -12.609 -13.531 -26.719 1 96.38 275 GLU B CA 1
ATOM 5357 C C . GLU B 1 275 ? -11.18 -13.078 -26.984 1 96.38 275 GLU B C 1
ATOM 5359 O O . GLU B 1 275 ? -10.945 -12.172 -27.781 1 96.38 275 GLU B O 1
ATOM 5364 N N . VAL B 1 276 ? -10.258 -13.641 -26.297 1 97.56 276 VAL B N 1
ATOM 5365 C CA . VAL B 1 276 ? -8.852 -13.328 -26.531 1 97.56 276 VAL B CA 1
ATOM 5366 C C . VAL B 1 276 ? -8.461 -13.734 -27.953 1 97.56 276 VAL B C 1
ATOM 5368 O O . VAL B 1 276 ? -7.762 -12.992 -28.641 1 97.56 276 VAL B O 1
ATOM 5371 N N . ASP B 1 277 ? -8.938 -14.867 -28.391 1 97.31 277 ASP B N 1
ATOM 5372 C CA . ASP B 1 277 ? -8.672 -15.32 -29.75 1 97.31 277 ASP B CA 1
ATOM 5373 C C . ASP B 1 277 ? -9.219 -14.32 -30.781 1 97.31 277 ASP B C 1
ATOM 5375 O O . ASP B 1 277 ? -8.555 -14.031 -31.781 1 97.31 277 ASP B O 1
ATOM 5379 N N . ALA B 1 278 ? -10.359 -13.875 -30.484 1 97.06 278 ALA B N 1
ATOM 5380 C CA . ALA B 1 278 ? -10.984 -12.922 -31.391 1 97.06 278 ALA B CA 1
ATOM 5381 C C . ALA B 1 278 ? -10.172 -11.633 -31.469 1 97.06 278 ALA B C 1
ATOM 5383 O O . ALA B 1 278 ? -10.031 -11.047 -32.562 1 97.06 278 ALA B O 1
ATOM 5384 N N . ALA B 1 279 ? -9.641 -11.164 -30.391 1 96.44 279 ALA B N 1
ATOM 5385 C CA . ALA B 1 279 ? -8.812 -9.961 -30.375 1 96.44 279 ALA B CA 1
ATOM 5386 C C . ALA B 1 279 ? -7.512 -10.18 -31.141 1 96.44 279 ALA B C 1
ATOM 5388 O O . ALA B 1 279 ? -7.039 -9.281 -31.844 1 96.44 279 ALA B O 1
ATOM 5389 N N . LEU B 1 280 ? -7.004 -11.375 -31.047 1 95.56 280 LEU B N 1
ATOM 5390 C CA . LEU B 1 280 ? -5.707 -11.688 -31.641 1 95.56 280 LEU B CA 1
ATOM 5391 C C . LEU B 1 280 ? -5.844 -11.945 -33.156 1 95.56 280 LEU B C 1
ATOM 5393 O O . LEU B 1 280 ? -4.844 -11.969 -33.875 1 95.56 280 LEU B O 1
ATOM 5397 N N . ALA B 1 281 ? -7.004 -12.117 -33.531 1 94.25 281 ALA B N 1
ATOM 5398 C CA . ALA B 1 281 ? -7.246 -12.219 -34.969 1 94.25 281 ALA B CA 1
ATOM 5399 C C . ALA B 1 281 ? -7.074 -10.867 -35.656 1 94.25 281 ALA B C 1
ATOM 5401 O O . ALA B 1 281 ? -6.742 -10.797 -36.812 1 94.25 281 ALA B O 1
ATOM 5402 N N . LYS B 1 282 ? -7.203 -9.797 -34.875 1 93.06 282 LYS B N 1
ATOM 5403 C CA . LYS B 1 282 ? -7.195 -8.445 -35.438 1 93.06 282 LYS B CA 1
ATOM 5404 C C . LYS B 1 282 ? -5.887 -7.727 -35.125 1 93.06 282 LYS B C 1
ATOM 5406 O O . LYS B 1 282 ? -5.477 -6.812 -35.844 1 93.06 282 LYS B O 1
ATOM 5411 N N . HIS B 1 283 ? -5.312 -8.047 -34.031 1 91.38 283 HIS B N 1
ATOM 5412 C CA . HIS B 1 283 ? -4.145 -7.328 -33.531 1 91.38 283 HIS B CA 1
ATOM 5413 C C . HIS B 1 283 ? -3.041 -8.289 -33.094 1 91.38 283 HIS B C 1
ATOM 5415 O O . HIS B 1 283 ? -3.293 -9.484 -32.906 1 91.38 283 HIS B O 1
ATOM 5421 N N . LYS B 1 284 ? -1.858 -7.773 -32.938 1 89.06 284 LYS B N 1
ATOM 5422 C CA . LYS B 1 284 ? -0.711 -8.578 -32.531 1 89.06 284 LYS B CA 1
ATOM 5423 C C . LYS B 1 284 ? -0.815 -8.977 -31.062 1 89.06 284 LYS B C 1
ATOM 5425 O O . LYS B 1 284 ? -0.358 -10.055 -30.672 1 89.06 284 LYS B O 1
ATOM 5430 N N . PHE B 1 285 ? -1.361 -8.078 -30.312 1 93.56 285 PHE B N 1
ATOM 5431 C CA . PHE B 1 285 ? -1.565 -8.32 -28.891 1 93.56 285 PHE B CA 1
ATOM 5432 C C . PHE B 1 285 ? -3.031 -8.141 -28.516 1 93.56 285 PHE B C 1
ATOM 5434 O O . PHE B 1 285 ? -3.844 -7.73 -29.344 1 93.56 285 PHE B O 1
ATOM 5441 N N . ILE B 1 286 ? -3.359 -8.484 -27.297 1 95.69 286 ILE B N 1
ATOM 5442 C CA . ILE B 1 286 ? -4.75 -8.508 -26.859 1 95.69 286 ILE B CA 1
ATOM 5443 C C . ILE B 1 286 ? -5.348 -7.105 -26.953 1 95.69 286 ILE B C 1
ATOM 5445 O O . ILE B 1 286 ? -6.504 -6.945 -27.359 1 95.69 286 ILE B O 1
ATOM 5449 N N . THR B 1 287 ? -4.555 -6.086 -26.578 1 93.81 287 THR B N 1
ATOM 5450 C CA . THR B 1 287 ? -5.094 -4.734 -26.516 1 93.81 287 THR B CA 1
ATOM 5451 C C . THR B 1 287 ? -4.633 -3.916 -27.719 1 93.81 287 THR B C 1
ATOM 5453 O O . THR B 1 287 ? -4.781 -2.693 -27.734 1 93.81 287 THR B O 1
ATOM 5456 N N . GLY B 1 288 ? -4.023 -4.523 -28.703 1 89.69 288 GLY B N 1
ATOM 5457 C CA . GLY B 1 288 ? -3.568 -3.797 -29.875 1 89.69 288 GLY B CA 1
ATOM 5458 C C . GLY B 1 288 ? -2.238 -4.297 -30.406 1 89.69 288 GLY B C 1
ATOM 5459 O O . GLY B 1 288 ? -1.987 -5.504 -30.438 1 89.69 288 GLY B O 1
ATOM 5460 N N . ASP B 1 289 ? -1.432 -3.262 -30.781 1 87 289 ASP B N 1
ATOM 5461 C CA . ASP B 1 289 ? -0.216 -3.664 -31.484 1 87 289 ASP B CA 1
ATOM 5462 C C . ASP B 1 289 ? 1.01 -3.521 -30.578 1 87 289 ASP B C 1
ATOM 5464 O O . ASP B 1 289 ? 2.139 -3.742 -31.031 1 87 289 ASP B O 1
ATOM 5468 N N . HIS B 1 290 ? 0.719 -3.172 -29.406 1 87.06 290 HIS B N 1
ATOM 5469 C CA . HIS B 1 290 ? 1.811 -3.072 -28.453 1 87.06 290 HIS B CA 1
ATOM 5470 C C . HIS B 1 290 ? 1.551 -3.947 -27.234 1 87.06 290 HIS B C 1
ATOM 5472 O O . HIS B 1 290 ? 0.401 -4.125 -26.828 1 87.06 290 HIS B O 1
ATOM 5478 N N . LEU B 1 291 ? 2.668 -4.422 -26.703 1 91.69 291 LEU B N 1
ATOM 5479 C CA . LEU B 1 291 ? 2.592 -5.242 -25.5 1 91.69 291 LEU B CA 1
ATOM 5480 C C . LEU B 1 291 ? 2.043 -4.438 -24.328 1 91.69 291 LEU B C 1
ATOM 5482 O O . LEU B 1 291 ? 2.428 -3.285 -24.125 1 91.69 291 LEU B O 1
ATOM 5486 N N . SER B 1 292 ? 1.106 -4.988 -23.672 1 94.06 292 SER B N 1
ATOM 5487 C CA . SER B 1 292 ? 0.542 -4.344 -22.5 1 94.06 292 SER B CA 1
ATOM 5488 C C . SER B 1 292 ? 0.559 -5.277 -21.297 1 94.06 292 SER B C 1
ATOM 5490 O O . SER B 1 292 ? 0.813 -6.477 -21.438 1 94.06 292 SER B O 1
ATOM 5492 N N . TYR B 1 293 ? 0.322 -4.746 -20.141 1 95.94 293 TYR B N 1
ATOM 5493 C CA . TYR B 1 293 ? 0.27 -5.543 -18.906 1 95.94 293 TYR B CA 1
ATOM 5494 C C . TYR B 1 293 ? -0.871 -6.551 -18.969 1 95.94 293 TYR B C 1
ATOM 5496 O O . TYR B 1 293 ? -0.877 -7.531 -18.219 1 95.94 293 TYR B O 1
ATOM 5504 N N . ILE B 1 294 ? -1.838 -6.387 -19.891 1 97.06 294 ILE B N 1
ATOM 5505 C CA . ILE B 1 294 ? -2.934 -7.332 -20.078 1 97.06 294 ILE B CA 1
ATOM 5506 C C . ILE B 1 294 ? -2.402 -8.625 -20.688 1 97.06 294 ILE B C 1
ATOM 5508 O O . ILE B 1 294 ? -2.793 -9.719 -20.281 1 97.06 294 ILE B O 1
ATOM 5512 N N . ASP B 1 295 ? -1.528 -8.469 -21.641 1 95.69 295 ASP B N 1
ATOM 5513 C CA . ASP B 1 295 ? -0.925 -9.633 -22.281 1 95.69 295 ASP B CA 1
ATOM 5514 C C . ASP B 1 295 ? -0.119 -10.461 -21.281 1 95.69 295 ASP B C 1
ATOM 5516 O O . ASP B 1 295 ? -0.212 -11.688 -21.266 1 95.69 295 ASP B O 1
ATOM 5520 N N . ILE B 1 296 ? 0.653 -9.789 -20.531 1 95.38 296 ILE B N 1
ATOM 5521 C CA . ILE B 1 296 ? 1.5 -10.438 -19.531 1 95.38 296 ILE B CA 1
ATOM 5522 C C . ILE B 1 296 ? 0.629 -11.125 -18.484 1 95.38 296 ILE B C 1
ATOM 5524 O O . ILE B 1 296 ? 0.904 -12.258 -18.094 1 95.38 296 ILE B O 1
ATOM 5528 N N . GLY B 1 297 ? -0.38 -10.375 -18.031 1 96.56 297 GLY B N 1
ATOM 5529 C CA . GLY B 1 297 ? -1.303 -10.953 -17.062 1 96.56 297 GLY B CA 1
ATOM 5530 C C . GLY B 1 297 ? -1.994 -12.203 -17.562 1 96.56 297 GLY B C 1
ATOM 5531 O O . GLY B 1 297 ? -2.109 -13.195 -16.844 1 96.56 297 GLY B O 1
ATOM 5532 N N . PHE B 1 298 ? -2.416 -12.133 -18.812 1 96.75 298 PHE B N 1
ATOM 5533 C CA . PHE B 1 298 ? -3.078 -13.289 -19.406 1 96.75 298 PHE B CA 1
ATOM 5534 C C . PHE B 1 298 ? -2.125 -14.477 -19.484 1 96.75 298 PHE B C 1
ATOM 5536 O O . PHE B 1 298 ? -2.482 -15.594 -19.094 1 96.75 298 PHE B O 1
ATOM 5543 N N . ALA B 1 299 ? -0.959 -14.227 -19.984 1 95.5 299 ALA B N 1
ATOM 5544 C CA . ALA B 1 299 ? 0.024 -15.297 -20.125 1 95.5 299 ALA B CA 1
ATOM 5545 C C . ALA B 1 299 ? 0.362 -15.914 -18.766 1 95.5 299 ALA B C 1
ATOM 5547 O O . ALA B 1 299 ? 0.427 -17.141 -18.641 1 95.5 299 ALA B O 1
ATOM 5548 N N . ALA B 1 300 ? 0.578 -15.109 -17.781 1 96.25 300 ALA B N 1
ATOM 5549 C CA . ALA B 1 300 ? 0.917 -15.594 -16.453 1 96.25 300 ALA B CA 1
ATOM 5550 C C . ALA B 1 300 ? -0.221 -16.422 -15.859 1 96.25 300 ALA B C 1
ATOM 5552 O O . ALA B 1 300 ? 0.015 -17.469 -15.266 1 96.25 300 ALA B O 1
ATOM 5553 N N . GLN B 1 301 ? -1.397 -15.945 -16.047 1 94.94 301 GLN B N 1
ATOM 5554 C CA . GLN B 1 301 ? -2.547 -16.625 -15.477 1 94.94 301 GLN B CA 1
ATOM 5555 C C . GLN B 1 301 ? -2.859 -17.922 -16.234 1 94.94 301 GLN B C 1
ATOM 5557 O O . GLN B 1 301 ? -3.35 -18.891 -15.641 1 94.94 301 GLN B O 1
ATOM 5562 N N . ALA B 1 302 ? -2.533 -17.984 -17.469 1 94.75 302 ALA B N 1
ATOM 5563 C CA . ALA B 1 302 ? -2.828 -19.156 -18.312 1 94.75 302 ALA B CA 1
ATOM 5564 C C . ALA B 1 302 ? -1.763 -20.234 -18.141 1 94.75 302 ALA B C 1
ATOM 5566 O O . ALA B 1 302 ? -1.955 -21.375 -18.562 1 94.75 302 ALA B O 1
ATOM 5567 N N . ALA B 1 303 ? -0.715 -19.969 -17.5 1 93.62 303 ALA B N 1
ATOM 5568 C CA . ALA B 1 303 ? 0.437 -20.859 -17.406 1 93.62 303 ALA B CA 1
ATOM 5569 C C . ALA B 1 303 ? 0.036 -22.203 -16.828 1 93.62 303 ALA B C 1
ATOM 5571 O O . ALA B 1 303 ? 0.458 -23.25 -17.312 1 93.62 303 ALA B O 1
ATOM 5572 N N . PRO B 1 304 ? -0.861 -22.219 -15.812 1 92.69 304 PRO B N 1
ATOM 5573 C CA . PRO B 1 304 ? -1.237 -23.516 -15.219 1 92.69 304 PRO B CA 1
ATO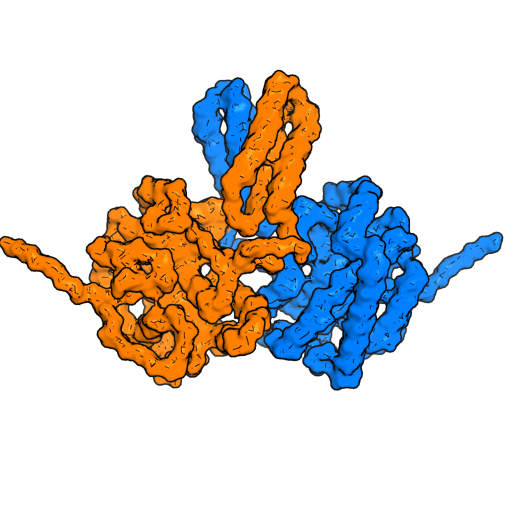M 5574 C C . PRO B 1 304 ? -1.979 -24.422 -16.188 1 92.69 304 PRO B C 1
ATOM 5576 O O . PRO B 1 304 ? -2.057 -25.625 -15.977 1 92.69 304 PRO B O 1
ATOM 5579 N N . LEU B 1 305 ? -2.521 -23.875 -17.266 1 93.19 305 LEU B N 1
ATOM 5580 C CA . LEU B 1 305 ? -3.232 -24.672 -18.25 1 93.19 305 LEU B CA 1
ATOM 5581 C C . LEU B 1 305 ? -2.254 -25.359 -19.203 1 93.19 305 LEU B C 1
ATOM 5583 O O . LEU B 1 305 ? -2.631 -26.281 -19.922 1 93.19 305 LEU B O 1
ATOM 5587 N N . MET B 1 306 ? -1.006 -24.906 -19.141 1 93.25 306 MET B N 1
ATOM 5588 C CA . MET B 1 306 ? 0.041 -25.469 -19.984 1 93.25 306 MET B CA 1
ATOM 5589 C C . MET B 1 306 ? 1.271 -25.828 -19.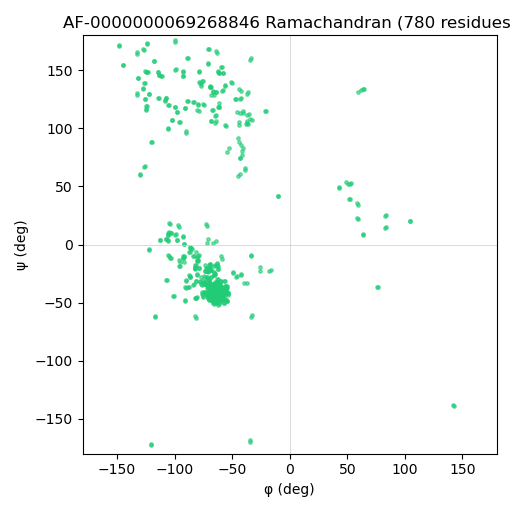156 1 93.25 306 MET B C 1
ATOM 5591 O O . MET B 1 306 ? 2.371 -25.344 -19.422 1 93.25 306 MET B O 1
ATOM 5595 N N . PRO B 1 307 ? 1.07 -26.688 -18.234 1 93.06 307 PRO B N 1
ATOM 5596 C CA . PRO B 1 307 ? 2.162 -26.953 -17.281 1 93.06 307 PRO B CA 1
ATOM 5597 C C . PRO B 1 307 ? 3.396 -27.531 -17.969 1 93.06 307 PRO B C 1
ATOM 5599 O O . PRO B 1 307 ? 4.523 -27.188 -17.609 1 93.06 307 PRO B O 1
ATOM 5602 N N . TYR B 1 308 ? 3.303 -28.328 -18.906 1 91.56 308 TYR B N 1
ATOM 5603 C CA . TYR B 1 308 ? 4.441 -29.016 -19.516 1 91.56 308 TYR B CA 1
ATOM 5604 C C . TYR B 1 308 ? 5.211 -28.078 -20.438 1 91.56 308 TYR B C 1
ATOM 5606 O O . TYR B 1 308 ? 6.43 -28.203 -20.578 1 91.56 308 TYR B O 1
ATOM 5614 N N . SER B 1 309 ? 4.566 -27.141 -20.969 1 90.56 309 SER B N 1
ATOM 5615 C CA . SER B 1 309 ? 5.215 -26.219 -21.906 1 90.56 309 SER B CA 1
ATOM 5616 C C . SER B 1 309 ? 5.855 -25.047 -21.172 1 90.56 309 SER B C 1
ATOM 5618 O O . SER B 1 309 ? 6.785 -24.422 -21.688 1 90.56 309 SER B O 1
ATOM 5620 N N . VAL B 1 310 ? 5.328 -24.719 -20.016 1 92.88 310 VAL B N 1
ATOM 5621 C CA . VAL B 1 310 ? 5.777 -23.5 -19.359 1 92.88 310 VAL B CA 1
ATOM 5622 C C . VAL B 1 310 ? 6.438 -23.844 -18.031 1 92.88 310 VAL B C 1
ATOM 5624 O O . VAL B 1 310 ? 7.664 -23.781 -17.891 1 92.88 310 VAL B O 1
ATOM 5627 N N . LEU B 1 311 ? 5.68 -24.422 -17.141 1 92.94 311 LEU B N 1
ATOM 5628 C CA . LEU B 1 311 ? 6.137 -24.672 -15.773 1 92.94 311 LEU B CA 1
ATOM 5629 C C . LEU B 1 311 ? 7.199 -25.766 -15.75 1 92.94 311 LEU B C 1
ATOM 5631 O O . LEU B 1 311 ? 8.211 -25.641 -15.055 1 92.94 311 LEU B O 1
ATOM 5635 N N . LEU B 1 312 ? 6.957 -26.797 -16.547 1 93.62 312 LEU B N 1
ATOM 5636 C CA . LEU B 1 312 ? 7.805 -27.984 -16.484 1 93.62 312 LEU B CA 1
ATOM 5637 C C . LEU B 1 312 ? 8.758 -28.031 -17.672 1 93.62 312 LEU B C 1
ATOM 5639 O O . LEU B 1 312 ? 9.328 -29.094 -17.984 1 93.62 312 LEU B O 1
ATOM 5643 N N . ALA B 1 313 ? 8.914 -26.906 -18.297 1 89.38 313 ALA B N 1
ATOM 5644 C CA . ALA B 1 313 ? 9.789 -26.859 -19.469 1 89.38 313 ALA B CA 1
ATOM 5645 C C . ALA B 1 313 ? 11.219 -27.234 -19.109 1 89.38 313 ALA B C 1
ATOM 5647 O O . ALA B 1 313 ? 11.68 -26.953 -17.984 1 89.38 313 ALA B O 1
ATOM 5648 N N . LYS B 1 314 ? 11.969 -27.875 -20.031 1 87.81 314 LYS B N 1
ATOM 5649 C CA . LYS B 1 314 ? 13.375 -28.219 -19.891 1 87.81 314 LYS B CA 1
ATOM 5650 C C . LYS B 1 314 ? 14.242 -27.438 -20.875 1 87.81 314 LYS B C 1
ATOM 5652 O O . LYS B 1 314 ? 13.797 -27.109 -21.969 1 87.81 314 LYS B O 1
ATOM 5657 N N . PRO B 1 315 ? 15.484 -27.062 -20.516 1 84.38 315 PRO B N 1
ATOM 5658 C CA . PRO B 1 315 ? 16.219 -27.422 -19.312 1 84.38 315 PRO B CA 1
ATOM 5659 C C . PRO B 1 315 ? 15.836 -26.547 -18.109 1 84.38 315 PRO B C 1
ATOM 5661 O O . PRO B 1 315 ? 16.094 -26.922 -16.969 1 84.38 315 PRO B O 1
ATOM 5664 N N . ASN B 1 316 ? 15.258 -25.438 -18.453 1 86 316 ASN B N 1
ATOM 5665 C CA . ASN B 1 316 ? 14.82 -24.547 -17.375 1 86 316 ASN B CA 1
ATOM 5666 C C . ASN B 1 316 ? 13.344 -24.172 -17.516 1 86 316 ASN B C 1
ATOM 5668 O O . ASN B 1 316 ? 12.859 -23.953 -18.641 1 86 316 ASN B O 1
ATOM 5672 N N . SER B 1 317 ? 12.711 -24.172 -16.375 1 91.5 317 SER B N 1
ATOM 5673 C CA . SER B 1 317 ? 11.32 -23.734 -16.391 1 91.5 317 SER B CA 1
ATOM 5674 C C . SER B 1 317 ? 11.195 -22.328 -16.984 1 91.5 317 SER B C 1
ATOM 5676 O O . SER B 1 317 ? 12.023 -21.453 -16.719 1 91.5 317 SER B O 1
ATOM 5678 N N . LEU B 1 318 ? 10.242 -22.125 -17.812 1 89.94 318 LEU B N 1
ATOM 5679 C CA . LEU B 1 318 ? 9.984 -20.781 -18.328 1 89.94 318 LEU B CA 1
ATOM 5680 C C . LEU B 1 318 ? 9.234 -19.938 -17.312 1 89.94 318 LEU B C 1
ATOM 5682 O O . LEU B 1 318 ? 9.227 -18.703 -17.406 1 89.94 318 LEU B O 1
ATOM 5686 N N . PHE B 1 319 ? 8.602 -20.656 -16.375 1 92.5 319 PHE B N 1
ATOM 5687 C CA . PHE B 1 319 ? 7.895 -19.984 -15.289 1 92.5 319 PHE B CA 1
ATOM 5688 C C . PHE B 1 319 ? 8.875 -19.281 -14.352 1 92.5 319 PHE B C 1
ATOM 5690 O O . PHE B 1 319 ? 9.953 -19.812 -14.07 1 92.5 319 PHE B O 1
ATOM 5697 N N . ALA B 1 320 ? 8.594 -18.078 -13.961 1 92.38 320 ALA B N 1
ATOM 5698 C CA . ALA B 1 320 ? 9.391 -17.266 -13.039 1 92.38 320 ALA B CA 1
ATOM 5699 C C . ALA B 1 320 ? 10.805 -17.062 -13.578 1 92.38 320 ALA B C 1
ATOM 5701 O O . ALA B 1 320 ? 11.758 -16.922 -12.805 1 92.38 320 ALA B O 1
ATOM 5702 N N . ASN B 1 321 ? 10.969 -17.203 -14.898 1 87.75 321 ASN B N 1
ATOM 5703 C CA . ASN B 1 321 ? 12.234 -16.984 -15.578 1 87.75 321 ASN B CA 1
ATOM 5704 C C . ASN B 1 321 ? 13.336 -17.891 -15.031 1 87.75 321 ASN B C 1
ATOM 5706 O O . ASN B 1 321 ? 14.461 -17.438 -14.812 1 87.75 321 ASN B O 1
ATOM 5710 N N . GLY B 1 322 ? 12.969 -19.062 -14.672 1 87.19 322 GLY B N 1
ATOM 5711 C CA . GLY B 1 322 ? 13.93 -20.078 -14.266 1 87.19 322 GLY B CA 1
ATOM 5712 C C . GLY B 1 322 ? 14.359 -19.953 -12.82 1 87.19 322 GLY B C 1
ATOM 5713 O O . GLY B 1 322 ? 15.312 -20.594 -12.391 1 87.19 322 GLY B O 1
ATOM 5714 N N . ARG B 1 323 ? 13.727 -19.25 -12.055 1 89.62 323 ARG B N 1
ATOM 5715 C CA . ARG B 1 323 ? 14.102 -19 -10.672 1 89.62 323 ARG B CA 1
ATOM 5716 C C . ARG B 1 323 ? 13.891 -20.25 -9.812 1 89.62 323 ARG B C 1
ATOM 5718 O O . ARG B 1 323 ? 14.5 -20.391 -8.75 1 89.62 323 ARG B O 1
ATOM 5725 N N . PHE B 1 324 ? 13.016 -21.094 -10.297 1 93.19 324 PHE B N 1
ATOM 5726 C CA . PHE B 1 324 ? 12.672 -22.312 -9.562 1 93.19 324 PHE B CA 1
ATOM 5727 C C . PHE B 1 324 ? 12.992 -23.547 -10.383 1 93.19 324 PHE B C 1
ATOM 5729 O O . PHE B 1 324 ? 12.102 -24.141 -11 1 93.19 324 PHE B O 1
ATOM 5736 N N . PRO B 1 325 ? 14.164 -24.016 -10.281 1 89.19 325 PRO B N 1
ATOM 5737 C CA . PRO B 1 325 ? 14.594 -25.141 -11.125 1 89.19 325 PRO B CA 1
ATOM 5738 C C . PRO B 1 325 ? 13.883 -26.438 -10.781 1 89.19 325 PRO B C 1
ATOM 5740 O O . PRO B 1 325 ? 13.82 -27.359 -11.609 1 89.19 325 PRO B O 1
ATOM 5743 N N . GLU B 1 326 ? 13.352 -26.547 -9.578 1 90.88 326 GLU B N 1
ATOM 5744 C CA . GLU B 1 326 ? 12.68 -27.781 -9.156 1 90.88 326 GLU B CA 1
ATOM 5745 C C . GLU B 1 326 ? 11.469 -28.078 -10.031 1 90.88 326 GLU B C 1
ATOM 5747 O O . GLU B 1 326 ? 11 -29.203 -10.086 1 90.88 326 GLU B O 1
ATOM 5752 N N . PHE B 1 327 ? 10.938 -27.125 -10.68 1 93.81 327 PHE B N 1
ATOM 5753 C CA . PHE B 1 327 ? 9.797 -27.344 -11.562 1 93.81 327 PHE B CA 1
ATOM 5754 C C . PHE B 1 327 ? 10.203 -28.203 -12.766 1 93.81 327 PHE B C 1
ATOM 5756 O O . PHE B 1 327 ? 9.5 -29.141 -13.133 1 93.81 327 PHE B O 1
ATOM 5763 N N . SER B 1 328 ? 11.312 -27.812 -13.336 1 90.88 328 SER B N 1
ATOM 5764 C CA . SER B 1 328 ? 11.805 -28.609 -14.453 1 90.88 328 SER B CA 1
ATOM 5765 C C . SER B 1 328 ? 12.094 -30.047 -14.039 1 90.88 328 SER B C 1
ATOM 5767 O O . SER B 1 328 ? 11.875 -30.984 -14.805 1 90.88 328 SER B O 1
ATOM 5769 N N . ASP B 1 329 ? 12.5 -30.234 -12.859 1 91.06 329 ASP B N 1
ATOM 5770 C CA . ASP B 1 329 ? 12.844 -31.562 -12.336 1 91.06 329 ASP B CA 1
ATOM 5771 C C . ASP B 1 329 ? 11.594 -32.406 -12.133 1 91.06 329 ASP B C 1
ATOM 5773 O O . ASP B 1 329 ? 11.664 -33.625 -12.148 1 91.06 329 ASP B O 1
ATOM 5777 N N . ALA B 1 330 ? 10.492 -31.797 -11.984 1 92.25 330 ALA B N 1
ATOM 5778 C CA . ALA B 1 330 ? 9.258 -32.5 -11.656 1 92.25 330 ALA B CA 1
ATOM 5779 C C . ALA B 1 330 ? 8.562 -33 -12.914 1 92.25 330 ALA B C 1
ATOM 5781 O O . ALA B 1 330 ? 7.562 -33.719 -12.836 1 92.25 330 ALA B O 1
ATOM 5782 N N . ARG B 1 331 ? 9.055 -32.75 -14.07 1 91.88 331 ARG B N 1
ATOM 5783 C CA . ARG B 1 331 ? 8.406 -33.031 -15.352 1 91.88 331 ARG B CA 1
ATOM 5784 C C . ARG B 1 331 ? 8.047 -34.5 -15.469 1 91.88 331 ARG B C 1
ATOM 5786 O O . ARG B 1 331 ? 6.961 -34.844 -15.945 1 91.88 331 ARG B O 1
ATOM 5793 N N . GLU B 1 332 ? 8.875 -35.344 -14.945 1 89.12 332 GLU B N 1
ATOM 5794 C CA . GLU B 1 332 ? 8.719 -36.781 -15.156 1 89.12 332 GLU B CA 1
ATOM 5795 C C . GLU B 1 332 ? 7.699 -37.375 -14.188 1 89.12 332 GLU B C 1
ATOM 5797 O O . GLU B 1 332 ? 7.133 -38.438 -14.445 1 89.12 332 GLU B O 1
ATOM 5802 N N . ILE B 1 333 ? 7.453 -36.719 -13.141 1 88.81 333 ILE B N 1
ATOM 5803 C CA . ILE B 1 333 ? 6.598 -37.312 -12.117 1 88.81 333 ILE B CA 1
ATOM 5804 C C . ILE B 1 333 ? 5.285 -36.531 -12.023 1 88.81 333 ILE B C 1
ATOM 5806 O O . ILE B 1 333 ? 4.414 -36.875 -11.219 1 88.81 333 ILE B O 1
ATOM 5810 N N . TRP B 1 334 ? 5.086 -35.531 -12.898 1 90 334 TRP B N 1
ATOM 5811 C CA . TRP B 1 334 ? 3.918 -34.656 -12.82 1 90 334 TRP B CA 1
ATOM 5812 C C . TRP B 1 334 ? 2.666 -35.375 -13.312 1 90 334 TRP B C 1
ATOM 5814 O O . TRP B 1 334 ? 2.605 -35.812 -14.469 1 90 334 TRP B O 1
ATOM 5824 N N . PRO B 1 335 ? 1.736 -35.438 -12.375 1 87.56 335 PRO B N 1
ATOM 5825 C CA . PRO B 1 335 ? 0.529 -36.125 -12.828 1 87.56 335 PRO B CA 1
ATOM 5826 C C . PRO B 1 335 ? -0.383 -35.25 -13.672 1 87.56 335 PRO B C 1
ATOM 5828 O O . PRO B 1 335 ? -0.646 -34.094 -13.312 1 87.56 335 PRO B O 1
ATOM 5831 N N . GLN B 1 336 ? -0.65 -35.688 -14.961 1 84.38 336 GLN B N 1
ATOM 5832 C CA . GLN B 1 336 ? -1.602 -35 -15.82 1 84.38 336 GLN B CA 1
ATOM 5833 C C . GLN B 1 336 ? -2.684 -35.969 -16.328 1 84.38 336 GLN B C 1
ATOM 5835 O O . GLN B 1 336 ? -2.381 -36.969 -16.953 1 84.38 336 GLN B O 1
ATOM 5840 N N . GLY B 1 337 ? -3.875 -35.688 -15.93 1 83.56 337 GLY B N 1
ATOM 5841 C CA . GLY B 1 337 ? -4.984 -36.469 -16.453 1 83.56 337 GLY B CA 1
ATOM 5842 C C . GLY B 1 337 ? -5.285 -36.188 -17.906 1 83.56 337 GLY B C 1
ATOM 5843 O O . GLY B 1 337 ? -4.699 -35.281 -18.5 1 83.56 337 GLY B O 1
ATOM 5844 N N . PRO B 1 338 ? -6.105 -37.031 -18.469 1 88 338 PRO B N 1
ATOM 5845 C CA . PRO B 1 338 ? -6.465 -36.844 -19.875 1 88 338 PRO B CA 1
ATOM 5846 C C . PRO B 1 338 ? -7.051 -35.469 -20.172 1 88 338 PRO B C 1
ATOM 5848 O O . PRO B 1 338 ? -6.777 -34.906 -21.219 1 88 338 PRO B O 1
ATOM 5851 N N . GLU B 1 339 ? -7.809 -34.969 -19.234 1 86.62 339 GLU B N 1
ATOM 5852 C CA . GLU B 1 339 ? -8.414 -33.656 -19.438 1 86.62 339 GLU B CA 1
ATOM 5853 C C . GLU B 1 339 ? -7.359 -32.562 -19.469 1 86.62 339 GLU B C 1
ATOM 5855 O O . GLU B 1 339 ? -7.477 -31.594 -20.234 1 86.62 339 GLU B O 1
ATOM 5860 N N . GLY B 1 340 ? -6.418 -32.75 -18.609 1 89.12 340 GLY B N 1
ATOM 5861 C CA . GLY B 1 340 ? -5.324 -31.781 -18.594 1 89.12 340 GLY B CA 1
ATOM 5862 C C . GLY B 1 340 ? -4.508 -31.797 -19.875 1 89.12 340 GLY B C 1
ATOM 5863 O O . GLY B 1 340 ? -4.148 -30.734 -20.391 1 89.12 340 GLY B O 1
ATOM 5864 N N . LYS B 1 341 ? -4.305 -32.938 -20.328 1 90.69 341 LYS B N 1
ATOM 5865 C CA . LYS B 1 341 ? -3.574 -33.094 -21.578 1 90.69 341 LYS B CA 1
ATOM 5866 C C . LYS B 1 341 ? -4.355 -32.469 -22.75 1 90.69 341 LYS B C 1
ATOM 5868 O O . LYS B 1 341 ? -3.787 -31.781 -23.578 1 90.69 341 LYS B O 1
ATOM 5873 N N . LYS B 1 342 ? -5.578 -32.75 -22.75 1 90.75 342 LYS B N 1
ATOM 5874 C CA . LYS B 1 342 ? -6.434 -32.219 -23.797 1 90.75 342 LYS B CA 1
ATOM 5875 C C . LYS B 1 342 ? -6.461 -30.688 -23.766 1 90.75 342 LYS B C 1
ATOM 5877 O O . LYS B 1 342 ? -6.438 -30.047 -24.812 1 90.75 342 LYS B O 1
ATOM 5882 N N . MET B 1 343 ? -6.539 -30.203 -22.625 1 91.25 343 MET B N 1
ATOM 5883 C CA . MET B 1 343 ? -6.562 -28.75 -22.453 1 91.25 343 MET B CA 1
ATOM 5884 C C . MET B 1 343 ? -5.281 -28.125 -22.984 1 91.25 343 MET B C 1
ATOM 5886 O O . MET B 1 343 ? -5.332 -27.156 -23.734 1 91.25 343 MET B O 1
ATOM 5890 N N . GLU B 1 344 ? -4.188 -28.625 -22.641 1 92.75 344 GLU B N 1
ATOM 5891 C CA . GLU B 1 344 ? -2.906 -28.078 -23.078 1 92.75 344 GLU B CA 1
ATOM 5892 C C . GLU B 1 344 ? -2.75 -28.219 -24.594 1 92.75 344 GLU B C 1
ATOM 5894 O O . GLU B 1 344 ? -2.297 -27.281 -25.266 1 92.75 344 GLU B O 1
ATOM 5899 N N . ASP B 1 345 ? -3.182 -29.312 -25.125 1 91.81 345 ASP B N 1
ATOM 5900 C CA . ASP B 1 345 ? -3.115 -29.531 -26.578 1 91.81 345 ASP B CA 1
ATOM 5901 C C . ASP B 1 345 ? -3.996 -28.531 -27.312 1 91.81 345 ASP B C 1
ATOM 5903 O O . ASP B 1 345 ? -3.611 -28.016 -28.375 1 91.81 345 ASP B O 1
ATOM 5907 N N . ASN B 1 346 ? -5.102 -28.359 -26.75 1 92.44 346 ASN B N 1
ATOM 5908 C CA . ASN B 1 346 ? -6.023 -27.391 -27.359 1 92.44 346 ASN B CA 1
ATOM 5909 C C . ASN B 1 346 ? -5.438 -25.984 -27.359 1 92.44 346 ASN B C 1
ATOM 5911 O O . ASN B 1 346 ? -5.562 -25.266 -28.359 1 92.44 346 ASN B O 1
ATOM 5915 N N . LEU B 1 347 ? -4.797 -25.578 -26.312 1 93.62 347 LEU B N 1
ATOM 5916 C CA . LEU B 1 347 ? -4.234 -24.25 -26.203 1 93.62 347 LEU B CA 1
ATOM 5917 C C . LEU B 1 347 ? -3.062 -24.062 -27.156 1 93.62 347 LEU B C 1
ATOM 5919 O O . LEU B 1 347 ? -2.836 -22.969 -27.672 1 93.62 347 LEU B O 1
ATOM 5923 N N . HIS B 1 348 ? -2.408 -25.141 -27.453 1 91.44 348 HIS B N 1
ATOM 5924 C CA . HIS B 1 348 ? -1.311 -25.078 -28.406 1 91.44 348 HIS B CA 1
ATOM 5925 C C . HIS B 1 348 ? -1.808 -24.703 -29.797 1 91.44 348 HIS B C 1
ATOM 5927 O O . HIS B 1 348 ? -1.073 -24.094 -30.578 1 91.44 348 HIS B O 1
ATOM 5933 N N . LYS B 1 349 ? -3.01 -24.984 -30.031 1 91.94 349 LYS B N 1
ATOM 5934 C CA . LYS B 1 349 ? -3.562 -24.75 -31.359 1 91.94 349 LYS B CA 1
ATOM 5935 C C . LYS B 1 349 ? -4.281 -23.406 -31.422 1 91.94 349 LYS B C 1
ATOM 5937 O O . LYS B 1 349 ? -4.531 -22.891 -32.531 1 91.94 349 LYS B O 1
ATOM 5942 N N . ARG B 1 350 ? -4.52 -22.859 -30.297 1 94.12 350 ARG B N 1
ATOM 5943 C CA . ARG B 1 350 ? -5.273 -21.609 -30.234 1 94.12 350 ARG B CA 1
ATOM 5944 C C . ARG B 1 350 ? -4.344 -20.406 -30.25 1 94.12 350 ARG B C 1
ATOM 5946 O O . ARG B 1 350 ? -3.256 -20.438 -29.672 1 94.12 350 ARG B O 1
ATOM 5953 N N . PRO B 1 351 ? -4.766 -19.297 -30.891 1 94.69 351 PRO B N 1
ATOM 5954 C CA . PRO B 1 351 ? -3.961 -18.078 -30.891 1 94.69 351 PRO B CA 1
ATOM 5955 C C . PRO B 1 351 ? -3.611 -17.594 -29.484 1 94.69 351 PRO B C 1
ATOM 5957 O O . PRO B 1 351 ? -2.5 -17.125 -29.25 1 94.69 351 PRO B O 1
ATOM 5960 N N . CYS B 1 352 ? -4.527 -17.688 -28.578 1 95.75 352 CYS B N 1
ATOM 5961 C CA . CYS B 1 352 ? -4.277 -17.203 -27.219 1 95.75 352 CYS B CA 1
ATOM 5962 C C . CYS B 1 352 ? -3.18 -18.016 -26.547 1 95.75 352 CYS B C 1
ATOM 5964 O O . CYS B 1 352 ? -2.309 -17.453 -25.875 1 95.75 352 CYS B O 1
ATOM 5966 N N . GLY B 1 353 ? -3.254 -19.328 -26.703 1 94.75 353 GLY B N 1
ATOM 5967 C CA . GLY B 1 353 ? -2.188 -20.156 -26.188 1 94.75 353 GLY B CA 1
ATOM 5968 C C . GLY B 1 353 ? -0.838 -19.875 -26.812 1 94.75 353 GLY B C 1
ATOM 5969 O O . GLY B 1 353 ? 0.185 -19.859 -26.125 1 94.75 353 GLY B O 1
ATOM 5970 N N . GLN B 1 354 ? -0.832 -19.641 -28.047 1 91.06 354 GLN B N 1
ATOM 5971 C CA . GLN B 1 354 ? 0.398 -19.328 -28.766 1 91.06 354 GLN B CA 1
ATOM 5972 C C . GLN B 1 354 ? 0.991 -18 -28.312 1 91.06 354 GLN B C 1
ATOM 5974 O O . GLN B 1 354 ? 2.213 -17.859 -28.219 1 91.06 354 GLN B O 1
ATOM 5979 N N . LEU B 1 355 ? 0.157 -17.062 -28.109 1 91.94 355 LEU B N 1
ATOM 5980 C CA . LEU B 1 355 ? 0.637 -15.789 -27.578 1 91.94 355 LEU B CA 1
ATOM 5981 C C . LEU B 1 355 ? 1.363 -15.992 -26.25 1 91.94 355 LEU B C 1
ATOM 5983 O O . LEU B 1 355 ? 2.463 -15.477 -26.047 1 91.94 355 LEU B O 1
ATOM 5987 N N . ALA B 1 356 ? 0.685 -16.719 -25.359 1 93.81 356 ALA B N 1
ATOM 5988 C CA . ALA B 1 356 ? 1.273 -16.969 -24.047 1 93.81 356 ALA B CA 1
ATOM 5989 C C . ALA B 1 356 ? 2.627 -17.656 -24.172 1 93.81 356 ALA B C 1
ATOM 5991 O O . ALA B 1 356 ? 3.602 -17.25 -23.531 1 93.81 356 ALA B O 1
ATOM 5992 N N . LEU B 1 357 ? 2.711 -18.609 -25 1 90.69 357 LEU B N 1
ATOM 5993 C CA . LEU B 1 357 ? 3.938 -19.375 -25.172 1 90.69 357 LEU B CA 1
ATOM 5994 C C . LEU B 1 357 ? 5.031 -18.531 -25.797 1 90.69 357 LEU B C 1
ATOM 5996 O O . LEU B 1 357 ? 6.199 -18.625 -25.422 1 90.69 357 LEU B O 1
ATOM 6000 N N . ARG B 1 358 ? 4.691 -17.703 -26.688 1 87.25 358 ARG B N 1
ATOM 6001 C CA . ARG B 1 358 ? 5.66 -16.812 -27.328 1 87.25 358 ARG B CA 1
ATOM 6002 C C . ARG B 1 358 ? 6.223 -15.82 -26.312 1 87.25 358 ARG B C 1
ATOM 6004 O O . ARG B 1 358 ? 7.422 -15.531 -26.312 1 87.25 358 ARG B O 1
ATOM 6011 N N . LEU B 1 359 ? 5.363 -15.297 -25.562 1 91.31 359 LEU B N 1
ATOM 6012 C CA . LEU B 1 359 ? 5.809 -14.352 -24.547 1 91.31 359 LEU B CA 1
ATOM 6013 C C . LEU B 1 359 ? 6.766 -15.016 -23.562 1 91.31 359 LEU B C 1
ATOM 6015 O O . LEU B 1 359 ? 7.789 -14.438 -23.188 1 91.31 359 LEU B O 1
ATOM 6019 N N . TYR B 1 360 ? 6.445 -16.203 -23.141 1 91.06 360 TYR B N 1
ATOM 6020 C CA . TYR B 1 360 ? 7.316 -16.922 -22.219 1 91.06 360 TYR B CA 1
ATOM 6021 C C . TYR B 1 360 ? 8.648 -17.25 -22.875 1 91.06 360 TYR B C 1
ATOM 6023 O O . TYR B 1 360 ? 9.695 -17.219 -22.219 1 91.06 360 TYR B O 1
ATOM 6031 N N . ALA B 1 361 ? 8.609 -17.484 -24.062 1 83.75 361 ALA B N 1
ATOM 6032 C CA . ALA B 1 361 ? 9.836 -17.844 -24.781 1 83.75 361 ALA B CA 1
ATOM 6033 C C . ALA B 1 361 ? 10.773 -16.641 -24.891 1 83.75 361 ALA B C 1
ATOM 6035 O O . ALA B 1 361 ? 11.992 -16.812 -24.938 1 83.75 361 ALA B O 1
ATOM 6036 N N . GLN B 1 362 ? 10.219 -15.477 -24.734 1 79.06 362 GLN B N 1
ATOM 6037 C CA . GLN B 1 362 ? 11.016 -14.273 -24.891 1 79.06 362 GLN B CA 1
ATOM 6038 C C . GLN B 1 362 ? 11.32 -13.641 -23.531 1 79.06 362 GLN B C 1
ATOM 6040 O O . GLN B 1 362 ? 11.93 -12.57 -23.453 1 79.06 362 GLN B O 1
ATOM 6045 N N . ARG B 1 363 ? 10.812 -13.969 -22.344 1 76.88 363 ARG B N 1
ATOM 6046 C CA . ARG B 1 363 ? 10.859 -13.359 -21.016 1 76.88 363 ARG B CA 1
ATOM 6047 C C . ARG B 1 363 ? 12.289 -13.008 -20.625 1 76.88 363 ARG B C 1
ATOM 6049 O O . ARG B 1 363 ? 12.516 -12.055 -19.891 1 76.88 363 ARG B O 1
ATOM 6056 N N . GLY B 1 364 ? 13.312 -13.508 -21.047 1 56.91 364 GLY B N 1
ATOM 6057 C CA . GLY B 1 364 ? 14.672 -13.141 -20.672 1 56.91 364 GLY B CA 1
ATOM 6058 C C . GLY B 1 364 ? 15.102 -11.797 -21.234 1 56.91 364 GLY B C 1
ATOM 6059 O O . GLY B 1 364 ? 16.062 -11.203 -20.75 1 56.91 364 GLY B O 1
ATOM 6060 N N . LYS B 1 365 ? 14.547 -11.266 -22.203 1 54.19 365 LYS B N 1
ATOM 6061 C CA . LYS B 1 365 ? 14.875 -10 -22.859 1 54.19 365 LYS B CA 1
ATOM 6062 C C . LYS B 1 365 ? 13.625 -9.156 -23.078 1 54.19 365 LYS B C 1
ATOM 6064 O O . LYS B 1 365 ? 12.508 -9.68 -23.078 1 54.19 365 LYS B O 1
ATOM 6069 N N . TRP B 1 366 ? 13.695 -7.766 -22.641 1 51.28 366 TRP B N 1
ATOM 6070 C CA . TRP B 1 366 ? 12.57 -6.961 -23.109 1 51.28 366 TRP B CA 1
ATOM 6071 C C . TRP B 1 366 ? 12.086 -7.441 -24.469 1 51.28 366 TRP B C 1
ATOM 6073 O O . TRP B 1 366 ? 12.883 -7.613 -25.391 1 51.28 366 TRP B O 1
ATOM 6083 N N . PRO B 1 367 ? 10.977 -8.07 -24.484 1 47.09 367 PRO B N 1
ATOM 6084 C CA . PRO B 1 367 ? 10.617 -8.609 -25.797 1 47.09 367 PRO B CA 1
ATOM 6085 C C . PRO B 1 367 ? 10.844 -7.609 -26.922 1 47.09 367 PRO B C 1
ATOM 6087 O O . PRO B 1 367 ? 10.523 -6.426 -26.781 1 47.09 367 PRO B O 1
ATOM 6090 N N . ASP B 1 368 ? 12.016 -7.602 -27.562 1 44.75 368 ASP B N 1
ATOM 6091 C CA . ASP B 1 368 ? 12.094 -6.887 -28.844 1 44.75 368 ASP B CA 1
ATOM 6092 C C . ASP B 1 368 ? 10.867 -7.172 -29.703 1 44.75 368 ASP B C 1
ATOM 6094 O O . ASP B 1 368 ? 10.797 -8.211 -30.359 1 44.75 368 ASP B O 1
ATOM 6098 N N . ILE B 1 369 ? 9.859 -6.555 -29.266 1 41.91 369 ILE B N 1
ATOM 6099 C CA . ILE B 1 369 ? 8.562 -6.734 -29.922 1 41.91 369 ILE B CA 1
ATOM 6100 C C . ILE B 1 369 ? 8.719 -6.613 -31.422 1 41.91 369 ILE B C 1
ATOM 6102 O O . ILE B 1 369 ? 7.785 -6.906 -32.188 1 41.91 369 ILE B O 1
ATOM 6106 N N . SER B 1 370 ? 9.609 -5.93 -31.812 1 41.97 370 SER B N 1
ATOM 6107 C CA . SER B 1 370 ? 9.82 -5.832 -33.25 1 41.97 370 SER B CA 1
ATOM 6108 C C . SER B 1 370 ? 10.383 -7.133 -33.812 1 41.97 370 SER B C 1
ATOM 6110 O O . SER B 1 370 ? 10.43 -7.312 -35.031 1 41.97 370 SER B O 1
ATOM 6112 N N . ALA B 1 371 ? 10.961 -7.902 -32.938 1 41.16 371 ALA B N 1
ATOM 6113 C CA . ALA B 1 371 ? 11.648 -9.07 -33.469 1 41.16 371 ALA B CA 1
ATOM 6114 C C . ALA B 1 371 ? 10.656 -10.164 -33.844 1 41.16 371 ALA B C 1
ATOM 6116 O O . ALA B 1 371 ? 9.555 -10.234 -33.281 1 41.16 371 ALA B O 1
ATOM 6117 N N . THR B 1 372 ? 10.867 -10.781 -35 1 45.22 372 THR B N 1
ATOM 6118 C CA . THR B 1 372 ? 10.133 -11.938 -35.469 1 45.22 372 THR B CA 1
ATOM 6119 C C . THR B 1 372 ? 9.945 -12.969 -34.375 1 45.22 372 THR B C 1
ATOM 6121 O O . THR B 1 372 ? 10.906 -13.359 -33.719 1 45.22 372 THR B O 1
ATOM 6124 N N . TRP B 1 373 ? 8.797 -13.008 -33.906 1 43.75 373 TRP B N 1
ATOM 6125 C CA . TRP B 1 373 ? 8.414 -13.953 -32.875 1 43.75 373 TRP B CA 1
ATOM 6126 C C . TRP B 1 373 ? 8.883 -15.367 -33.219 1 43.75 373 TRP B C 1
ATOM 6128 O O . TRP B 1 373 ? 8.805 -15.781 -34.375 1 43.75 373 TRP B O 1
ATOM 6138 N N . PRO B 1 374 ? 9.633 -16.047 -32.344 1 40.62 374 PRO B N 1
ATOM 6139 C CA . PRO B 1 374 ? 10 -17.422 -32.688 1 40.62 374 PRO B CA 1
ATOM 6140 C C . PRO B 1 374 ? 8.789 -18.266 -33.094 1 40.62 374 PRO B C 1
ATOM 6142 O O . PRO B 1 374 ? 7.668 -17.984 -32.656 1 40.62 374 PRO B O 1
ATOM 6145 N N . THR B 1 375 ? 8.969 -19.078 -34.094 1 41.09 375 THR B N 1
ATOM 6146 C CA . THR B 1 375 ? 7.965 -20.031 -34.562 1 41.09 375 THR B CA 1
ATOM 6147 C C . THR B 1 375 ? 7.629 -21.031 -33.469 1 41.09 375 THR B C 1
ATOM 6149 O O . THR B 1 375 ? 8.5 -21.438 -32.688 1 41.09 375 THR B O 1
ATOM 6152 N N . LEU B 1 376 ? 6.387 -21.109 -33.094 1 39.56 376 LEU B N 1
ATOM 6153 C CA . LEU B 1 376 ? 5.75 -21.984 -32.094 1 39.56 376 LEU B CA 1
ATOM 6154 C C . LEU B 1 376 ? 6.316 -23.391 -32.156 1 39.56 376 LEU B C 1
ATOM 6156 O O . LEU B 1 376 ? 6.105 -24.203 -31.266 1 39.56 376 LEU B O 1
ATOM 6160 N N . ASP B 1 377 ? 6.73 -23.938 -33.312 1 44.5 377 ASP B N 1
ATOM 6161 C CA . ASP B 1 377 ? 7.141 -25.328 -33.469 1 44.5 377 ASP B CA 1
ATOM 6162 C C . ASP B 1 377 ? 8.312 -25.672 -32.562 1 44.5 377 ASP B C 1
ATOM 6164 O O . ASP B 1 377 ? 8.688 -26.828 -32.438 1 44.5 377 ASP B O 1
ATOM 6168 N N . SER B 1 378 ? 8.836 -24.75 -32.062 1 42.47 378 SER B N 1
ATOM 6169 C CA . SER B 1 378 ? 10.047 -25.031 -31.297 1 42.47 378 SER B CA 1
ATOM 6170 C C . SER B 1 378 ? 9.727 -25.281 -29.828 1 42.47 378 SER B C 1
ATOM 6172 O O . SER B 1 378 ? 10.625 -25.594 -29.031 1 42.47 378 SER B O 1
ATOM 6174 N N . PHE B 1 379 ? 8.609 -25.031 -29.453 1 43.09 379 PHE B N 1
ATOM 6175 C CA . PHE B 1 379 ? 8.336 -25.266 -28.047 1 43.09 379 PHE B CA 1
ATOM 6176 C C . PHE B 1 379 ? 8.062 -26.734 -27.781 1 43.09 379 PHE B C 1
ATOM 6178 O O . PHE B 1 379 ? 7.332 -27.375 -28.531 1 43.09 379 PHE B O 1
ATOM 6185 N N . PRO B 1 380 ? 8.93 -27.422 -26.984 1 41.72 380 PRO B N 1
ATOM 6186 C CA . PRO B 1 380 ? 8.711 -28.844 -26.703 1 41.72 380 PRO B CA 1
ATOM 6187 C C . PRO B 1 380 ? 7.266 -29.156 -26.344 1 41.72 380 PRO B C 1
ATOM 6189 O O . PRO B 1 380 ? 6.629 -28.375 -25.609 1 41.72 380 PRO B O 1
ATOM 6192 N N . LYS B 1 381 ? 6.691 -29.875 -27.188 1 41.84 381 LYS B N 1
ATOM 6193 C CA . LYS B 1 381 ? 5.371 -30.438 -26.891 1 41.84 381 LYS B CA 1
ATOM 6194 C C . LYS B 1 381 ? 5.434 -31.453 -25.75 1 41.84 381 LYS B C 1
ATOM 6196 O O . LYS B 1 381 ? 6.473 -32.062 -25.516 1 41.84 381 LYS B O 1
ATOM 6201 N N . GLY B 1 382 ? 4.652 -31.375 -24.734 1 34.34 382 GLY B N 1
ATOM 6202 C CA . GLY B 1 382 ? 4.633 -32.25 -23.562 1 34.34 382 GLY B CA 1
ATOM 6203 C C . GLY B 1 382 ? 5.004 -33.688 -23.891 1 34.34 382 GLY B C 1
ATOM 6204 O O . GLY B 1 382 ? 5.691 -34.344 -23.109 1 34.34 382 GLY B O 1
ATOM 6205 N N . HIS B 1 383 ? 4.199 -34.438 -24.766 1 35.72 383 HIS B N 1
ATOM 6206 C CA . HIS B 1 383 ? 4.133 -35.906 -24.734 1 35.72 383 HIS B CA 1
ATOM 6207 C C . HIS B 1 383 ? 5.32 -36.531 -25.484 1 35.72 383 HIS B C 1
ATOM 6209 O O . HIS B 1 383 ? 5.391 -37.75 -25.641 1 35.72 383 HIS B O 1
ATOM 6215 N N . ASP B 1 384 ? 6.094 -35.844 -26.109 1 35.66 384 ASP B N 1
ATOM 6216 C CA . ASP B 1 384 ? 6.988 -36.688 -26.891 1 35.66 384 ASP B CA 1
ATOM 6217 C C . ASP B 1 384 ? 7.996 -37.406 -25.984 1 35.66 384 ASP B C 1
ATOM 6219 O O . ASP B 1 384 ? 9.203 -37.156 -26.078 1 35.66 384 ASP B O 1
ATOM 6223 N N . ILE B 1 385 ? 7.777 -37.469 -24.688 1 33.69 385 ILE B N 1
ATOM 6224 C CA . ILE B 1 385 ? 8.664 -38.375 -23.984 1 33.69 385 ILE B CA 1
ATOM 6225 C C . ILE B 1 385 ? 8.422 -39.812 -24.484 1 33.69 385 ILE B C 1
ATOM 6227 O O . ILE B 1 385 ? 7.285 -40.281 -24.484 1 33.69 385 ILE B O 1
ATOM 6231 N N . GLU B 1 386 ? 9.312 -40.344 -25.266 1 32.94 386 GLU B N 1
ATOM 6232 C CA . GLU B 1 386 ? 9.438 -41.781 -25.453 1 32.94 386 GLU B CA 1
ATOM 6233 C C . GLU B 1 386 ? 9.289 -42.5 -24.125 1 32.94 386 GLU B C 1
ATOM 6235 O O . GLU B 1 386 ? 10.094 -42.312 -23.203 1 32.94 386 GLU B O 1
ATOM 6240 N N . ARG B 1 387 ? 8.102 -42.75 -23.562 1 32.5 387 ARG B N 1
ATOM 6241 C CA . ARG B 1 387 ? 8.008 -43.75 -22.484 1 32.5 387 ARG B CA 1
ATOM 6242 C C . ARG B 1 387 ? 8.875 -44.969 -22.781 1 32.5 387 ARG B C 1
ATOM 6244 O O . ARG B 1 387 ? 8.914 -45.438 -23.906 1 32.5 387 ARG B O 1
ATOM 6251 N N . PRO B 1 388 ? 9.906 -45.188 -22 1 30.28 388 PRO B N 1
ATOM 6252 C CA . PRO B 1 388 ? 10.562 -46.469 -22.234 1 30.28 388 PRO B CA 1
ATOM 6253 C C . PRO B 1 388 ? 9.578 -47.625 -22.453 1 30.28 388 PRO B C 1
ATOM 6255 O O . PRO B 1 388 ? 8.453 -47.562 -21.953 1 30.28 388 PRO B O 1
ATOM 6258 N N . ASN B 1 389 ? 9.664 -48.5 -23.422 1 27.11 389 ASN B N 1
ATOM 6259 C CA . ASN B 1 389 ? 8.977 -49.75 -23.797 1 27.11 389 ASN B CA 1
ATOM 6260 C C . ASN B 1 389 ? 8.703 -50.625 -22.594 1 27.11 389 ASN B C 1
ATOM 6262 O O . ASN B 1 389 ? 9.633 -51.031 -21.891 1 27.11 389 ASN B O 1
ATOM 6266 N N . GLU B 1 390 ? 7.75 -50.562 -21.781 1 27.77 390 GLU B N 1
ATOM 6267 C CA . GLU B 1 390 ? 7.398 -51.75 -21.016 1 27.77 390 GLU B CA 1
ATOM 6268 C C . GLU B 1 390 ? 7.578 -53 -21.859 1 27.77 390 GLU B C 1
ATOM 6270 O O . GLU B 1 390 ? 7.141 -53.062 -23.016 1 27.77 390 GLU B O 1
ATOM 6275 N N . GLU B 1 391 ? 8.648 -53.844 -21.688 1 27 391 GLU B N 1
ATOM 6276 C CA . GLU B 1 391 ? 8.57 -55.219 -22.109 1 27 391 GLU B CA 1
ATOM 6277 C C . GLU B 1 391 ? 7.18 -55.812 -21.859 1 27 391 GLU B C 1
ATOM 6279 O O . GLU B 1 391 ? 6.59 -55.594 -20.797 1 27 391 GLU B O 1
ATOM 6284 N N . LYS B 1 392 ? 6.535 -56.469 -22.922 1 26.86 392 LYS B N 1
ATOM 6285 C CA . LYS B 1 392 ? 5.441 -57.438 -22.844 1 26.86 392 LYS B CA 1
ATOM 6286 C C . LYS B 1 392 ? 5.723 -58.5 -21.781 1 26.86 392 LYS B C 1
ATOM 6288 O O . LYS B 1 392 ? 6.809 -59.094 -21.75 1 26.86 392 LYS B O 1
#

Radius of gyration: 29.19 Å; Cα contacts (8 Å, |Δi|>4): 1123; chains: 2; bounding box: 46×111×79 Å

pLDDT: mean 73.85, std 21.0, range [25.95, 97.56]

Sequence (784 aa):
MMVSILLLLNAGVLGYFLWLTARPDTSSLSGWRVLWSITVFSIFWISGAYFQWSVLTVLLLLPLAVVIVWTAIRARVGVPQSHVYADPRPRFQLISLPGSHYGEKVRWILDLLQAPYEECVVGGFLTSFFRGRSLPILVDRKGCATIGNSPEIIMYLGAVHAPSIEDPVLRQNALKLMKRDEETVKWEQRLQNIGVAIQGWGYLQTMKHDPAGIISKHLWGVYTPQVTWLERTILDKCSTWFKEVLHNDTSSFLKLTDEDLQERRLQELSKALDEVDAALAKHKFITGDHLSYIDIGFAAQAAPLMPYSVLLAKPNSLFANGRFPEFSDAREIWPQGPEGKKMEDNLHKRPCGQLALRLYAQRGKWPDISATWPTLDSFPKGHDIERPNEEKMMVSILLLLNAGVLGYFLWLTARPDTSSLSGWRVLWSITVFSIFWISGAYFQWSVLTVLLLLPLAVVIVWTAIRARVGVPQSHVYADPRPRFQLISLPGSHYGEKVRWILDLLQAPYEECVVGGFLTSFFRGRSLPILVDRKGCATIGNSPEIIMYLGAVHAPSIEDPVLRQNALKLMKRDEETVKWEQRLQNIGVAIQGWGYLQTMKHDPAGIISKHLWGVYTPQVTWLERTILDKCSTWFKEVLHNDTSSFLKLTDEDLQERRLQELSKALDEVDAALAKHKFITGDHLSYIDIGFAAQAAPLMPYSVLLAKPNSLFANGRFPEFSDAREIWPQGPEGKKMEDNLHKRPCGQLALRLYAQRGKWPDISATWPTLDSFPKGHDIERPNEEK